Protein AF-0000000075470374 (afdb_homodimer)

pLDDT: mean 70.32, std 26.99, range [16.89, 98.88]

Foldseek 3Di:
DQQDPFDQCQDDVDDPPDPARDRDPDDDPDPPCPDPPDDPPPQFQWAAEEEEQAPQVCQQVQLLQCLAVVNQVSLQVQFQDADRPDRPRPRPNQRQSRCQFAAHAAALVRFFFKKKKKAWAPVRFIAIEGRDGFARRRNVLRVVQSVVQVVAADPPRHHRDRYYYDPRSVVVCVVVPGDGHDRVSSHDPNNVVVLVVVVVVVVVVVVVVVVCVVVVDDDPPPPPPCVQARWRKYKYWHAYLVQIIMIMMGTRAGHNHHRPDGFQNGDPLQAKGWHCDDPVAQKTKIKGKTWHRVLSVLLSLRNCLRVQCSDPDSQVSNVCCCQVRRLVNPSCVVPPFTWMKMKMKIKHWDADDVPDPDRWTKIKMKIKMKTLAQWYKYWYDYSPDRGIDIDIDGNDPPRDRRNGMGMDIHMDIGTNPDD/DAQFDFDQCQDDVDDPPDPARDRDPDDDPDPPCPDPPDDDPPQFQWAAEEEEQAPQVCQQVQLQQCQAVVNQVSLQVQFQDADRPDRPRPRPNQRCSRCQFFAHAAAQVRFFFKKKKKAWAPVRFIAIEGRDGFARRRNVLRVVQRVVQVVAADPPRHHRDRYYYDPRSVVVCVVVPGDGHDRVSSHDPNNVVVLVVVVVVVVVVVVVVVVCVVVVDDDPPPPPPCVQARWRKYKYWHAYLVGIIMIMMGTRAGHNHHRRDGFQNGDPLQAKGWHCDDPVAQKTKIKGKTWHRVLSVLLSLRNCLRVQCSDPDSQVSNVCCCQDRRLVNPSCPVPPFTWMKMKMKIKHWDADDVPDPDRWTKIKMKIKMKTLAQWYKYWYDYSPDRGIDIDIDGNDPPRDRRNGMGMGIHMDIGTNPDD

Sequence (838 aa):
MITQKGFYVYLPLTVSHFIHFFFYSSSNFSPGLHPSPRGLTFAVSHGSFVAFLLPISSVLLLIDAFTSPLKMRFMENVKLSSGWSSFKLEFLKDSPFTNAGMGSNLNLLGEIECDASIMDGKSLNFGAVGALSGIKNPVSVANRLLCEGQKGKLSAGRIPPCFLVGEGAYRWAVDHGIPSCPPNIMTTRFSLAAFKRNKRKLELAERVETDFIQLKKRRQSSEKENDSGTLDTVGAVVVDHEGNVAAAVSSGGLALKHPGRVGQAALYGCGCWAENTGAHNPYSTAVSTSGCGEHLVRTILARECSRALQAEDAHQALLETMQNKFISSPFLASEDGVLGGVIVLRSCRCSAEPDSSQNKQTLLVEFLWSHTTESMCVGYMSAQDGKAKTHISRLPPGAVAGQSVAIEGGVCRLESPVNMITQKGFYVYLPLTVSHFIHFFFYSSSNFSPGLHPSPRGLTFAVSHGSFVAFLLPISSVLLLIDAFTSPLKMRFMENVKLSSGWSSFKLEFLKDSPFTNAGMGSNLNLLGEIECDASIMDGKSLNFGAVGALSGIKNPVSVANRLLCEGQKGKLSAGRIPPCFLVGEGAYRWAVDHGIPSCPPNIMTTRFSLAAFKRNKRKLELAERVETDFIQLKKRRQSSEKENDSGTLDTVGAVVVDHEGNVAAAVSSGGLALKHPGRVGQAALYGCGCWAENTGAHNPYSTAVSTSGCGEHLVRTILARECSRALQAEDAHQALLETMQNKFISSPFLASEDGVLGGVIVLRSCRCSAEPDSSQNKQTLLVEFLWSHTTESMCVGYMSAQDGKAKTHISRLPPGAVAGQSVAIEGGVCRLESPVN

Solvent-accessible surface area (backbone atoms only — not comparable to full-atom values): 42513 Å² total; per-residue (Å²): 90,84,49,71,64,74,42,76,37,75,48,60,104,76,58,80,64,78,63,78,34,69,52,58,69,78,84,78,76,74,79,73,77,68,76,75,72,79,82,72,75,70,76,65,51,32,33,42,33,33,44,32,46,31,57,62,79,40,45,56,52,46,36,61,53,50,21,25,60,67,36,65,65,41,35,54,62,43,53,68,64,82,60,85,85,60,74,62,70,82,48,80,80,79,50,61,47,12,26,25,28,27,21,16,32,26,24,68,85,69,43,56,37,22,19,2,19,31,24,35,9,74,77,48,44,48,6,16,26,23,26,33,44,48,42,53,52,42,40,58,49,6,44,49,32,26,55,53,42,73,71,43,64,42,75,74,69,35,74,58,60,44,31,26,24,26,68,29,32,38,52,51,32,46,76,70,71,43,70,76,37,57,66,75,69,34,49,24,73,66,30,49,51,53,43,54,54,52,49,51,51,39,52,53,38,49,50,45,52,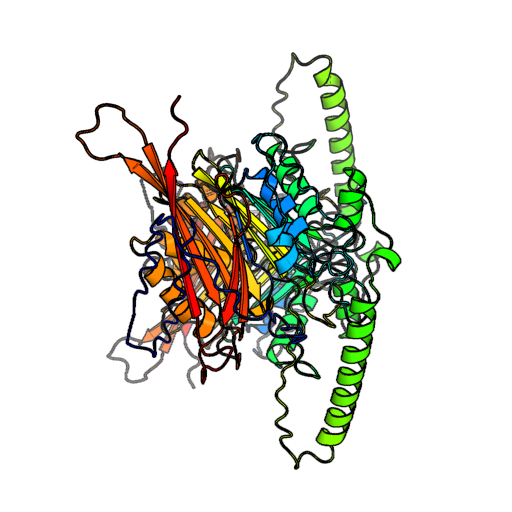60,44,29,72,69,59,66,77,85,85,80,78,66,82,64,69,67,68,64,53,63,39,19,26,23,17,19,25,26,33,32,96,87,51,46,21,16,8,21,14,21,15,9,44,53,55,56,29,62,56,27,45,49,48,16,27,36,36,86,35,13,7,27,25,24,35,33,53,49,98,89,27,82,35,15,25,14,15,15,38,38,58,43,32,68,61,34,44,66,44,28,43,15,40,52,47,48,61,34,46,58,43,89,53,41,67,62,30,48,51,49,41,49,46,53,51,47,57,59,15,77,64,43,65,88,52,92,51,45,44,33,33,40,37,37,39,38,34,39,77,41,80,57,67,86,81,54,88,68,88,53,52,31,38,40,35,39,38,39,37,35,30,13,38,59,31,37,32,37,33,37,37,47,80,85,40,67,44,34,47,70,48,76,46,62,50,57,91,88,58,48,61,17,77,40,65,35,53,44,55,45,58,46,79,45,72,56,78,80,125,105,85,41,71,55,72,37,78,32,72,47,60,104,76,56,79,62,77,60,77,34,71,49,63,74,80,84,79,74,71,80,71,79,67,76,75,72,80,84,73,76,73,76,68,52,31,32,43,32,34,44,32,46,31,57,62,79,40,44,57,53,47,35,62,52,51,21,24,59,66,35,67,65,42,35,54,61,44,53,68,64,82,60,88,85,58,73,64,72,84,51,78,79,79,50,61,48,12,27,25,29,27,19,15,31,25,24,69,85,68,43,58,37,21,19,3,20,31,24,35,9,75,77,48,43,48,7,16,26,23,25,34,43,50,42,54,52,41,40,58,49,5,44,50,32,26,56,53,41,73,71,44,64,42,76,73,68,36,76,59,62,42,30,26,25,27,69,30,32,39,52,51,32,46,75,70,71,44,69,77,37,57,66,75,70,34,49,23,75,65,29,50,51,52,42,54,55,50,50,52,50,40,52,52,38,50,50,45,52,62,44,30,72,68,58,66,77,83,85,82,77,68,82,66,69,67,66,64,55,62,40,17,27,24,16,18,24,25,34,32,96,87,52,45,20,16,9,21,14,19,15,9,45,52,55,56,28,62,57,27,44,50,47,16,26,36,37,86,34,13,7,26,24,24,35,31,54,49,99,89,28,82,35,16,25,14,13,15,39,36,56,45,31,68,61,33,43,65,44,29,42,15,40,52,47,47,62,35,47,57,42,90,53,42,66,63,30,48,51,48,40,49,47,52,49,44,57,58,14,76,64,42,65,87,52,92,51,43,44,33,32,39,37,38,37,37,34,40,78,40,79,57,68,87,81,54,87,70,89,52,52,29,38,40,35,38,39,38,36,38,32,14,38,59,32,39,33,37,33,39,39,47,80,84,39,66,45,34,45,69,46,75,47,62,50,58,91,88,58,47,62,18,77,39,65,35,52,40,55,45,65,47,78,44,73,55,80,80,125

Radius of gyration: 27.43 Å; Cα contacts (8 Å, |Δi|>4): 2110; chains: 2; bounding box: 82×89×71 Å

Secondary structure (DSSP, 8-state):
------------SS------------S------------------S--EEEE---TTHHHHHHHHHTSSTHHHHHHH----S-TT-------TT-S--SSSTTPPB-TTS-B-EEEEEEETTT--EEEEEEE-S-S-HHHHHHHHHHHHHT---GGGPPPPSEEEHHHHHHHHHHTTPPP--HHHHS-HHHHHHHHHHHHHHHHHHHHHHHHHHS-S--------------EEEEEEEE-TT--EEEEEEEEESTTPPTTB--GGGSTTTSEEEE---SS-SSEEEEEEEE-HHHHHHHTHHHHHHHHTTSS-HHHHHHHIIIIIIIT-GGGTT-S---EEEEEEEEEEEE--TT-SS--EEEEEEEEEEESSSEEEEEEE-TT-SS-EEEEEEPPTTPPTTT--EEEEEEEEEE----/------------TT------------S------------------S-EEEEE-S-TTHHHHHHHHHTSSTHHHHHHH----S-TT-------TT-S--SSSTTPPB-TTS-B-EEEEEEETTT--EEEEEEE-S-S-HHHHHHHHHHHHHT---GGGPPPPSEEEHHHHHHHHHHTTPPP--HHHHS-HHHHHHHHHHHHHHHHHHHHHHHHHHS-S--------------EEEEEEEE-TT--EEEEEEEEESTTPPTTB--GGGSTTTSEEEE---SS-SSEEEEEEEE-HHHHHHHTHHHHHHHHTTSS-HHHHHHHIIIIIIIT-GGGTT-S---EEEEEEEEEEEE--TT-SS--EEEEEEEEEEESSSEEEEEEE-TT-SS-EEEEEEPPTTPPTTT--EEEEEEEEEE----

Organism: Callithrix jacchus (NCBI:txid9483)

Structure (mmCIF, N/CA/C/O backbone):
data_AF-0000000075470374-model_v1
#
loop_
_entity.id
_entity.type
_entity.pdbx_description
1 polymer 'Threonine aspartase 1'
#
loop_
_atom_site.group_PDB
_atom_site.id
_atom_site.type_symbol
_atom_site.label_atom_id
_atom_site.label_alt_id
_atom_site.label_comp_id
_atom_site.label_asym_id
_atom_site.label_entity_id
_atom_site.label_seq_id
_atom_site.pdbx_PDB_ins_code
_atom_site.Cartn_x
_atom_site.Cartn_y
_atom_site.Cartn_z
_atom_site.occupancy
_atom_site.B_iso_or_equiv
_atom_site.auth_seq_id
_atom_site.auth_comp_id
_atom_site.auth_asym_id
_atom_site.auth_atom_id
_atom_site.pdbx_PDB_model_num
ATOM 1 N N . MET A 1 1 ? -4.941 -28.578 -25.844 1 16.89 1 MET A N 1
ATOM 2 C CA . MET A 1 1 ? -3.535 -28.969 -25.922 1 16.89 1 MET A CA 1
ATOM 3 C C . MET A 1 1 ? -2.635 -27.734 -25.969 1 16.89 1 MET A C 1
ATOM 5 O O . MET A 1 1 ? -2.848 -26.844 -26.797 1 16.89 1 MET A O 1
ATOM 9 N N . ILE A 1 2 ? -1.912 -27.453 -24.844 1 20.19 2 ILE A N 1
ATOM 10 C CA . ILE A 1 2 ? -1.213 -26.219 -24.516 1 20.19 2 ILE A CA 1
ATOM 11 C C . ILE A 1 2 ? 0.126 -26.172 -25.25 1 20.19 2 ILE A C 1
ATOM 13 O O . ILE A 1 2 ? 0.97 -27.047 -25.062 1 20.19 2 ILE A O 1
ATOM 17 N N . THR A 1 3 ? 0.131 -25.859 -26.516 1 21.12 3 THR A N 1
ATOM 18 C CA . THR A 1 3 ? 1.406 -25.844 -27.219 1 21.12 3 THR A CA 1
ATOM 19 C C . THR A 1 3 ? 2.344 -24.812 -26.625 1 21.12 3 THR A C 1
ATOM 21 O O . THR A 1 3 ? 1.957 -23.656 -26.438 1 21.12 3 THR A O 1
ATOM 24 N N . GLN A 1 4 ? 3.484 -25.328 -26.062 1 21.23 4 GLN A N 1
ATOM 25 C CA . GLN A 1 4 ? 4.41 -24.594 -25.203 1 21.23 4 GLN A CA 1
ATOM 26 C C . GLN A 1 4 ? 5.457 -23.859 -26.031 1 21.23 4 GLN A C 1
ATOM 28 O O . GLN A 1 4 ? 6.262 -23.094 -25.5 1 21.23 4 GLN A O 1
ATOM 33 N N . LYS A 1 5 ? 5.176 -23.094 -27.062 1 23.55 5 LYS A N 1
ATOM 34 C CA . LYS A 1 5 ? 6.422 -22.578 -27.625 1 23.55 5 LYS A CA 1
ATOM 35 C C . LYS A 1 5 ? 6.957 -21.406 -26.812 1 23.55 5 LYS A C 1
ATOM 37 O O . LYS A 1 5 ? 6.219 -20.453 -26.516 1 23.55 5 LYS A O 1
ATOM 42 N N . GLY A 1 6 ? 7.949 -21.641 -25.953 1 23.44 6 GLY A N 1
ATOM 43 C CA . GLY A 1 6 ? 8.648 -20.672 -25.125 1 23.44 6 GLY A CA 1
ATOM 44 C C . GLY A 1 6 ? 9.484 -19.688 -25.938 1 23.44 6 GLY A C 1
ATOM 45 O O . GLY A 1 6 ? 10.242 -20.094 -26.812 1 23.44 6 GLY A O 1
ATOM 46 N N . PHE A 1 7 ? 8.883 -18.656 -26.469 1 23.94 7 PHE A N 1
ATOM 47 C CA . PHE A 1 7 ? 9.766 -17.766 -27.203 1 23.94 7 PHE A CA 1
ATOM 48 C C . PHE A 1 7 ? 10.672 -16.984 -26.25 1 23.94 7 PHE A C 1
ATOM 50 O O . PHE A 1 7 ? 10.289 -16.703 -25.109 1 23.94 7 PHE A O 1
ATOM 57 N N . TYR A 1 8 ? 11.898 -17.297 -26.281 1 23.36 8 TYR A N 1
ATOM 58 C CA . TYR A 1 8 ? 12.945 -16.547 -25.609 1 23.36 8 TYR A CA 1
ATOM 59 C C . TYR A 1 8 ? 13.141 -15.18 -26.25 1 23.36 8 TYR A C 1
ATOM 61 O O . TYR A 1 8 ? 13.297 -15.086 -27.469 1 23.36 8 TYR A O 1
ATOM 69 N N . VAL A 1 9 ? 12.219 -14.297 -26.109 1 24.25 9 VAL A N 1
ATOM 70 C CA . VAL A 1 9 ? 12.578 -13.031 -26.75 1 24.25 9 VAL A CA 1
ATOM 71 C C . VAL A 1 9 ? 13.695 -12.352 -25.969 1 24.25 9 VAL A C 1
ATOM 73 O O . VAL A 1 9 ? 13.5 -11.984 -24.797 1 24.25 9 VAL A O 1
ATOM 76 N N . TYR A 1 10 ? 14.836 -12.789 -26.125 1 23.59 10 TYR A N 1
ATOM 77 C CA . TYR A 1 10 ? 15.945 -11.953 -25.703 1 23.59 10 TYR A CA 1
ATOM 78 C C . TYR A 1 10 ? 15.922 -10.602 -26.406 1 23.59 10 TYR A C 1
ATOM 80 O O . TYR A 1 10 ? 16.094 -10.539 -27.641 1 23.59 10 TYR A O 1
ATOM 88 N N . LEU A 1 11 ? 14.82 -9.828 -26.297 1 23.86 11 LEU A N 1
ATOM 89 C CA . LEU A 1 11 ? 14.977 -8.57 -27.031 1 23.86 11 LEU A CA 1
ATOM 90 C C . LEU A 1 11 ? 16.172 -7.781 -26.5 1 23.86 11 LEU A C 1
ATOM 92 O O . LEU A 1 11 ? 16.266 -7.504 -25.297 1 23.86 11 LEU A O 1
ATOM 96 N N . PRO A 1 12 ? 17.281 -7.781 -27.047 1 24.44 12 PRO A N 1
ATOM 97 C CA . PRO A 1 12 ? 18 -6.512 -26.922 1 24.44 12 PRO A CA 1
ATOM 98 C C . PRO A 1 12 ? 17.078 -5.301 -26.984 1 24.44 12 PRO A C 1
ATOM 100 O O . PRO A 1 12 ? 15.938 -5.41 -27.438 1 24.44 12 PRO A O 1
ATOM 103 N N . LEU A 1 13 ? 17.328 -3.906 -26.438 1 25.28 13 LEU A N 1
ATOM 104 C CA . LEU A 1 13 ? 16.391 -2.793 -26.547 1 25.28 13 LEU A CA 1
ATOM 105 C C . LEU A 1 13 ? 15.5 -2.939 -27.781 1 25.28 13 LEU A C 1
ATOM 107 O O . LEU A 1 13 ? 14.422 -2.348 -27.844 1 25.28 13 LEU A O 1
ATOM 111 N N . THR A 1 14 ? 15.93 -3.363 -29.078 1 21.59 14 THR A N 1
ATOM 112 C CA . THR A 1 14 ? 15.258 -3.219 -30.359 1 21.59 14 THR A CA 1
ATOM 113 C C . THR A 1 14 ? 14.219 -4.316 -30.562 1 21.59 14 THR A C 1
ATOM 115 O O . THR A 1 14 ? 13.203 -4.109 -31.219 1 21.59 14 THR A O 1
ATOM 118 N N . VAL A 1 15 ? 14.555 -5.598 -30.875 1 21.3 15 VAL A N 1
ATOM 119 C CA . VAL A 1 15 ? 13.766 -6.512 -31.703 1 21.3 15 VAL A CA 1
ATOM 120 C C . VAL A 1 15 ? 12.711 -7.203 -30.844 1 21.3 15 VAL A C 1
ATOM 122 O O . VAL A 1 15 ? 13.039 -7.84 -29.828 1 21.3 15 VAL A O 1
ATOM 125 N N . SER A 1 16 ? 11.406 -6.859 -30.906 1 23.36 16 SER A N 1
ATOM 126 C CA . SER A 1 16 ? 10.109 -7.262 -30.359 1 23.36 16 SER A CA 1
ATOM 127 C C . SER A 1 16 ? 9.711 -8.648 -30.859 1 23.36 16 SER A C 1
ATOM 129 O O . SER A 1 16 ? 9.43 -8.836 -32.031 1 23.36 16 SER A O 1
ATOM 131 N N . HIS A 1 17 ? 10.508 -9.703 -30.969 1 23.14 17 HIS A N 1
ATOM 132 C CA . HIS A 1 17 ? 9.938 -10.891 -31.578 1 23.14 17 HIS A CA 1
ATOM 133 C C . HIS A 1 17 ? 8.766 -11.438 -30.766 1 23.14 17 HIS A C 1
ATOM 135 O O . HIS A 1 17 ? 8.875 -11.586 -29.547 1 23.14 17 HIS A O 1
ATOM 141 N N . PHE A 1 18 ? 7.543 -11.289 -31.375 1 23.41 18 PHE A N 1
ATOM 142 C CA . PHE A 1 18 ? 6.207 -11.703 -30.953 1 23.41 18 PHE A CA 1
ATOM 143 C C . PHE A 1 18 ? 6.086 -13.227 -30.969 1 23.41 18 PHE A C 1
ATOM 145 O O . PHE A 1 18 ? 6.434 -13.867 -31.969 1 23.41 18 PHE A O 1
ATOM 152 N N . ILE A 1 19 ? 6.496 -13.859 -30.125 1 25.33 19 ILE A N 1
ATOM 153 C CA . ILE A 1 19 ? 6.293 -15.305 -30.188 1 25.33 19 ILE A CA 1
ATOM 154 C C . ILE A 1 19 ? 4.809 -15.625 -30.031 1 25.33 19 ILE A C 1
ATOM 156 O O . ILE A 1 19 ? 4.195 -15.266 -29.016 1 25.33 19 ILE A O 1
ATOM 160 N N . HIS A 1 20 ? 4.109 -15.781 -31.234 1 23.02 20 HIS A N 1
ATOM 161 C CA . HIS A 1 20 ? 2.701 -16.156 -31.266 1 23.02 20 HIS A CA 1
ATOM 162 C C . HIS A 1 20 ? 2.514 -17.609 -30.828 1 23.02 20 HIS A C 1
ATOM 164 O O . HIS A 1 20 ? 3.186 -18.5 -31.344 1 23.02 20 HIS A O 1
ATOM 170 N N . PHE A 1 21 ? 2.375 -17.938 -29.734 1 25.23 21 PHE A N 1
ATOM 171 C CA . PHE A 1 21 ? 2.064 -19.297 -29.328 1 25.23 21 PHE A CA 1
ATOM 172 C C . PHE A 1 21 ? 0.656 -19.688 -29.766 1 25.23 21 PHE A C 1
ATOM 174 O O . PHE A 1 21 ? -0.304 -18.953 -29.484 1 25.23 21 PHE A O 1
ATOM 181 N N . PHE A 1 22 ? 0.533 -20.281 -31.047 1 24.05 22 PHE A N 1
ATOM 182 C CA . PHE A 1 22 ? -0.777 -20.781 -31.438 1 24.05 22 PHE A CA 1
ATOM 183 C C . PHE A 1 22 ? -1.105 -22.078 -30.703 1 24.05 22 PHE A C 1
ATOM 185 O O . PHE A 1 22 ? -0.272 -22.984 -30.625 1 24.05 22 PHE A O 1
ATOM 192 N N . PHE A 1 23 ? -1.962 -22.062 -29.703 1 25.17 23 PHE A N 1
ATOM 193 C CA . PHE A 1 23 ? -2.531 -23.188 -28.969 1 25.17 23 PHE A CA 1
ATOM 194 C C . PHE A 1 23 ? -3.379 -24.062 -29.875 1 25.17 23 PHE A C 1
ATOM 196 O O . PHE A 1 23 ? -4.488 -23.672 -30.266 1 25.17 23 PHE A O 1
ATOM 203 N N . TYR A 1 24 ? -2.846 -24.766 -31.062 1 23.05 24 TYR A N 1
ATOM 204 C CA . TYR A 1 24 ? -3.746 -25.656 -31.797 1 23.05 24 TYR A CA 1
ATOM 205 C C . TYR A 1 24 ? -3.98 -26.953 -31.031 1 23.05 24 TYR A C 1
ATOM 207 O O . TYR A 1 24 ? -3.088 -27.438 -30.328 1 23.05 24 TYR A O 1
ATOM 215 N N . SER A 1 25 ? -5.289 -27.484 -30.859 1 22.75 25 SER A N 1
ATOM 216 C CA . SER A 1 25 ? -5.863 -28.734 -30.391 1 22.75 25 SER A CA 1
ATOM 217 C C . SER A 1 25 ? -5.336 -29.922 -31.188 1 22.75 25 SER A C 1
ATOM 219 O O . SER A 1 25 ? -5.93 -31 -31.188 1 22.75 25 SER A O 1
ATOM 221 N N . SER A 1 26 ? -4.215 -30.062 -31.938 1 23.31 26 SER A N 1
ATOM 222 C CA . SER A 1 26 ? -4.176 -31.328 -32.656 1 23.31 26 SER A CA 1
ATOM 223 C C . SER A 1 26 ? -3.887 -32.5 -31.719 1 23.31 26 SER A C 1
ATOM 225 O O . SER A 1 26 ? -3.213 -32.312 -30.703 1 23.31 26 SER A O 1
ATOM 227 N N . SER A 1 27 ? -4.527 -33.844 -31.984 1 22.83 27 SER A N 1
ATOM 228 C CA . SER A 1 27 ? -4.574 -35.219 -31.469 1 22.83 27 SER A CA 1
ATOM 229 C C . SER A 1 27 ? -3.172 -35.75 -31.219 1 22.83 27 SER A C 1
ATOM 231 O O . SER A 1 27 ? -2.945 -36.5 -30.25 1 22.83 27 SER A O 1
ATOM 233 N N . ASN A 1 28 ? -2.318 -35.938 -32.25 1 21.95 28 ASN A N 1
ATOM 234 C CA . ASN A 1 28 ? -1.411 -37.062 -32.406 1 21.95 28 ASN A CA 1
ATOM 235 C C . ASN A 1 28 ? -0.09 -36.844 -31.688 1 21.95 28 ASN A C 1
ATOM 237 O O . ASN A 1 28 ? 0.982 -36.969 -32.281 1 21.95 28 ASN A O 1
ATOM 241 N N . PHE A 1 29 ? 0.054 -35.844 -30.797 1 22.75 29 PHE A N 1
ATOM 242 C CA . PHE A 1 29 ? 1.46 -35.781 -30.422 1 22.75 29 PHE A CA 1
ATOM 243 C C . PHE A 1 29 ? 1.818 -37 -29.531 1 22.75 29 PHE A C 1
ATOM 245 O O . PHE A 1 29 ? 1.174 -37.219 -28.516 1 22.75 29 PHE A O 1
ATOM 252 N N . SER A 1 30 ? 2.373 -38.094 -30.156 1 20.17 30 SER A N 1
ATOM 253 C CA . SER A 1 30 ? 2.988 -39.219 -29.453 1 20.17 30 SER A CA 1
ATOM 254 C C . SER A 1 30 ? 4.051 -38.719 -28.469 1 20.17 30 SER A C 1
ATOM 256 O O . SER A 1 30 ? 4.938 -37.969 -28.828 1 20.17 30 SER A O 1
ATOM 258 N N . PRO A 1 31 ? 3.834 -38.812 -27.141 1 24.14 31 PRO A N 1
ATOM 259 C CA . PRO A 1 31 ? 4.742 -38.5 -26.031 1 24.14 31 PRO A CA 1
ATOM 260 C C . PRO A 1 31 ? 6.125 -39.125 -26.219 1 24.14 31 PRO A C 1
ATOM 262 O O . PRO A 1 31 ? 6.262 -40.344 -26.266 1 24.14 31 PRO A O 1
ATOM 265 N N . GLY A 1 32 ? 6.824 -38.781 -27.281 1 21.66 32 GLY A N 1
ATOM 266 C CA . GLY A 1 32 ? 8.117 -39.438 -27.172 1 21.66 32 GLY A CA 1
ATOM 267 C C . GLY A 1 32 ? 8.766 -39.25 -25.828 1 21.66 32 GLY A C 1
ATOM 268 O O . GLY A 1 32 ? 8.586 -38.219 -25.172 1 21.66 32 GLY A O 1
ATOM 269 N N . LEU A 1 33 ? 9.102 -40.344 -25.031 1 22.77 33 LEU A N 1
ATOM 270 C CA . LEU A 1 33 ? 9.734 -40.688 -23.781 1 22.77 33 LEU A CA 1
ATOM 271 C C . LEU A 1 33 ? 11.047 -39.938 -23.594 1 22.77 33 LEU A C 1
ATOM 273 O O . LEU A 1 33 ? 12.062 -40.312 -24.188 1 22.77 33 LEU A O 1
ATOM 277 N N . HIS A 1 34 ? 11.156 -38.719 -23.953 1 22.88 34 HIS A N 1
ATOM 278 C CA . HIS A 1 34 ? 12.531 -38.344 -23.641 1 22.88 34 HIS A CA 1
ATOM 279 C C . HIS A 1 34 ? 12.852 -38.656 -22.172 1 22.88 34 HIS A C 1
ATOM 281 O O . HIS A 1 34 ? 11.992 -38.5 -21.312 1 22.88 34 HIS A O 1
ATOM 287 N N . PRO A 1 35 ? 13.844 -39.469 -21.859 1 22.62 35 PRO A N 1
ATOM 288 C CA . PRO A 1 35 ? 14.227 -39.938 -20.516 1 22.62 35 PRO A CA 1
ATOM 289 C C . PRO A 1 35 ? 14.273 -38.812 -19.5 1 22.62 35 PRO A C 1
ATOM 291 O O . PRO A 1 35 ? 14.5 -37.656 -19.859 1 22.62 35 PRO A O 1
ATOM 294 N N . SER A 1 36 ? 13.43 -38.906 -18.469 1 23.67 36 SER A N 1
ATOM 295 C CA . SER A 1 36 ? 13.328 -38.156 -17.219 1 23.67 36 SER A CA 1
ATOM 296 C C . SER A 1 36 ? 14.703 -37.781 -16.703 1 23.67 36 SER A C 1
ATOM 298 O O . SER A 1 36 ? 15.531 -38.625 -16.391 1 23.67 36 SER A O 1
ATOM 300 N N . PRO A 1 37 ? 15.391 -36.781 -17.422 1 23 37 PRO A N 1
ATOM 301 C CA . PRO A 1 37 ? 16.734 -36.719 -16.828 1 23 37 PRO A CA 1
ATOM 302 C C . PRO A 1 37 ? 16.703 -36.812 -15.305 1 23 37 PRO A C 1
ATOM 304 O O . PRO A 1 37 ? 15.664 -36.531 -14.688 1 23 37 PRO A O 1
ATOM 307 N N . ARG A 1 38 ? 17.609 -37.438 -14.602 1 22.91 38 ARG A N 1
ATOM 308 C CA . ARG A 1 38 ? 17.859 -37.625 -13.18 1 22.91 38 ARG A CA 1
ATOM 309 C C . ARG A 1 38 ? 17.5 -36.375 -12.383 1 22.91 38 ARG A C 1
ATOM 311 O O . ARG A 1 38 ? 17.219 -35.312 -12.961 1 22.91 38 ARG A O 1
ATOM 318 N N . GLY A 1 39 ? 17.969 -36.281 -11.016 1 22.72 39 GLY A N 1
ATOM 319 C CA . GLY A 1 39 ? 17.812 -35.656 -9.719 1 22.72 39 GLY A CA 1
ATOM 320 C C . GLY A 1 39 ? 17.984 -34.125 -9.773 1 22.72 39 GLY A C 1
ATOM 321 O O . GLY A 1 39 ? 18.297 -33.5 -8.766 1 22.72 39 GLY A O 1
ATOM 322 N N . LEU A 1 40 ? 18.125 -33.594 -10.836 1 21.06 40 LEU A N 1
ATOM 323 C CA . LEU A 1 40 ? 18.562 -32.219 -10.672 1 21.06 40 LEU A CA 1
ATOM 324 C C . LEU A 1 40 ? 17.469 -31.359 -10.039 1 21.06 40 LEU A C 1
ATOM 326 O O . LEU A 1 40 ? 16.375 -31.25 -10.586 1 21.06 40 LEU A O 1
ATOM 330 N N . THR A 1 41 ? 17.312 -31.312 -8.68 1 23.52 41 THR A N 1
ATOM 331 C CA . THR A 1 41 ? 16.625 -30.375 -7.801 1 23.52 41 THR A CA 1
ATOM 332 C C . THR A 1 41 ? 16.656 -28.953 -8.375 1 23.52 41 THR A C 1
ATOM 334 O O . THR A 1 41 ? 17.734 -28.375 -8.508 1 23.52 41 THR A O 1
ATOM 337 N N . PHE A 1 42 ? 16.094 -28.844 -9.492 1 24.06 42 PHE A N 1
ATOM 338 C CA . PHE A 1 42 ? 16.109 -27.484 -10.039 1 24.06 42 PHE A CA 1
ATOM 339 C C . PHE A 1 42 ? 15.516 -26.5 -9.039 1 24.06 42 PHE A C 1
ATOM 341 O O . PHE A 1 42 ? 14.422 -26.703 -8.516 1 24.06 42 PHE A O 1
ATOM 348 N N . ALA A 1 43 ? 16.312 -25.906 -8.289 1 27.23 43 ALA A N 1
ATOM 349 C CA . ALA A 1 43 ? 16.016 -24.812 -7.383 1 27.23 43 ALA A CA 1
ATOM 350 C C . ALA A 1 43 ? 15.289 -23.672 -8.109 1 27.23 43 ALA A C 1
ATOM 352 O O . ALA A 1 43 ? 15.766 -23.188 -9.133 1 27.23 43 ALA A O 1
ATOM 353 N N . VAL A 1 44 ? 13.984 -23.859 -8.266 1 30.86 44 VAL A N 1
ATOM 354 C CA . VAL A 1 44 ? 13.211 -22.734 -8.781 1 30.86 44 VAL A CA 1
ATOM 355 C C . VAL A 1 44 ? 13.414 -21.516 -7.895 1 30.86 44 VAL A C 1
ATOM 357 O O . VAL A 1 44 ? 13.289 -21.609 -6.672 1 30.86 44 VAL A O 1
ATOM 360 N N . SER A 1 45 ? 14.156 -20.625 -8.336 1 30.55 45 SER A N 1
ATOM 361 C CA . SER A 1 45 ? 14.531 -19.422 -7.602 1 30.55 45 SER A CA 1
ATOM 362 C C . SER A 1 45 ? 13.305 -18.609 -7.195 1 30.55 45 SER A C 1
ATOM 364 O O . SER A 1 45 ? 13.375 -17.781 -6.285 1 30.55 45 SER A O 1
ATOM 366 N N . HIS A 1 46 ? 12.25 -18.594 -8.125 1 36.5 46 HIS A N 1
ATOM 367 C CA . HIS A 1 46 ? 11.172 -17.656 -7.812 1 36.5 46 HIS A CA 1
ATOM 368 C C . HIS A 1 46 ? 9.812 -18.359 -7.816 1 36.5 46 HIS A C 1
ATOM 370 O O . HIS A 1 46 ? 9.648 -19.391 -8.445 1 36.5 46 HIS A O 1
ATOM 376 N N . GLY A 1 47 ? 8.914 -17.891 -7.031 1 39.56 47 GLY A N 1
ATOM 377 C CA . GLY A 1 47 ? 7.59 -18.375 -6.66 1 39.56 47 GLY A CA 1
ATOM 378 C C . GLY A 1 47 ? 6.715 -18.703 -7.855 1 39.56 47 GLY A C 1
ATOM 379 O O . GLY A 1 47 ? 6.988 -18.25 -8.969 1 39.56 47 GLY A O 1
ATOM 380 N N . SER A 1 48 ? 5.918 -19.75 -7.719 1 38.56 48 SER A N 1
ATOM 381 C CA . SER A 1 48 ? 4.98 -20.406 -8.617 1 38.56 48 SER A CA 1
ATOM 382 C C . SER A 1 48 ? 3.715 -19.578 -8.805 1 38.56 48 SER A C 1
ATOM 384 O O . SER A 1 48 ? 3.168 -19.047 -7.84 1 38.56 48 SER A O 1
ATOM 386 N N . PHE A 1 49 ? 3.668 -18.906 -9.977 1 38.84 49 PHE A N 1
ATOM 387 C CA . PHE A 1 49 ? 2.428 -18.234 -10.336 1 38.84 49 PHE A CA 1
ATOM 388 C C . PHE A 1 49 ? 1.479 -19.188 -11.055 1 38.84 49 PHE A C 1
ATOM 390 O O . PHE A 1 49 ? 1.919 -20.094 -11.75 1 38.84 49 PHE A O 1
ATOM 397 N N . VAL A 1 50 ? 0.251 -19.422 -10.508 1 35.22 50 VAL A N 1
ATOM 398 C CA . VAL A 1 50 ? -0.736 -20.281 -11.156 1 35.22 50 VAL A CA 1
ATOM 399 C C . VAL A 1 50 ? -1.871 -19.422 -11.719 1 35.22 50 VAL A C 1
ATOM 401 O O . VAL A 1 50 ? -2.355 -18.5 -11.055 1 35.22 50 VAL A O 1
ATOM 404 N N . ALA A 1 51 ? -2.016 -19.328 -12.992 1 31.27 51 ALA A N 1
ATOM 405 C CA . ALA A 1 51 ? -3.18 -18.719 -13.617 1 31.27 51 ALA A CA 1
ATOM 406 C C . ALA A 1 51 ? -4.246 -19.75 -13.945 1 31.27 51 ALA A C 1
ATOM 408 O O . ALA A 1 51 ? -3.939 -20.812 -14.516 1 31.27 51 ALA A O 1
ATOM 409 N N . PHE A 1 52 ? -5.441 -19.734 -13.117 1 38.41 52 PHE A N 1
ATOM 410 C CA . PHE A 1 52 ? -6.449 -20.75 -13.406 1 38.41 52 PHE A CA 1
ATOM 411 C C . PHE A 1 52 ? -7.742 -20.109 -13.891 1 38.41 52 PHE A C 1
ATOM 413 O O . PHE A 1 52 ? -8.062 -18.984 -13.508 1 38.41 52 PHE A O 1
ATOM 420 N N . LEU A 1 53 ? -8.172 -20.531 -15.016 1 30.38 53 LEU A N 1
ATOM 421 C CA . LEU A 1 53 ? -9.57 -20.312 -15.367 1 30.38 53 LEU A CA 1
ATOM 422 C C . LEU A 1 53 ? -10.5 -21.078 -14.438 1 30.38 53 LEU A C 1
ATOM 424 O O . LEU A 1 53 ? -10.859 -22.219 -14.727 1 30.38 53 LEU A O 1
ATOM 428 N N . LEU A 1 54 ? -10.594 -20.609 -13.195 1 37.31 54 LEU A N 1
ATOM 429 C CA . LEU A 1 54 ? -11.375 -21.266 -12.148 1 37.31 54 LEU A CA 1
ATOM 430 C C . LEU A 1 54 ? -12.305 -20.266 -11.461 1 37.31 54 LEU A C 1
ATOM 432 O O . LEU A 1 54 ? -12.117 -19.062 -11.586 1 37.31 54 LEU A O 1
ATOM 436 N N . PRO A 1 55 ? -13.398 -20.844 -10.938 1 29.98 55 PRO A N 1
ATOM 437 C CA . PRO A 1 55 ? -14.18 -19.953 -10.086 1 29.98 55 PRO A CA 1
ATOM 438 C C . PRO A 1 55 ? -13.312 -19.141 -9.125 1 29.98 55 PRO A C 1
ATOM 440 O O . PRO A 1 55 ? -12.273 -19.625 -8.664 1 29.98 55 PRO A O 1
ATOM 443 N N . ILE A 1 56 ? -13.672 -18.031 -8.914 1 35.75 56 ILE A N 1
ATOM 444 C CA . ILE A 1 56 ? -12.945 -17.047 -8.102 1 35.75 56 ILE A CA 1
ATOM 445 C C . ILE A 1 56 ? -12.57 -17.672 -6.762 1 35.75 56 ILE A C 1
ATOM 447 O O . ILE A 1 56 ? -11.5 -17.391 -6.219 1 35.75 56 ILE A O 1
ATOM 451 N N . SER A 1 57 ? -13.523 -18.484 -6.328 1 38.12 57 SER A N 1
ATOM 452 C CA . SER A 1 57 ? -13.312 -19.109 -5.023 1 38.12 57 SER A CA 1
ATOM 453 C C . SER A 1 57 ? -12.102 -20.031 -5.047 1 38.12 57 SER A C 1
ATOM 455 O O . SER A 1 57 ? -11.555 -20.375 -3.996 1 38.12 57 SER A O 1
ATOM 457 N N . SER A 1 58 ? -11.633 -20.312 -6.262 1 38.78 58 SER A N 1
ATOM 458 C CA . SER A 1 58 ? -10.555 -21.281 -6.391 1 38.78 58 SER A CA 1
ATOM 459 C C . SER A 1 58 ? -9.195 -20.641 -6.141 1 38.78 58 SER A C 1
ATOM 461 O O . SER A 1 58 ? -8.195 -21.344 -5.965 1 38.78 58 SER A O 1
ATOM 463 N N . VAL A 1 59 ? -9.242 -19.453 -6.137 1 40.44 59 VAL A N 1
ATOM 464 C CA . VAL A 1 59 ? -7.969 -18.75 -6.02 1 40.44 59 VAL A CA 1
ATOM 465 C C . VAL A 1 59 ? -7.238 -19.203 -4.762 1 40.44 59 VAL A C 1
ATOM 467 O O . VAL A 1 59 ? -6.023 -19.422 -4.781 1 40.44 59 VAL A O 1
ATOM 470 N N . LEU A 1 60 ? -8.016 -19.438 -3.811 1 41.91 60 LEU A N 1
ATOM 471 C CA . LEU A 1 60 ? -7.426 -19.859 -2.545 1 41.91 60 LEU A CA 1
ATOM 472 C C . LEU A 1 60 ? -6.867 -21.281 -2.654 1 41.91 60 LEU A C 1
ATOM 474 O O . LEU A 1 60 ? -5.797 -21.562 -2.121 1 41.91 60 LEU A O 1
ATOM 478 N N . LEU A 1 61 ? -7.656 -22.016 -3.307 1 45 61 LEU A N 1
ATOM 479 C CA . LEU A 1 61 ? -7.25 -23.406 -3.467 1 45 61 LEU A CA 1
ATOM 480 C C . LEU A 1 61 ? -5.949 -23.516 -4.262 1 45 61 LEU A C 1
ATOM 482 O O . LEU A 1 61 ? -5.094 -24.344 -3.959 1 45 61 LEU A O 1
ATOM 486 N N . LEU A 1 62 ? -5.887 -22.594 -5.129 1 46.34 62 LEU A N 1
ATOM 487 C CA . LEU A 1 62 ? -4.695 -22.594 -5.973 1 46.34 62 LEU A CA 1
ATOM 488 C C . LEU A 1 62 ? -3.465 -22.172 -5.176 1 46.34 62 LEU A C 1
ATOM 490 O O . LEU A 1 62 ? -2.4 -22.781 -5.309 1 46.34 62 LEU A O 1
ATOM 494 N N . ILE A 1 63 ? -3.693 -21.219 -4.492 1 47.06 63 ILE A N 1
ATOM 495 C CA . ILE A 1 63 ? -2.572 -20.781 -3.666 1 47.06 63 ILE A CA 1
ATOM 496 C C . ILE A 1 63 ? -2.166 -21.906 -2.711 1 47.06 63 ILE A C 1
ATOM 498 O O . ILE A 1 63 ? -0.978 -22.188 -2.545 1 47.06 63 ILE A O 1
ATOM 502 N N . ASP A 1 64 ? -3.178 -22.438 -2.148 1 52.56 64 ASP A N 1
ATOM 503 C CA . ASP A 1 64 ? -2.918 -23.516 -1.217 1 52.56 64 ASP A CA 1
ATOM 504 C C . ASP A 1 64 ? -2.236 -24.688 -1.921 1 52.56 64 ASP A C 1
ATOM 506 O O . ASP A 1 64 ? -1.361 -25.344 -1.347 1 52.56 64 ASP A O 1
ATOM 510 N N . ALA A 1 65 ? -2.73 -24.938 -3.121 1 48.44 65 ALA A N 1
ATOM 511 C CA . ALA A 1 65 ? -2.205 -26.062 -3.895 1 48.44 65 ALA A CA 1
ATOM 512 C C . ALA A 1 65 ? -0.758 -25.812 -4.312 1 48.44 65 ALA A C 1
ATOM 514 O O . ALA A 1 65 ? 0.038 -26.75 -4.41 1 48.44 65 ALA A O 1
ATOM 515 N N . PHE A 1 66 ? -0.504 -24.609 -4.52 1 45.81 66 PHE A N 1
ATOM 516 C CA . PHE A 1 66 ? 0.806 -24.297 -5.078 1 45.81 66 PHE A CA 1
ATOM 517 C C . PHE A 1 66 ? 1.808 -24 -3.967 1 45.81 66 PHE A C 1
ATOM 519 O O . PHE A 1 66 ? 3.002 -23.844 -4.23 1 45.81 66 PHE A O 1
ATOM 526 N N . THR A 1 67 ? 1.384 -23.766 -2.898 1 41.62 67 THR A N 1
ATOM 527 C CA . THR A 1 67 ? 2.322 -23.547 -1.803 1 41.62 67 THR A CA 1
ATOM 528 C C . THR A 1 67 ? 3.051 -24.844 -1.452 1 41.62 67 THR A C 1
ATOM 530 O O . THR A 1 67 ? 3.979 -24.844 -0.642 1 41.62 67 THR A O 1
ATOM 533 N N . SER A 1 68 ? 2.752 -26 -2.088 1 37.62 68 SER A N 1
ATOM 534 C CA . SER A 1 68 ? 3.461 -27.25 -1.788 1 37.62 68 SER A CA 1
ATOM 535 C C . SER A 1 68 ? 4.645 -27.453 -2.73 1 37.62 68 SER A C 1
ATOM 537 O O . SER A 1 68 ? 4.582 -27.078 -3.902 1 37.62 68 SER A O 1
ATOM 539 N N . PRO A 1 69 ? 5.941 -27.578 -2.32 1 35 69 PRO A N 1
ATOM 540 C CA . PRO A 1 69 ? 7.113 -27.75 -3.182 1 35 69 PRO A CA 1
ATOM 541 C C . PRO A 1 69 ? 6.852 -28.703 -4.348 1 35 69 PRO A C 1
ATOM 543 O O . PRO A 1 69 ? 7.562 -28.656 -5.352 1 35 69 PRO A O 1
ATOM 546 N N . LEU A 1 70 ? 6.418 -29.938 -4.047 1 34.19 70 LEU A N 1
ATOM 547 C CA . LEU A 1 70 ? 6.293 -30.797 -5.211 1 34.19 70 LEU A CA 1
ATOM 548 C C . LEU A 1 70 ? 5.383 -30.172 -6.262 1 34.19 70 LEU A C 1
ATOM 550 O O . LEU A 1 70 ? 4.266 -30.641 -6.484 1 34.19 70 LEU A O 1
ATOM 554 N N . LYS A 1 71 ? 5.617 -28.953 -6.371 1 42.44 71 LYS A N 1
ATOM 555 C CA . LYS A 1 71 ? 4.867 -27.984 -7.156 1 42.44 71 LYS A CA 1
ATOM 556 C C . LYS A 1 71 ? 4.473 -28.562 -8.516 1 42.44 71 LYS A C 1
ATOM 558 O O . LYS A 1 71 ? 3.307 -28.484 -8.914 1 42.44 71 LYS A O 1
ATOM 563 N N . MET A 1 72 ? 5.586 -28.984 -9.133 1 37.75 72 MET A N 1
ATOM 564 C CA . MET A 1 72 ? 5.379 -29.406 -10.516 1 37.75 72 MET A CA 1
ATOM 565 C C . MET A 1 72 ? 4.609 -30.719 -10.57 1 37.75 72 MET A C 1
ATOM 567 O O . MET A 1 72 ? 3.738 -30.906 -11.422 1 37.75 72 MET A O 1
ATOM 571 N N . ARG A 1 73 ? 5.074 -31.547 -9.656 1 36.19 73 ARG A N 1
ATOM 572 C CA . ARG A 1 73 ? 4.449 -32.875 -9.758 1 36.19 73 ARG A CA 1
ATOM 573 C C . ARG A 1 73 ? 2.977 -32.812 -9.367 1 36.19 73 ARG A C 1
ATOM 575 O O . ARG A 1 73 ? 2.152 -33.531 -9.922 1 36.19 73 ARG A O 1
ATOM 582 N N . PHE A 1 74 ? 2.77 -31.891 -8.547 1 37.94 74 PHE A N 1
ATOM 583 C CA . PHE A 1 74 ? 1.41 -31.812 -8.023 1 37.94 74 PHE A CA 1
ATOM 584 C C . PHE A 1 74 ? 0.469 -31.188 -9.039 1 37.94 74 PHE A C 1
ATOM 586 O O . PHE A 1 74 ? -0.69 -31.594 -9.156 1 37.94 74 PHE A O 1
ATOM 593 N N . MET A 1 75 ? 1.039 -30.312 -9.711 1 39.84 75 MET A N 1
ATOM 594 C CA . MET A 1 75 ? 0.154 -29.703 -10.703 1 39.84 75 MET A CA 1
ATOM 595 C C . MET A 1 75 ? -0.358 -30.75 -11.688 1 39.84 75 MET A C 1
ATOM 597 O O . MET A 1 75 ? -1.484 -30.641 -12.18 1 39.84 75 MET A O 1
ATOM 601 N N . GLU A 1 76 ? 0.571 -31.688 -11.859 1 39.5 76 GLU A N 1
ATOM 602 C CA . GLU A 1 76 ? 0.187 -32.688 -12.844 1 39.5 76 GLU A CA 1
ATOM 603 C C . GLU A 1 76 ? -0.918 -33.594 -12.305 1 39.5 76 GLU A C 1
ATOM 605 O O . GLU A 1 76 ? -1.658 -34.219 -13.07 1 39.5 76 GLU A O 1
ATOM 610 N N . ASN A 1 77 ? -1.007 -33.562 -11 1 36.91 77 ASN A N 1
ATOM 611 C CA . ASN A 1 77 ? -2.016 -34.469 -10.445 1 36.91 77 ASN A CA 1
ATOM 612 C C . ASN A 1 77 ? -3.273 -33.688 -10.031 1 36.91 77 ASN A C 1
ATOM 614 O O . ASN A 1 77 ? -4.129 -34.25 -9.336 1 36.91 77 ASN A O 1
ATOM 618 N N . VAL A 1 78 ? -3.203 -32.438 -10.086 1 37.88 78 VAL A N 1
ATOM 619 C CA . VAL A 1 78 ? -4.438 -31.734 -9.805 1 37.88 78 VAL A CA 1
ATOM 620 C C . VAL A 1 78 ? -5.508 -32.125 -10.82 1 37.88 78 VAL A C 1
ATOM 622 O O . VAL A 1 78 ? -5.336 -31.906 -12.023 1 37.88 78 VAL A O 1
ATOM 625 N N . LYS A 1 79 ? -6.246 -33.25 -10.547 1 32.94 79 LYS A N 1
ATOM 626 C CA . LYS A 1 79 ? -7.422 -33.625 -11.328 1 32.94 79 LYS A CA 1
ATOM 627 C C . LYS A 1 79 ? -8.633 -32.781 -10.922 1 32.94 79 LYS A C 1
ATOM 629 O O . LYS A 1 79 ? -8.883 -32.594 -9.727 1 32.94 79 LYS A O 1
ATOM 634 N N . LEU A 1 80 ? -8.859 -31.828 -11.758 1 31.97 80 LEU A N 1
ATOM 635 C CA . LEU A 1 80 ? -10.141 -31.156 -11.57 1 31.97 80 LEU A CA 1
ATOM 636 C C . LEU A 1 80 ? -11.297 -32.156 -11.742 1 31.97 80 LEU A C 1
ATOM 638 O O . LEU A 1 80 ? -11.352 -32.875 -12.727 1 31.97 80 LEU A O 1
ATOM 642 N N . SER A 1 81 ? -11.742 -32.812 -10.648 1 29.41 81 SER A N 1
ATOM 643 C CA . SER A 1 81 ? -12.977 -33.562 -10.883 1 29.41 81 SER A CA 1
ATOM 644 C C . SER A 1 81 ? -14.039 -32.656 -11.508 1 29.41 81 SER A C 1
ATOM 646 O O . SER A 1 81 ? -14.008 -31.438 -11.344 1 29.41 81 SER A O 1
ATOM 648 N N . SER A 1 82 ? -14.82 -33.188 -12.352 1 28.61 82 SER A N 1
ATOM 649 C CA . SER A 1 82 ? -15.797 -32.594 -13.258 1 28.61 82 SER A CA 1
ATOM 650 C C . SER A 1 82 ? -16.516 -31.406 -12.617 1 28.61 82 SER A C 1
ATOM 652 O O . SER A 1 82 ? -16.969 -30.5 -13.305 1 28.61 82 SER A O 1
ATOM 654 N N . GLY A 1 83 ? -17.438 -31.516 -11.586 1 28.31 83 GLY A N 1
ATOM 655 C CA . GLY A 1 83 ? -18.5 -30.531 -11.336 1 28.31 83 GLY A CA 1
ATOM 656 C C . GLY A 1 83 ? -17.984 -29.25 -10.734 1 28.31 83 GLY A C 1
ATOM 657 O O . GLY A 1 83 ? -17.016 -29.25 -9.969 1 28.31 83 GLY A O 1
ATOM 658 N N . TRP A 1 84 ? -18.203 -28.141 -11.516 1 29.83 84 TRP A N 1
ATOM 659 C CA . TRP A 1 84 ? -17.844 -26.734 -11.344 1 29.83 84 TRP A CA 1
ATOM 660 C C . TRP A 1 84 ? -17.891 -26.328 -9.875 1 29.83 84 TRP A C 1
ATOM 662 O O . TRP A 1 84 ? -17.391 -25.266 -9.5 1 29.83 84 TRP A O 1
ATOM 672 N N . SER A 1 85 ? -18.906 -26.844 -9.164 1 28.02 85 SER A N 1
ATOM 673 C CA . SER A 1 85 ? -19.375 -26.281 -7.898 1 28.02 85 SER A CA 1
ATOM 674 C C . SER A 1 85 ? -18.359 -26.547 -6.785 1 28.02 85 SER A C 1
ATOM 676 O O . SER A 1 85 ? -18.391 -25.891 -5.742 1 28.02 85 SER A O 1
ATOM 678 N N . SER A 1 86 ? -17.938 -27.844 -6.781 1 27.58 86 SER A N 1
ATOM 679 C CA . SER A 1 86 ? -17.156 -28.281 -5.629 1 27.58 86 SER A CA 1
ATOM 680 C C . SER A 1 86 ? -15.711 -28.594 -6.023 1 27.58 86 SER A C 1
ATOM 682 O O . SER A 1 86 ? -15.453 -29.609 -6.68 1 27.58 86 SER A O 1
ATOM 684 N N . PHE A 1 87 ? -15.078 -27.688 -6.422 1 31.58 87 PHE A N 1
ATOM 685 C CA . PHE A 1 87 ? -13.664 -27.938 -6.676 1 31.58 87 PHE A CA 1
ATOM 686 C C . PHE A 1 87 ? -12.969 -28.453 -5.418 1 31.58 87 PHE A C 1
ATOM 688 O O . PHE A 1 87 ? -12.969 -27.766 -4.387 1 31.58 87 PHE A O 1
ATOM 695 N N . LYS A 1 88 ? -13.242 -29.844 -5.168 1 30.08 88 LYS A N 1
ATOM 696 C CA . LYS A 1 88 ? -12.43 -30.406 -4.09 1 30.08 88 LYS A CA 1
ATOM 697 C C . LYS A 1 88 ? -10.969 -30.562 -4.516 1 30.08 88 LYS A C 1
ATOM 699 O O . LYS A 1 88 ? -10.68 -31.203 -5.527 1 30.08 88 LYS A O 1
ATOM 704 N N . LEU A 1 89 ? -10.195 -29.516 -4.426 1 31.59 89 LEU A N 1
ATOM 705 C CA . LEU A 1 89 ? -8.75 -29.703 -4.535 1 31.59 89 LEU A CA 1
ATOM 706 C C . LEU A 1 89 ? -8.266 -30.797 -3.578 1 31.59 89 LEU A C 1
ATOM 708 O O . LEU A 1 89 ? -8.562 -30.75 -2.381 1 31.59 89 LEU A O 1
ATOM 712 N N . GLU A 1 90 ? -8.469 -32.031 -3.908 1 30.53 90 GLU A N 1
ATOM 713 C CA . GLU A 1 90 ? -7.812 -33.031 -3.049 1 30.53 90 GLU A CA 1
ATOM 714 C C . GLU A 1 90 ? -6.344 -32.688 -2.83 1 30.53 90 GLU A C 1
ATOM 716 O O . GLU A 1 90 ? -5.516 -32.875 -3.723 1 30.53 90 GLU A O 1
ATOM 721 N N . PHE A 1 91 ? -6.172 -31.5 -2.211 1 32.81 91 PHE A N 1
ATOM 722 C CA . PHE A 1 91 ? -4.875 -30.969 -1.821 1 32.81 91 PHE A CA 1
ATOM 723 C C . PHE A 1 91 ? -4.098 -31.984 -0.987 1 32.81 91 PHE A C 1
ATOM 725 O O . PHE A 1 91 ? -4.691 -32.75 -0.248 1 32.81 91 PHE A O 1
ATOM 732 N N . LEU A 1 92 ? -3.068 -32.469 -1.519 1 30.03 92 LEU A N 1
ATOM 733 C CA . LEU A 1 92 ? -2.213 -33.062 -0.498 1 30.03 92 LEU A CA 1
ATOM 734 C C . LEU A 1 92 ? -1.992 -32.094 0.661 1 30.03 92 LEU A C 1
ATOM 736 O O . LEU A 1 92 ? -1.329 -31.062 0.5 1 30.03 92 LEU A O 1
ATOM 740 N N . LYS A 1 93 ? -2.965 -31.781 1.492 1 32.47 93 LYS A N 1
ATOM 741 C CA . LYS A 1 93 ? -3.111 -31 2.711 1 32.47 93 LYS A CA 1
ATOM 742 C C . LYS A 1 93 ? -1.752 -30.703 3.34 1 32.47 93 LYS A C 1
ATOM 744 O O . LYS A 1 93 ? -1.527 -29.609 3.861 1 32.47 93 LYS A O 1
ATOM 749 N N . ASP A 1 94 ? -0.931 -31.656 3.686 1 34 94 ASP A N 1
ATOM 750 C CA . ASP A 1 94 ? 0.142 -31.641 4.676 1 34 94 ASP A CA 1
ATOM 751 C C . ASP A 1 94 ? 1.511 -31.562 4 1 34 94 ASP A C 1
ATOM 753 O O . ASP A 1 94 ? 2.469 -32.188 4.465 1 34 94 ASP A O 1
ATOM 757 N N . SER A 1 95 ? 1.601 -30.938 2.812 1 38.31 95 SER A N 1
ATOM 758 C CA . SER A 1 95 ? 2.977 -31.031 2.332 1 38.31 95 SER A CA 1
ATOM 759 C C . SER A 1 95 ? 3.861 -29.984 3.006 1 38.31 95 SER A C 1
ATOM 761 O O . SER A 1 95 ? 3.465 -28.828 3.152 1 38.31 95 SER A O 1
ATOM 763 N N . PRO A 1 96 ? 4.895 -30.422 3.719 1 41.84 96 PRO A N 1
ATOM 764 C CA . PRO A 1 96 ? 5.812 -29.594 4.516 1 41.84 96 PRO A CA 1
ATOM 765 C C . PRO A 1 96 ? 6.508 -28.516 3.689 1 41.84 96 PRO A C 1
ATOM 767 O O . PRO A 1 96 ? 7.184 -27.656 4.246 1 41.84 96 PRO A O 1
ATOM 770 N N . PHE A 1 97 ? 6.434 -28.609 2.352 1 39.5 97 PHE A N 1
ATOM 771 C CA . PHE A 1 97 ? 7.246 -27.672 1.581 1 39.5 97 PHE A CA 1
ATOM 772 C C . PHE A 1 97 ? 6.461 -26.406 1.253 1 39.5 97 PHE A C 1
ATOM 774 O O . PHE A 1 97 ? 6.496 -25.922 0.12 1 39.5 97 PHE A O 1
ATOM 781 N N . THR A 1 98 ? 5.535 -25.938 2.109 1 47.66 98 THR A N 1
ATOM 782 C CA . THR A 1 98 ? 4.676 -24.781 1.868 1 47.66 98 THR A CA 1
ATOM 783 C C . THR A 1 98 ? 5.426 -23.484 2.156 1 47.66 98 THR A C 1
ATOM 785 O O . THR A 1 98 ? 6.016 -23.328 3.227 1 47.66 98 THR A O 1
ATOM 788 N N . ASN A 1 99 ? 5.812 -22.625 0.972 1 57.62 99 ASN A N 1
ATOM 789 C CA . ASN A 1 99 ? 6.645 -21.438 1.092 1 57.62 99 ASN A CA 1
ATOM 790 C C . ASN A 1 99 ? 5.801 -20.188 1.303 1 57.62 99 ASN A C 1
ATOM 792 O O . ASN A 1 99 ? 6.316 -19.062 1.246 1 57.62 99 ASN A O 1
ATOM 796 N N . ALA A 1 100 ? 4.52 -20.281 1.519 1 66.94 100 ALA A N 1
ATOM 797 C CA . ALA A 1 100 ? 3.736 -19.062 1.717 1 66.94 100 ALA A CA 1
ATOM 798 C C . ALA A 1 100 ? 2.768 -19.219 2.885 1 66.94 100 ALA A C 1
ATOM 800 O O . ALA A 1 100 ? 1.632 -18.75 2.826 1 66.94 100 ALA A O 1
ATOM 801 N N . GLY A 1 101 ? 3.193 -19.844 3.854 1 66.75 101 GLY A N 1
ATOM 802 C CA . GLY A 1 101 ? 2.57 -20.25 5.105 1 66.75 101 GLY A CA 1
ATOM 803 C C . GLY A 1 101 ? 3.414 -21.234 5.898 1 66.75 101 GLY A C 1
ATOM 804 O O . GLY A 1 101 ? 4.539 -20.906 6.293 1 66.75 101 GLY A O 1
ATOM 805 N N . MET A 1 102 ? 2.947 -22.406 5.949 1 66.19 102 MET A N 1
ATOM 806 C CA . MET A 1 102 ? 3.742 -23.453 6.582 1 66.19 102 MET A CA 1
ATOM 807 C C . MET A 1 102 ? 5.031 -23.703 5.809 1 66.19 102 MET A C 1
ATOM 809 O O . MET A 1 102 ? 5.023 -23.75 4.578 1 66.19 102 MET A O 1
ATOM 813 N N . GLY A 1 103 ? 6.129 -23.734 6.508 1 74.06 103 GLY A N 1
ATOM 814 C CA . GLY A 1 103 ? 7.414 -24.047 5.906 1 74.06 103 GLY A CA 1
ATOM 815 C C . GLY A 1 103 ? 8.062 -22.859 5.23 1 74.06 103 GLY A C 1
ATOM 816 O O . GLY A 1 103 ? 9.047 -23.016 4.5 1 74.06 103 GLY A O 1
ATOM 817 N N . SER A 1 104 ? 7.527 -21.719 5.48 1 81.56 104 SER A N 1
ATOM 818 C CA . SER A 1 104 ? 8.055 -20.516 4.848 1 81.56 104 SER A CA 1
ATOM 819 C C . SER A 1 104 ? 9.352 -20.062 5.512 1 81.56 104 SER A C 1
ATOM 821 O O . SER A 1 104 ? 9.766 -20.625 6.527 1 81.56 104 SER A O 1
ATOM 823 N N . ASN A 1 105 ? 9.961 -19.078 4.836 1 85.69 105 ASN A N 1
ATOM 824 C CA . ASN A 1 105 ? 11.203 -18.5 5.348 1 85.69 105 ASN A CA 1
ATOM 825 C C . ASN A 1 105 ? 11.039 -17.984 6.773 1 85.69 105 ASN A C 1
ATOM 827 O O . ASN A 1 105 ? 9.992 -17.422 7.117 1 85.69 105 ASN A O 1
ATOM 831 N N . LEU A 1 106 ? 12.094 -18.234 7.535 1 91.81 106 LEU A N 1
ATOM 832 C CA . LEU A 1 106 ? 12.078 -17.766 8.914 1 91.81 106 LEU A CA 1
ATOM 833 C C . LEU A 1 106 ? 12.742 -16.391 9.023 1 91.81 106 LEU A C 1
ATOM 835 O O . LEU A 1 106 ? 13.703 -16.109 8.312 1 91.81 106 LEU A O 1
ATOM 839 N N . ASN A 1 107 ? 12.18 -15.602 9.914 1 94.5 107 ASN A N 1
ATOM 840 C CA . ASN A 1 107 ? 12.766 -14.289 10.148 1 94.5 107 ASN A CA 1
ATOM 841 C C . ASN A 1 107 ? 13.992 -14.367 11.062 1 94.5 107 ASN A C 1
ATOM 843 O O . ASN A 1 107 ? 14.438 -15.469 11.398 1 94.5 107 ASN A O 1
ATOM 847 N N . LEU A 1 108 ? 14.57 -13.25 11.477 1 95.25 108 LEU A N 1
ATOM 848 C CA . LEU A 1 108 ? 15.812 -13.172 12.242 1 95.25 108 LEU A CA 1
ATOM 849 C C . LEU A 1 108 ? 15.664 -13.875 13.586 1 95.25 108 LEU A C 1
ATOM 851 O O . LEU A 1 108 ? 16.656 -14.312 14.18 1 95.25 108 LEU A O 1
ATOM 855 N N . LEU A 1 109 ? 14.414 -14.031 14.07 1 95.12 109 LEU A N 1
ATOM 856 C CA . LEU A 1 109 ? 14.164 -14.664 15.359 1 95.12 109 LEU A CA 1
ATOM 857 C C . LEU A 1 109 ? 13.828 -16.141 15.18 1 95.12 109 LEU A C 1
ATOM 859 O O . LEU A 1 109 ? 13.516 -16.828 16.156 1 95.12 109 LEU A O 1
ATOM 863 N N . GLY A 1 110 ? 13.82 -16.578 13.984 1 94.12 110 GLY A N 1
ATOM 864 C CA . GLY A 1 110 ? 13.484 -17.953 13.719 1 94.12 110 GLY A CA 1
ATOM 865 C C . GLY A 1 110 ? 11.992 -18.219 13.711 1 94.12 110 GLY A C 1
ATOM 866 O O . GLY A 1 110 ? 11.547 -19.344 14.008 1 94.12 110 GLY A O 1
ATOM 867 N N . GLU A 1 111 ? 11.258 -17.219 13.414 1 94.5 111 GLU A N 1
ATOM 868 C CA . GLU A 1 111 ? 9.797 -17.328 13.383 1 94.5 111 GLU A CA 1
ATOM 869 C C . GLU A 1 111 ? 9.258 -17.141 11.969 1 94.5 111 GLU A C 1
ATOM 871 O O . GLU A 1 111 ? 9.875 -16.453 11.148 1 94.5 111 GLU A O 1
ATOM 876 N N . ILE A 1 112 ? 8.094 -17.781 11.734 1 93.88 112 ILE A N 1
ATOM 877 C CA . ILE A 1 112 ? 7.445 -17.625 10.43 1 93.88 112 ILE A CA 1
ATOM 878 C C . ILE A 1 112 ? 6.41 -16.516 10.492 1 93.88 112 ILE A C 1
ATOM 880 O O . ILE A 1 112 ? 5.527 -16.516 11.352 1 93.88 112 ILE A O 1
ATOM 884 N N . GLU A 1 113 ? 6.539 -15.547 9.711 1 96.12 113 GLU A N 1
ATOM 885 C CA . GLU A 1 113 ? 5.574 -14.477 9.453 1 96.12 113 GLU A CA 1
ATOM 886 C C . GLU A 1 113 ? 5.266 -14.359 7.961 1 96.12 113 GLU A C 1
ATOM 888 O O . GLU A 1 113 ? 6.18 -14.25 7.141 1 96.12 113 GLU A O 1
ATOM 893 N N . CYS A 1 114 ? 3.971 -14.352 7.617 1 93.69 114 CYS A N 1
ATOM 894 C CA . CYS A 1 114 ? 3.613 -14.367 6.203 1 93.69 114 CYS A CA 1
ATOM 895 C C . CYS A 1 114 ? 2.719 -13.188 5.848 1 93.69 114 CYS A C 1
ATOM 897 O O . CYS A 1 114 ? 2.049 -12.633 6.719 1 93.69 114 CYS A O 1
ATOM 899 N N . ASP A 1 115 ? 2.779 -12.797 4.617 1 96.75 115 ASP A N 1
ATOM 900 C CA . ASP A 1 115 ? 1.898 -11.805 4.004 1 96.75 115 ASP A CA 1
ATOM 901 C C . ASP A 1 115 ? 0.981 -12.453 2.969 1 96.75 115 ASP A C 1
ATOM 903 O O . ASP A 1 115 ? 1.361 -13.438 2.324 1 96.75 115 ASP A O 1
ATOM 907 N N . ALA A 1 116 ? -0.21 -11.898 2.822 1 94.25 116 ALA A N 1
ATOM 908 C CA . ALA A 1 116 ? -1.117 -12.406 1.795 1 94.25 116 ALA A CA 1
ATOM 909 C C . ALA A 1 116 ? -2.189 -11.375 1.455 1 94.25 116 ALA A C 1
ATOM 911 O O . ALA A 1 116 ? -2.537 -10.539 2.287 1 94.25 116 ALA A O 1
ATOM 912 N N . SER A 1 117 ? -2.65 -11.469 0.228 1 96 117 SER A N 1
ATOM 913 C CA . SER A 1 117 ? -3.768 -10.625 -0.183 1 96 117 SER A CA 1
ATOM 914 C C . SER A 1 117 ? -4.578 -11.281 -1.296 1 96 117 SER A C 1
ATOM 916 O O . SER A 1 117 ? -4.102 -12.211 -1.949 1 96 117 SER A O 1
ATOM 918 N N . ILE A 1 118 ? -5.789 -10.844 -1.417 1 91 118 ILE A N 1
ATOM 919 C CA . ILE A 1 118 ? -6.711 -11.289 -2.461 1 91 118 ILE A CA 1
ATOM 920 C C . ILE A 1 118 ? -7.566 -10.117 -2.926 1 91 118 ILE A C 1
ATOM 922 O O . ILE A 1 118 ? -7.926 -9.242 -2.127 1 91 118 ILE A O 1
ATOM 926 N N . MET A 1 119 ? -7.816 -10.07 -4.195 1 94.56 119 MET A N 1
ATOM 927 C CA . MET A 1 119 ? -8.648 -9.016 -4.762 1 94.56 119 MET A CA 1
ATOM 928 C C . MET A 1 119 ? -9.688 -9.594 -5.715 1 94.56 119 MET A C 1
ATOM 930 O O . MET A 1 119 ? -9.383 -10.5 -6.496 1 94.56 119 MET A O 1
ATOM 934 N N . ASP A 1 120 ? -10.883 -9.109 -5.551 1 90.25 120 ASP A N 1
ATOM 935 C CA . ASP A 1 120 ? -12 -9.492 -6.414 1 90.25 120 ASP A CA 1
ATOM 936 C C . ASP A 1 120 ? -12.25 -8.422 -7.48 1 90.25 120 ASP A C 1
ATOM 938 O O . ASP A 1 120 ? -12.57 -7.277 -7.156 1 90.25 120 ASP A O 1
ATOM 942 N N . GLY A 1 121 ? -12.242 -8.875 -8.742 1 92.88 121 GLY A N 1
ATOM 943 C CA . GLY A 1 121 ? -12.328 -7.926 -9.844 1 92.88 121 GLY A CA 1
ATOM 944 C C . GLY A 1 121 ? -13.719 -7.336 -10.016 1 92.88 121 GLY A C 1
ATOM 945 O O . GLY A 1 121 ? -13.867 -6.242 -10.555 1 92.88 121 GLY A O 1
ATOM 946 N N . LYS A 1 122 ? -14.703 -7.984 -9.594 1 89.31 122 LYS A N 1
ATOM 947 C CA . LYS A 1 122 ? -16.078 -7.531 -9.766 1 89.31 122 LYS A CA 1
ATOM 948 C C . LYS A 1 122 ? -16.453 -6.48 -8.719 1 89.31 122 LYS A C 1
ATOM 950 O O . LYS A 1 122 ? -16.891 -5.383 -9.062 1 89.31 122 LYS A O 1
ATOM 955 N N . SER A 1 123 ? -16.25 -6.816 -7.508 1 89.5 123 SER A N 1
ATOM 956 C CA . SER A 1 123 ? -16.609 -5.898 -6.43 1 89.5 123 SER A CA 1
ATOM 957 C C . SER A 1 123 ? -15.508 -4.883 -6.176 1 89.5 123 SER A C 1
ATOM 959 O O . SER A 1 123 ? -15.719 -3.879 -5.496 1 89.5 123 SER A O 1
ATOM 961 N N . LEU A 1 124 ? -14.281 -5.242 -6.625 1 94.69 124 LEU A N 1
ATOM 962 C CA . LEU A 1 124 ? -13.07 -4.453 -6.43 1 94.69 124 LEU A CA 1
ATOM 963 C C . LEU A 1 124 ? -12.672 -4.426 -4.957 1 94.69 124 LEU A C 1
ATOM 965 O O . LEU A 1 124 ? -11.883 -3.576 -4.539 1 94.69 124 LEU A O 1
ATOM 969 N N . ASN A 1 125 ? -13.258 -5.371 -4.164 1 92.94 125 ASN A N 1
ATOM 970 C CA . ASN A 1 125 ? -12.852 -5.512 -2.77 1 92.94 125 ASN A CA 1
ATOM 971 C C . ASN A 1 125 ? -11.477 -6.164 -2.656 1 92.94 125 ASN A C 1
ATOM 973 O O . ASN A 1 125 ? -11.07 -6.93 -3.533 1 92.94 125 ASN A O 1
ATOM 977 N N . PHE A 1 126 ? -10.867 -5.836 -1.562 1 96.25 126 PHE A N 1
ATOM 978 C CA . PHE A 1 126 ? -9.5 -6.258 -1.271 1 96.25 126 PHE A CA 1
ATOM 979 C C . PHE A 1 126 ? -9.359 -6.688 0.185 1 96.25 126 PHE A C 1
ATOM 981 O O . PHE A 1 126 ? -9.961 -6.078 1.075 1 96.25 126 PHE A O 1
ATOM 988 N N . GLY A 1 127 ? -8.695 -7.801 0.428 1 96 127 GLY A N 1
ATOM 989 C CA . GLY A 1 127 ? -8.336 -8.266 1.757 1 96 127 GLY A CA 1
ATOM 990 C C . GLY A 1 127 ? -6.875 -8.656 1.877 1 96 127 GLY A C 1
ATOM 991 O O . GLY A 1 127 ? -6.309 -9.25 0.958 1 96 127 GLY A O 1
ATOM 992 N N . ALA A 1 128 ? -6.273 -8.266 3.008 1 98.5 128 ALA A N 1
ATOM 993 C CA . ALA A 1 128 ? -4.848 -8.547 3.148 1 98.5 128 ALA A CA 1
ATOM 994 C C . ALA A 1 128 ? -4.473 -8.766 4.613 1 98.5 128 ALA A C 1
ATOM 996 O O . ALA A 1 128 ? -5.141 -8.25 5.512 1 98.5 128 ALA A O 1
ATOM 997 N N . VAL A 1 129 ? -3.422 -9.523 4.816 1 98.31 129 VAL A N 1
ATOM 998 C CA . VAL A 1 129 ? -2.793 -9.711 6.121 1 98.31 129 VAL A CA 1
ATOM 999 C C . VAL A 1 129 ? -1.277 -9.578 5.984 1 98.31 129 VAL A C 1
ATOM 1001 O O . VAL A 1 129 ? -0.71 -9.898 4.938 1 98.31 129 VAL A O 1
ATOM 1004 N N . GLY A 1 130 ? -0.68 -9.086 7.008 1 98.69 130 GLY A N 1
ATOM 1005 C CA . GLY A 1 130 ? 0.764 -8.914 7.02 1 98.69 130 GLY A CA 1
ATOM 1006 C C . GLY A 1 130 ? 1.413 -9.398 8.305 1 98.69 130 GLY A C 1
ATOM 1007 O O . GLY A 1 130 ? 0.83 -9.281 9.383 1 98.69 130 GLY A O 1
ATOM 1008 N N . ALA A 1 131 ? 2.627 -9.93 8.086 1 98.38 131 ALA A N 1
ATOM 1009 C CA . ALA A 1 131 ? 3.408 -10.43 9.211 1 98.38 131 ALA A CA 1
ATOM 1010 C C . ALA A 1 131 ? 2.566 -11.336 10.109 1 98.38 131 ALA A C 1
ATOM 1012 O O . ALA A 1 131 ? 2.564 -11.18 11.328 1 98.38 131 ALA A O 1
ATOM 1013 N N . LEU A 1 132 ? 1.786 -12.141 9.492 1 97.62 132 LEU A N 1
ATOM 1014 C CA . LEU A 1 132 ? 0.88 -13.039 10.195 1 97.62 132 LEU A CA 1
ATOM 1015 C C . LEU A 1 132 ? 1.583 -14.344 10.555 1 97.62 132 LEU A C 1
ATOM 1017 O O . LEU A 1 132 ? 2.217 -14.969 9.703 1 97.62 132 LEU A O 1
ATOM 1021 N N . SER A 1 133 ? 1.518 -14.68 11.773 1 96.12 133 SER A N 1
ATOM 1022 C CA . SER A 1 133 ? 2.043 -15.953 12.25 1 96.12 133 SER A CA 1
ATOM 1023 C C . SER A 1 133 ? 0.932 -16.844 12.805 1 96.12 133 SER A C 1
ATOM 1025 O O . SER A 1 133 ? -0.151 -16.344 13.133 1 96.12 133 SER A O 1
ATOM 1027 N N . GLY A 1 134 ? 1.197 -18.094 12.773 1 95.19 134 GLY A N 1
ATOM 1028 C CA . GLY A 1 134 ? 0.322 -19.016 13.477 1 95.19 134 GLY A CA 1
ATOM 1029 C C . GLY A 1 134 ? -0.853 -19.484 12.633 1 95.19 134 GLY A C 1
ATOM 1030 O O . GLY A 1 134 ? -1.79 -20.094 13.148 1 95.19 134 GLY A O 1
ATOM 1031 N N . ILE A 1 135 ? -0.91 -19.172 11.414 1 92.88 135 ILE A N 1
ATOM 1032 C CA . ILE A 1 135 ? -1.954 -19.594 10.492 1 92.88 135 ILE A CA 1
ATOM 1033 C C . ILE A 1 135 ? -1.328 -20.328 9.312 1 92.88 1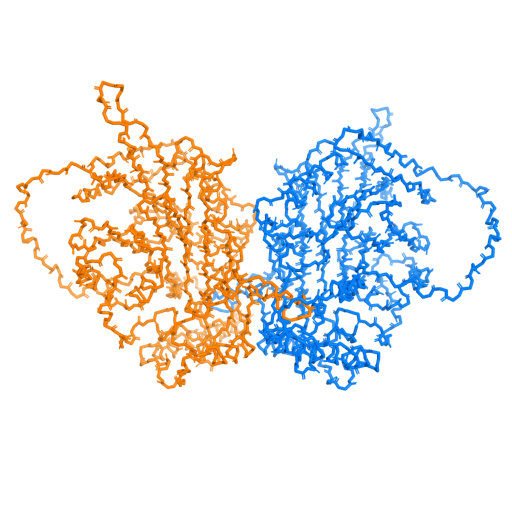35 ILE A C 1
ATOM 1035 O O . ILE A 1 135 ? -0.407 -19.828 8.672 1 92.88 135 ILE A O 1
ATOM 1039 N N . LYS A 1 136 ? -1.853 -21.453 9.016 1 83.56 136 LYS A N 1
ATOM 1040 C CA . LYS A 1 136 ? -1.27 -22.297 7.984 1 83.56 136 LYS A CA 1
ATOM 1041 C C . LYS A 1 136 ? -1.344 -21.641 6.613 1 83.56 136 LYS A C 1
ATOM 1043 O O . LYS A 1 136 ? -0.392 -21.719 5.832 1 83.56 136 LYS A O 1
ATOM 1048 N N . ASN A 1 137 ? -2.516 -21.078 6.32 1 82.38 137 ASN A N 1
ATOM 1049 C CA . ASN A 1 137 ? -2.768 -20.438 5.031 1 82.38 137 ASN A CA 1
ATOM 1050 C C . ASN A 1 137 ? -3.188 -18.984 5.195 1 82.38 137 ASN A C 1
ATOM 1052 O O . ASN A 1 137 ? -4.379 -18.672 5.176 1 82.38 137 ASN A O 1
ATOM 1056 N N . PRO A 1 138 ? -2.211 -18.141 5.199 1 90.69 138 PRO A N 1
ATOM 1057 C CA . PRO A 1 138 ? -2.529 -16.719 5.418 1 90.69 138 PRO A CA 1
ATOM 1058 C C . PRO A 1 138 ? -3.533 -16.188 4.402 1 90.69 138 PRO A C 1
ATOM 1060 O O . PRO A 1 138 ? -4.328 -15.297 4.73 1 90.69 138 PRO A O 1
ATOM 1063 N N . VAL A 1 139 ? -3.537 -16.688 3.191 1 87.44 139 VAL A N 1
ATOM 1064 C CA . VAL A 1 139 ? -4.418 -16.188 2.139 1 87.44 139 VAL A CA 1
ATOM 1065 C C . VAL A 1 139 ? -5.871 -16.469 2.512 1 87.44 139 VAL A C 1
ATOM 1067 O O . VAL A 1 139 ? -6.773 -15.734 2.096 1 87.44 139 VAL A O 1
ATOM 1070 N N . SER A 1 140 ? -6.121 -17.5 3.293 1 86.62 140 SER A N 1
ATOM 1071 C CA . SER A 1 140 ? -7.477 -17.766 3.758 1 86.62 140 SER A CA 1
ATOM 1072 C C . SER A 1 140 ? -7.992 -16.656 4.66 1 86.62 140 SER A C 1
ATOM 1074 O O . SER A 1 140 ? -9.18 -16.344 4.641 1 86.62 140 SER A O 1
ATOM 1076 N N . VAL A 1 141 ? -7.109 -16.141 5.438 1 93.62 141 VAL A N 1
ATOM 1077 C CA . VAL A 1 141 ? -7.496 -15.016 6.293 1 93.62 141 VAL A CA 1
ATOM 1078 C C . VAL A 1 141 ? -7.789 -13.789 5.438 1 93.62 141 VAL A C 1
ATOM 1080 O O . VAL A 1 141 ? -8.773 -13.078 5.672 1 93.62 141 VAL A O 1
ATOM 1083 N N . ALA A 1 142 ? -6.957 -13.547 4.434 1 93.44 142 ALA A N 1
ATOM 1084 C CA . ALA A 1 142 ? -7.18 -12.438 3.506 1 93.44 142 ALA A CA 1
ATOM 1085 C C . ALA A 1 142 ? -8.531 -12.578 2.807 1 93.44 142 ALA A C 1
ATOM 1087 O O . ALA A 1 142 ? -9.266 -11.594 2.662 1 93.44 142 ALA A O 1
ATOM 1088 N N . ASN A 1 143 ? -8.836 -13.766 2.436 1 89.44 143 ASN A N 1
ATOM 1089 C CA . ASN A 1 143 ? -10.117 -14.016 1.784 1 89.44 143 ASN A CA 1
ATOM 1090 C C . ASN A 1 143 ? -11.289 -13.75 2.725 1 89.44 143 ASN A C 1
ATOM 1092 O O . ASN A 1 143 ? -12.305 -13.195 2.311 1 89.44 143 ASN A O 1
ATOM 1096 N N . ARG A 1 144 ? -11.133 -14.203 3.906 1 91.44 144 ARG A N 1
ATOM 1097 C CA . ARG A 1 144 ? -12.188 -13.961 4.887 1 91.44 144 ARG A CA 1
ATOM 1098 C C . ARG A 1 144 ? -12.391 -12.469 5.105 1 91.44 144 ARG A C 1
ATOM 1100 O O . ARG A 1 144 ? -13.523 -12 5.223 1 91.44 144 ARG A O 1
ATOM 1107 N N . LEU A 1 145 ? -11.336 -11.734 5.172 1 95.12 145 LEU A N 1
ATOM 1108 C CA . LEU A 1 145 ? -11.422 -10.289 5.305 1 95.12 145 LEU A CA 1
ATOM 1109 C C . LEU A 1 145 ? -12.172 -9.672 4.129 1 95.12 145 LEU A C 1
ATOM 1111 O O . LEU A 1 145 ? -13.023 -8.797 4.316 1 95.12 145 LEU A O 1
ATOM 1115 N N . LEU A 1 146 ? -11.844 -10.141 2.939 1 91.69 146 LEU A N 1
ATOM 1116 C CA . LEU A 1 146 ? -12.508 -9.656 1.736 1 91.69 146 LEU A CA 1
ATOM 1117 C C . LEU A 1 146 ? -14.008 -9.922 1.807 1 91.69 146 LEU A C 1
ATOM 1119 O O . LEU A 1 146 ? -14.812 -9.016 1.553 1 91.69 146 LEU A O 1
ATOM 1123 N N . CYS A 1 147 ? -14.367 -11.109 2.225 1 89.81 147 CYS A N 1
ATOM 1124 C CA . CYS A 1 147 ? -15.766 -11.492 2.307 1 89.81 147 CYS A CA 1
ATOM 1125 C C . CYS A 1 147 ? -16.5 -10.656 3.35 1 89.81 147 CYS A C 1
ATOM 1127 O O . CYS A 1 147 ? -17.625 -10.219 3.115 1 89.81 147 CYS A O 1
ATOM 1129 N N . GLU A 1 148 ? -15.859 -10.477 4.457 1 91.38 148 GLU A N 1
ATOM 1130 C CA . GLU A 1 148 ? -16.469 -9.664 5.504 1 91.38 148 GLU A CA 1
ATOM 1131 C C . GLU A 1 148 ? -16.641 -8.219 5.043 1 91.38 148 GLU A C 1
ATOM 1133 O O . GLU A 1 148 ? -17.625 -7.566 5.387 1 91.38 148 GLU A O 1
ATOM 1138 N N . GLY A 1 149 ? -15.672 -7.77 4.281 1 91.31 149 GLY A N 1
ATOM 1139 C CA . GLY A 1 149 ? -15.781 -6.422 3.744 1 91.31 149 GLY A CA 1
ATOM 1140 C C . GLY A 1 149 ? -16.953 -6.254 2.787 1 91.31 149 GLY A C 1
ATOM 1141 O O . GLY A 1 149 ? -17.547 -5.184 2.721 1 91.31 149 GLY A O 1
ATOM 1142 N N . GLN A 1 150 ? -17.312 -7.242 2.129 1 87.81 150 GLN A N 1
ATOM 1143 C CA . GLN A 1 150 ? -18.375 -7.207 1.135 1 87.81 150 GLN A CA 1
ATOM 1144 C C . GLN A 1 150 ? -19.75 -7.125 1.802 1 87.81 150 GLN A C 1
ATOM 1146 O O . GLN A 1 150 ? -20.734 -6.766 1.158 1 87.81 150 GLN A O 1
ATOM 1151 N N . LYS A 1 151 ? -19.75 -7.387 3.102 1 89.5 151 LYS A N 1
ATOM 1152 C CA . LYS A 1 151 ? -21.016 -7.348 3.828 1 89.5 151 LYS A CA 1
ATOM 1153 C C . LYS A 1 151 ? -21.391 -5.918 4.207 1 89.5 151 LYS A C 1
ATOM 1155 O O . LYS A 1 151 ? -22.516 -5.656 4.625 1 89.5 151 LYS A O 1
ATOM 1160 N N . GLY A 1 152 ? -20.516 -5.055 4.055 1 88.5 152 GLY A N 1
ATOM 1161 C CA . GLY A 1 152 ? -20.797 -3.662 4.359 1 88.5 152 GLY A CA 1
ATOM 1162 C C . GLY A 1 152 ? -20.297 -3.23 5.727 1 88.5 152 GLY A C 1
ATOM 1163 O O . GLY A 1 152 ? -19.391 -3.844 6.281 1 88.5 152 GLY A O 1
ATOM 1164 N N . LYS A 1 153 ? -20.922 -2.172 6.262 1 88.5 153 LYS A N 1
ATOM 1165 C CA . LYS A 1 153 ? -20.438 -1.562 7.5 1 88.5 153 LYS A CA 1
ATOM 1166 C C . LYS A 1 153 ? -20.75 -2.447 8.703 1 88.5 153 LYS A C 1
ATOM 1168 O O . LYS A 1 153 ? -21.734 -3.195 8.695 1 88.5 153 LYS A O 1
ATOM 1173 N N . LEU A 1 154 ? -19.906 -2.336 9.695 1 90.31 154 LEU A N 1
ATOM 1174 C CA . LEU A 1 154 ? -20.078 -3.049 10.953 1 90.31 154 LEU A CA 1
ATOM 1175 C C . LEU A 1 154 ? -21.031 -2.287 11.875 1 90.31 154 LEU A C 1
ATOM 1177 O O . LEU A 1 154 ? -21.547 -1.229 11.508 1 90.31 154 LEU A O 1
ATOM 1181 N N . SER A 1 155 ? -21.281 -2.875 13.047 1 85.94 155 SER A N 1
ATOM 1182 C CA . SER A 1 155 ? -22.172 -2.227 14.008 1 85.94 155 SER A CA 1
ATOM 1183 C C . SER A 1 155 ? -21.719 -0.798 14.297 1 85.94 155 SER A C 1
ATOM 1185 O O . SER A 1 155 ? -20.516 -0.531 14.414 1 85.94 155 SER A O 1
ATOM 1187 N N . ALA A 1 156 ? -22.703 0.103 14.422 1 84.44 156 ALA A N 1
ATOM 1188 C CA . ALA A 1 156 ? -22.469 1.515 14.719 1 84.44 156 ALA A CA 1
ATOM 1189 C C . ALA A 1 156 ? -21.75 2.207 13.555 1 84.44 156 ALA A C 1
ATOM 1191 O O . ALA A 1 156 ? -21.016 3.178 13.766 1 84.44 156 ALA A O 1
ATOM 1192 N N . GLY A 1 157 ? -21.812 1.592 12.359 1 85.06 157 GLY A N 1
ATOM 1193 C CA . GLY A 1 157 ? -21.297 2.225 11.156 1 85.06 157 GLY A CA 1
ATOM 1194 C C . GLY A 1 157 ? -19.797 2.102 11.016 1 85.06 157 GLY A C 1
ATOM 1195 O O . GLY A 1 157 ? -19.172 2.816 10.227 1 85.06 157 GLY A O 1
ATOM 1196 N N . ARG A 1 158 ? -19.203 1.225 11.75 1 88.88 158 ARG A N 1
ATOM 1197 C CA . ARG A 1 158 ? -17.75 1.046 11.695 1 88.88 158 ARG A CA 1
ATOM 1198 C C . ARG A 1 158 ? -17.328 0.448 10.359 1 88.88 158 ARG A C 1
ATOM 1200 O O . ARG A 1 158 ? -18.078 -0.323 9.75 1 88.88 158 ARG A O 1
ATOM 1207 N N . ILE A 1 159 ? -16.203 0.839 9.953 1 87.75 159 ILE A N 1
ATOM 1208 C CA . ILE A 1 159 ? -15.664 0.387 8.68 1 87.75 159 ILE A CA 1
ATOM 1209 C C . ILE A 1 159 ? -14.906 -0.924 8.875 1 87.75 159 ILE A C 1
ATOM 1211 O O . ILE A 1 159 ? -14.016 -1.01 9.719 1 87.75 159 ILE A O 1
ATOM 1215 N N . PRO A 1 160 ? -15.312 -1.919 8.117 1 94.06 160 PRO A N 1
ATOM 1216 C CA . PRO A 1 160 ? -14.531 -3.156 8.211 1 94.06 160 PRO A CA 1
ATOM 1217 C C . PRO A 1 160 ? -13.102 -2.994 7.703 1 94.06 160 PRO A C 1
ATOM 1219 O O . PRO A 1 160 ? -12.867 -2.305 6.707 1 94.06 160 PRO A O 1
ATOM 1222 N N . PRO A 1 161 ? -12.188 -3.648 8.383 1 96.5 161 PRO A N 1
ATOM 1223 C CA . PRO A 1 161 ? -10.797 -3.541 7.922 1 96.5 161 PRO A CA 1
ATOM 1224 C C . PRO A 1 161 ? -10.539 -4.336 6.645 1 96.5 161 PRO A C 1
ATOM 1226 O O . PRO A 1 161 ? -11.125 -5.406 6.449 1 96.5 161 PRO A O 1
ATOM 1229 N N . CYS A 1 162 ? -9.656 -3.785 5.82 1 96.5 162 CYS A N 1
ATOM 1230 C CA . CYS A 1 162 ? -9.227 -4.531 4.645 1 96.5 162 CYS A CA 1
ATOM 1231 C C . CYS A 1 162 ? -7.801 -5.039 4.809 1 96.5 162 CYS A C 1
ATOM 1233 O O . CYS A 1 162 ? -7.324 -5.836 3.998 1 96.5 162 CYS A O 1
ATOM 1235 N N . PHE A 1 163 ? -7.117 -4.613 5.805 1 98.75 163 PHE A N 1
ATOM 1236 C CA . PHE A 1 163 ? -5.73 -4.992 6.043 1 98.75 163 PHE A CA 1
ATOM 1237 C C . PHE A 1 163 ? -5.453 -5.113 7.539 1 98.75 163 PHE A C 1
ATOM 1239 O O . PHE A 1 163 ? -5.559 -4.133 8.273 1 98.75 163 PHE A O 1
ATOM 1246 N N . LEU A 1 164 ? -5.105 -6.305 7.988 1 98.88 164 LEU A N 1
ATOM 1247 C CA . LEU A 1 164 ? -4.746 -6.582 9.375 1 98.88 164 LEU A CA 1
ATOM 1248 C C . LEU A 1 164 ? -3.35 -7.184 9.469 1 98.88 164 LEU A C 1
ATOM 1250 O O . LEU A 1 164 ? -2.914 -7.895 8.562 1 98.88 164 LEU A O 1
ATOM 1254 N N . VAL A 1 165 ? -2.686 -6.922 10.633 1 98.88 165 VAL A N 1
ATOM 1255 C CA . VAL A 1 165 ? -1.309 -7.395 10.734 1 98.88 165 VAL A CA 1
ATOM 1256 C C . VAL A 1 165 ? -1.068 -8 12.117 1 98.88 165 VAL A C 1
ATOM 1258 O O . VAL A 1 165 ? -1.829 -7.746 13.055 1 98.88 165 VAL A O 1
ATOM 1261 N N . GLY A 1 166 ? -0.055 -8.812 12.172 1 98.19 166 GLY A N 1
ATOM 1262 C CA . GLY A 1 166 ? 0.496 -9.289 13.438 1 98.19 166 GLY A CA 1
ATOM 1263 C C . GLY A 1 166 ? -0.518 -10.023 14.289 1 98.19 166 GLY A C 1
ATOM 1264 O O . GLY A 1 166 ? -1.299 -10.828 13.781 1 98.19 166 GLY A O 1
ATOM 1265 N N . GLU A 1 167 ? -0.426 -9.742 15.57 1 97.88 167 GLU A N 1
ATOM 1266 C CA . GLU A 1 167 ? -1.27 -10.414 16.547 1 97.88 167 GLU A CA 1
ATOM 1267 C C . GLU A 1 167 ? -2.742 -10.078 16.328 1 97.88 167 GLU A C 1
ATOM 1269 O O . GLU A 1 167 ? -3.613 -10.922 16.547 1 97.88 167 GLU A O 1
ATOM 1274 N N . GLY A 1 168 ? -2.965 -8.883 15.961 1 98.38 168 GLY A N 1
ATOM 1275 C CA . GLY A 1 168 ? -4.34 -8.516 15.664 1 98.38 168 GLY A CA 1
ATOM 1276 C C . GLY A 1 168 ? -4.961 -9.352 14.562 1 98.38 168 GLY A C 1
ATOM 1277 O O . GLY A 1 168 ? -6.102 -9.805 14.688 1 98.38 168 GLY A O 1
ATOM 1278 N N . ALA A 1 169 ? -4.215 -9.555 13.555 1 98.62 169 ALA A N 1
ATOM 1279 C CA . ALA A 1 169 ? -4.68 -10.398 12.445 1 98.62 169 ALA A CA 1
ATOM 1280 C C . ALA A 1 169 ? -4.91 -11.828 12.906 1 98.62 169 ALA A C 1
ATOM 1282 O O . ALA A 1 169 ? -5.891 -12.469 12.516 1 98.62 169 ALA A O 1
ATOM 1283 N N . TYR A 1 170 ? -3.951 -12.328 13.719 1 98.12 170 TYR A N 1
ATOM 1284 C CA . TYR A 1 170 ? -4.055 -13.688 14.234 1 98.12 170 TYR A CA 1
ATOM 1285 C C . TYR A 1 170 ? -5.328 -13.859 15.055 1 98.12 170 TYR A C 1
ATOM 1287 O O . TYR A 1 170 ? -6.09 -14.805 14.836 1 98.12 170 TYR A O 1
ATOM 1295 N N . ARG A 1 171 ? -5.559 -12.977 15.961 1 98.25 171 ARG A N 1
ATOM 1296 C CA . ARG A 1 171 ? -6.738 -13.062 16.812 1 98.25 171 ARG A CA 1
ATOM 1297 C C . ARG A 1 171 ? -8.016 -12.945 15.992 1 98.25 171 ARG A C 1
ATOM 1299 O O . ARG A 1 171 ? -8.992 -13.664 16.234 1 98.25 171 ARG A O 1
ATOM 1306 N N . TRP A 1 172 ? -8.023 -12.031 15.078 1 98.25 172 TRP A N 1
ATOM 1307 C CA . TRP A 1 172 ? -9.172 -11.859 14.195 1 98.25 172 TRP A CA 1
ATOM 1308 C C . TRP A 1 172 ? -9.461 -13.148 13.438 1 98.25 172 TRP A C 1
ATOM 1310 O O . TRP A 1 172 ? -10.625 -13.555 13.305 1 98.25 172 TRP A O 1
ATOM 1320 N N . ALA A 1 173 ? -8.43 -13.789 12.922 1 97.56 173 ALA A N 1
ATOM 1321 C CA . ALA A 1 173 ? -8.562 -15.031 12.172 1 97.56 173 ALA A CA 1
ATOM 1322 C C . ALA A 1 173 ? -9.203 -16.125 13.031 1 97.56 173 ALA A C 1
ATOM 1324 O O . ALA A 1 173 ? -10.156 -16.781 12.609 1 97.56 173 ALA A O 1
ATOM 1325 N N . VAL A 1 174 ? -8.641 -16.25 14.203 1 97.94 174 VAL A N 1
ATOM 1326 C CA . VAL A 1 174 ? -9.141 -17.266 15.109 1 97.94 174 VAL A CA 1
ATOM 1327 C C . VAL A 1 174 ? -10.594 -16.984 15.469 1 97.94 174 VAL A C 1
ATOM 1329 O O . VAL A 1 174 ? -11.43 -17.891 15.477 1 97.94 174 VAL A O 1
ATOM 1332 N N . ASP A 1 175 ? -10.922 -15.727 15.719 1 97.38 175 ASP A N 1
ATOM 1333 C CA . ASP A 1 175 ? -12.273 -15.312 16.078 1 97.38 175 ASP A CA 1
ATOM 1334 C C . ASP A 1 175 ? -13.242 -15.555 14.922 1 97.38 175 ASP A C 1
ATOM 1336 O O . ASP A 1 175 ? -14.453 -15.648 15.125 1 97.38 175 ASP A O 1
ATOM 1340 N N . HIS A 1 176 ? -12.805 -15.664 13.773 1 96.19 176 HIS A N 1
ATOM 1341 C CA . HIS A 1 176 ? -13.648 -15.875 12.609 1 96.19 176 HIS A CA 1
ATOM 1342 C C . HIS A 1 176 ? -13.586 -17.312 12.125 1 96.19 176 HIS A C 1
ATOM 1344 O O . HIS A 1 176 ? -13.867 -17.594 10.953 1 96.19 176 HIS A O 1
ATOM 1350 N N . GLY A 1 177 ? -13.047 -18.172 12.883 1 95.31 177 GLY A N 1
ATOM 1351 C CA . GLY A 1 177 ? -13.195 -19.594 12.672 1 95.31 177 GLY A CA 1
ATOM 1352 C C . GLY A 1 177 ? -12.023 -20.219 11.93 1 95.31 177 GLY A C 1
ATOM 1353 O O . GLY A 1 177 ? -12.094 -21.375 11.5 1 95.31 177 GLY A O 1
ATOM 1354 N N . ILE A 1 178 ? -10.969 -19.562 11.672 1 92.44 178 ILE A N 1
ATOM 1355 C CA . ILE A 1 178 ? -9.789 -20.125 11.016 1 92.44 178 ILE A CA 1
ATOM 1356 C C . ILE A 1 178 ? -8.883 -20.781 12.055 1 92.44 178 ILE A C 1
ATOM 1358 O O . ILE A 1 178 ? -8.508 -20.156 13.047 1 92.44 178 ILE A O 1
ATOM 1362 N N . PRO A 1 179 ? -8.578 -22 11.898 1 91.69 179 PRO A N 1
ATOM 1363 C CA . PRO A 1 179 ? -7.809 -22.734 12.914 1 91.69 179 PRO A CA 1
ATOM 1364 C C . PRO A 1 179 ? -6.375 -22.219 13.055 1 91.69 179 PRO A C 1
ATOM 1366 O O . PRO A 1 179 ? -5.742 -21.875 12.047 1 91.69 179 PRO A O 1
ATOM 1369 N N . SER A 1 180 ? -5.941 -22.203 14.258 1 95.06 180 SER A N 1
ATOM 1370 C CA . SER A 1 180 ? -4.547 -21.859 14.523 1 95.06 180 SER A CA 1
ATOM 1371 C C . SER A 1 180 ? -3.623 -23.031 14.18 1 95.06 180 SER A C 1
ATOM 1373 O O . SER A 1 180 ? -4.074 -24.172 14.078 1 95.06 180 SER A O 1
ATOM 1375 N N . CYS A 1 181 ? -2.363 -22.719 13.906 1 90.62 181 CYS A N 1
ATOM 1376 C CA . CYS A 1 181 ? -1.323 -23.703 13.641 1 90.62 181 CYS A CA 1
ATOM 1377 C C . CYS A 1 181 ? -0.124 -23.5 14.555 1 90.62 181 CYS A C 1
ATOM 1379 O O . CYS A 1 181 ? 0.499 -22.438 14.539 1 90.62 181 CYS A O 1
ATOM 1381 N N . PRO A 1 182 ? 0.211 -24.5 15.367 1 90.94 182 PRO A N 1
ATOM 1382 C CA . PRO A 1 182 ? 1.341 -24.344 16.281 1 90.94 182 PRO A CA 1
ATOM 1383 C C . PRO A 1 182 ? 2.668 -24.125 15.562 1 90.94 182 PRO A C 1
ATOM 1385 O O . PRO A 1 182 ? 2.857 -24.641 14.453 1 90.94 182 PRO A O 1
ATOM 1388 N N . PRO A 1 183 ? 3.553 -23.469 16.234 1 87.44 183 PRO A N 1
ATOM 1389 C CA . PRO A 1 183 ? 4.832 -23.125 15.609 1 87.44 183 PRO A CA 1
ATOM 1390 C C . PRO A 1 183 ? 5.617 -24.359 15.172 1 87.44 183 PRO A C 1
ATOM 1392 O O . PRO A 1 183 ? 6.316 -24.312 14.156 1 87.44 183 PRO A O 1
ATOM 1395 N N . ASN A 1 184 ? 5.562 -25.406 15.875 1 86.06 184 ASN A N 1
ATOM 1396 C CA . ASN A 1 184 ? 6.332 -26.594 15.539 1 86.06 184 ASN A CA 1
ATOM 1397 C C . ASN A 1 184 ? 5.832 -27.25 14.258 1 86.06 184 ASN A C 1
ATOM 1399 O O . ASN A 1 184 ? 6.582 -27.953 13.578 1 86.06 184 ASN A O 1
ATOM 1403 N N . ILE A 1 185 ? 4.566 -27.016 14.016 1 83.06 185 ILE A N 1
ATOM 1404 C CA . ILE A 1 185 ? 4 -27.516 12.766 1 83.06 185 ILE A CA 1
ATOM 1405 C C . ILE A 1 185 ? 4.305 -26.547 11.633 1 83.06 185 ILE A C 1
ATOM 1407 O O . ILE A 1 185 ? 4.57 -26.953 10.5 1 83.06 185 ILE A O 1
ATOM 1411 N N . MET A 1 186 ? 4.293 -25.297 11.984 1 86.31 186 MET A N 1
ATOM 1412 C CA . MET A 1 186 ? 4.551 -24.266 10.984 1 86.31 186 MET A CA 1
ATOM 1413 C C . MET A 1 186 ? 5.977 -24.359 10.453 1 86.31 186 MET A C 1
ATOM 1415 O O . MET A 1 186 ? 6.215 -24.156 9.266 1 86.31 186 MET A O 1
ATOM 1419 N N . THR A 1 187 ? 6.859 -24.656 11.352 1 87.75 187 THR A N 1
ATOM 1420 C CA . THR A 1 187 ? 8.273 -24.75 11 1 87.75 187 THR A CA 1
ATOM 1421 C C . THR A 1 187 ? 8.633 -26.188 10.602 1 87.75 187 THR A C 1
ATOM 1423 O O . THR A 1 187 ? 8.617 -27.094 11.445 1 87.75 187 THR A O 1
ATOM 1426 N N . THR A 1 188 ? 8.93 -26.344 9.344 1 79.44 188 THR A N 1
ATOM 1427 C CA . THR A 1 188 ? 9.32 -27.656 8.867 1 79.44 188 THR A CA 1
ATOM 1428 C C . THR A 1 188 ? 10.82 -27.875 9.031 1 79.44 188 THR A C 1
ATOM 1430 O O . THR A 1 188 ? 11.562 -26.938 9.289 1 79.44 188 THR A O 1
ATOM 1433 N N . ARG A 1 189 ? 11.227 -29.125 8.914 1 81.25 189 ARG A N 1
ATOM 1434 C CA . ARG A 1 189 ? 12.648 -29.453 9 1 81.25 189 ARG A CA 1
ATOM 1435 C C . ARG A 1 189 ? 13.445 -28.719 7.926 1 81.25 189 ARG A C 1
ATOM 1437 O O . ARG A 1 189 ? 14.562 -28.25 8.18 1 81.25 189 ARG A O 1
ATOM 1444 N N . PHE A 1 190 ? 12.852 -28.578 6.812 1 76.81 190 PHE A N 1
ATOM 1445 C CA . PHE A 1 190 ? 13.531 -27.938 5.688 1 76.81 190 PHE A CA 1
ATOM 1446 C C . PHE A 1 190 ? 13.711 -26.453 5.949 1 76.81 190 PHE A C 1
ATOM 1448 O O . PHE A 1 190 ? 14.789 -25.891 5.691 1 76.81 190 PHE A O 1
ATOM 1455 N N . SER A 1 191 ? 12.641 -25.797 6.41 1 81.69 191 SER A N 1
ATOM 1456 C CA . SER A 1 191 ? 12.742 -24.359 6.672 1 81.69 191 SER A CA 1
ATOM 1457 C C . SER A 1 191 ? 13.719 -24.078 7.801 1 81.69 191 SER A C 1
ATOM 1459 O O . SER A 1 191 ? 14.43 -23.062 7.773 1 81.69 191 SER A O 1
ATOM 1461 N N . LEU A 1 192 ? 13.789 -24.953 8.75 1 88.31 192 LEU A N 1
ATOM 1462 C CA . LEU A 1 192 ? 14.711 -24.797 9.859 1 88.31 192 LEU A CA 1
ATOM 1463 C C . LEU A 1 192 ? 16.156 -24.969 9.406 1 88.31 192 LEU A C 1
ATOM 1465 O O . LEU A 1 192 ? 17.047 -24.25 9.844 1 88.31 192 LEU A O 1
ATOM 1469 N N . ALA A 1 193 ? 16.391 -25.953 8.578 1 85.62 193 ALA A N 1
ATOM 1470 C CA . ALA A 1 193 ? 17.719 -26.172 8.039 1 85.62 193 ALA A CA 1
ATOM 1471 C C . ALA A 1 193 ? 18.188 -24.984 7.219 1 85.62 193 ALA A C 1
ATOM 1473 O O . ALA A 1 193 ? 19.344 -24.562 7.332 1 85.62 193 ALA A O 1
ATOM 1474 N N . ALA A 1 194 ? 17.266 -24.5 6.387 1 83.75 194 ALA A N 1
ATOM 1475 C CA . ALA A 1 194 ? 17.594 -23.312 5.598 1 83.75 194 ALA A CA 1
ATOM 1476 C C . ALA A 1 194 ? 17.922 -22.125 6.5 1 83.75 194 ALA A C 1
ATOM 1478 O O . ALA A 1 194 ? 18.859 -21.375 6.223 1 83.75 194 ALA A O 1
ATOM 1479 N N . PHE A 1 195 ? 17.203 -22.031 7.594 1 91.38 195 PHE A N 1
ATOM 1480 C CA . PHE A 1 195 ? 17.406 -20.953 8.555 1 91.38 195 PHE A CA 1
ATOM 1481 C C . PHE A 1 195 ? 18.797 -21.031 9.172 1 91.38 195 PHE A C 1
ATOM 1483 O O . PHE A 1 195 ? 19.5 -20.031 9.258 1 91.38 195 PHE A O 1
ATOM 1490 N N . LYS A 1 196 ? 19.141 -22.094 9.555 1 92.69 196 LYS A N 1
ATOM 1491 C CA . LYS A 1 196 ? 20.438 -22.297 10.188 1 92.69 196 LYS A CA 1
ATOM 1492 C C . LYS A 1 196 ? 21.578 -22 9.211 1 92.69 196 LYS A C 1
ATOM 1494 O O . LYS A 1 196 ? 22.578 -21.375 9.586 1 92.69 196 LYS A O 1
ATOM 1499 N N . ARG A 1 197 ? 21.453 -22.484 8.031 1 88.88 197 ARG A N 1
ATOM 1500 C CA . ARG A 1 197 ? 22.453 -22.234 7 1 88.88 197 ARG A CA 1
ATOM 1501 C C . ARG A 1 197 ? 22.609 -20.734 6.734 1 88.88 197 ARG A C 1
ATOM 1503 O O . ARG A 1 197 ? 23.719 -20.219 6.676 1 88.88 197 ARG A O 1
ATOM 1510 N N . ASN A 1 198 ? 21.469 -20.078 6.582 1 88.44 198 ASN A N 1
ATOM 1511 C CA . ASN A 1 198 ? 21.484 -18.641 6.309 1 88.44 198 ASN A CA 1
ATOM 1512 C C . ASN A 1 198 ? 22.047 -17.844 7.488 1 88.44 198 ASN A C 1
ATOM 1514 O O . ASN A 1 198 ? 22.719 -16.844 7.297 1 88.44 198 ASN A O 1
ATOM 1518 N N . LYS A 1 199 ? 21.734 -18.266 8.625 1 92.81 199 LYS A N 1
ATOM 1519 C CA . LYS A 1 199 ? 22.234 -17.594 9.82 1 92.81 199 LYS A CA 1
ATOM 1520 C C . LYS A 1 199 ? 23.75 -17.688 9.922 1 92.81 199 LYS A C 1
ATOM 1522 O O . LYS A 1 199 ? 24.406 -16.734 10.328 1 92.81 199 LYS A O 1
ATOM 1527 N N . ARG A 1 200 ? 24.281 -18.812 9.609 1 91.12 200 ARG A N 1
ATOM 1528 C CA . ARG A 1 200 ? 25.734 -19 9.602 1 91.12 200 ARG A CA 1
ATOM 1529 C C . ARG A 1 200 ? 26.406 -18.062 8.586 1 91.12 200 ARG A C 1
ATOM 1531 O O . ARG A 1 200 ? 27.438 -17.469 8.875 1 91.12 200 ARG A O 1
ATOM 1538 N N . LYS A 1 201 ? 25.812 -18.047 7.449 1 86.88 201 LYS A N 1
ATOM 1539 C CA . LYS A 1 201 ? 26.328 -17.141 6.422 1 86.88 201 LYS A CA 1
ATOM 1540 C C . LYS A 1 201 ? 26.328 -15.695 6.906 1 86.88 201 LYS A C 1
ATOM 1542 O O . LYS A 1 201 ? 27.25 -14.938 6.629 1 86.88 201 LYS A O 1
ATOM 1547 N N . LEU A 1 202 ? 25.266 -15.359 7.566 1 90.06 202 LEU A N 1
ATOM 1548 C CA . LEU A 1 202 ? 25.141 -14.008 8.094 1 90.06 202 LEU A CA 1
ATOM 1549 C C . LEU A 1 202 ? 26.219 -13.711 9.125 1 90.06 202 LEU A C 1
ATOM 1551 O O . LEU A 1 202 ? 26.828 -12.641 9.102 1 90.06 202 LEU A O 1
ATOM 1555 N N . GLU A 1 203 ? 26.422 -14.602 9.945 1 91.5 203 GLU A N 1
ATOM 1556 C CA . GLU A 1 203 ? 27.438 -14.438 10.977 1 91.5 203 GLU A CA 1
ATOM 1557 C C . GLU A 1 203 ? 28.828 -14.305 10.367 1 91.5 203 GLU A C 1
ATOM 1559 O O . GLU A 1 203 ? 29.641 -13.5 10.828 1 91.5 203 GLU A O 1
ATOM 1564 N N . LEU A 1 204 ? 29.141 -15.055 9.359 1 87.69 204 LEU A N 1
ATOM 1565 C CA . LEU A 1 204 ? 30.422 -14.984 8.664 1 87.69 204 LEU A CA 1
ATOM 1566 C C . LEU A 1 204 ? 30.594 -13.633 7.977 1 87.69 204 LEU A C 1
ATOM 1568 O O . LEU A 1 204 ? 31.672 -13.047 8.023 1 87.69 204 LEU A O 1
ATOM 1572 N N . ALA A 1 205 ? 29.516 -13.25 7.375 1 86.31 205 ALA A N 1
ATOM 1573 C CA . ALA A 1 205 ? 29.562 -11.961 6.691 1 86.31 205 ALA A CA 1
ATOM 1574 C C . ALA A 1 205 ? 29.797 -10.828 7.684 1 86.31 205 ALA A C 1
ATOM 1576 O O . ALA A 1 205 ? 30.531 -9.875 7.387 1 86.31 205 ALA A O 1
ATOM 1577 N N . GLU A 1 206 ? 29.203 -10.836 8.836 1 86.06 206 GLU A N 1
ATOM 1578 C CA . GLU A 1 206 ? 29.344 -9.805 9.859 1 86.06 206 GLU A CA 1
ATOM 1579 C C . GLU A 1 206 ? 30.75 -9.805 10.453 1 86.06 206 GLU A C 1
ATOM 1581 O O . GLU A 1 206 ? 31.281 -8.75 10.812 1 86.06 206 GLU A O 1
ATOM 1586 N N . ARG A 1 207 ? 31.344 -10.93 10.516 1 83.06 207 ARG A N 1
ATOM 1587 C CA . ARG A 1 207 ? 32.719 -11.039 11.016 1 83.06 207 ARG A CA 1
ATOM 1588 C C . ARG A 1 207 ? 33.719 -10.445 10.023 1 83.06 207 ARG A C 1
ATOM 1590 O O . ARG A 1 207 ? 34.625 -9.742 10.414 1 83.06 207 ARG A O 1
ATOM 1597 N N . VAL A 1 208 ? 33.469 -10.734 8.75 1 76.19 208 VAL A N 1
ATOM 1598 C CA . VAL A 1 208 ? 34.375 -10.219 7.703 1 76.19 208 VAL A CA 1
ATOM 1599 C C . VAL A 1 208 ? 34.25 -8.695 7.641 1 76.19 208 VAL A C 1
ATOM 1601 O O . VAL A 1 208 ? 35.25 -8 7.465 1 76.19 208 VAL A O 1
ATOM 1604 N N . GLU A 1 209 ? 33.031 -8.203 7.707 1 69.56 209 GLU A N 1
ATOM 1605 C CA . GLU A 1 209 ? 32.812 -6.758 7.668 1 69.56 209 GLU A CA 1
ATOM 1606 C C . GLU A 1 209 ? 33.469 -6.066 8.852 1 69.56 209 GLU A C 1
ATOM 1608 O O . GLU A 1 209 ? 34.031 -4.973 8.711 1 69.56 209 GLU A O 1
ATOM 1613 N N . THR A 1 210 ? 33.375 -6.711 9.938 1 62.94 210 THR A N 1
ATOM 1614 C CA . THR A 1 210 ? 34.062 -6.184 11.109 1 62.94 210 THR A CA 1
ATOM 1615 C C . THR A 1 210 ? 35.594 -6.246 10.922 1 62.94 210 THR A C 1
ATOM 1617 O O . THR A 1 210 ? 36.312 -5.316 11.297 1 62.94 210 THR A O 1
ATOM 1620 N N . ASP A 1 211 ? 35.969 -7.418 10.219 1 59.56 211 ASP A N 1
ATOM 1621 C CA . ASP A 1 211 ? 37.406 -7.566 9.977 1 59.56 211 ASP A CA 1
ATOM 1622 C C . ASP A 1 211 ? 37.875 -6.633 8.867 1 59.56 211 ASP A C 1
ATOM 1624 O O . ASP A 1 211 ? 39 -6.113 8.914 1 59.56 211 ASP A O 1
ATOM 1628 N N . PHE A 1 212 ? 37.062 -6.664 7.727 1 51.66 212 PHE A N 1
ATOM 1629 C CA . PHE A 1 212 ? 37.438 -5.797 6.617 1 51.66 212 PHE A CA 1
ATOM 1630 C C . PHE A 1 212 ? 37.438 -4.336 7.051 1 51.66 212 PHE A C 1
ATOM 1632 O O . PHE A 1 212 ? 38.156 -3.514 6.465 1 51.66 212 PHE A O 1
ATOM 1639 N N . ILE A 1 213 ? 36.562 -3.848 7.789 1 45.81 213 ILE A N 1
ATOM 1640 C CA . ILE A 1 213 ? 36.75 -2.484 8.266 1 45.81 213 ILE A CA 1
ATOM 1641 C C . ILE A 1 213 ? 38.188 -2.332 8.805 1 45.81 213 ILE A C 1
ATOM 1643 O O . ILE A 1 213 ? 38.812 -1.289 8.625 1 45.81 213 ILE A O 1
ATOM 1647 N N . GLN A 1 214 ? 38.781 -3.326 9.383 1 39.59 214 GLN A N 1
ATOM 1648 C CA . GLN A 1 214 ? 40.188 -3.244 9.719 1 39.59 214 GLN A CA 1
ATOM 1649 C C . GLN A 1 214 ? 41.062 -3.457 8.484 1 39.59 214 GLN A C 1
ATOM 1651 O O . GLN A 1 214 ? 42.094 -2.799 8.328 1 39.59 214 GLN A O 1
ATOM 1656 N N . LEU A 1 215 ? 41.156 -4.664 7.844 1 35.12 215 LEU A N 1
ATOM 1657 C CA . LEU A 1 215 ? 41.969 -4.875 6.652 1 35.12 215 LEU A CA 1
ATOM 1658 C C . LEU A 1 215 ? 41.219 -4.469 5.395 1 35.12 215 LEU A C 1
ATOM 1660 O O . LEU A 1 215 ? 40.312 -5.18 4.953 1 35.12 215 LEU A O 1
ATOM 1664 N N . LYS A 1 216 ? 40.656 -3.359 5.148 1 33.72 216 LYS A N 1
ATOM 1665 C CA . LYS A 1 216 ? 39.781 -2.918 4.082 1 33.72 216 LYS A CA 1
ATOM 1666 C C . LYS A 1 216 ? 40.281 -3.355 2.713 1 33.72 216 LYS A C 1
ATOM 1668 O O . LYS A 1 216 ? 39.781 -2.916 1.681 1 33.72 216 LYS A O 1
ATOM 1673 N N . LYS A 1 217 ? 41.656 -3.738 2.482 1 27.56 217 LYS A N 1
ATOM 1674 C CA . LYS A 1 217 ? 42.156 -3.76 1.109 1 27.56 217 LYS A CA 1
ATOM 1675 C C . LYS A 1 217 ? 41.5 -4.895 0.311 1 27.56 217 LYS A C 1
ATOM 1677 O O . LYS A 1 217 ? 41.312 -4.773 -0.901 1 27.56 217 LYS A O 1
ATOM 1682 N N . ARG A 1 218 ? 41.688 -6.348 0.624 1 22.83 218 ARG A N 1
ATOM 1683 C CA . ARG A 1 218 ? 41.906 -7.344 -0.413 1 22.83 218 ARG A CA 1
ATOM 1684 C C . ARG A 1 218 ? 40.625 -7.727 -1.119 1 22.83 218 ARG A C 1
ATOM 1686 O O . ARG A 1 218 ? 40.438 -7.449 -2.307 1 22.83 218 ARG A O 1
ATOM 1693 N N . ARG A 1 219 ? 40.25 -9.344 -1.285 1 28.86 219 ARG A N 1
ATOM 1694 C CA . ARG A 1 219 ? 39.781 -10.227 -2.354 1 28.86 219 ARG A CA 1
ATOM 1695 C C . ARG A 1 219 ? 38.281 -10.125 -2.527 1 28.86 219 ARG A C 1
ATOM 1697 O O . ARG A 1 219 ? 37.531 -10.125 -1.543 1 28.86 219 ARG A O 1
ATOM 1704 N N . GLN A 1 220 ? 37.688 -9.594 -3.656 1 31.19 220 GLN A N 1
ATOM 1705 C CA . GLN A 1 220 ? 36.469 -9.742 -4.434 1 31.19 220 GLN A CA 1
ATOM 1706 C C . GLN A 1 220 ? 35.969 -11.188 -4.391 1 31.19 220 GLN A C 1
ATOM 1708 O O . GLN A 1 220 ? 36.375 -12.016 -5.195 1 31.19 220 GLN A O 1
ATOM 1713 N N . SER A 1 221 ? 36.125 -12.023 -3.426 1 29.08 221 SER A N 1
ATOM 1714 C CA . SER A 1 221 ? 35.594 -13.344 -3.727 1 29.08 221 SER A CA 1
ATOM 1715 C C . SER A 1 221 ? 34.219 -13.25 -4.406 1 29.08 221 SER A C 1
ATOM 1717 O O . SER A 1 221 ? 33.344 -12.539 -3.928 1 29.08 221 SER A O 1
ATOM 1719 N N . SER A 1 222 ? 34.125 -13.477 -5.695 1 30.45 222 SER A N 1
ATOM 1720 C CA . SER A 1 222 ? 33.156 -13.609 -6.777 1 30.45 222 SER A CA 1
ATOM 1721 C C . SER A 1 222 ? 32 -14.523 -6.379 1 30.45 222 SER A C 1
ATOM 1723 O O . SER A 1 222 ? 31.078 -14.758 -7.168 1 30.45 222 SER A O 1
ATOM 1725 N N . GLU A 1 223 ? 32.25 -15.445 -5.406 1 33.5 223 GLU A N 1
ATOM 1726 C CA . GLU A 1 223 ? 31.141 -16.375 -5.488 1 33.5 223 GLU A CA 1
ATOM 1727 C C . GLU A 1 223 ? 29.812 -15.664 -5.281 1 33.5 223 GLU A C 1
ATOM 1729 O O . GLU A 1 223 ? 29.5 -15.234 -4.168 1 33.5 223 GLU A O 1
ATOM 1734 N N . LYS A 1 224 ? 29.344 -14.945 -6.102 1 35.41 224 LYS A N 1
ATOM 1735 C CA . LYS A 1 224 ? 28.078 -14.281 -6.434 1 35.41 224 LYS A CA 1
ATOM 1736 C C . LYS A 1 224 ? 26.906 -15.234 -6.312 1 35.41 224 LYS A C 1
ATOM 1738 O O . LYS A 1 224 ? 26.047 -15.297 -7.203 1 35.41 224 LYS A O 1
ATOM 1743 N N . GLU A 1 225 ? 27.266 -16.406 -5.906 1 34.56 225 GLU A N 1
ATOM 1744 C CA . GLU A 1 225 ? 25.938 -17.016 -5.781 1 34.56 225 GLU A CA 1
ATOM 1745 C C . GLU A 1 225 ? 25.031 -16.172 -4.891 1 34.56 225 GLU A C 1
ATOM 1747 O O . GLU A 1 225 ? 25.219 -16.125 -3.672 1 34.56 225 GLU A O 1
ATOM 1752 N N . ASN A 1 226 ? 24.906 -14.945 -5.145 1 36.03 226 ASN A N 1
ATOM 1753 C CA . ASN A 1 226 ? 23.766 -14.266 -4.57 1 36.03 226 ASN A CA 1
ATOM 1754 C C . ASN A 1 226 ? 22.625 -15.242 -4.27 1 36.03 226 ASN A C 1
ATOM 1756 O O . ASN A 1 226 ? 21.875 -15.625 -5.168 1 36.03 226 ASN A O 1
ATOM 1760 N N . ASP A 1 227 ? 22.938 -16.312 -3.613 1 37.84 227 ASP A N 1
ATOM 1761 C CA . ASP A 1 227 ? 21.797 -17.047 -3.061 1 37.84 227 ASP A CA 1
ATOM 1762 C C . ASP A 1 227 ? 20.672 -16.078 -2.676 1 37.84 227 ASP A C 1
ATOM 1764 O O . ASP A 1 227 ? 20.578 -15.656 -1.523 1 37.84 227 ASP A O 1
ATOM 1768 N N . SER A 1 228 ? 20.516 -15.102 -3.361 1 41.19 228 SER A N 1
ATOM 1769 C CA . SER A 1 228 ? 19.266 -14.383 -3.105 1 41.19 228 SER A CA 1
ATOM 1770 C C . SER A 1 228 ? 18.203 -15.305 -2.527 1 41.19 228 SER A C 1
ATOM 1772 O O . SER A 1 228 ? 17.953 -16.391 -3.066 1 41.19 228 SER A O 1
ATOM 1774 N N . GLY A 1 229 ? 18.234 -15.562 -1.345 1 48.41 229 GLY A N 1
ATOM 1775 C CA . GLY A 1 229 ? 17.25 -16.25 -0.539 1 48.41 229 GLY A CA 1
ATOM 1776 C C . GLY A 1 229 ? 15.977 -16.578 -1.304 1 48.41 229 GLY A C 1
ATOM 1777 O O . GLY A 1 229 ? 15.664 -15.93 -2.303 1 48.41 229 GLY A O 1
ATOM 1778 N N . THR A 1 230 ? 15.727 -17.906 -1.386 1 52.09 230 THR A N 1
ATOM 1779 C CA . THR A 1 230 ? 14.531 -18.5 -1.964 1 52.09 230 THR A CA 1
ATOM 1780 C C . THR A 1 230 ? 13.305 -17.625 -1.731 1 52.09 230 THR A C 1
ATOM 1782 O O . THR A 1 230 ? 13.023 -17.234 -0.598 1 52.09 230 THR A O 1
ATOM 1785 N N . LEU A 1 231 ? 12.922 -16.875 -2.738 1 57.41 231 LEU A N 1
ATOM 1786 C CA . LEU A 1 231 ? 11.648 -16.156 -2.719 1 57.41 231 LEU A CA 1
ATOM 1787 C C . LEU A 1 231 ? 10.484 -17.125 -2.533 1 57.41 231 LEU A C 1
ATOM 1789 O O . LEU A 1 231 ? 10.391 -18.141 -3.234 1 57.41 231 LEU A O 1
ATOM 1793 N N . ASP A 1 232 ? 9.867 -16.969 -1.391 1 76.38 232 ASP A N 1
ATOM 1794 C CA . ASP A 1 232 ? 8.773 -17.812 -0.927 1 76.38 232 ASP A CA 1
ATOM 1795 C C . ASP A 1 232 ? 7.418 -17.156 -1.182 1 76.38 232 ASP A C 1
ATOM 1797 O O . ASP A 1 232 ? 6.699 -16.828 -0.238 1 76.38 232 ASP A O 1
ATOM 1801 N N . THR A 1 233 ? 7.113 -16.953 -2.516 1 83.19 233 THR A N 1
ATOM 1802 C CA . THR A 1 233 ? 5.84 -16.328 -2.855 1 83.19 233 THR A CA 1
ATOM 1803 C C . THR A 1 233 ? 5.055 -17.188 -3.84 1 83.19 233 THR A C 1
ATOM 1805 O O . THR A 1 233 ? 5.629 -17.75 -4.777 1 83.19 233 THR A O 1
ATOM 1808 N N . VAL A 1 234 ? 3.814 -17.375 -3.576 1 80.88 234 VAL A N 1
ATOM 1809 C CA . VAL A 1 234 ? 2.904 -18.062 -4.496 1 80.88 234 VAL A CA 1
ATOM 1810 C C . VAL A 1 234 ? 1.775 -17.109 -4.895 1 80.88 234 VAL A C 1
ATOM 1812 O O . VAL A 1 234 ? 1.218 -16.406 -4.043 1 80.88 234 VAL A O 1
ATOM 1815 N N . GLY A 1 235 ? 1.551 -17 -6.148 1 83 235 GLY A N 1
ATOM 1816 C CA . GLY A 1 235 ? 0.48 -16.156 -6.66 1 83 235 GLY A CA 1
ATOM 1817 C C . GLY A 1 235 ? -0.459 -16.891 -7.598 1 83 235 GLY A C 1
ATOM 1818 O O . GLY A 1 235 ? -0.081 -17.906 -8.195 1 83 235 GLY A O 1
ATOM 1819 N N . ALA A 1 236 ? -1.689 -16.391 -7.672 1 81.31 236 ALA A N 1
ATOM 1820 C CA . ALA A 1 236 ? -2.686 -17 -8.555 1 81.31 236 ALA A CA 1
ATOM 1821 C C . ALA A 1 236 ? -3.572 -15.93 -9.188 1 81.31 236 ALA A C 1
ATOM 1823 O O . ALA A 1 236 ? -3.916 -14.938 -8.547 1 81.31 236 ALA A O 1
ATOM 1824 N N . VAL A 1 237 ? -3.922 -16.125 -10.414 1 85.44 237 VAL A N 1
ATOM 1825 C CA . VAL A 1 237 ? -4.91 -15.32 -11.125 1 85.44 237 VAL A CA 1
ATOM 1826 C C . VAL A 1 237 ? -5.953 -16.234 -11.766 1 85.44 237 VAL A C 1
ATOM 1828 O O . VAL A 1 237 ? -5.621 -17.312 -12.266 1 85.44 237 VAL A O 1
ATOM 1831 N N . VAL A 1 238 ? -7.238 -15.812 -11.734 1 79.44 238 VAL A N 1
ATOM 1832 C CA . VAL A 1 238 ? -8.297 -16.672 -12.25 1 79.44 238 VAL A CA 1
ATOM 1833 C C . VAL A 1 238 ? -9.328 -15.828 -12.992 1 79.44 238 VAL A C 1
ATOM 1835 O O . VAL A 1 238 ? -9.461 -14.625 -12.734 1 79.44 238 VAL A O 1
ATOM 1838 N N . VAL A 1 239 ? -9.969 -16.438 -13.938 1 81.44 239 VAL A N 1
ATOM 1839 C CA . VAL A 1 239 ? -11.125 -15.875 -14.633 1 81.44 239 VAL A CA 1
ATOM 1840 C C . VAL A 1 239 ? -12.227 -16.922 -14.727 1 81.44 239 VAL A C 1
ATOM 1842 O O . VAL A 1 239 ? -11.953 -18.109 -14.961 1 81.44 239 VAL A O 1
ATOM 1845 N N . ASP A 1 240 ? -13.43 -16.484 -14.414 1 70.75 240 ASP A N 1
ATOM 1846 C CA . ASP A 1 240 ? -14.539 -17.438 -14.547 1 70.75 240 ASP A CA 1
ATOM 1847 C C . ASP A 1 240 ? -15.227 -17.281 -15.898 1 70.75 240 ASP A C 1
ATOM 1849 O O . ASP A 1 240 ? -14.789 -16.484 -16.734 1 70.75 240 ASP A O 1
ATOM 1853 N N . HIS A 1 241 ? -16.312 -18.062 -16.172 1 68.62 241 HIS A N 1
ATOM 1854 C CA . HIS A 1 241 ? -16.984 -18.125 -17.469 1 68.62 241 HIS A CA 1
ATOM 1855 C C . HIS A 1 241 ? -17.703 -16.812 -17.781 1 68.62 241 HIS A C 1
ATOM 1857 O O . HIS A 1 241 ? -17.984 -16.516 -18.938 1 68.62 241 HIS A O 1
ATOM 1863 N N . GLU A 1 242 ? -17.984 -16.062 -16.719 1 73.75 242 GLU A N 1
ATOM 1864 C CA . GLU A 1 242 ? -18.672 -14.789 -16.906 1 73.75 242 GLU A CA 1
ATOM 1865 C C . GLU A 1 242 ? -17.688 -13.648 -17.172 1 73.75 242 GLU A C 1
ATOM 1867 O O . GLU A 1 242 ? -18.094 -12.531 -17.5 1 73.75 242 GLU A O 1
ATOM 1872 N N . GLY A 1 243 ? -16.391 -13.977 -17.016 1 78.06 243 GLY A N 1
ATOM 1873 C CA . GLY A 1 243 ? -15.375 -12.969 -17.266 1 78.06 243 GLY A CA 1
ATOM 1874 C C . GLY A 1 243 ? -14.93 -12.25 -16 1 78.06 243 GLY A C 1
ATOM 1875 O O . GLY A 1 243 ? -14.18 -11.273 -16.078 1 78.06 243 GLY A O 1
ATOM 1876 N N . ASN A 1 244 ? -15.43 -12.734 -14.852 1 82.56 244 ASN A N 1
ATOM 1877 C CA . ASN A 1 244 ? -14.961 -12.18 -13.594 1 82.56 244 ASN A CA 1
ATOM 1878 C C . ASN A 1 244 ? -13.562 -12.688 -13.242 1 82.56 244 ASN A C 1
ATOM 1880 O O . ASN A 1 244 ? -13.266 -13.875 -13.398 1 82.56 244 ASN A O 1
ATOM 1884 N N . VAL A 1 245 ? -12.773 -11.742 -12.836 1 86.06 245 VAL A N 1
ATOM 1885 C CA . VAL A 1 245 ? -11.398 -12.117 -12.531 1 86.06 245 VAL A CA 1
ATOM 1886 C C . VAL A 1 245 ? -11.133 -11.953 -11.039 1 86.06 245 VAL A C 1
ATOM 1888 O O . VAL A 1 245 ? -11.852 -11.227 -10.352 1 86.06 245 VAL A O 1
ATOM 1891 N N . ALA A 1 246 ? -10.117 -12.648 -10.547 1 86.38 246 ALA A N 1
ATOM 1892 C CA . ALA A 1 246 ? -9.602 -12.516 -9.188 1 86.38 246 ALA A CA 1
ATOM 1893 C C . ALA A 1 246 ? -8.102 -12.812 -9.148 1 86.38 246 ALA A C 1
ATOM 1895 O O . ALA A 1 246 ? -7.57 -13.484 -10.031 1 86.38 246 ALA A O 1
ATOM 1896 N N . ALA A 1 247 ? -7.473 -12.273 -8.219 1 89.88 247 ALA A N 1
ATOM 1897 C CA . ALA A 1 247 ? -6.035 -12.477 -8.031 1 89.88 247 ALA A CA 1
ATOM 1898 C C . ALA A 1 247 ? -5.688 -12.609 -6.555 1 89.88 247 ALA A C 1
ATOM 1900 O O . ALA A 1 247 ? -6.312 -11.969 -5.703 1 89.88 247 ALA A O 1
ATOM 1901 N N . ALA A 1 248 ? -4.719 -13.43 -6.246 1 86.62 248 ALA A N 1
ATOM 1902 C CA . ALA A 1 248 ? -4.262 -13.641 -4.875 1 86.62 248 ALA A CA 1
ATOM 1903 C C . ALA A 1 248 ? -2.756 -13.883 -4.828 1 86.62 248 ALA A C 1
ATOM 1905 O O . ALA A 1 248 ? -2.154 -14.273 -5.832 1 86.62 248 ALA A O 1
ATOM 1906 N N . VAL A 1 249 ? -2.188 -13.625 -3.711 1 89.75 249 VAL A N 1
ATOM 1907 C CA . VAL A 1 249 ? -0.767 -13.867 -3.49 1 89.75 249 VAL A CA 1
ATOM 1908 C C . VAL A 1 249 ? -0.516 -14.164 -2.012 1 89.75 249 VAL A C 1
ATOM 1910 O O . VAL A 1 249 ? -1.21 -13.633 -1.142 1 89.75 249 VAL A O 1
ATOM 1913 N N . SER A 1 250 ? 0.337 -15.086 -1.694 1 87.62 250 SER A N 1
ATOM 1914 C CA . SER A 1 250 ? 0.816 -15.43 -0.359 1 87.62 250 SER A CA 1
ATOM 1915 C C . SER A 1 250 ? 2.336 -15.547 -0.331 1 87.62 250 SER A C 1
ATOM 1917 O O . SER A 1 250 ? 2.934 -16.141 -1.234 1 87.62 250 SER A O 1
ATOM 1919 N N . SER A 1 251 ? 2.971 -14.945 0.665 1 89.88 251 SER A N 1
ATOM 1920 C CA . SER A 1 251 ? 4.43 -14.914 0.679 1 89.88 251 SER A CA 1
ATOM 1921 C C . SER A 1 251 ? 4.973 -15.094 2.094 1 89.88 251 SER A C 1
ATOM 1923 O O . SER A 1 251 ? 4.441 -14.508 3.043 1 89.88 251 SER A O 1
AT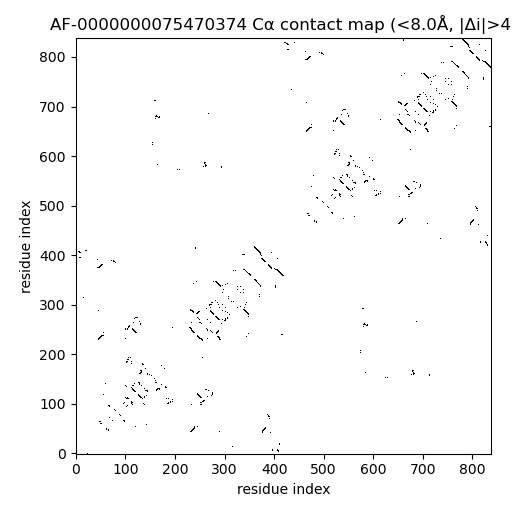OM 1925 N N . GLY A 1 252 ? 5.969 -15.922 2.199 1 88.38 252 GLY A N 1
ATOM 1926 C CA . GLY A 1 252 ? 6.738 -16.031 3.43 1 88.38 252 GLY A CA 1
ATOM 1927 C C . GLY A 1 252 ? 7.812 -14.961 3.551 1 88.38 252 GLY A C 1
ATOM 1928 O O . GLY A 1 252 ? 8.445 -14.828 4.602 1 88.38 252 GLY A O 1
ATOM 1929 N N . GLY A 1 253 ? 7.992 -14.242 2.553 1 88 253 GLY A N 1
ATOM 1930 C CA . GLY A 1 253 ? 8.93 -13.133 2.576 1 88 253 GLY A CA 1
ATOM 1931 C C . GLY A 1 253 ? 10.367 -13.57 2.371 1 88 253 GLY A C 1
ATOM 1932 O O . GLY A 1 253 ? 10.633 -14.625 1.787 1 88 253 GLY A O 1
ATOM 1933 N N . LEU A 1 254 ? 11.32 -12.703 2.783 1 87.75 254 LEU A N 1
ATOM 1934 C CA . LEU A 1 254 ? 12.758 -12.914 2.627 1 87.75 254 LEU A CA 1
ATOM 1935 C C . LEU A 1 254 ? 13.32 -13.727 3.789 1 87.75 254 LEU A C 1
ATOM 1937 O O . LEU A 1 254 ? 12.875 -13.578 4.93 1 87.75 254 LEU A O 1
ATOM 1941 N N . ALA A 1 255 ? 14.273 -14.578 3.404 1 88.5 255 ALA A N 1
ATOM 1942 C CA . ALA A 1 255 ? 14.992 -15.273 4.473 1 88.5 255 ALA A CA 1
ATOM 1943 C C . ALA A 1 255 ? 15.664 -14.281 5.414 1 88.5 255 ALA A C 1
ATOM 1945 O O . ALA A 1 255 ? 16.234 -13.289 4.969 1 88.5 255 ALA A O 1
ATOM 1946 N N . LEU A 1 256 ? 15.547 -14.523 6.691 1 93.62 256 LEU A N 1
ATOM 1947 C CA . LEU A 1 256 ? 16.188 -13.742 7.75 1 93.62 256 LEU A CA 1
ATOM 1948 C C . LEU A 1 256 ? 15.695 -12.297 7.719 1 93.62 256 LEU A C 1
ATOM 1950 O O . LEU A 1 256 ? 16.453 -11.375 8.047 1 93.62 256 LEU A O 1
ATOM 1954 N N . LYS A 1 257 ? 14.508 -12.133 7.223 1 93.81 257 LYS A N 1
ATOM 1955 C CA . LYS A 1 257 ? 13.922 -10.789 7.266 1 93.81 257 LYS A CA 1
ATOM 1956 C C . LYS A 1 257 ? 13.766 -10.305 8.703 1 93.81 257 LYS A C 1
ATOM 1958 O O . LYS A 1 257 ? 13.727 -11.109 9.633 1 93.81 257 LYS A O 1
ATOM 1963 N N . HIS A 1 258 ? 13.656 -9.008 8.859 1 97.19 258 HIS A N 1
ATOM 1964 C CA . HIS A 1 258 ? 13.32 -8.453 10.172 1 97.19 258 HIS A CA 1
ATOM 1965 C C . HIS A 1 258 ? 11.914 -8.844 10.594 1 97.19 258 HIS A C 1
ATOM 1967 O O . HIS A 1 258 ? 10.992 -8.852 9.766 1 97.19 258 HIS A O 1
ATOM 1973 N N . PRO A 1 259 ? 11.766 -9.172 11.914 1 97.75 259 PRO A N 1
ATOM 1974 C CA . PRO A 1 259 ? 10.391 -9.383 12.383 1 97.75 259 PRO A CA 1
ATOM 1975 C C . PRO A 1 259 ? 9.484 -8.188 12.141 1 97.75 259 PRO A C 1
ATOM 1977 O O . PRO A 1 259 ? 9.914 -7.039 12.305 1 97.75 259 PRO A O 1
ATOM 1980 N N . GLY A 1 260 ? 8.266 -8.461 11.711 1 98.56 260 GLY A N 1
ATOM 1981 C CA . GLY A 1 260 ? 7.309 -7.391 11.477 1 98.56 260 GLY A CA 1
ATOM 1982 C C . GLY A 1 260 ? 7.391 -6.82 10.07 1 98.56 260 GLY A C 1
ATOM 1983 O O . GLY A 1 260 ? 6.617 -5.93 9.711 1 98.56 260 GLY A O 1
ATOM 1984 N N . ARG A 1 261 ? 8.289 -7.367 9.25 1 98.5 261 ARG A N 1
ATOM 1985 C CA . ARG A 1 261 ? 8.414 -6.879 7.879 1 98.5 261 ARG A CA 1
ATOM 1986 C C . ARG A 1 261 ? 7.184 -7.238 7.055 1 98.5 261 ARG A C 1
ATOM 1988 O O . ARG A 1 261 ? 6.68 -8.359 7.141 1 98.5 261 ARG A O 1
ATOM 1995 N N . VAL A 1 262 ? 6.719 -6.266 6.328 1 98.62 262 VAL A N 1
ATOM 1996 C CA . VAL A 1 262 ? 5.625 -6.504 5.391 1 98.62 262 VAL A CA 1
ATOM 1997 C C . VAL A 1 262 ? 6.105 -6.246 3.965 1 98.62 262 VAL A C 1
ATOM 1999 O O . VAL A 1 262 ? 6.711 -5.211 3.684 1 98.62 262 VAL A O 1
ATOM 2002 N N . GLY A 1 263 ? 5.855 -7.195 3.055 1 97.25 263 GLY A N 1
ATOM 2003 C CA . GLY A 1 263 ? 6.242 -7.082 1.657 1 97.25 263 GLY A CA 1
ATOM 2004 C C . GLY A 1 263 ? 5.066 -6.816 0.735 1 97.25 263 GLY A C 1
ATOM 2005 O O . GLY A 1 263 ? 3.996 -6.406 1.188 1 97.25 263 GLY A O 1
ATOM 2006 N N . GLN A 1 264 ? 5.316 -7.051 -0.494 1 96.94 264 GLN A N 1
ATOM 2007 C CA . GLN A 1 264 ? 4.363 -6.699 -1.542 1 96.94 264 GLN A CA 1
ATOM 2008 C C . GLN A 1 264 ? 3.084 -7.52 -1.42 1 96.94 264 GLN A C 1
ATOM 2010 O O . GLN A 1 264 ? 2.014 -7.074 -1.838 1 96.94 264 GLN A O 1
ATOM 2015 N N . ALA A 1 265 ? 3.186 -8.688 -0.853 1 96.12 265 ALA A N 1
ATOM 2016 C CA . ALA A 1 265 ? 2.078 -9.641 -0.876 1 96.12 265 ALA A CA 1
ATOM 2017 C C . ALA A 1 265 ? 0.915 -9.148 -0.02 1 96.12 265 ALA A C 1
ATOM 2019 O O . ALA A 1 265 ? -0.201 -9.664 -0.119 1 96.12 265 ALA A O 1
ATOM 2020 N N . ALA A 1 266 ? 1.183 -8.148 0.772 1 98.31 266 ALA A N 1
ATOM 2021 C CA . ALA A 1 266 ? 0.111 -7.641 1.624 1 98.31 266 ALA A CA 1
ATOM 2022 C C . ALA A 1 266 ? -0.338 -6.254 1.172 1 98.31 266 ALA A C 1
ATOM 2024 O O . ALA A 1 266 ? -1.327 -5.719 1.679 1 98.31 266 ALA A O 1
ATOM 2025 N N . LEU A 1 267 ? 0.34 -5.656 0.286 1 98.62 267 LEU A N 1
ATOM 2026 C CA . LEU A 1 267 ? 0.116 -4.242 0.018 1 98.62 267 LEU A CA 1
ATOM 2027 C C . LEU A 1 267 ? -0.765 -4.055 -1.212 1 98.62 267 LEU A C 1
ATOM 2029 O O . LEU A 1 267 ? -0.547 -4.695 -2.242 1 98.62 267 LEU A O 1
ATOM 2033 N N . TYR A 1 268 ? -1.745 -3.162 -1.071 1 98.62 268 TYR A N 1
ATOM 2034 C CA . TYR A 1 268 ? -2.703 -2.846 -2.125 1 98.62 268 TYR A CA 1
ATOM 2035 C C . TYR A 1 268 ? -1.991 -2.346 -3.377 1 98.62 268 TYR A C 1
ATOM 2037 O O . TYR A 1 268 ? -1.189 -1.41 -3.309 1 98.62 268 TYR A O 1
ATOM 2045 N N . GLY A 1 269 ? -2.242 -3.027 -4.496 1 98.12 269 GLY A N 1
ATOM 2046 C CA . GLY A 1 269 ? -1.687 -2.629 -5.777 1 98.12 269 GLY A CA 1
ATOM 2047 C C . GLY A 1 269 ? -0.319 -3.229 -6.047 1 98.12 269 GLY A C 1
ATOM 2048 O O . GLY A 1 269 ? 0.244 -3.041 -7.129 1 98.12 269 GLY A O 1
ATOM 2049 N N . CYS A 1 270 ? 0.19 -3.969 -5.113 1 98.31 270 CYS A N 1
ATOM 2050 C CA . CYS A 1 270 ? 1.574 -4.414 -5.23 1 98.31 270 CYS A CA 1
ATOM 2051 C C . CYS A 1 270 ? 1.648 -5.922 -5.434 1 98.31 270 CYS A C 1
ATOM 2053 O O . CYS A 1 270 ? 2.271 -6.395 -6.387 1 98.31 270 CYS A O 1
ATOM 2055 N N . GLY A 1 271 ? 0.998 -6.691 -4.605 1 96.81 271 GLY A N 1
ATOM 2056 C CA . GLY A 1 271 ? 1.081 -8.141 -4.676 1 96.81 271 GLY A CA 1
ATOM 2057 C C . GLY A 1 271 ? 0.134 -8.742 -5.695 1 96.81 271 GLY A C 1
ATOM 2058 O O . GLY A 1 271 ? 0.503 -9.672 -6.422 1 96.81 271 GLY A O 1
ATOM 2059 N N . CYS A 1 272 ? -1.032 -8.234 -5.684 1 94.38 272 CYS A N 1
ATOM 2060 C CA . CYS A 1 272 ? -2.016 -8.703 -6.652 1 94.38 272 CYS A CA 1
ATOM 2061 C C . CYS A 1 272 ? -2.99 -7.594 -7.023 1 94.38 272 CYS A C 1
ATOM 2063 O O . CYS A 1 272 ? -3.059 -6.57 -6.34 1 94.38 272 CYS A O 1
ATOM 2065 N N . TRP A 1 273 ? -3.656 -7.793 -8.117 1 97.94 273 TRP A N 1
ATOM 2066 C CA . TRP A 1 273 ? -4.652 -6.848 -8.617 1 97.94 273 TRP A CA 1
ATOM 2067 C C . TRP A 1 273 ? -5.672 -7.555 -9.5 1 97.94 273 TRP A C 1
ATOM 2069 O O . TRP A 1 273 ? -5.324 -8.445 -10.273 1 97.94 273 TRP A O 1
ATOM 2079 N N . ALA A 1 274 ? -6.906 -7.191 -9.367 1 94.69 274 ALA A N 1
ATOM 2080 C CA . ALA A 1 274 ? -7.969 -7.723 -10.219 1 94.69 274 ALA A CA 1
ATOM 2081 C C . ALA A 1 274 ? -9.031 -6.664 -10.492 1 94.69 274 ALA A C 1
ATOM 2083 O O . ALA A 1 274 ? -9.5 -5.988 -9.578 1 94.69 274 ALA A O 1
ATOM 2084 N N . GLU A 1 275 ? -9.359 -6.562 -11.758 1 96.25 275 GLU A N 1
ATOM 2085 C CA . GLU A 1 275 ? -10.359 -5.578 -12.164 1 96.25 275 GLU A CA 1
ATOM 2086 C C . GLU A 1 275 ? -11.156 -6.07 -13.375 1 96.25 275 GLU A C 1
ATOM 2088 O O . GLU A 1 275 ? -10.578 -6.41 -14.406 1 96.25 275 GLU A O 1
ATOM 2093 N N . ASN A 1 276 ? -12.445 -6.09 -13.219 1 93.62 276 ASN A N 1
ATOM 2094 C CA . ASN A 1 276 ? -13.305 -6.449 -14.344 1 93.62 276 ASN A CA 1
ATOM 2095 C C . ASN A 1 276 ? -13.391 -5.32 -15.367 1 93.62 276 ASN A C 1
ATOM 2097 O O . ASN A 1 276 ? -13.094 -4.168 -15.047 1 93.62 276 ASN A O 1
ATOM 2101 N N . THR A 1 277 ? -13.875 -5.711 -16.484 1 89.88 277 THR A N 1
ATOM 2102 C CA . THR A 1 277 ? -14.164 -4.719 -17.516 1 89.88 277 THR A CA 1
ATOM 2103 C C . THR A 1 277 ? -15.164 -3.686 -17 1 89.88 277 THR A C 1
ATOM 2105 O O . THR A 1 277 ? -16.062 -4.012 -16.219 1 89.88 277 THR A O 1
ATOM 2108 N N . GLY A 1 278 ? -14.945 -2.479 -17.453 1 84.62 278 GLY A N 1
ATOM 2109 C CA . GLY A 1 278 ? -15.844 -1.393 -17.094 1 84.62 278 GLY A CA 1
ATOM 2110 C C . GLY A 1 278 ? -15.844 -0.257 -18.094 1 84.62 278 GLY A C 1
ATOM 2111 O O . GLY A 1 278 ? -15.422 -0.436 -19.25 1 84.62 278 GLY A O 1
ATOM 2112 N N . ALA A 1 279 ? -16.406 0.813 -17.594 1 78.75 279 ALA A N 1
ATOM 2113 C CA . ALA A 1 279 ? -16.547 1.964 -18.484 1 78.75 279 ALA A CA 1
ATOM 2114 C C . ALA A 1 279 ? -15.188 2.408 -19.016 1 78.75 279 ALA A C 1
ATOM 2116 O O . ALA A 1 279 ? -15.062 2.773 -20.188 1 78.75 279 ALA A O 1
ATOM 2117 N N . HIS A 1 280 ? -14.156 2.18 -18.203 1 81.31 280 HIS A N 1
ATOM 2118 C CA . HIS A 1 280 ? -12.844 2.689 -18.594 1 81.31 280 HIS A CA 1
ATOM 2119 C C . HIS A 1 280 ? -11.883 1.548 -18.891 1 81.31 280 HIS A C 1
ATOM 2121 O O . HIS A 1 280 ? -10.727 1.786 -19.266 1 81.31 280 HIS A O 1
ATOM 2127 N N . ASN A 1 281 ? -12.312 0.32 -18.75 1 89.56 281 ASN A N 1
ATOM 2128 C CA . ASN A 1 281 ? -11.461 -0.849 -18.969 1 89.56 281 ASN A CA 1
ATOM 2129 C C . ASN A 1 281 ? -12.086 -1.829 -19.953 1 89.56 281 ASN A C 1
ATOM 2131 O O . ASN A 1 281 ? -13.016 -2.562 -19.594 1 89.56 281 ASN A O 1
ATOM 2135 N N . PRO A 1 282 ? -11.555 -1.851 -21.125 1 92.44 282 PRO A N 1
ATOM 2136 C CA . PRO A 1 282 ? -12.117 -2.777 -22.109 1 92.44 282 PRO A CA 1
ATOM 2137 C C . PRO A 1 282 ? -11.836 -4.238 -21.781 1 92.44 282 PRO A C 1
ATOM 2139 O O . PRO A 1 282 ? -12.539 -5.133 -22.266 1 92.44 282 PRO A O 1
ATOM 2142 N N . TYR A 1 283 ? -10.859 -4.461 -20.953 1 95.12 283 TYR A N 1
ATOM 2143 C CA . TYR A 1 283 ? -10.508 -5.832 -20.609 1 95.12 283 TYR A CA 1
ATOM 2144 C C . TYR A 1 283 ? -10.594 -6.062 -19.109 1 95.12 283 TYR A C 1
ATOM 2146 O O . TYR A 1 283 ? -10.266 -5.18 -18.312 1 95.12 283 TYR A O 1
ATOM 2154 N N . SER A 1 284 ? -11.023 -7.262 -18.734 1 93.25 284 SER A N 1
ATOM 2155 C CA . SER A 1 284 ? -10.797 -7.723 -17.359 1 93.25 284 SER A CA 1
ATOM 2156 C C . SER A 1 284 ? -9.359 -8.18 -17.172 1 93.25 284 SER A C 1
ATOM 2158 O O . SER A 1 284 ? -8.797 -8.867 -18.031 1 93.25 284 SER A O 1
ATOM 2160 N N . THR A 1 285 ? -8.773 -7.762 -16.094 1 96.12 285 THR A N 1
ATOM 2161 C CA . THR A 1 285 ? -7.371 -8.102 -15.898 1 96.12 285 THR A CA 1
ATOM 2162 C C . THR A 1 285 ? -7.141 -8.609 -14.477 1 96.12 285 THR A C 1
ATOM 2164 O O . THR A 1 285 ? -7.781 -8.141 -13.531 1 96.12 285 THR A O 1
ATOM 2167 N N . ALA A 1 286 ? -6.301 -9.539 -14.305 1 92.12 286 ALA A N 1
ATOM 2168 C CA . ALA A 1 286 ? -5.805 -10.055 -13.031 1 92.12 286 ALA A CA 1
ATOM 2169 C C . ALA A 1 286 ? -4.285 -10.203 -13.055 1 92.12 286 ALA A C 1
ATOM 2171 O O . ALA A 1 286 ? -3.715 -10.664 -14.047 1 92.12 286 ALA A O 1
ATOM 2172 N N . VAL A 1 287 ? -3.645 -9.758 -12.008 1 96.31 287 VAL A N 1
ATOM 2173 C CA . VAL A 1 287 ? -2.188 -9.742 -11.945 1 96.31 287 VAL A CA 1
ATOM 2174 C C . VAL A 1 287 ? -1.727 -10.234 -10.578 1 96.31 287 VAL A C 1
ATOM 2176 O O . VAL A 1 287 ? -2.344 -9.922 -9.555 1 96.31 287 VAL A O 1
ATOM 2179 N N . SER A 1 288 ? -0.701 -11 -10.5 1 92.25 288 SER A N 1
ATOM 2180 C CA . SER A 1 288 ? -0.012 -11.398 -9.273 1 92.25 288 SER A CA 1
ATOM 2181 C C . SER A 1 288 ? 1.502 -11.297 -9.438 1 92.25 288 SER A C 1
ATOM 2183 O O . SER A 1 288 ? 2.039 -11.609 -10.5 1 92.25 288 SER A O 1
ATOM 2185 N N . THR A 1 289 ? 2.195 -10.867 -8.391 1 94.88 289 THR A N 1
ATOM 2186 C CA . THR A 1 289 ? 3.627 -10.602 -8.508 1 94.88 289 THR A CA 1
ATOM 2187 C C . THR A 1 289 ? 4.41 -11.438 -7.5 1 94.88 289 THR A C 1
ATOM 2189 O O . THR A 1 289 ? 3.863 -11.867 -6.48 1 94.88 289 THR A O 1
ATOM 2192 N N . SER A 1 290 ? 5.68 -11.711 -7.785 1 89.12 290 SER A N 1
ATOM 2193 C CA . SER A 1 290 ? 6.652 -12.367 -6.91 1 89.12 290 SER A CA 1
ATOM 2194 C C . SER A 1 290 ? 8.055 -11.805 -7.133 1 89.12 290 SER A C 1
ATOM 2196 O O . SER A 1 290 ? 8.398 -11.398 -8.242 1 89.12 290 SER A O 1
ATOM 2198 N N . GLY A 1 291 ? 8.844 -11.703 -6.109 1 90.69 291 GLY A N 1
ATOM 2199 C CA . GLY A 1 291 ? 10.188 -11.156 -6.188 1 90.69 291 GLY A CA 1
ATOM 2200 C C . GLY A 1 291 ? 10.617 -10.445 -4.914 1 90.69 291 GLY A C 1
ATOM 2201 O O . GLY A 1 291 ? 10.234 -10.844 -3.814 1 90.69 291 GLY A O 1
ATOM 2202 N N . CYS A 1 292 ? 11.531 -9.508 -5.145 1 91.81 292 CYS A N 1
ATOM 2203 C CA . CYS A 1 292 ? 11.906 -8.68 -4.008 1 91.81 292 CYS A CA 1
ATOM 2204 C C . CYS A 1 292 ? 10.773 -7.742 -3.611 1 91.81 292 CYS A C 1
ATOM 2206 O O . CYS A 1 292 ? 10.391 -6.859 -4.383 1 91.81 292 CYS A O 1
ATOM 2208 N N . GLY A 1 293 ? 10.305 -7.914 -2.441 1 94.69 293 GLY A N 1
ATOM 2209 C CA . GLY A 1 293 ? 9.133 -7.184 -1.974 1 94.69 293 GLY A CA 1
ATOM 2210 C C . GLY A 1 293 ? 9.281 -5.68 -2.1 1 94.69 293 GLY A C 1
ATOM 2211 O O . GLY A 1 293 ? 8.375 -5 -2.584 1 94.69 293 GLY A O 1
ATOM 2212 N N . GLU A 1 294 ? 10.422 -5.18 -1.699 1 95.44 294 GLU A N 1
ATOM 2213 C CA . GLU A 1 294 ? 10.664 -3.738 -1.723 1 95.44 294 GLU A CA 1
ATOM 2214 C C . GLU A 1 294 ? 10.633 -3.197 -3.148 1 95.44 294 GLU A C 1
ATOM 2216 O O . GLU A 1 294 ? 10.094 -2.115 -3.396 1 95.44 294 GLU A O 1
ATOM 2221 N N . HIS A 1 295 ? 11.18 -3.971 -4.129 1 96 295 HIS A N 1
ATOM 2222 C CA . HIS A 1 295 ? 11.141 -3.549 -5.527 1 96 295 HIS A CA 1
ATOM 2223 C C . HIS A 1 295 ? 9.703 -3.492 -6.043 1 96 295 HIS A C 1
ATOM 2225 O O . HIS A 1 295 ? 9.312 -2.52 -6.688 1 96 295 HIS A O 1
ATOM 2231 N N . LEU A 1 296 ? 8.992 -4.488 -5.699 1 97.31 296 LEU A N 1
ATOM 2232 C CA . LEU A 1 296 ? 7.621 -4.621 -6.188 1 97.31 296 LEU A CA 1
ATOM 2233 C C . LEU A 1 296 ? 6.711 -3.584 -5.539 1 97.31 296 LEU A C 1
ATOM 2235 O O . LEU A 1 296 ? 5.785 -3.082 -6.18 1 97.31 296 LEU A O 1
ATOM 2239 N N . VAL A 1 297 ? 6.969 -3.225 -4.301 1 98.12 297 VAL A N 1
ATOM 2240 C CA . VAL A 1 297 ? 6.191 -2.213 -3.592 1 98.12 297 VAL A CA 1
ATOM 2241 C C . VAL A 1 297 ? 6.484 -0.833 -4.18 1 98.12 297 VAL A C 1
ATOM 2243 O O . VAL A 1 297 ? 5.562 -0.105 -4.559 1 98.12 297 VAL A O 1
ATOM 2246 N N . ARG A 1 298 ? 7.715 -0.516 -4.379 1 97.25 298 ARG A N 1
ATOM 2247 C CA . ARG A 1 298 ? 8.125 0.822 -4.793 1 97.25 298 ARG A CA 1
ATOM 2248 C C . ARG A 1 298 ? 7.656 1.121 -6.215 1 97.25 298 ARG A C 1
ATOM 2250 O O . ARG A 1 298 ? 7.594 2.283 -6.621 1 97.25 298 ARG A O 1
ATOM 2257 N N . THR A 1 299 ? 7.297 0.076 -6.926 1 97.81 299 THR A N 1
ATOM 2258 C CA . THR A 1 299 ? 6.871 0.289 -8.305 1 97.81 299 THR A CA 1
ATOM 2259 C C . THR A 1 299 ? 5.375 0.024 -8.453 1 97.81 299 THR A C 1
ATOM 2261 O O . THR A 1 299 ? 4.809 0.206 -9.531 1 97.81 299 THR A O 1
ATOM 2264 N N . ILE A 1 300 ? 4.77 -0.478 -7.406 1 98.12 300 ILE A N 1
ATOM 2265 C CA . ILE A 1 300 ? 3.357 -0.84 -7.453 1 98.12 300 ILE A CA 1
ATOM 2266 C C . ILE A 1 300 ? 3.082 -1.669 -8.711 1 98.12 300 ILE A C 1
ATOM 2268 O O . ILE A 1 300 ? 2.135 -1.391 -9.445 1 98.12 300 ILE A O 1
ATOM 2272 N N . LEU A 1 301 ? 3.77 -2.646 -8.898 1 98 301 LEU A N 1
ATOM 2273 C CA . LEU A 1 301 ? 3.926 -3.303 -10.188 1 98 301 LEU A CA 1
ATOM 2274 C C . LEU A 1 301 ? 2.627 -3.982 -10.617 1 98 301 LEU A C 1
ATOM 2276 O O . LEU A 1 301 ? 2.279 -3.984 -11.797 1 98 301 LEU A O 1
ATOM 2280 N N . ALA A 1 302 ? 1.886 -4.594 -9.688 1 98.31 302 ALA A N 1
ATOM 2281 C CA . ALA A 1 302 ? 0.663 -5.301 -10.055 1 98.31 302 ALA A CA 1
ATOM 2282 C C . ALA A 1 302 ? -0.334 -4.359 -10.727 1 98.31 302 ALA A C 1
ATOM 2284 O O . ALA A 1 302 ? -0.869 -4.668 -11.789 1 98.31 302 ALA A O 1
ATOM 2285 N N . ARG A 1 303 ? -0.528 -3.25 -10.102 1 98.19 303 ARG A N 1
ATOM 2286 C CA . ARG A 1 303 ? -1.467 -2.277 -10.648 1 98.19 303 ARG A CA 1
ATOM 2287 C C . ARG A 1 303 ? -0.95 -1.697 -11.961 1 98.19 303 ARG A C 1
ATOM 2289 O O . ARG A 1 303 ? -1.716 -1.518 -12.914 1 98.19 303 ARG A O 1
ATOM 2296 N N . GLU A 1 304 ? 0.324 -1.419 -12.031 1 97.88 304 GLU A N 1
ATOM 2297 C CA . GLU A 1 304 ? 0.914 -0.893 -13.258 1 97.88 304 GLU A CA 1
ATOM 2298 C C . GLU A 1 304 ? 0.727 -1.864 -14.414 1 97.88 304 GLU A C 1
ATOM 2300 O O . GLU A 1 304 ? 0.434 -1.447 -15.539 1 97.88 304 GLU A O 1
ATOM 2305 N N . CYS A 1 305 ? 0.911 -3.127 -14.156 1 97.5 305 CYS A N 1
ATOM 2306 C CA . CYS A 1 305 ? 0.724 -4.133 -15.195 1 97.5 305 CYS A CA 1
ATOM 2307 C C . CYS A 1 305 ? -0.731 -4.188 -15.648 1 97.5 305 CYS A C 1
ATOM 2309 O O . CYS A 1 305 ? -1.011 -4.25 -16.844 1 97.5 305 CYS A O 1
ATOM 2311 N N . SER A 1 306 ? -1.607 -4.164 -14.695 1 97.5 306 SER A N 1
ATOM 2312 C CA . SER A 1 306 ? -3.027 -4.211 -15.031 1 97.5 306 SER A CA 1
ATOM 2313 C C . SER A 1 306 ? -3.422 -3.033 -15.922 1 97.5 306 SER A C 1
ATOM 2315 O O . SER A 1 306 ? -4.145 -3.209 -16.906 1 97.5 306 SER A O 1
ATOM 2317 N N . ARG A 1 307 ? -2.951 -1.86 -15.586 1 96.62 307 ARG A N 1
ATOM 2318 C CA . ARG A 1 307 ? -3.238 -0.673 -16.391 1 96.62 307 ARG A CA 1
ATOM 2319 C C . ARG A 1 307 ? -2.67 -0.81 -17.797 1 96.62 307 ARG A C 1
ATOM 2321 O O . ARG A 1 307 ? -3.33 -0.456 -18.781 1 96.62 307 ARG A O 1
ATOM 2328 N N . ALA A 1 308 ? -1.524 -1.302 -17.906 1 96.81 308 ALA A N 1
ATOM 2329 C CA . ALA A 1 308 ? -0.864 -1.469 -19.188 1 96.81 308 ALA A CA 1
ATOM 2330 C C . ALA A 1 308 ? -1.615 -2.469 -20.062 1 96.81 308 ALA A C 1
ATOM 2332 O O . ALA A 1 308 ? -1.688 -2.305 -21.297 1 96.81 308 ALA A O 1
ATOM 2333 N N . LEU A 1 309 ? -2.197 -3.432 -19.484 1 95.56 309 LEU A N 1
ATOM 2334 C CA . LEU A 1 309 ? -2.838 -4.535 -20.188 1 95.56 309 LEU A CA 1
ATOM 2335 C C . LEU A 1 309 ? -4.133 -4.074 -20.844 1 95.56 309 LEU A C 1
ATOM 2337 O O . LEU A 1 309 ? -4.746 -4.828 -21.609 1 95.56 309 LEU A O 1
ATOM 2341 N N . GLN A 1 310 ? -4.496 -2.822 -20.609 1 96.38 310 GLN A N 1
ATOM 2342 C CA . GLN A 1 310 ? -5.676 -2.291 -21.281 1 96.38 310 GLN A CA 1
ATOM 2343 C C . GLN A 1 310 ? -5.359 -1.895 -22.719 1 96.38 310 GLN A C 1
ATOM 2345 O O . GLN A 1 310 ? -6.27 -1.683 -23.531 1 96.38 310 GLN A O 1
ATOM 2350 N N . ALA A 1 311 ? -4.121 -1.817 -22.984 1 94.12 311 ALA A N 1
ATOM 2351 C CA . ALA A 1 311 ? -3.703 -1.527 -24.344 1 94.12 311 ALA A CA 1
ATOM 2352 C C . ALA A 1 311 ? -4.086 -2.666 -25.297 1 94.12 311 ALA A C 1
ATOM 2354 O O . ALA A 1 311 ? -4.316 -3.793 -24.844 1 94.12 311 ALA A O 1
ATOM 2355 N N . GLU A 1 312 ? -4.105 -2.377 -26.547 1 89.75 312 GLU A N 1
ATOM 2356 C CA . GLU A 1 312 ? -4.5 -3.365 -27.547 1 89.75 312 GLU A CA 1
ATOM 2357 C C . GLU A 1 312 ? -3.518 -4.531 -27.578 1 89.75 312 GLU A C 1
ATOM 2359 O O . GLU A 1 312 ? -3.928 -5.695 -27.578 1 89.75 312 GLU A O 1
ATOM 2364 N N . ASP A 1 313 ? -2.264 -4.23 -27.609 1 89.44 313 ASP A N 1
ATOM 2365 C CA . ASP A 1 313 ? -1.236 -5.27 -27.594 1 89.44 313 ASP A CA 1
ATOM 2366 C C . ASP A 1 313 ? -0.734 -5.539 -26.188 1 89.44 313 ASP A C 1
ATOM 2368 O O . ASP A 1 313 ? 0.176 -4.859 -25.703 1 89.44 313 ASP A O 1
ATOM 2372 N N . ALA A 1 314 ? -1.267 -6.598 -25.609 1 89.19 314 ALA A N 1
ATOM 2373 C CA . ALA A 1 314 ? -0.959 -6.926 -24.219 1 89.19 314 ALA A CA 1
ATOM 2374 C C . ALA A 1 314 ? 0.507 -7.312 -24.047 1 89.19 314 ALA A C 1
ATOM 2376 O O . ALA A 1 314 ? 1.141 -6.969 -23.047 1 89.19 314 ALA A O 1
ATOM 2377 N N . HIS A 1 315 ? 1.015 -8.016 -25 1 86.31 315 HIS A N 1
ATOM 2378 C CA . HIS A 1 315 ? 2.396 -8.477 -24.938 1 86.31 315 HIS A CA 1
ATOM 2379 C C . HIS A 1 315 ? 3.371 -7.309 -24.922 1 86.31 315 HIS A C 1
ATOM 2381 O O . HIS A 1 315 ? 4.25 -7.234 -24.062 1 86.31 315 HIS A O 1
ATOM 2387 N N . GLN A 1 316 ? 3.174 -6.488 -25.875 1 89.31 316 GLN A N 1
ATOM 2388 C CA . GLN A 1 316 ? 4.047 -5.324 -25.969 1 89.31 316 GLN A CA 1
ATOM 2389 C C . GLN A 1 316 ? 3.893 -4.422 -24.75 1 89.31 316 GLN A C 1
ATOM 2391 O O . GLN A 1 316 ? 4.875 -3.877 -24.234 1 89.31 316 GLN A O 1
ATOM 2396 N N . ALA A 1 317 ? 2.691 -4.293 -24.328 1 94.81 317 ALA A N 1
ATOM 2397 C CA . ALA A 1 317 ? 2.424 -3.438 -23.172 1 94.81 317 ALA A CA 1
ATOM 2398 C C . ALA A 1 317 ? 3.109 -3.977 -21.922 1 94.81 317 ALA A C 1
ATOM 2400 O O . ALA A 1 317 ? 3.688 -3.213 -21.141 1 94.81 317 ALA A O 1
ATOM 2401 N N . LEU A 1 318 ? 3.041 -5.285 -21.703 1 93.12 318 LEU A N 1
ATOM 2402 C CA . LEU A 1 318 ? 3.664 -5.902 -20.531 1 93.12 318 LEU A CA 1
ATOM 2403 C C . LEU A 1 318 ? 5.184 -5.777 -20.594 1 93.12 318 LEU A C 1
ATOM 2405 O O . LEU A 1 318 ? 5.828 -5.492 -19.578 1 93.12 318 LEU A O 1
ATOM 2409 N N . LEU A 1 319 ? 5.711 -5.953 -21.766 1 90.44 319 LEU A N 1
ATOM 2410 C CA . LEU A 1 319 ? 7.152 -5.828 -21.953 1 90.44 319 LEU A CA 1
ATOM 2411 C C . LEU A 1 319 ? 7.621 -4.414 -21.625 1 90.44 319 LEU A C 1
ATOM 2413 O O . LEU A 1 319 ? 8.609 -4.238 -20.906 1 90.44 319 LEU A O 1
ATOM 2417 N N . GLU A 1 320 ? 6.922 -3.5 -22.125 1 93.31 320 GLU A N 1
ATOM 2418 C CA . GLU A 1 320 ? 7.277 -2.105 -21.875 1 93.31 320 GLU A CA 1
ATOM 2419 C C . GLU A 1 320 ? 7.16 -1.76 -20.391 1 93.31 320 GLU A C 1
ATOM 2421 O O . GLU A 1 320 ? 7.977 -1.005 -19.859 1 93.31 320 GLU A O 1
ATOM 2426 N N . THR A 1 321 ? 6.172 -2.299 -19.797 1 96.69 321 THR A N 1
ATOM 2427 C CA . THR A 1 321 ? 5.988 -2.053 -18.375 1 96.69 321 THR A CA 1
ATOM 2428 C C . THR A 1 321 ? 7.145 -2.633 -17.562 1 96.69 321 THR A C 1
ATOM 2430 O O . THR A 1 321 ? 7.711 -1.956 -16.703 1 96.69 321 THR A O 1
ATOM 2433 N N . MET A 1 322 ? 7.551 -3.865 -17.844 1 94.62 322 MET A N 1
ATOM 2434 C CA . MET A 1 322 ? 8.641 -4.52 -17.125 1 94.62 322 MET A CA 1
ATOM 2435 C C . MET A 1 322 ? 9.961 -3.805 -17.359 1 94.62 322 MET A C 1
ATOM 2437 O O . MET A 1 322 ? 10.789 -3.689 -16.453 1 94.62 322 MET A O 1
ATOM 2441 N N . GLN A 1 323 ? 10.094 -3.252 -18.5 1 92.69 323 GLN A N 1
ATOM 2442 C CA . GLN A 1 323 ? 11.344 -2.58 -18.859 1 92.69 323 GLN A CA 1
ATOM 2443 C C . GLN A 1 323 ? 11.398 -1.178 -18.25 1 92.69 323 GLN A C 1
ATOM 2445 O O . GLN A 1 323 ? 12.383 -0.808 -17.609 1 92.69 323 GLN A O 1
ATOM 2450 N N . ASN A 1 324 ? 10.297 -0.466 -18.438 1 93.62 324 ASN A N 1
ATOM 2451 C CA . ASN A 1 324 ? 10.344 0.962 -18.141 1 93.62 324 ASN A CA 1
ATOM 2452 C C . ASN A 1 324 ? 9.859 1.261 -16.719 1 93.62 324 ASN A C 1
ATOM 2454 O O . ASN A 1 324 ? 10.289 2.24 -16.109 1 93.62 324 ASN A O 1
ATOM 2458 N N . LYS A 1 325 ? 8.984 0.446 -16.266 1 96.19 325 LYS A N 1
ATOM 2459 C CA . LYS A 1 325 ? 8.367 0.769 -14.977 1 96.19 325 LYS A CA 1
ATOM 2460 C C . LYS A 1 325 ? 8.875 -0.159 -13.875 1 96.19 325 LYS A C 1
ATOM 2462 O O . LYS A 1 325 ? 8.523 0.006 -12.703 1 96.19 325 LYS A O 1
ATOM 2467 N N . PHE A 1 326 ? 9.75 -1.1 -14.227 1 96.38 326 PHE A N 1
ATOM 2468 C CA . PHE A 1 326 ? 10.312 -1.994 -13.219 1 96.38 326 PHE A CA 1
ATOM 2469 C C . PHE A 1 326 ? 11.828 -1.996 -13.273 1 96.38 326 PHE A C 1
ATOM 2471 O O . PHE A 1 326 ? 12.484 -1.199 -12.602 1 96.38 326 PHE A O 1
ATOM 2478 N N . ILE A 1 327 ? 12.461 -2.455 -14.25 1 93.06 327 ILE A N 1
ATOM 2479 C CA . ILE A 1 327 ? 13.914 -2.561 -14.328 1 93.06 327 ILE A CA 1
ATOM 2480 C C . ILE A 1 327 ? 14.531 -1.165 -14.383 1 93.06 327 ILE A C 1
ATOM 2482 O O . ILE A 1 327 ? 15.523 -0.889 -13.703 1 93.06 327 ILE A O 1
ATOM 2486 N N . SER A 1 328 ? 13.953 -0.326 -15.195 1 93.5 328 SER A N 1
ATOM 2487 C CA . SER A 1 328 ? 14.523 1.005 -15.383 1 93.5 328 SER A CA 1
ATOM 2488 C C . SER A 1 328 ? 13.711 2.061 -14.633 1 93.5 328 SER A C 1
ATOM 2490 O O . SER A 1 328 ? 13.758 3.242 -14.977 1 93.5 328 SER A O 1
ATOM 2492 N N . SER A 1 329 ? 12.938 1.616 -13.727 1 95.19 329 SER A N 1
ATOM 2493 C CA . SER A 1 329 ? 12.133 2.557 -12.945 1 95.19 329 SER A CA 1
ATOM 2494 C C . SER A 1 329 ? 13.023 3.516 -12.156 1 95.19 329 SER A C 1
ATOM 2496 O O . SER A 1 329 ? 13.984 3.092 -11.516 1 95.19 329 SER A O 1
ATOM 2498 N N . PRO A 1 330 ? 12.656 4.805 -12.148 1 94 330 PRO A N 1
ATOM 2499 C CA . PRO A 1 330 ? 13.391 5.746 -11.297 1 94 330 PRO A CA 1
ATOM 2500 C C . PRO A 1 330 ? 13.297 5.398 -9.812 1 94 330 PRO A C 1
ATOM 2502 O O . PRO A 1 330 ? 14.195 5.73 -9.039 1 94 330 PRO A O 1
ATOM 2505 N N . PHE A 1 331 ? 12.289 4.691 -9.414 1 95.75 331 PHE A N 1
ATOM 2506 C CA . PHE A 1 331 ? 12.07 4.34 -8.016 1 95.75 331 PHE A CA 1
ATOM 2507 C C . PHE A 1 331 ? 13.047 3.256 -7.57 1 95.75 331 PHE A C 1
ATOM 2509 O O . PHE A 1 331 ? 13.195 2.998 -6.375 1 95.75 331 PHE A O 1
ATOM 2516 N N . LEU A 1 332 ? 13.695 2.639 -8.523 1 95.19 332 LEU A N 1
ATOM 2517 C CA . LEU A 1 332 ? 14.641 1.571 -8.227 1 95.19 332 LEU A CA 1
ATOM 2518 C C . LEU A 1 332 ? 16.031 1.911 -8.766 1 95.19 332 LEU A C 1
ATOM 2520 O O . LEU A 1 332 ? 16.844 1.016 -9 1 95.19 332 LEU A O 1
ATOM 2524 N N . ALA A 1 333 ? 16.344 3.135 -8.945 1 91.06 333 ALA A N 1
ATOM 2525 C CA . ALA A 1 333 ? 17.578 3.592 -9.586 1 91.06 333 ALA A CA 1
ATOM 2526 C C . ALA A 1 333 ? 18.797 3.209 -8.766 1 91.06 333 ALA A C 1
ATOM 2528 O O . ALA A 1 333 ? 19.891 3.008 -9.312 1 91.06 333 ALA A O 1
ATOM 2529 N N . SER A 1 334 ? 18.656 3.043 -7.523 1 87.94 334 SER A N 1
ATOM 2530 C CA . SER A 1 334 ? 19.797 2.758 -6.66 1 87.94 334 SER A CA 1
ATOM 2531 C C . SER A 1 334 ? 20.047 1.259 -6.566 1 87.94 334 SER A C 1
ATOM 2533 O O . SER A 1 334 ? 21.047 0.833 -5.98 1 87.94 334 SER A O 1
ATOM 2535 N N . GLU A 1 335 ? 19.219 0.478 -7.211 1 90.19 335 GLU A N 1
ATOM 2536 C CA . GLU A 1 335 ? 19.344 -0.972 -7.102 1 90.19 335 GLU A CA 1
ATOM 2537 C C . GLU A 1 335 ? 20.219 -1.532 -8.219 1 90.19 335 GLU A C 1
ATOM 2539 O O . GLU A 1 335 ? 20.109 -1.112 -9.367 1 90.19 335 GLU A O 1
ATOM 2544 N N . ASP A 1 336 ? 21.156 -2.379 -7.895 1 85.5 336 ASP A N 1
ATOM 2545 C CA . ASP A 1 336 ? 22.047 -3 -8.875 1 85.5 336 ASP A CA 1
ATOM 2546 C C . ASP A 1 336 ? 21.297 -4.062 -9.688 1 85.5 336 ASP A C 1
ATOM 2548 O O . ASP A 1 336 ? 21.703 -4.371 -10.812 1 85.5 336 ASP A O 1
ATOM 2552 N N . GLY A 1 337 ? 20.375 -4.613 -9.266 1 89.62 337 GLY A N 1
ATOM 2553 C CA . GLY A 1 337 ? 19.531 -5.625 -9.891 1 89.62 337 GLY A CA 1
ATOM 2554 C C . GLY A 1 337 ? 18.125 -5.645 -9.352 1 89.62 337 GLY A C 1
ATOM 2555 O O . GLY A 1 337 ? 17.906 -5.609 -8.133 1 89.62 337 GLY A O 1
ATOM 2556 N N . VAL A 1 338 ? 17.25 -5.598 -10.312 1 93.62 338 VAL A N 1
ATOM 2557 C CA . VAL A 1 338 ? 15.828 -5.578 -9.938 1 93.62 338 VAL A CA 1
ATOM 2558 C C . VAL A 1 338 ? 15.211 -6.945 -10.195 1 93.62 338 VAL A C 1
ATOM 2560 O O . VAL A 1 338 ? 15.172 -7.414 -11.336 1 93.62 338 VAL A O 1
ATOM 2563 N N . LEU A 1 339 ? 14.734 -7.559 -9.188 1 89.25 339 LEU A N 1
ATOM 2564 C CA . LEU A 1 339 ? 14.281 -8.938 -9.305 1 89.25 339 LEU A CA 1
ATOM 2565 C C . LEU A 1 339 ? 12.773 -9.039 -9.062 1 89.25 339 LEU A C 1
ATOM 2567 O O . LEU A 1 339 ? 12.281 -8.602 -8.023 1 89.25 339 LEU A O 1
ATOM 2571 N N . GLY A 1 340 ? 12.086 -9.641 -9.992 1 92.06 340 GLY A N 1
ATOM 2572 C CA . GLY A 1 340 ? 10.664 -9.875 -9.844 1 92.06 340 GLY A CA 1
ATOM 2573 C C . GLY A 1 340 ? 10.031 -10.531 -11.055 1 92.06 340 GLY A C 1
ATOM 2574 O O . GLY A 1 340 ? 10.711 -10.781 -12.055 1 92.06 340 GLY A O 1
ATOM 2575 N N . GLY A 1 341 ? 8.836 -10.945 -10.875 1 91.56 341 GLY A N 1
ATOM 2576 C CA . GLY A 1 341 ? 8.031 -11.555 -11.93 1 91.56 341 GLY A CA 1
ATOM 2577 C C . GLY A 1 341 ? 6.543 -11.328 -11.742 1 91.56 341 GLY A C 1
ATOM 2578 O O . GLY A 1 341 ? 6.098 -10.961 -10.656 1 91.56 341 GLY A O 1
ATOM 2579 N N . VAL A 1 342 ? 5.844 -11.5 -12.875 1 94.12 342 VAL A N 1
ATOM 2580 C CA . VAL A 1 342 ? 4.402 -11.289 -12.859 1 94.12 342 VAL A CA 1
ATOM 2581 C C . VAL A 1 342 ? 3.711 -12.359 -13.695 1 94.12 342 VAL A C 1
ATOM 2583 O O . VAL A 1 342 ? 4.285 -12.867 -14.664 1 94.12 342 VAL A O 1
ATOM 2586 N N . ILE A 1 343 ? 2.584 -12.75 -13.234 1 88.81 343 ILE A N 1
ATOM 2587 C CA . ILE A 1 343 ? 1.625 -13.445 -14.086 1 88.81 343 ILE A CA 1
ATOM 2588 C C . ILE A 1 343 ? 0.397 -12.562 -14.305 1 88.81 343 ILE A C 1
ATOM 2590 O O . ILE A 1 343 ? -0.039 -11.852 -13.391 1 88.81 343 ILE A O 1
ATOM 2594 N N . VAL A 1 344 ? -0.059 -12.539 -15.531 1 93.38 344 VAL A N 1
ATOM 2595 C CA . VAL A 1 344 ? -1.178 -11.664 -15.859 1 93.38 344 VAL A CA 1
ATOM 2596 C C . VAL A 1 344 ? -2.201 -12.422 -16.703 1 93.38 344 VAL A C 1
ATOM 2598 O O . VAL A 1 344 ? -1.837 -13.273 -17.516 1 93.38 344 VAL A O 1
ATOM 2601 N N . LEU A 1 345 ? -3.426 -12.164 -16.406 1 87.81 345 LEU A N 1
ATOM 2602 C CA . LEU A 1 345 ? -4.562 -12.664 -17.172 1 87.81 345 LEU A CA 1
ATOM 2603 C C . LEU A 1 345 ? -5.426 -11.516 -17.672 1 87.81 345 LEU A C 1
ATOM 2605 O O . LEU A 1 345 ? -5.695 -10.57 -16.938 1 87.81 345 LEU A O 1
ATOM 2609 N N . ARG A 1 346 ? -5.711 -11.547 -18.875 1 90.88 346 ARG A N 1
ATOM 2610 C CA . ARG A 1 346 ? -6.586 -10.57 -19.516 1 90.88 346 ARG A CA 1
ATOM 2611 C C . ARG A 1 346 ? -7.711 -11.258 -20.281 1 90.88 346 ARG A C 1
ATOM 2613 O O . ARG A 1 346 ? -7.484 -12.258 -20.953 1 90.88 346 ARG A O 1
ATOM 2620 N N . SER A 1 347 ? -8.953 -10.727 -20.156 1 86.5 347 SER A N 1
ATOM 2621 C CA . SER A 1 347 ? -10.062 -11.359 -20.859 1 86.5 347 SER A CA 1
ATOM 2622 C C . SER A 1 347 ? -11.039 -10.328 -21.406 1 86.5 347 SER A C 1
ATOM 2624 O O . SER A 1 347 ? -11.133 -9.219 -20.875 1 86.5 347 SER A O 1
ATOM 2626 N N . CYS A 1 348 ? -11.633 -10.672 -22.516 1 87.19 348 CYS A N 1
ATOM 2627 C CA . CYS A 1 348 ? -12.703 -9.867 -23.094 1 87.19 348 CYS A CA 1
ATOM 2628 C C . CYS A 1 348 ? -13.695 -10.742 -23.844 1 87.19 348 CYS A C 1
ATOM 2630 O O . CYS A 1 348 ? -13.359 -11.836 -24.281 1 87.19 348 CYS A O 1
ATOM 2632 N N . ARG A 1 349 ? -14.891 -10.195 -23.984 1 83.5 349 ARG A N 1
ATOM 2633 C CA . ARG A 1 349 ? -15.906 -10.891 -24.766 1 83.5 349 ARG A CA 1
ATOM 2634 C C . ARG A 1 349 ? -15.875 -10.43 -26.219 1 83.5 349 ARG A C 1
ATOM 2636 O O . ARG A 1 349 ? -15.719 -9.242 -26.5 1 83.5 349 ARG A O 1
ATOM 2643 N N . CYS A 1 350 ? -15.773 -11.367 -27.078 1 74.75 350 CYS A N 1
ATOM 2644 C CA . CYS A 1 350 ? -15.758 -11.055 -28.5 1 74.75 350 CYS A CA 1
ATOM 2645 C C . CYS A 1 350 ? -16.969 -11.672 -29.203 1 74.75 350 CYS A C 1
ATOM 2647 O O . CYS A 1 350 ? -17.438 -12.734 -28.812 1 74.75 350 CYS A O 1
ATOM 2649 N N . SER A 1 351 ? -17.781 -10.781 -29.969 1 66.69 351 SER A N 1
ATOM 2650 C CA . SER A 1 351 ? -18.891 -11.289 -30.781 1 66.69 351 SER A CA 1
ATOM 2651 C C . SER A 1 351 ? -18.391 -12.219 -31.875 1 66.69 351 SER A C 1
ATOM 2653 O O . SER A 1 351 ? -17.359 -11.953 -32.5 1 66.69 351 SER A O 1
ATOM 2655 N N . ALA A 1 352 ? -18.891 -13.469 -31.875 1 55.28 352 ALA A N 1
ATOM 2656 C CA . ALA A 1 352 ? -18.547 -14.391 -32.938 1 55.28 352 ALA A CA 1
ATOM 2657 C C . ALA A 1 352 ? -18.828 -13.758 -34.312 1 55.28 352 ALA A C 1
ATOM 2659 O O . ALA A 1 352 ? -19.594 -12.797 -34.406 1 55.28 352 ALA A O 1
ATOM 2660 N N . GLU A 1 353 ? -18.219 -14.125 -35.469 1 52.88 353 GLU A N 1
ATOM 2661 C CA . GLU A 1 353 ? -18.422 -13.742 -36.844 1 52.88 353 GLU A CA 1
ATOM 2662 C C . GLU A 1 353 ? -19.906 -13.555 -37.156 1 52.88 353 GLU A C 1
ATOM 2664 O O . GLU A 1 353 ? -20.75 -14.234 -36.594 1 52.88 353 GLU A O 1
ATOM 2669 N N . PRO A 1 354 ? -20.281 -12.359 -37.938 1 52.19 354 PRO A N 1
ATOM 2670 C CA . PRO A 1 354 ? -21.641 -12.023 -38.375 1 52.19 354 PRO A CA 1
ATOM 2671 C C . PRO A 1 354 ? -22.469 -13.266 -38.688 1 52.19 354 PRO A C 1
ATOM 2673 O O . PRO A 1 354 ? -23.703 -13.211 -38.656 1 52.19 354 PRO A O 1
ATOM 2676 N N . ASP A 1 355 ? -21.891 -14.148 -39.5 1 48.12 355 ASP A N 1
ATOM 2677 C CA . ASP A 1 355 ? -22.781 -15.094 -40.156 1 48.12 355 ASP A CA 1
ATOM 2678 C C . ASP A 1 355 ? -23.422 -16.062 -39.188 1 48.12 355 ASP A C 1
ATOM 2680 O O . ASP A 1 355 ? -24.141 -16.969 -39.562 1 48.12 355 ASP A O 1
ATOM 2684 N N . SER A 1 356 ? -22.844 -16.25 -38.062 1 46.59 356 SER A N 1
ATOM 2685 C CA . SER A 1 356 ? -23.5 -17.312 -37.312 1 46.59 356 SER A CA 1
ATOM 2686 C C . SER A 1 356 ? -24.672 -16.781 -36.5 1 46.59 356 SER A C 1
ATOM 2688 O O . SER A 1 356 ? -24.594 -15.711 -35.906 1 46.59 356 SER A O 1
ATOM 2690 N N . SER A 1 357 ? -25.891 -17.031 -36.875 1 49.88 357 SER A N 1
ATOM 2691 C CA . SER A 1 357 ? -27.219 -16.75 -36.344 1 49.88 357 SER A CA 1
ATOM 2692 C C . SER A 1 357 ? -27.172 -16.656 -34.812 1 49.88 357 SER A C 1
ATOM 2694 O O . SER A 1 357 ? -28.078 -16.109 -34.188 1 49.88 357 SER A O 1
ATOM 2696 N N . GLN A 1 358 ? -26.484 -17.547 -34.031 1 49.53 358 GLN A N 1
ATOM 2697 C CA . GLN A 1 358 ? -26.625 -17.641 -32.594 1 49.53 358 GLN A CA 1
ATOM 2698 C C . GLN A 1 358 ? -25.609 -16.75 -31.891 1 49.53 358 GLN A C 1
ATOM 2700 O O . GLN A 1 358 ? -24.422 -16.766 -32.219 1 49.53 358 GLN A O 1
ATOM 2705 N N . ASN A 1 359 ? -25.891 -15.625 -31.359 1 52.12 359 ASN A N 1
ATOM 2706 C CA . ASN A 1 359 ? -25.234 -14.594 -30.562 1 52.12 359 ASN A CA 1
ATOM 2707 C C . ASN A 1 359 ? -24.297 -15.203 -29.531 1 52.12 359 ASN A C 1
ATOM 2709 O O . ASN A 1 359 ? -24.578 -15.148 -28.328 1 52.12 359 ASN A O 1
ATOM 2713 N N . LYS A 1 360 ? -23.547 -16.25 -29.906 1 58.28 360 LYS A N 1
ATOM 2714 C CA . LYS A 1 360 ? -22.688 -16.875 -28.922 1 58.28 360 LYS A CA 1
ATOM 2715 C C . LYS A 1 360 ? -21.453 -16.016 -28.625 1 58.28 360 LYS A C 1
ATOM 2717 O O . LYS A 1 360 ? -20.703 -15.695 -29.547 1 58.28 360 LYS A O 1
ATOM 2722 N N . GLN A 1 361 ? -21.406 -15.328 -27.484 1 67.12 361 GLN A N 1
ATOM 2723 C CA . GLN A 1 361 ? -20.25 -14.57 -27.031 1 67.12 361 GLN A CA 1
ATOM 2724 C C . GLN A 1 361 ? -19.156 -15.5 -26.484 1 67.12 361 GLN A C 1
ATOM 2726 O O . GLN A 1 361 ? -19.453 -16.5 -25.828 1 67.12 361 GLN A O 1
ATOM 2731 N N . THR A 1 362 ? -18.047 -15.406 -27.188 1 73.38 362 THR A N 1
ATOM 2732 C CA . THR A 1 362 ? -16.875 -16.156 -26.734 1 73.38 362 THR A CA 1
ATOM 2733 C C . THR A 1 362 ? -15.969 -15.289 -25.875 1 73.38 362 THR A C 1
ATOM 2735 O O . THR A 1 362 ? -15.844 -14.086 -26.109 1 73.38 362 THR A O 1
ATOM 2738 N N . LEU A 1 363 ? -15.508 -15.945 -24.766 1 77.12 363 LEU A N 1
ATOM 2739 C CA . LEU A 1 363 ? -14.555 -15.258 -23.906 1 77.12 363 LEU A CA 1
ATOM 2740 C C . LEU A 1 363 ? -13.117 -15.531 -24.344 1 77.12 363 LEU A C 1
ATOM 2742 O O . LEU A 1 363 ? -12.68 -16.672 -24.375 1 77.12 363 LEU A O 1
ATOM 2746 N N . LEU A 1 364 ? -12.469 -14.5 -24.828 1 79.75 364 LEU A N 1
ATOM 2747 C CA . LEU A 1 364 ? -11.047 -14.586 -25.172 1 79.75 364 LEU A CA 1
ATOM 2748 C C . LEU A 1 364 ? -10.18 -14.328 -23.938 1 79.75 364 LEU A C 1
ATOM 2750 O O . LEU A 1 364 ? -10.359 -13.32 -23.25 1 79.75 364 LEU A O 1
ATOM 2754 N N . VAL A 1 365 ? -9.289 -15.266 -23.625 1 82.12 365 VAL A N 1
ATOM 2755 C CA . VAL A 1 365 ? -8.422 -15.148 -22.453 1 82.12 365 VAL A CA 1
ATOM 2756 C C . VAL A 1 365 ? -6.961 -15.203 -22.875 1 82.12 365 VAL A C 1
ATOM 2758 O O . VAL A 1 365 ? -6.543 -16.141 -23.562 1 82.12 365 VAL A O 1
ATOM 2761 N N . GLU A 1 366 ? -6.258 -14.172 -22.516 1 83.25 366 GLU A N 1
ATOM 2762 C CA . GLU A 1 366 ? -4.809 -14.133 -22.719 1 83.25 366 GLU A CA 1
ATOM 2763 C C . GLU A 1 366 ? -4.074 -14.25 -21.375 1 83.25 366 GLU A C 1
ATOM 2765 O O . GLU A 1 366 ? -4.43 -13.578 -20.406 1 83.25 366 GLU A O 1
ATOM 2770 N N . PHE A 1 367 ? -3.119 -15.18 -21.344 1 83.88 367 PHE A N 1
ATOM 2771 C CA . PHE A 1 367 ? -2.295 -15.398 -20.172 1 83.88 367 PHE A CA 1
ATOM 2772 C C . PHE A 1 367 ? -0.82 -15.188 -20.484 1 83.88 367 PHE A C 1
ATOM 2774 O O . PHE A 1 367 ? -0.282 -15.812 -21.406 1 83.88 367 PHE A O 1
ATOM 2781 N N . LEU A 1 368 ? -0.211 -14.234 -19.766 1 86.38 368 LEU A N 1
ATOM 2782 C CA . LEU A 1 368 ? 1.193 -13.898 -19.969 1 86.38 368 LEU A CA 1
ATOM 2783 C C . LEU A 1 368 ? 1.961 -13.914 -18.656 1 86.38 368 LEU A C 1
ATOM 2785 O O . LEU A 1 368 ? 1.368 -13.758 -17.594 1 86.38 368 LEU A O 1
ATOM 2789 N N . TRP A 1 369 ? 3.219 -14.211 -18.734 1 85.62 369 TRP A N 1
ATOM 2790 C CA . TRP A 1 369 ? 4.098 -14.047 -17.578 1 85.62 369 TRP A CA 1
ATOM 2791 C C . TRP A 1 369 ? 5.434 -13.438 -18 1 85.62 369 TRP A C 1
ATOM 2793 O O . TRP A 1 369 ? 5.844 -13.555 -19.156 1 85.62 369 TRP A O 1
ATOM 2803 N N . SER A 1 370 ? 6.039 -12.742 -17.125 1 89.88 370 SER A N 1
ATOM 2804 C CA . SER A 1 370 ? 7.324 -12.086 -17.328 1 89.88 370 SER A CA 1
ATOM 2805 C C . SER A 1 370 ? 8.141 -12.047 -16.047 1 89.88 370 SER A C 1
ATOM 2807 O O . SER A 1 370 ? 7.574 -11.992 -14.953 1 89.88 370 SER A O 1
ATOM 2809 N N . HIS A 1 371 ? 9.461 -12.164 -16.203 1 85.94 371 HIS A N 1
ATOM 2810 C CA . HIS A 1 371 ? 10.297 -12.133 -15.008 1 85.94 371 HIS A CA 1
ATOM 2811 C C . HIS A 1 371 ? 11.695 -11.609 -15.328 1 85.94 371 HIS A C 1
ATOM 2813 O O . HIS A 1 371 ? 12.133 -11.68 -16.484 1 85.94 371 HIS A O 1
ATOM 2819 N N . THR A 1 372 ? 12.375 -11.07 -14.305 1 88 372 THR A N 1
ATOM 2820 C CA . THR A 1 372 ? 13.758 -10.609 -14.414 1 88 372 THR A CA 1
ATOM 2821 C C . THR A 1 372 ? 14.695 -11.523 -13.641 1 88 372 THR A C 1
ATOM 2823 O O . THR A 1 372 ? 15.914 -11.344 -13.672 1 88 372 THR A O 1
ATOM 2826 N N . THR A 1 373 ? 14.109 -12.477 -12.938 1 82.5 373 THR A N 1
ATOM 2827 C CA . THR A 1 373 ? 14.891 -13.477 -12.219 1 82.5 373 THR A CA 1
ATOM 2828 C C . THR A 1 373 ? 15.422 -14.539 -13.18 1 82.5 373 THR A C 1
ATOM 2830 O O . THR A 1 373 ? 14.992 -14.609 -14.336 1 82.5 373 THR A O 1
ATOM 2833 N N . GLU A 1 374 ? 16.297 -15.359 -12.719 1 77.31 374 GLU A N 1
ATOM 2834 C CA . GLU A 1 374 ? 16.891 -16.391 -13.562 1 77.31 374 GLU A CA 1
ATOM 2835 C C . GLU A 1 374 ? 15.82 -17.344 -14.094 1 77.31 374 GLU A C 1
ATOM 2837 O O . GLU A 1 374 ? 15.898 -17.797 -15.242 1 77.31 374 GLU A O 1
ATOM 2842 N N . SER A 1 375 ? 14.914 -17.672 -13.164 1 74.25 375 SER A N 1
ATOM 2843 C CA . SER A 1 375 ? 13.852 -18.594 -13.547 1 74.25 375 SER A CA 1
ATOM 2844 C C . SER A 1 375 ? 12.57 -18.312 -12.758 1 74.25 375 SER A C 1
ATOM 2846 O O . SER A 1 375 ? 12.617 -17.703 -11.688 1 74.25 375 SER A O 1
ATOM 2848 N N . MET A 1 376 ? 11.5 -18.688 -13.344 1 75.44 376 MET A N 1
ATOM 2849 C CA . MET A 1 376 ? 10.18 -18.578 -12.719 1 75.44 376 MET A CA 1
ATOM 2850 C C . MET A 1 376 ? 9.297 -19.766 -13.078 1 75.44 376 MET A C 1
ATOM 2852 O O . MET A 1 376 ? 9.234 -20.156 -14.242 1 75.44 376 MET A O 1
ATOM 2856 N N . CYS A 1 377 ? 8.648 -20.328 -12.062 1 70.25 377 CYS A N 1
ATOM 2857 C CA . CYS A 1 377 ? 7.754 -21.453 -12.289 1 70.25 377 CYS A CA 1
ATOM 2858 C C . CYS A 1 377 ? 6.32 -20.969 -12.492 1 70.25 377 CYS A C 1
ATOM 2860 O O . CYS A 1 377 ? 5.809 -20.172 -11.703 1 70.25 377 CYS A O 1
ATOM 2862 N N . VAL A 1 378 ? 5.707 -21.484 -13.547 1 74.94 378 VAL A N 1
ATOM 2863 C CA . VAL A 1 378 ? 4.34 -21.094 -13.867 1 74.94 378 VAL A CA 1
ATOM 2864 C C . VAL A 1 378 ? 3.488 -22.328 -14.117 1 74.94 378 VAL A C 1
ATOM 2866 O O . VAL A 1 378 ? 3.957 -23.312 -14.711 1 74.94 378 VAL A O 1
ATOM 2869 N N . GLY A 1 379 ? 2.342 -22.312 -13.539 1 68.56 379 GLY A N 1
ATOM 2870 C CA . GLY A 1 379 ? 1.336 -23.312 -13.82 1 68.56 379 GLY A CA 1
ATOM 2871 C C . GLY A 1 379 ? 0.032 -22.734 -14.336 1 68.56 379 GLY A C 1
ATOM 2872 O O . GLY A 1 379 ? -0.357 -21.641 -13.945 1 68.56 379 GLY A O 1
ATOM 2873 N N . TYR A 1 380 ? -0.567 -23.438 -15.32 1 66.56 380 TYR A N 1
ATOM 2874 C CA . TYR A 1 380 ? -1.845 -22.969 -15.836 1 66.56 380 TYR A CA 1
ATOM 2875 C C . TYR A 1 380 ? -2.744 -24.125 -16.234 1 66.56 380 TYR A C 1
ATOM 2877 O O . TYR A 1 380 ? -2.26 -25.219 -16.516 1 66.56 380 TYR A O 1
ATOM 2885 N N . MET A 1 381 ? -4.035 -23.797 -16.156 1 65.62 381 MET A N 1
ATOM 2886 C CA . MET A 1 381 ? -5.039 -24.797 -16.5 1 65.62 381 MET A CA 1
ATOM 2887 C C . MET A 1 381 ? -6.375 -24.125 -16.828 1 65.62 381 MET A C 1
ATOM 2889 O O . MET A 1 381 ? -6.684 -23.062 -16.328 1 65.62 381 MET A O 1
ATOM 2893 N N . SER A 1 382 ? -7.055 -24.781 -17.781 1 61.47 382 SER A N 1
ATOM 2894 C CA . SER A 1 382 ? -8.445 -24.406 -18.016 1 61.47 382 SER A CA 1
ATOM 2895 C C . SER A 1 382 ? -9.406 -25.453 -17.484 1 61.47 382 SER A C 1
ATOM 2897 O O . SER A 1 382 ? -8.992 -26.578 -17.188 1 61.47 382 SER A O 1
ATOM 2899 N N . ALA A 1 383 ? -10.688 -25.078 -17.297 1 56.97 383 ALA A N 1
ATOM 2900 C CA . ALA A 1 383 ? -11.688 -26.016 -16.812 1 56.97 383 ALA A CA 1
ATOM 2901 C C . ALA A 1 383 ? -11.797 -27.234 -17.734 1 56.97 383 ALA A C 1
ATOM 2903 O O . ALA A 1 383 ? -12.219 -28.312 -17.297 1 56.97 383 ALA A O 1
ATOM 2904 N N . GLN A 1 384 ? -11.359 -27.016 -18.938 1 54.03 384 GLN A N 1
ATOM 2905 C CA . GLN A 1 384 ? -11.5 -28.078 -19.922 1 54.03 384 GLN A CA 1
ATOM 2906 C C . GLN A 1 384 ? -10.273 -28.984 -19.938 1 54.03 384 GLN A C 1
ATOM 2908 O O . GLN A 1 384 ? -10.297 -30.062 -20.547 1 54.03 384 GLN A O 1
ATOM 2913 N N . ASP A 1 385 ? -9.336 -28.5 -19.219 1 56.59 385 ASP A N 1
ATOM 2914 C CA . ASP A 1 385 ? -8.109 -29.281 -19.188 1 56.59 385 ASP A CA 1
ATOM 2915 C C . ASP A 1 385 ? -8.188 -30.375 -18.125 1 56.59 385 ASP A C 1
ATOM 2917 O O . ASP A 1 385 ? -8.75 -30.172 -17.047 1 56.59 385 ASP A O 1
ATOM 2921 N N . GLY A 1 386 ? -7.793 -31.516 -18.5 1 52.94 386 GLY A N 1
ATOM 2922 C CA . GLY A 1 386 ? -7.758 -32.594 -17.516 1 52.94 386 GLY A CA 1
ATOM 2923 C C . GLY A 1 386 ? -6.668 -32.406 -16.469 1 52.94 386 GLY A C 1
ATOM 2924 O O . GLY A 1 386 ? -6.789 -32.875 -15.344 1 52.94 386 GLY A O 1
ATOM 2925 N N . LYS A 1 387 ? -5.59 -31.781 -16.922 1 55.28 387 LYS A N 1
ATOM 2926 C CA . LYS A 1 387 ? -4.457 -31.594 -16.016 1 55.28 387 LYS A CA 1
ATOM 2927 C C . LYS A 1 387 ? -3.838 -30.203 -16.203 1 55.28 387 LYS A C 1
ATOM 2929 O O . LYS A 1 387 ? -3.9 -29.641 -17.281 1 55.28 387 LYS A O 1
ATOM 2934 N N . ALA A 1 388 ? -3.197 -29.75 -15.023 1 60.75 388 ALA A N 1
ATOM 2935 C CA . ALA A 1 388 ? -2.506 -28.469 -15.109 1 60.75 388 ALA A CA 1
ATOM 2936 C C . ALA A 1 388 ? -1.169 -28.609 -15.828 1 60.75 388 ALA A C 1
ATOM 2938 O O . ALA A 1 388 ? -0.498 -29.641 -15.711 1 60.75 388 ALA A O 1
ATOM 2939 N N . LYS A 1 389 ? -0.861 -27.609 -16.641 1 62.12 389 LYS A N 1
ATOM 2940 C CA . LYS A 1 389 ? 0.447 -27.547 -17.297 1 62.12 389 LYS A CA 1
ATOM 2941 C C . LYS A 1 389 ? 1.42 -26.688 -16.484 1 62.12 389 LYS A C 1
ATOM 2943 O O . LYS A 1 389 ? 1.03 -25.672 -15.922 1 62.12 389 LYS A O 1
ATOM 2948 N N . THR A 1 390 ? 2.613 -27.156 -16.328 1 66.12 390 THR A N 1
ATOM 2949 C CA . THR A 1 390 ? 3.648 -26.422 -15.617 1 66.12 390 THR A CA 1
ATOM 2950 C C . THR A 1 390 ? 4.801 -26.062 -16.547 1 66.12 390 THR A C 1
ATOM 2952 O O . THR A 1 390 ? 5.074 -26.781 -17.516 1 66.12 390 THR A O 1
ATOM 2955 N N . HIS A 1 391 ? 5.375 -24.922 -16.328 1 67.88 391 HIS A N 1
ATOM 2956 C CA . HIS A 1 391 ? 6.465 -24.422 -17.141 1 67.88 391 HIS A CA 1
ATOM 2957 C C . HIS A 1 391 ? 7.48 -23.656 -16.297 1 67.88 391 HIS A C 1
ATOM 2959 O O . HIS A 1 391 ? 7.102 -22.906 -15.398 1 67.88 391 HIS A O 1
ATOM 2965 N N . ILE A 1 392 ? 8.75 -24 -16.438 1 70.44 392 ILE A N 1
ATOM 2966 C CA . ILE A 1 392 ? 9.812 -23.203 -15.836 1 70.44 392 ILE A CA 1
ATOM 2967 C C . ILE A 1 392 ? 10.383 -22.234 -16.875 1 70.44 392 ILE A C 1
ATOM 2969 O O . ILE A 1 392 ? 11.078 -22.656 -17.812 1 70.44 392 ILE A O 1
ATOM 2973 N N . SER A 1 393 ? 10.078 -21.016 -16.703 1 74.56 393 SER A N 1
ATOM 2974 C CA . SER A 1 393 ? 10.617 -19.984 -17.578 1 74.56 393 SER A CA 1
ATOM 2975 C C . SER A 1 393 ? 12.008 -19.547 -17.141 1 74.56 393 SER A C 1
ATOM 2977 O O . SER A 1 393 ? 12.258 -19.359 -15.953 1 74.56 393 SER A O 1
ATOM 2979 N N . ARG A 1 394 ? 12.953 -19.5 -18.094 1 75.75 394 ARG A N 1
ATOM 2980 C CA . ARG A 1 394 ? 14.32 -19.125 -17.766 1 75.75 394 ARG A CA 1
ATOM 2981 C C . ARG A 1 394 ? 14.805 -17.969 -18.625 1 75.75 394 ARG A C 1
ATOM 2983 O O . ARG A 1 394 ? 14.391 -17.844 -19.781 1 75.75 394 ARG A O 1
ATOM 2990 N N . LEU A 1 395 ? 15.695 -17.188 -18 1 75.69 395 LEU A N 1
ATOM 2991 C CA . LEU A 1 395 ? 16.406 -16.203 -18.812 1 75.69 395 LEU A CA 1
ATOM 2992 C C . LEU A 1 395 ? 17.328 -16.891 -19.812 1 75.69 395 LEU A C 1
ATOM 2994 O O . LEU A 1 395 ? 17.906 -17.938 -19.516 1 75.69 395 LEU A O 1
ATOM 2998 N N . PRO A 1 396 ? 17.484 -16.297 -20.969 1 72.88 396 PRO A N 1
ATOM 2999 C CA . PRO A 1 396 ? 18.406 -16.906 -21.922 1 72.88 396 PRO A CA 1
ATOM 3000 C C . PRO A 1 396 ? 19.859 -16.875 -21.438 1 72.88 396 PRO A C 1
ATOM 3002 O O . PRO A 1 396 ? 20.203 -16.062 -20.578 1 72.88 396 PRO A O 1
ATOM 3005 N N . PRO A 1 397 ? 20.641 -17.781 -22.078 1 74.44 397 PRO A N 1
ATOM 3006 C CA . PRO A 1 397 ? 22.062 -17.781 -21.688 1 74.44 397 PRO A CA 1
ATOM 3007 C C . PRO A 1 397 ? 22.75 -16.438 -21.922 1 74.44 397 PRO A C 1
ATOM 3009 O O . PRO A 1 397 ? 22.531 -15.812 -22.969 1 74.44 397 PRO A O 1
ATOM 3012 N N . GLY A 1 398 ? 23.453 -15.992 -21.016 1 79.88 398 GLY A N 1
ATOM 3013 C CA . GLY A 1 398 ? 24.172 -14.727 -21.109 1 79.88 398 GLY A CA 1
ATOM 3014 C C . GLY A 1 398 ? 23.422 -13.562 -20.484 1 79.88 398 GLY A C 1
ATOM 3015 O O . GLY A 1 398 ? 24.016 -12.531 -20.188 1 79.88 398 GLY A O 1
ATOM 3016 N N . ALA A 1 399 ? 22.125 -13.828 -20.328 1 81.44 399 ALA A N 1
ATOM 3017 C CA . ALA A 1 399 ? 21.344 -12.781 -19.688 1 81.44 399 ALA A CA 1
ATOM 3018 C C . ALA A 1 399 ? 21.641 -12.695 -18.203 1 81.44 399 ALA A C 1
ATOM 3020 O O . ALA A 1 399 ? 21.922 -13.703 -17.562 1 81.44 399 ALA A O 1
ATOM 3021 N N . VAL A 1 400 ? 21.625 -11.461 -17.734 1 83.44 400 VAL A N 1
ATOM 3022 C CA . VAL A 1 400 ? 21.922 -11.227 -16.328 1 83.44 400 VAL A CA 1
ATOM 3023 C C . VAL A 1 400 ? 20.625 -10.953 -15.562 1 83.44 400 VAL A C 1
ATOM 3025 O O . VAL A 1 400 ? 19.859 -10.062 -15.922 1 83.44 400 VAL A O 1
ATOM 3028 N N . ALA A 1 401 ? 20.438 -11.742 -14.562 1 83.81 401 ALA A N 1
ATOM 3029 C CA . ALA A 1 401 ? 19.266 -11.547 -13.711 1 83.81 401 ALA A CA 1
ATOM 3030 C C . ALA A 1 401 ? 19.25 -10.133 -13.133 1 83.81 401 ALA A C 1
ATOM 3032 O O . ALA A 1 401 ? 20.281 -9.609 -12.719 1 83.81 401 ALA A O 1
ATOM 3033 N N . GLY A 1 402 ? 18.047 -9.539 -13.133 1 88.81 402 GLY A N 1
ATOM 3034 C CA . GLY A 1 402 ? 17.906 -8.195 -12.609 1 88.81 402 GLY A CA 1
ATOM 3035 C C . GLY A 1 402 ? 18.188 -7.113 -13.641 1 88.81 402 GLY A C 1
ATOM 3036 O O . GLY A 1 402 ? 17.891 -5.938 -13.406 1 88.81 402 GLY A O 1
ATOM 3037 N N . GLN A 1 403 ? 18.703 -7.555 -14.789 1 89.19 403 GLN A N 1
ATOM 3038 C CA . GLN A 1 403 ? 19.016 -6.594 -15.844 1 89.19 403 GLN A CA 1
ATOM 3039 C C . GLN A 1 403 ? 18.391 -7.004 -17.172 1 89.19 403 GLN A C 1
ATOM 3041 O O . GLN A 1 403 ? 18.5 -6.289 -18.156 1 89.19 403 GLN A O 1
ATOM 3046 N N . SER A 1 404 ? 17.75 -8.156 -17.125 1 86.62 404 SER A N 1
ATOM 3047 C CA . SER A 1 404 ? 17.078 -8.68 -18.312 1 86.62 404 SER A CA 1
ATOM 3048 C C . SER A 1 404 ? 15.648 -9.094 -17.984 1 86.62 404 SER A C 1
ATOM 3050 O O . SER A 1 404 ? 15.289 -9.281 -16.828 1 86.62 404 SER A O 1
ATOM 3052 N N . VAL A 1 405 ? 14.859 -9.18 -19.094 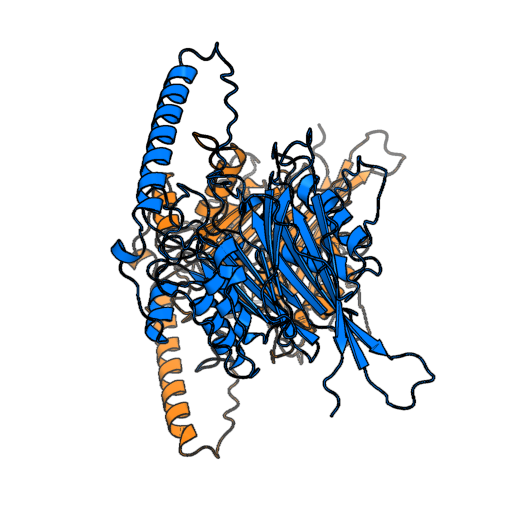1 87.56 405 VAL A N 1
ATOM 3053 C CA . VAL A 1 405 ? 13.453 -9.531 -18.906 1 87.56 405 VAL A CA 1
ATOM 3054 C C . VAL A 1 405 ? 13.086 -10.695 -19.812 1 87.56 405 VAL A C 1
ATOM 3056 O O . VAL A 1 405 ? 13.469 -10.719 -20.984 1 87.56 405 VAL A O 1
ATOM 3059 N N . ALA A 1 406 ? 12.414 -11.656 -19.281 1 82.31 406 ALA A N 1
ATOM 3060 C CA . ALA A 1 406 ? 11.781 -12.711 -20.062 1 82.31 406 ALA A CA 1
ATOM 3061 C C . ALA A 1 406 ? 10.258 -12.555 -20.062 1 82.31 406 ALA A C 1
ATOM 3063 O O . ALA A 1 406 ? 9.656 -12.203 -19.047 1 82.31 406 ALA A O 1
ATOM 3064 N N . ILE A 1 407 ? 9.656 -12.742 -21.203 1 83.12 407 ILE A N 1
ATOM 3065 C CA . ILE A 1 407 ? 8.203 -12.711 -21.312 1 83.12 407 ILE A CA 1
ATOM 3066 C C . ILE A 1 407 ? 7.715 -13.906 -22.125 1 83.12 407 ILE A C 1
ATOM 3068 O O . ILE A 1 407 ? 8.328 -14.266 -23.141 1 83.12 407 ILE A O 1
ATOM 3072 N N . GLU A 1 408 ? 6.719 -14.586 -21.609 1 78 408 GLU A N 1
ATOM 3073 C CA . GLU A 1 408 ? 6.07 -15.711 -22.281 1 78 408 GLU A CA 1
ATOM 3074 C C . GLU A 1 408 ? 4.566 -15.703 -22.031 1 78 408 GLU A C 1
ATOM 3076 O O . GLU A 1 408 ? 4.07 -14.961 -21.188 1 78 408 GLU A O 1
ATOM 3081 N N . GLY A 1 409 ? 3.846 -16.281 -22.859 1 75.44 409 GLY A N 1
ATOM 3082 C CA . GLY A 1 409 ? 2.412 -16.359 -22.625 1 75.44 409 GLY A CA 1
ATOM 3083 C C . GLY A 1 409 ? 1.677 -17.172 -23.672 1 75.44 409 GLY A C 1
ATOM 3084 O O . GLY A 1 409 ? 2.301 -17.859 -24.484 1 75.44 409 GLY A O 1
ATOM 3085 N N . GLY A 1 410 ? 0.313 -17.219 -23.5 1 67.38 410 GLY A N 1
ATOM 3086 C CA . GLY A 1 410 ? -0.577 -17.922 -24.406 1 67.38 410 GLY A CA 1
ATOM 3087 C C . GLY A 1 410 ? -1.993 -17.375 -24.406 1 67.38 410 GLY A C 1
ATOM 3088 O O . GLY A 1 410 ? -2.324 -16.5 -23.594 1 67.38 410 GLY A O 1
ATOM 3089 N N . VAL A 1 411 ? -2.713 -17.734 -25.438 1 67.19 411 VAL A N 1
ATOM 3090 C CA . VAL A 1 411 ? -4.102 -17.312 -25.594 1 67.19 411 VAL A CA 1
ATOM 3091 C C . VAL A 1 411 ? -5.023 -18.516 -25.562 1 67.19 411 VAL A C 1
ATOM 3093 O O . VAL A 1 411 ? -4.676 -19.578 -26.094 1 67.19 411 VAL A O 1
ATOM 3096 N N . CYS A 1 412 ? -6.074 -18.297 -24.828 1 59.88 412 CYS A N 1
ATOM 3097 C CA . CYS A 1 412 ? -7.102 -19.328 -24.812 1 59.88 412 CYS A CA 1
ATOM 3098 C C . CYS A 1 412 ? -8.477 -18.734 -25.078 1 59.88 412 CYS A C 1
ATOM 3100 O O . CYS A 1 412 ? -8.75 -17.578 -24.703 1 59.88 412 CYS A O 1
ATOM 3102 N N . ARG A 1 413 ? -9.273 -19.484 -25.875 1 60 413 ARG A N 1
ATOM 3103 C CA . ARG A 1 413 ? -10.664 -19.109 -26.141 1 60 413 ARG A CA 1
ATOM 3104 C C . ARG A 1 413 ? -11.625 -20.016 -25.375 1 60 413 ARG A C 1
ATOM 3106 O O . ARG A 1 413 ? -11.523 -21.234 -25.438 1 60 413 ARG A O 1
ATOM 3113 N N . LEU A 1 414 ? -12.414 -19.312 -24.547 1 59.22 414 LEU A N 1
ATOM 3114 C CA . LEU A 1 414 ? -13.406 -20.062 -23.781 1 59.22 414 LEU A CA 1
ATOM 3115 C C . LEU A 1 414 ? -14.805 -19.859 -24.375 1 59.22 414 LEU A C 1
ATOM 3117 O O . LEU A 1 414 ? -15.242 -18.719 -24.562 1 59.22 414 LEU A O 1
ATOM 3121 N N . GLU A 1 415 ? -15.445 -20.953 -24.891 1 56.06 415 GLU A N 1
ATOM 3122 C CA . GLU A 1 415 ? -16.797 -20.859 -25.453 1 56.06 415 GLU A CA 1
ATOM 3123 C C . GLU A 1 415 ? -17.844 -20.922 -24.344 1 56.06 415 GLU A C 1
ATOM 3125 O O . GLU A 1 415 ? -17.656 -21.578 -23.328 1 56.06 415 GLU A O 1
ATOM 3130 N N . SER A 1 416 ? -18.797 -19.891 -24.359 1 52.91 416 SER A N 1
ATOM 3131 C CA . SER A 1 416 ? -19.922 -19.953 -23.438 1 52.91 416 SER A CA 1
ATOM 3132 C C . SER A 1 416 ? -20.625 -21.312 -23.5 1 52.91 416 SER A C 1
ATOM 3134 O O . SER A 1 416 ? -20.766 -21.891 -24.578 1 52.91 416 SER A O 1
ATOM 3136 N N . PRO A 1 417 ? -20.828 -21.859 -22.281 1 44 417 PRO A N 1
ATOM 3137 C CA . PRO A 1 417 ? -21.594 -23.094 -22.391 1 44 417 PRO A CA 1
ATOM 3138 C C . PRO A 1 417 ? -22.891 -22.906 -23.188 1 44 417 PRO A C 1
ATOM 3140 O O . PRO A 1 417 ? -23.5 -21.844 -23.141 1 44 417 PRO A O 1
ATOM 3143 N N . VAL A 1 418 ? -23.016 -23.547 -24.375 1 36.47 418 VAL A N 1
ATOM 3144 C CA . VAL A 1 418 ? -24.297 -23.609 -25.062 1 36.47 418 VAL A CA 1
ATOM 3145 C C . VAL A 1 418 ? -25.406 -23.906 -24.062 1 36.47 418 VAL A C 1
ATOM 3147 O O . VAL A 1 418 ? -25.297 -24.828 -23.25 1 36.47 418 VAL A O 1
ATOM 3150 N N . ASN A 1 419 ? -26.156 -22.812 -23.75 1 33.28 419 ASN A N 1
ATOM 3151 C CA . ASN A 1 419 ? -27.438 -23.25 -23.219 1 33.28 419 ASN A CA 1
ATOM 3152 C C . ASN A 1 419 ? -28.078 -24.328 -24.078 1 33.28 419 ASN A C 1
ATOM 3154 O O . ASN A 1 419 ? -28.094 -24.219 -25.312 1 33.28 419 ASN A O 1
ATOM 3158 N N . MET B 1 1 ? 3.516 37.469 3.08 1 17.06 1 MET B N 1
ATOM 3159 C CA . MET B 1 1 ? 2.172 37.688 3.605 1 17.06 1 MET B CA 1
ATOM 3160 C C . MET B 1 1 ? 1.144 36.875 2.842 1 17.06 1 MET B C 1
ATOM 3162 O O . MET B 1 1 ? 1.098 36.906 1.611 1 17.06 1 MET B O 1
ATOM 3166 N N . ILE B 1 2 ? 0.601 35.781 3.514 1 20.52 2 ILE B N 1
ATOM 3167 C CA . ILE B 1 2 ? -0.197 34.719 2.949 1 20.52 2 ILE B CA 1
ATOM 3168 C C . ILE B 1 2 ? -1.638 35.156 2.756 1 20.52 2 ILE B C 1
ATOM 3170 O O . ILE B 1 2 ? -2.305 35.562 3.717 1 20.52 2 ILE B O 1
ATOM 3174 N N . THR B 1 3 ? -1.939 35.938 1.746 1 21.42 3 THR B N 1
ATOM 3175 C CA . THR B 1 3 ? -3.309 36.406 1.571 1 21.42 3 THR B CA 1
ATOM 3176 C C . THR B 1 3 ? -4.258 35.25 1.322 1 21.42 3 THR B C 1
ATOM 3178 O O . THR B 1 3 ? -3.996 34.375 0.466 1 21.42 3 THR B O 1
ATOM 3181 N N . GLN B 1 4 ? -5.258 35.094 2.311 1 21.28 4 GLN B N 1
ATOM 3182 C CA . GLN B 1 4 ? -6.086 33.906 2.469 1 21.28 4 GLN B CA 1
ATOM 3183 C C . GLN B 1 4 ? -7.34 33.969 1.601 1 21.28 4 GLN B C 1
ATOM 3185 O O . GLN B 1 4 ? -8.109 33.031 1.521 1 21.28 4 GLN B O 1
ATOM 3190 N N . LYS B 1 5 ? -7.34 34.25 0.328 1 23.5 5 LYS B N 1
ATOM 3191 C CA . LYS B 1 5 ? -8.711 34.25 -0.169 1 23.5 5 LYS B CA 1
ATOM 3192 C C . LYS B 1 5 ? -9.234 32.844 -0.418 1 23.5 5 LYS B C 1
ATOM 3194 O O . LYS B 1 5 ? -8.578 32.062 -1.089 1 23.5 5 LYS B O 1
ATOM 3199 N N . GLY B 1 6 ? -10.07 32.312 0.507 1 23 6 GLY B N 1
ATOM 3200 C CA . GLY B 1 6 ? -10.68 30.984 0.461 1 23 6 GLY B CA 1
ATOM 3201 C C . GLY B 1 6 ? -11.781 30.875 -0.578 1 23 6 GLY B C 1
ATOM 3202 O O . GLY B 1 6 ? -12.641 31.75 -0.674 1 23 6 GLY B O 1
ATOM 3203 N N . PHE B 1 7 ? -11.438 30.594 -1.795 1 23.73 7 PHE B N 1
ATOM 3204 C CA . PHE B 1 7 ? -12.547 30.484 -2.73 1 23.73 7 PHE B CA 1
ATOM 3205 C C . PHE B 1 7 ? -13.328 29.203 -2.488 1 23.73 7 PHE B C 1
ATOM 3207 O O . PHE B 1 7 ? -12.766 28.188 -2.053 1 23.73 7 PHE B O 1
ATOM 3214 N N . TYR B 1 8 ? -14.523 29.328 -2.006 1 23.02 8 TYR B N 1
ATOM 3215 C CA . TYR B 1 8 ? -15.477 28.234 -1.904 1 23.02 8 TYR B CA 1
ATOM 3216 C C . TYR B 1 8 ? -15.953 27.797 -3.283 1 23.02 8 TYR B C 1
ATOM 3218 O O . TYR B 1 8 ? -16.344 28.625 -4.105 1 23.02 8 TYR B O 1
ATOM 3226 N N . VAL B 1 9 ? -15.148 27.156 -4.043 1 23.92 9 VAL B N 1
ATOM 3227 C CA . VAL B 1 9 ? -15.773 26.781 -5.309 1 23.92 9 VAL B CA 1
ATOM 3228 C C . VAL B 1 9 ? -16.766 25.656 -5.078 1 23.92 9 VAL B C 1
ATOM 3230 O O . VAL B 1 9 ? -16.391 24.562 -4.645 1 23.92 9 VAL B O 1
ATOM 3233 N N . TYR B 1 10 ? -17.875 25.969 -4.656 1 23.03 10 TYR B N 1
ATOM 3234 C CA . TYR B 1 10 ? -18.969 25 -4.758 1 23.03 10 TYR B CA 1
ATOM 3235 C C . TYR B 1 10 ? -19.219 24.609 -6.207 1 23.03 10 TYR B C 1
ATOM 3237 O O . TYR B 1 10 ? -19.625 25.453 -7.016 1 23.03 10 TYR B O 1
ATOM 3245 N N . LEU B 1 11 ? -18.219 24.109 -6.93 1 23.11 11 LEU B N 1
ATOM 3246 C CA . LEU B 1 11 ? -18.656 23.812 -8.281 1 23.11 11 LEU B CA 1
ATOM 3247 C C . LEU B 1 11 ? -19.812 22.797 -8.266 1 23.11 11 LEU B C 1
ATOM 3249 O O . LEU B 1 11 ? -19.672 21.719 -7.676 1 23.11 11 LEU B O 1
ATOM 3253 N N . PRO B 1 12 ? -21 23.125 -8.406 1 23.83 12 PRO B N 1
ATOM 3254 C CA . PRO B 1 12 ? -21.844 22.125 -9.078 1 23.83 12 PRO B CA 1
ATOM 3255 C C . PRO B 1 12 ? -21.094 21.391 -10.188 1 23.83 12 PRO B C 1
ATOM 3257 O O . PRO B 1 12 ? -20.062 21.859 -10.664 1 23.83 12 PRO B O 1
ATOM 3260 N N . LEU B 1 13 ? -21.469 20.078 -10.875 1 25.05 13 LEU B N 1
ATOM 3261 C CA . LEU B 1 13 ? -20.734 19.453 -11.969 1 25.05 13 LEU B CA 1
ATOM 3262 C C . LEU B 1 13 ? -20.047 20.5 -12.828 1 25.05 13 LEU B C 1
ATOM 3264 O O . LEU B 1 13 ? -19.062 20.203 -13.508 1 25.05 13 LEU B O 1
ATOM 3268 N N . THR B 1 14 ? -20.625 21.75 -13.328 1 21.11 14 THR B N 1
ATOM 3269 C CA . THR B 1 14 ? -20.219 22.672 -14.383 1 21.11 14 THR B CA 1
ATOM 3270 C C . THR B 1 14 ? -19.172 23.656 -13.859 1 21.11 14 THR B C 1
ATOM 3272 O O . THR B 1 14 ? -18.359 24.156 -14.633 1 21.11 14 THR B O 1
ATOM 3275 N N . VAL B 1 15 ? -19.469 24.641 -13.008 1 21.02 15 VAL B N 1
ATOM 3276 C CA . VAL B 1 15 ? -18.828 25.953 -12.961 1 21.02 15 VAL B CA 1
ATOM 3277 C C . VAL B 1 15 ? -17.531 25.875 -12.164 1 21.02 15 VAL B C 1
ATOM 3279 O O . VAL B 1 15 ? -17.531 25.469 -11 1 21.02 15 VAL B O 1
ATOM 3282 N N . SER B 1 16 ? -16.344 25.859 -12.789 1 22.64 16 SER B N 1
ATOM 3283 C CA . SER B 1 16 ? -14.922 25.859 -12.438 1 22.64 16 SER B CA 1
ATOM 3284 C C . SER B 1 16 ? -14.508 27.172 -11.781 1 22.64 16 SER B C 1
ATOM 3286 O O . SER B 1 16 ? -14.508 28.219 -12.43 1 22.64 16 SER B O 1
ATOM 3288 N N . HIS B 1 17 ? -15.234 27.844 -10.891 1 22.48 17 HIS B N 1
ATOM 3289 C CA . HIS B 1 17 ? -14.703 29.141 -10.508 1 22.48 17 HIS B CA 1
ATOM 3290 C C . HIS B 1 17 ? -13.344 29 -9.828 1 22.48 17 HIS B C 1
ATOM 3292 O O . HIS B 1 17 ? -13.18 28.188 -8.93 1 22.48 17 HIS B O 1
ATOM 3298 N N . PHE B 1 18 ? -12.305 29.484 -10.57 1 22.72 18 PHE B N 1
ATOM 3299 C CA . PHE B 1 18 ? -10.883 29.578 -10.273 1 22.72 18 PHE B CA 1
ATOM 3300 C C . PHE B 1 18 ? -10.625 30.609 -9.188 1 22.72 18 PHE B C 1
ATOM 3302 O O . PHE B 1 18 ? -11.086 31.75 -9.273 1 22.72 18 PHE B O 1
ATOM 3309 N N . ILE B 1 19 ? -10.828 30.375 -8.086 1 25.25 19 ILE B N 1
ATOM 3310 C CA . ILE B 1 19 ? -10.523 31.406 -7.113 1 25.25 19 ILE B CA 1
ATOM 3311 C C . ILE B 1 19 ? -9.023 31.656 -7.066 1 25.25 19 ILE B C 1
ATOM 3313 O O . ILE B 1 19 ? -8.242 30.734 -6.805 1 25.25 19 ILE B O 1
ATOM 3317 N N . HIS B 1 20 ? -8.586 32.75 -7.832 1 22.7 20 HIS B N 1
ATOM 3318 C CA . HIS B 1 20 ? -7.184 33.156 -7.852 1 22.7 20 HIS B CA 1
ATOM 3319 C C . HIS B 1 20 ? -6.797 33.844 -6.543 1 22.7 20 HIS B C 1
ATOM 3321 O O . HIS B 1 20 ? -7.488 34.75 -6.082 1 22.7 20 HIS B O 1
ATOM 3327 N N . PHE B 1 21 ? -6.398 33.281 -5.613 1 25 21 PHE B N 1
ATOM 3328 C CA . PHE B 1 21 ? -5.922 33.938 -4.398 1 25 21 PHE B CA 1
ATOM 3329 C C . PHE B 1 21 ? -4.617 34.656 -4.664 1 25 21 PHE B C 1
ATOM 3331 O O . PHE B 1 21 ? -3.668 34.094 -5.203 1 25 21 PHE B O 1
ATOM 3338 N N . PHE B 1 22 ? -4.738 36.062 -5.043 1 23.8 22 PHE B N 1
ATOM 3339 C CA . PHE B 1 22 ? -3.527 36.844 -5.191 1 23.8 22 PHE B CA 1
ATOM 3340 C C . PHE B 1 22 ? -2.957 37.219 -3.828 1 23.8 22 PHE B C 1
ATOM 3342 O O . PHE B 1 22 ? -3.693 37.656 -2.939 1 23.8 22 PHE B O 1
ATOM 3349 N N . PHE B 1 23 ? -1.862 36.625 -3.385 1 24.77 23 PHE B N 1
ATOM 3350 C CA . PHE B 1 23 ? -1.076 36.875 -2.188 1 24.77 23 PHE B CA 1
ATOM 3351 C C . PHE B 1 23 ? -0.414 38.25 -2.271 1 24.77 23 PHE B C 1
ATOM 3353 O O . PHE B 1 23 ? 0.555 38.438 -3.012 1 24.77 23 PHE B O 1
ATOM 3360 N N . TYR B 1 24 ? -1.147 39.531 -2.355 1 22.81 24 TYR B N 1
ATOM 3361 C CA . TYR B 1 24 ? -0.385 40.781 -2.346 1 22.81 24 TYR B CA 1
ATOM 3362 C C . TYR B 1 24 ? 0.113 41.094 -0.941 1 22.81 24 TYR B C 1
ATOM 3364 O O . TYR B 1 24 ? -0.532 40.75 0.049 1 22.81 24 TYR B O 1
ATOM 3372 N N . SER B 1 25 ? 1.452 41.594 -0.727 1 22.64 25 SER B N 1
ATOM 3373 C CA . SER B 1 25 ? 2.225 42.156 0.371 1 22.64 25 SER B CA 1
ATOM 3374 C C . SER B 1 25 ? 1.563 43.406 0.912 1 22.64 25 SER B C 1
ATOM 3376 O O . SER B 1 25 ? 2.201 44.219 1.613 1 22.64 25 SER B O 1
ATOM 3378 N N . SER B 1 26 ? 0.296 43.875 0.821 1 22.98 26 SER B N 1
ATOM 3379 C CA . SER B 1 26 ? 0.162 45.219 1.327 1 22.98 26 SER B CA 1
ATOM 3380 C C . SER B 1 26 ? 0.234 45.25 2.85 1 22.98 26 SER B C 1
ATOM 3382 O O . SER B 1 26 ? -0.182 44.312 3.518 1 22.98 26 SER B O 1
ATOM 3384 N N . SER B 1 27 ? 0.941 46.406 3.561 1 22.75 27 SER B N 1
ATOM 3385 C CA . SER B 1 27 ? 1.235 46.938 4.891 1 22.75 27 SER B CA 1
ATOM 3386 C C . SER B 1 27 ? -0.01 46.938 5.77 1 22.75 27 SER B C 1
ATOM 3388 O O . SER B 1 27 ? 0.068 46.656 6.969 1 22.75 27 SER B O 1
ATOM 3390 N N . ASN B 1 28 ? -1.06 47.75 5.445 1 21.88 28 ASN B N 1
ATOM 3391 C CA . ASN B 1 28 ? -1.861 48.5 6.398 1 21.88 28 ASN B CA 1
ATOM 3392 C C . ASN B 1 28 ? -3 47.656 6.969 1 21.88 28 ASN B C 1
ATOM 3394 O O . ASN B 1 28 ? -4.145 48.125 7.02 1 21.88 28 ASN B O 1
ATOM 3398 N N . PHE B 1 29 ? -3.041 46.344 6.785 1 22.36 29 PHE B N 1
ATOM 3399 C CA . PHE B 1 29 ? -4.328 45.875 7.301 1 22.36 29 PHE B CA 1
ATOM 3400 C C . PHE B 1 29 ? -4.355 45.938 8.82 1 22.36 29 PHE B C 1
ATOM 3402 O O . PHE B 1 29 ? -3.484 45.375 9.484 1 22.36 29 PHE B O 1
ATOM 3409 N N . SER B 1 30 ? -4.887 47.031 9.414 1 20.12 30 SER B N 1
ATOM 3410 C CA . SER B 1 30 ? -5.219 47.156 10.828 1 20.12 30 SER B CA 1
ATOM 3411 C C . SER B 1 30 ? -6.078 46 11.32 1 20.12 30 SER B C 1
ATOM 3413 O O . SER B 1 30 ? -7.086 45.688 10.688 1 20.12 30 SER B O 1
ATOM 3415 N N . PRO B 1 31 ? -5.578 45.094 12.188 1 23.98 31 PRO B N 1
ATOM 3416 C CA . PRO B 1 31 ? -6.238 43.969 12.852 1 23.98 31 PRO B CA 1
ATOM 3417 C C . PRO B 1 31 ? -7.59 44.375 13.453 1 23.98 31 PRO B C 1
ATOM 3419 O O . PRO B 1 31 ? -7.648 45.188 14.367 1 23.98 31 PRO B O 1
ATOM 3422 N N . GLY B 1 32 ? -8.516 44.844 12.656 1 21.5 32 GLY B N 1
ATOM 3423 C CA . GLY B 1 32 ? -9.703 45.062 13.461 1 21.5 32 GLY B CA 1
ATOM 3424 C C . GLY B 1 32 ? -10.07 43.875 14.32 1 21.5 32 GLY B C 1
ATOM 3425 O O . GLY B 1 32 ? -9.852 42.719 13.922 1 21.5 32 GLY B O 1
ATOM 3426 N N . LEU B 1 33 ? -10.164 43.969 15.688 1 22.67 33 LEU B N 1
ATOM 3427 C CA . LEU B 1 33 ? -10.508 43.219 16.891 1 22.67 33 LEU B CA 1
ATOM 3428 C C . LEU B 1 33 ? -11.789 42.406 16.688 1 22.67 33 LEU B C 1
ATOM 3430 O O . LEU B 1 33 ? -12.891 42.969 16.734 1 22.67 33 LEU B O 1
ATOM 3434 N N . HIS B 1 34 ? -12.023 41.844 15.555 1 22.91 34 HIS B N 1
ATOM 3435 C CA . HIS B 1 34 ? -13.328 41.219 15.727 1 22.91 34 HIS B CA 1
ATOM 3436 C C . HIS B 1 34 ? -13.344 40.312 16.953 1 22.91 34 HIS B C 1
ATOM 3438 O O . HIS B 1 34 ? -12.344 39.656 17.266 1 22.91 34 HIS B O 1
ATOM 3444 N N . PRO B 1 35 ? -14.211 40.5 17.938 1 22.53 35 PRO B N 1
ATOM 3445 C CA . PRO B 1 35 ? -14.297 39.781 19.219 1 22.53 35 PRO B CA 1
ATOM 3446 C C . PRO B 1 35 ? -14.188 38.281 19.047 1 22.53 35 PRO B C 1
ATOM 3448 O O . PRO B 1 35 ? -14.531 37.75 17.984 1 22.53 35 PRO B O 1
ATOM 3451 N N . SER B 1 36 ? -13.141 37.688 19.656 1 23.59 36 SER B N 1
ATOM 3452 C CA . SER B 1 36 ? -12.828 36.281 19.891 1 23.59 36 SER B CA 1
ATOM 3453 C C . SER B 1 36 ? -14.094 35.469 20.188 1 23.59 36 SER B C 1
ATOM 3455 O O . SER B 1 36 ? -14.789 35.75 21.172 1 23.59 36 SER B O 1
ATOM 3457 N N . PRO B 1 37 ? -14.992 35.312 19.109 1 23.02 37 PRO B N 1
ATOM 3458 C CA . PRO B 1 37 ? -16.172 34.656 19.688 1 23.02 37 PRO B CA 1
ATOM 3459 C C . PRO B 1 37 ? -15.82 33.594 20.703 1 23.02 37 PRO B C 1
ATOM 3461 O O . PRO B 1 37 ? -14.719 33.031 20.672 1 23.02 37 PRO B O 1
ATOM 3464 N N . ARG B 1 38 ? -16.453 33.406 21.844 1 23.08 38 ARG B N 1
ATOM 3465 C CA . ARG B 1 38 ? -16.344 32.469 22.938 1 23.08 38 ARG B CA 1
ATOM 3466 C C . ARG B 1 38 ? -15.992 31.062 22.438 1 23.08 38 ARG B C 1
ATOM 3468 O O . ARG B 1 38 ? -15.922 30.828 21.219 1 23.08 38 ARG B O 1
ATOM 3475 N N . GLY B 1 39 ? -16.359 29.938 23.266 1 22.69 39 GLY B N 1
ATOM 3476 C CA . GLY B 1 39 ? -16.109 28.547 23.609 1 22.69 39 GLY B CA 1
ATOM 3477 C C . GLY B 1 39 ? -16.328 27.594 22.453 1 22.69 39 GLY B C 1
ATOM 3478 O O . GLY B 1 39 ? -16.547 26.391 22.656 1 22.69 39 GLY B O 1
ATOM 3479 N N . LEU B 1 40 ? -16.688 28.016 21.375 1 21 40 LEU B N 1
ATOM 3480 C CA . LEU B 1 40 ? -17.156 26.953 20.516 1 21 40 LEU B CA 1
ATOM 3481 C C . LEU B 1 40 ? -16 26.047 20.078 1 21 40 LEU B C 1
ATOM 3483 O O . LEU B 1 40 ? -15.039 26.516 19.453 1 21 40 LEU B O 1
ATOM 3487 N N . THR B 1 41 ? -15.562 25.031 2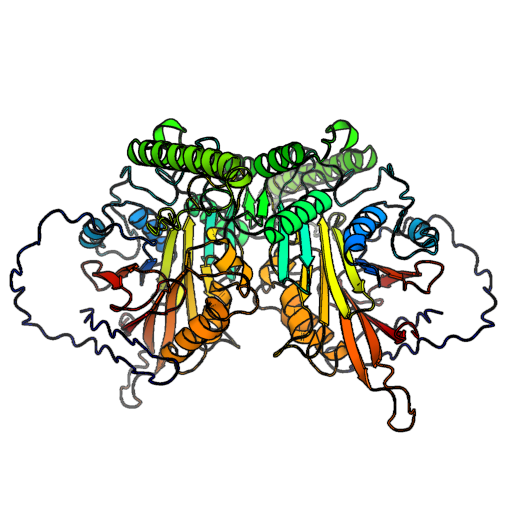0.875 1 23.61 41 THR B N 1
ATOM 3488 C CA . THR B 1 41 ? -14.766 23.844 20.594 1 23.61 41 THR B CA 1
ATOM 3489 C C . THR B 1 41 ? -15.016 23.344 19.172 1 23.61 41 THR B C 1
ATOM 3491 O O . THR B 1 41 ? -16.125 22.938 18.844 1 23.61 41 THR B O 1
ATOM 3494 N N . PHE B 1 42 ? -14.664 24.141 18.266 1 24 42 PHE B N 1
ATOM 3495 C CA . PHE B 1 42 ? -14.875 23.672 16.906 1 24 42 PHE B CA 1
ATOM 3496 C C . PHE B 1 42 ? -14.188 22.328 16.688 1 24 42 PHE B C 1
ATOM 3498 O O . PHE B 1 42 ? -13 22.172 16.969 1 24 42 PHE B O 1
ATOM 3505 N N . ALA B 1 43 ? -14.867 21.297 16.891 1 26.98 43 ALA B N 1
ATOM 3506 C CA . ALA B 1 43 ? -14.484 19.922 16.594 1 26.98 43 ALA B CA 1
ATOM 3507 C C . ALA B 1 43 ? -14.023 19.781 15.141 1 26.98 43 ALA B C 1
ATOM 3509 O O . ALA B 1 43 ? -14.734 20.172 14.211 1 26.98 43 ALA B O 1
ATOM 3510 N N . VAL B 1 44 ? -12.758 20.141 14.922 1 30.45 44 VAL B N 1
ATOM 3511 C CA . VAL B 1 44 ? -12.203 19.859 13.594 1 30.45 44 VAL B CA 1
ATOM 3512 C C . VAL B 1 44 ? -12.328 18.375 13.289 1 30.45 44 VAL B C 1
ATOM 3514 O O . VAL B 1 44 ? -11.961 17.531 14.117 1 30.45 44 VAL B O 1
ATOM 3517 N N . SER B 1 45 ? -13.211 18.047 12.5 1 30.45 45 SER B N 1
ATOM 3518 C CA . SER B 1 45 ? -13.539 16.672 12.141 1 30.45 45 SER B CA 1
ATOM 3519 C C . SER B 1 45 ? -12.32 15.945 11.57 1 30.45 45 SER B C 1
ATOM 3521 O O . SER B 1 45 ? -12.281 14.711 11.555 1 30.45 45 SER B O 1
ATOM 3523 N N . HIS B 1 46 ? -11.461 16.719 10.734 1 36.47 46 HIS B N 1
ATOM 3524 C CA . HIS B 1 46 ? -10.43 15.953 10.039 1 36.47 46 HIS B CA 1
ATOM 3525 C C . HIS B 1 46 ? -9.039 16.547 10.305 1 36.47 46 HIS B C 1
ATOM 3527 O O . HIS B 1 46 ? -8.914 17.719 10.648 1 36.47 46 HIS B O 1
ATOM 3533 N N . GLY B 1 47 ? -8.047 15.734 10.258 1 39.69 47 GLY B N 1
ATOM 3534 C CA . GLY B 1 47 ? -6.637 15.891 10.586 1 39.69 47 GLY B CA 1
ATOM 3535 C C . GLY B 1 47 ? -5.992 17.078 9.906 1 39.69 47 GLY B C 1
ATOM 3536 O O . GLY B 1 47 ? -6.52 17.594 8.922 1 39.69 47 GLY B O 1
ATOM 3537 N N . SER B 1 48 ? -5.09 17.734 10.609 1 38.44 48 SER B N 1
ATOM 3538 C CA . SER B 1 48 ? -4.289 18.938 10.352 1 38.44 48 SER B CA 1
ATOM 3539 C C . SER B 1 48 ? -3.164 18.625 9.359 1 38.44 48 SER B C 1
ATOM 3541 O O . SER B 1 48 ? -2.486 17.609 9.477 1 38.44 48 SER B O 1
ATOM 3543 N N . PHE B 1 49 ? -3.414 19.062 8.109 1 38.78 49 PHE B N 1
ATOM 3544 C CA . PHE B 1 49 ? -2.33 18.984 7.137 1 38.78 49 PHE B CA 1
ATOM 3545 C C . PHE B 1 49 ? -1.459 20.234 7.203 1 38.78 49 PHE B C 1
ATOM 3547 O O . PHE B 1 49 ? -1.946 21.312 7.52 1 38.78 49 PHE B O 1
ATOM 3554 N N . VAL B 1 50 ? -0.131 20.094 7.492 1 35.19 50 VAL B N 1
ATOM 3555 C CA . VAL B 1 50 ? 0.783 21.219 7.523 1 35.19 50 VAL B CA 1
ATOM 3556 C C . VAL B 1 50 ? 1.712 21.172 6.312 1 35.19 50 VAL B C 1
ATOM 3558 O O . VAL B 1 50 ? 2.232 20.109 5.965 1 35.19 50 VAL B O 1
ATOM 3561 N N . ALA B 1 51 ? 1.591 22.062 5.398 1 31 51 ALA B N 1
ATOM 3562 C CA . ALA B 1 51 ? 2.555 22.219 4.312 1 31 51 ALA B CA 1
ATOM 3563 C C . ALA B 1 51 ? 3.621 23.25 4.668 1 31 51 ALA B C 1
ATOM 3565 O O . ALA B 1 51 ? 3.305 24.344 5.141 1 31 51 ALA B O 1
ATOM 3566 N N . PHE B 1 52 ? 4.938 22.719 4.953 1 38.03 52 PHE B N 1
ATOM 3567 C CA . PHE B 1 52 ? 5.953 23.688 5.332 1 38.03 52 PHE B CA 1
ATOM 3568 C C . PHE B 1 52 ? 7.07 23.75 4.297 1 38.03 52 PHE B C 1
ATOM 3570 O O . PHE B 1 52 ? 7.363 22.75 3.643 1 38.03 52 PHE B O 1
ATOM 3577 N N . LEU B 1 53 ? 7.309 24.891 3.809 1 30.12 53 LEU B N 1
ATOM 3578 C CA . LEU B 1 53 ? 8.586 25.141 3.143 1 30.12 53 LEU B CA 1
ATOM 3579 C C . LEU B 1 53 ? 9.742 25.031 4.133 1 30.12 53 LEU B C 1
ATOM 3581 O O . LEU B 1 53 ? 10.148 26.047 4.723 1 30.12 53 LEU B O 1
ATOM 3585 N N . LEU B 1 54 ? 10.031 23.812 4.574 1 37.31 54 LEU B N 1
ATOM 3586 C CA . LEU B 1 54 ? 11.062 23.547 5.574 1 37.31 54 LEU B CA 1
ATOM 3587 C C . LEU B 1 54 ? 12.016 22.453 5.09 1 37.31 54 LEU B C 1
ATOM 3589 O O . LEU B 1 54 ? 11.703 21.719 4.145 1 37.31 54 LEU B O 1
ATOM 3593 N N . PRO B 1 55 ? 13.234 22.562 5.645 1 29.97 55 PRO B N 1
ATOM 3594 C CA . PRO B 1 55 ? 14.086 21.391 5.367 1 29.97 55 PRO B CA 1
ATOM 3595 C C . PRO B 1 55 ? 13.352 20.062 5.551 1 29.97 55 PRO B C 1
ATOM 3597 O O . PRO B 1 55 ? 12.477 19.953 6.41 1 29.97 55 PRO B O 1
ATOM 3600 N N . ILE B 1 56 ? 13.633 19.203 4.781 1 35.47 56 ILE B N 1
ATOM 3601 C CA . ILE B 1 56 ? 13.008 17.891 4.711 1 35.47 56 ILE B CA 1
ATOM 3602 C C . ILE B 1 56 ? 12.953 17.266 6.105 1 35.47 56 ILE B C 1
ATOM 3604 O O . ILE B 1 56 ? 11.984 16.578 6.449 1 35.47 56 ILE B O 1
ATOM 3608 N N . SER B 1 57 ? 14.047 17.562 6.801 1 37.91 57 SER B N 1
ATOM 3609 C CA . SER B 1 57 ? 14.141 16.984 8.141 1 37.91 57 SER B CA 1
ATOM 3610 C C . SER B 1 57 ? 13.039 17.516 9.047 1 37.91 57 SER B C 1
ATOM 3612 O O . SER B 1 57 ? 12.734 16.906 10.078 1 37.91 57 SER B O 1
ATOM 3614 N N . SER B 1 58 ? 12.375 18.547 8.57 1 38.78 58 SER B N 1
ATOM 3615 C CA . SER B 1 58 ? 11.383 19.203 9.414 1 38.78 58 SER B CA 1
ATOM 3616 C C . SER B 1 58 ? 10.047 18.469 9.367 1 38.78 58 SER B C 1
ATOM 3618 O O . SER B 1 58 ? 9.164 18.719 10.195 1 38.78 58 SER B O 1
ATOM 3620 N N . VAL B 1 59 ? 9.984 17.688 8.469 1 40.19 59 VAL B N 1
ATOM 3621 C CA . VAL B 1 59 ? 8.703 17.016 8.273 1 40.19 59 VAL B CA 1
ATOM 3622 C C . VAL B 1 59 ? 8.281 16.312 9.562 1 40.19 59 VAL B C 1
ATOM 3624 O O . VAL B 1 59 ? 7.109 16.375 9.945 1 40.19 59 VAL B O 1
ATOM 3627 N N . LEU B 1 60 ? 9.227 15.836 10.18 1 41.88 60 LEU B N 1
ATOM 3628 C CA . LEU B 1 60 ? 8.945 15.125 11.422 1 41.88 60 LEU B CA 1
ATOM 3629 C C . LEU B 1 60 ? 8.5 16.094 12.516 1 41.88 60 LEU B C 1
ATOM 3631 O O . LEU B 1 60 ? 7.582 15.789 13.281 1 41.88 60 LEU B O 1
ATOM 3635 N N . LEU B 1 61 ? 9.219 17.141 12.508 1 44.47 61 LEU B N 1
ATOM 3636 C CA . LEU B 1 61 ? 8.906 18.141 13.516 1 44.47 61 LEU B CA 1
ATOM 3637 C C . LEU B 1 61 ? 7.492 18.688 13.336 1 44.47 61 LEU B C 1
ATOM 3639 O O . LEU B 1 61 ? 6.789 18.938 14.312 1 44.47 61 LEU B O 1
ATOM 3643 N N . LEU B 1 62 ? 7.18 18.703 12.102 1 45.94 62 LEU B N 1
ATOM 3644 C CA . LEU B 1 62 ? 5.852 19.234 11.805 1 45.94 62 LEU B CA 1
ATOM 3645 C C . LEU B 1 62 ? 4.77 18.25 12.234 1 45.94 62 LEU B C 1
ATOM 3647 O O . LEU B 1 62 ? 3.752 18.641 12.805 1 45.94 62 LEU B O 1
ATOM 3651 N N . ILE B 1 63 ? 5.043 17.125 11.906 1 46.59 63 ILE B N 1
ATOM 3652 C CA . ILE B 1 63 ? 4.07 16.109 12.32 1 46.59 63 ILE B CA 1
ATOM 3653 C C . ILE B 1 63 ? 3.961 16.109 13.844 1 46.59 63 ILE B C 1
ATOM 3655 O O . ILE B 1 63 ? 2.855 16.062 14.391 1 46.59 63 ILE B O 1
ATOM 3659 N N . ASP B 1 64 ? 5.109 16.125 14.406 1 52.34 64 ASP B N 1
ATOM 3660 C CA . ASP B 1 64 ? 5.133 16.125 15.867 1 52.34 64 ASP B CA 1
ATOM 3661 C C . ASP B 1 64 ? 4.434 17.375 16.422 1 52.34 64 ASP B C 1
ATOM 3663 O O . ASP B 1 64 ? 3.75 17.297 17.438 1 52.34 64 ASP B O 1
ATOM 3667 N N . ALA B 1 65 ? 4.703 18.484 15.75 1 48.12 65 ALA B N 1
ATOM 3668 C CA . ALA B 1 65 ? 4.137 19.75 16.188 1 48.12 65 ALA B CA 1
ATOM 3669 C C . ALA B 1 65 ? 2.621 19.766 16.016 1 48.12 65 ALA B C 1
ATOM 3671 O O . ALA B 1 65 ? 1.907 20.391 16.812 1 48.12 65 ALA B O 1
ATOM 3672 N N . PHE B 1 66 ? 2.227 19.109 15.031 1 45.75 66 PHE B N 1
ATOM 3673 C CA . PHE B 1 66 ? 0.811 19.203 14.688 1 45.75 66 PHE B CA 1
ATOM 3674 C C . PHE B 1 66 ? 0.018 18.094 15.375 1 45.75 66 PHE B C 1
ATOM 3676 O O . PHE B 1 66 ? -1.214 18.078 15.32 1 45.75 66 PHE B O 1
ATOM 3683 N N . THR B 1 67 ? 0.61 17.172 15.805 1 41.44 67 THR B N 1
ATOM 3684 C CA . THR B 1 67 ? -0.118 16.141 16.516 1 41.44 67 THR B CA 1
ATOM 3685 C C . THR B 1 67 ? -0.66 16.656 17.844 1 41.44 67 THR B C 1
ATOM 3687 O O . THR B 1 67 ? -1.416 15.969 18.531 1 41.44 67 THR B O 1
ATOM 3690 N N . SER B 1 68 ? -0.396 17.922 18.25 1 37.22 68 SER B N 1
ATOM 3691 C CA . SER B 1 68 ? -0.939 18.453 19.5 1 37.22 68 SER B CA 1
ATOM 3692 C C . SER B 1 68 ? -2.252 19.203 19.266 1 37.22 68 SER B C 1
ATOM 3694 O O . SER B 1 68 ? -2.436 19.828 18.219 1 37.22 68 SER B O 1
ATOM 3696 N N . PRO B 1 69 ? -3.428 18.859 19.859 1 34.62 69 PRO B N 1
ATOM 3697 C CA . PRO B 1 69 ? -4.719 19.516 19.656 1 34.62 69 PRO B CA 1
ATOM 3698 C C . PRO B 1 69 ? -4.594 21.031 19.594 1 34.62 69 PRO B C 1
ATOM 3700 O O . PRO B 1 69 ? -5.473 21.703 19.047 1 34.62 69 PRO B O 1
ATOM 3703 N N . LEU B 1 70 ? -4.016 21.656 20.641 1 34 70 LEU B N 1
ATOM 3704 C CA . LEU B 1 70 ? -4.035 23.109 20.516 1 34 70 LEU B CA 1
ATOM 3705 C C . LEU B 1 70 ? -3.395 23.562 19.219 1 34 70 LEU B C 1
ATOM 3707 O O . LEU B 1 70 ? -2.295 24.125 19.219 1 34 70 LEU B O 1
ATOM 3711 N N . LYS B 1 71 ? -3.752 22.828 18.281 1 42.28 71 LYS B N 1
ATOM 3712 C CA . LYS B 1 71 ? -3.25 22.828 16.906 1 42.28 71 LYS B CA 1
ATOM 3713 C C . LYS B 1 71 ? -3.064 24.25 16.391 1 42.28 71 LYS B C 1
ATOM 3715 O O . LYS B 1 71 ? -2.004 24.594 15.859 1 42.28 71 LYS B O 1
ATOM 3720 N N . MET B 1 72 ? -4.242 24.891 16.516 1 37.66 72 MET B N 1
ATOM 3721 C CA . MET B 1 72 ? -4.262 26.219 15.906 1 37.66 72 MET B CA 1
ATOM 3722 C C . MET B 1 72 ? -3.404 27.203 16.703 1 37.66 72 MET B C 1
ATOM 3724 O O . MET B 1 72 ? -2.697 28.031 16.125 1 37.66 72 MET B O 1
ATOM 3728 N N . ARG B 1 73 ? -3.604 27.031 17.984 1 36.09 73 ARG B N 1
ATOM 3729 C CA . ARG B 1 73 ? -2.904 28.031 18.766 1 36.09 73 ARG B CA 1
ATOM 3730 C C . ARG B 1 73 ? -1.394 27.828 18.703 1 36.09 73 ARG B C 1
ATOM 3732 O O . ARG B 1 73 ? -0.632 28.797 18.734 1 36.09 73 ARG B O 1
ATOM 3739 N N . PHE B 1 74 ? -1.113 26.625 18.516 1 37.97 74 PHE B N 1
ATOM 3740 C CA . PHE B 1 74 ? 0.31 26.312 18.531 1 37.97 74 PHE B CA 1
ATOM 3741 C C . PHE B 1 74 ? 0.981 26.734 17.234 1 37.97 74 PHE B C 1
ATOM 3743 O O . PHE B 1 74 ? 2.129 27.172 17.234 1 37.97 74 PHE B O 1
ATOM 3750 N N . MET B 1 75 ? 0.218 26.609 16.25 1 39.72 75 MET B N 1
ATOM 3751 C CA . MET B 1 75 ? 0.838 27.016 15 1 39.72 75 MET B CA 1
ATOM 3752 C C . MET B 1 75 ? 1.248 28.484 15.047 1 39.72 75 MET B C 1
ATOM 3754 O O . MET B 1 75 ? 2.246 28.875 14.438 1 39.72 75 MET B O 1
ATOM 3758 N N . GLU B 1 76 ? 0.391 29.156 15.812 1 39.34 76 GLU B N 1
ATOM 3759 C CA . GLU B 1 76 ? 0.67 30.578 15.859 1 39.34 76 GLU B CA 1
ATOM 3760 C C . GLU B 1 76 ? 1.936 30.875 16.672 1 39.34 76 GLU B C 1
ATOM 3762 O O . GLU B 1 76 ? 2.562 31.922 16.484 1 39.34 76 GLU B O 1
ATOM 3767 N N . ASN B 1 77 ? 2.279 29.875 17.438 1 36.91 77 ASN B N 1
ATOM 3768 C CA . ASN B 1 77 ? 3.455 30.141 18.266 1 36.91 77 ASN B CA 1
ATOM 3769 C C . ASN B 1 77 ? 4.691 29.438 17.719 1 36.91 77 ASN B C 1
ATOM 3771 O O . ASN B 1 77 ? 5.711 29.344 18.406 1 36.91 77 ASN B O 1
ATOM 3775 N N . VAL B 1 78 ? 4.492 28.656 16.766 1 37.75 78 VAL B N 1
ATOM 3776 C CA . VAL B 1 78 ? 5.688 28.062 16.156 1 37.75 78 VAL B CA 1
ATOM 3777 C C . VAL B 1 78 ? 6.57 29.172 15.586 1 37.75 78 VAL B C 1
ATOM 3779 O O . VAL B 1 78 ? 6.141 29.922 14.695 1 37.75 78 VAL B O 1
ATOM 3782 N N . LYS B 1 79 ? 7.453 29.797 16.469 1 32.53 79 LYS B N 1
ATOM 3783 C CA . LYS B 1 79 ? 8.484 30.719 16 1 32.53 79 LYS B CA 1
ATOM 3784 C C . LYS B 1 79 ? 9.672 29.969 15.406 1 32.53 79 LYS B C 1
ATOM 3786 O O . LYS B 1 79 ? 10.133 28.984 15.977 1 32.53 79 LYS B O 1
ATOM 3791 N N . LEU B 1 80 ? 9.641 29.969 14.109 1 31.95 80 LEU B N 1
ATOM 3792 C CA . LEU B 1 80 ? 10.867 29.5 13.484 1 31.95 80 LEU B CA 1
ATOM 3793 C C . LEU B 1 80 ? 12.047 30.375 13.875 1 31.95 80 LEU B C 1
ATOM 3795 O O . LEU B 1 80 ? 11.969 31.609 13.781 1 31.95 80 LEU B O 1
ATOM 3799 N N . SER B 1 81 ? 12.742 30.062 15.008 1 29.2 81 SER B N 1
ATOM 3800 C CA . SER B 1 81 ? 13.969 30.844 15.164 1 29.2 81 SER B CA 1
ATOM 3801 C C . SER B 1 81 ? 14.82 30.797 13.898 1 29.2 81 SER B C 1
ATOM 3803 O O . SER B 1 81 ? 14.719 29.859 13.109 1 29.2 81 SER B O 1
ATOM 3805 N N . SER B 1 82 ? 15.438 31.844 13.578 1 28.58 82 SER B N 1
ATOM 3806 C CA . SER B 1 82 ? 16.172 32.188 12.367 1 28.58 82 SER B CA 1
ATOM 3807 C C . SER B 1 82 ? 16.906 31 11.781 1 28.58 82 SER B C 1
ATOM 3809 O O . SER B 1 82 ? 17.141 30.938 10.578 1 28.58 82 SER B O 1
ATOM 3811 N N . GLY B 1 83 ? 18.016 30.391 12.352 1 28.5 83 GLY B N 1
ATOM 3812 C CA . GLY B 1 83 ? 19.016 29.656 11.602 1 28.5 83 GLY B CA 1
ATOM 3813 C C . GLY B 1 83 ? 18.531 28.297 11.125 1 28.5 83 GLY B C 1
ATOM 3814 O O . GLY B 1 83 ? 17.734 27.656 11.805 1 28.5 83 GLY B O 1
ATOM 3815 N N . TRP B 1 84 ? 18.516 28.156 9.766 1 29.72 84 TRP B N 1
ATOM 3816 C CA . TRP B 1 84 ? 18.078 27.062 8.898 1 29.72 84 TRP B CA 1
ATOM 3817 C C . TRP B 1 84 ? 18.375 25.703 9.539 1 29.72 84 TRP B C 1
ATOM 3819 O O . TRP B 1 84 ? 17.875 24.672 9.078 1 29.72 84 TRP B O 1
ATOM 3829 N N . SER B 1 85 ? 19.531 25.625 10.203 1 27.98 85 SER B N 1
ATOM 3830 C CA . SER B 1 85 ? 20.188 24.344 10.523 1 27.98 85 SER B CA 1
ATOM 3831 C C . SER B 1 85 ? 19.422 23.609 11.625 1 27.98 85 SER B C 1
ATOM 3833 O O . SER B 1 85 ? 19.609 22.406 11.805 1 27.98 85 SER B O 1
ATOM 3835 N N . SER B 1 86 ? 19.125 24.438 12.656 1 27.42 86 SER B N 1
ATOM 3836 C CA . SER B 1 86 ? 18.625 23.797 13.867 1 27.42 86 SER B CA 1
ATOM 3837 C C . SER B 1 86 ? 17.156 24.172 14.117 1 27.42 86 SER B C 1
ATOM 3839 O O . SER B 1 86 ? 16.859 25.312 14.477 1 27.42 86 SER B O 1
ATOM 3841 N N . PHE B 1 87 ? 16.391 23.812 13.32 1 31.7 87 PHE B N 1
ATOM 3842 C CA . PHE B 1 87 ? 14.977 24.047 13.609 1 31.7 87 PHE B CA 1
ATOM 3843 C C . PHE B 1 87 ? 14.578 23.406 14.93 1 31.7 87 PHE B C 1
ATOM 3845 O O . PHE B 1 87 ? 14.719 22.188 15.102 1 31.7 87 PHE B O 1
ATOM 3852 N N . LYS B 1 88 ? 15 24.203 16.078 1 29.91 88 LYS B N 1
ATOM 3853 C CA . LYS B 1 88 ? 14.469 23.703 17.344 1 29.91 88 LYS B CA 1
ATOM 3854 C C . LYS B 1 88 ? 12.969 23.984 17.453 1 29.91 88 LYS B C 1
ATOM 3856 O O . LYS B 1 88 ? 12.531 25.125 17.312 1 29.91 88 LYS B O 1
ATOM 3861 N N . LEU B 1 89 ? 12.141 23.156 16.875 1 31.72 89 LEU B N 1
ATOM 3862 C CA . LEU B 1 89 ? 10.727 23.219 17.219 1 31.72 89 LEU B CA 1
ATOM 3863 C C . LEU B 1 89 ? 10.531 23.188 18.734 1 31.72 89 LEU B C 1
ATOM 3865 O O . LEU B 1 89 ? 11.055 22.281 19.406 1 31.72 89 LEU B O 1
ATOM 3869 N N . GLU B 1 90 ? 10.758 24.281 19.422 1 30.5 90 GLU B N 1
ATOM 3870 C CA . GLU B 1 90 ? 10.359 24.219 20.828 1 30.5 90 GLU B CA 1
ATOM 3871 C C . GLU B 1 90 ? 8.938 23.688 20.984 1 30.5 90 GLU B C 1
ATOM 3873 O O . GLU B 1 90 ? 7.973 24.406 20.703 1 30.5 90 GLU B O 1
ATOM 3878 N N . PHE B 1 91 ? 8.789 22.453 20.516 1 32.75 91 PHE B N 1
ATOM 3879 C CA . PHE B 1 91 ? 7.559 21.672 20.594 1 32.75 91 PHE B CA 1
ATOM 3880 C C . PHE B 1 91 ? 7.035 21.656 22.031 1 32.75 91 PHE B C 1
ATOM 3882 O O . PHE B 1 91 ? 7.82 21.672 22.984 1 32.75 91 PHE B O 1
ATOM 3889 N N . LEU B 1 92 ? 5.969 22.281 22.25 1 30.03 92 LEU B N 1
ATOM 3890 C CA . LEU B 1 92 ? 5.379 21.844 23.516 1 30.03 92 LEU B CA 1
ATOM 3891 C C . LEU B 1 92 ? 5.297 20.312 23.562 1 30.03 92 LEU B C 1
ATOM 3893 O O . LEU B 1 92 ? 4.508 19.703 22.844 1 30.03 92 LEU B O 1
ATOM 3897 N N . LYS B 1 93 ? 6.379 19.578 23.656 1 32.47 93 LYS B N 1
ATOM 3898 C CA . LYS B 1 93 ? 6.695 18.156 23.797 1 32.47 93 LYS B CA 1
ATOM 3899 C C . LYS B 1 93 ? 5.477 17.375 24.281 1 32.47 93 LYS B C 1
ATOM 3901 O O . LYS B 1 93 ? 5.27 16.234 23.875 1 32.47 93 LYS B O 1
ATOM 3906 N N . ASP B 1 94 ? 4.84 17.703 25.359 1 34.31 94 ASP B N 1
ATOM 3907 C CA . ASP B 1 94 ? 3.992 16.859 26.203 1 34.31 94 ASP B CA 1
ATOM 3908 C C . ASP B 1 94 ? 2.516 17.203 26 1 34.31 94 ASP B C 1
ATOM 3910 O O . ASP B 1 94 ? 1.735 17.172 26.953 1 34.31 94 ASP B O 1
ATOM 3914 N N . SER B 1 95 ? 2.146 17.656 24.797 1 38.41 95 SER B N 1
ATOM 3915 C CA . SER B 1 95 ? 0.719 17.953 24.828 1 38.41 95 SER B CA 1
ATOM 3916 C C . SER B 1 95 ? -0.113 16.688 24.672 1 38.41 95 SER B C 1
ATOM 3918 O O . SER B 1 95 ? 0.192 15.844 23.828 1 38.41 95 SER B O 1
ATOM 3920 N N . PRO B 1 96 ? -0.938 16.359 25.641 1 42.19 96 PRO B N 1
ATOM 3921 C CA . PRO B 1 96 ? -1.76 15.148 25.734 1 42.19 96 PRO B CA 1
ATOM 3922 C C . PRO B 1 96 ? -2.701 14.984 24.547 1 42.19 96 PRO B C 1
ATOM 3924 O O . PRO B 1 96 ? -3.334 13.938 24.391 1 42.19 96 PRO B O 1
ATOM 3927 N N . PHE B 1 97 ? -2.859 16.047 23.719 1 39.59 97 PHE B N 1
ATOM 3928 C CA . PHE B 1 97 ? -3.885 15.945 22.703 1 39.59 97 PHE B CA 1
ATOM 3929 C C . PHE B 1 97 ? -3.293 15.422 21.391 1 39.59 97 PHE B C 1
ATOM 3931 O O . PHE B 1 97 ? -3.619 15.914 20.312 1 39.59 97 PHE B O 1
ATOM 3938 N N . THR B 1 98 ? -2.279 14.539 21.422 1 47.69 98 THR B N 1
ATOM 3939 C CA . THR B 1 98 ? -1.592 14.031 20.234 1 47.69 98 THR B CA 1
ATOM 3940 C C . THR B 1 98 ? -2.381 12.891 19.594 1 47.69 98 THR B C 1
ATOM 3942 O O . THR B 1 98 ? -2.764 11.938 20.281 1 47.69 98 THR B O 1
ATOM 3945 N N . ASN B 1 99 ? -3.059 13.172 18.281 1 57.25 99 ASN B N 1
ATOM 3946 C CA . ASN B 1 99 ? -3.957 12.227 17.625 1 57.25 99 ASN B CA 1
ATOM 3947 C C . ASN B 1 99 ? -3.201 11.297 16.688 1 57.25 99 ASN B C 1
ATOM 3949 O O . ASN B 1 99 ? -3.814 10.508 15.961 1 57.25 99 ASN B O 1
ATOM 3953 N N . ALA B 1 100 ? -1.901 11.328 16.641 1 67.19 100 ALA B N 1
ATOM 3954 C CA . ALA B 1 100 ? -1.214 10.438 15.711 1 67.19 100 ALA B CA 1
ATOM 3955 C C . ALA B 1 100 ? -0.031 9.75 16.375 1 67.19 100 ALA B C 1
ATOM 3957 O O . ALA B 1 100 ? 1.016 9.547 15.758 1 67.19 100 ALA B O 1
ATOM 3958 N N . GLY B 1 101 ? -0.18 9.422 17.547 1 66.81 101 GLY B N 1
ATOM 3959 C CA . GLY B 1 101 ? 0.704 8.805 18.531 1 66.81 101 GLY B CA 1
ATOM 3960 C C . GLY B 1 101 ? 0.12 8.781 19.922 1 66.81 101 GLY B C 1
ATOM 3961 O O . GLY B 1 101 ? -0.928 8.172 20.156 1 66.81 101 GLY B O 1
ATOM 3962 N N . MET B 1 102 ? 0.698 9.562 20.75 1 66.06 102 MET B N 1
ATOM 3963 C CA . MET B 1 102 ? 0.136 9.711 22.078 1 66.06 102 MET B CA 1
ATOM 3964 C C . MET B 1 102 ? -1.252 10.336 22.031 1 66.06 102 MET B C 1
ATOM 3966 O O . MET B 1 102 ? -1.476 11.289 21.281 1 66.06 102 MET B O 1
ATOM 3970 N N . GLY B 1 103 ? -2.189 9.75 22.719 1 73.81 103 GLY B N 1
ATOM 3971 C CA . GLY B 1 103 ? -3.535 10.297 22.812 1 73.81 103 GLY B CA 1
ATOM 3972 C C . GLY B 1 103 ? -4.406 9.953 21.625 1 73.81 103 GLY B C 1
ATOM 3973 O O . GLY B 1 103 ? -5.496 10.508 21.469 1 73.81 103 GLY B O 1
ATOM 3974 N N . SER B 1 104 ? -3.936 9.047 20.828 1 81.44 104 SER B N 1
ATOM 3975 C CA . SER B 1 104 ? -4.68 8.68 19.625 1 81.44 104 SER B CA 1
ATOM 3976 C C . SER B 1 104 ? -5.863 7.773 19.969 1 81.44 104 SER B C 1
ATOM 3978 O O . SER B 1 104 ? -6.016 7.355 21.125 1 81.44 104 SER B O 1
ATOM 3980 N N . ASN B 1 105 ? -6.672 7.578 18.922 1 85.56 105 ASN B N 1
ATOM 3981 C CA . ASN B 1 105 ? -7.832 6.707 19.062 1 85.56 105 ASN B CA 1
ATOM 3982 C C . ASN B 1 105 ? -7.434 5.32 19.562 1 85.56 105 ASN B C 1
ATOM 3984 O O . ASN B 1 105 ? -6.398 4.785 19.156 1 85.56 105 ASN B O 1
ATOM 3988 N N . LEU B 1 106 ? -8.297 4.828 20.422 1 91.75 106 LEU B N 1
ATOM 3989 C CA . LEU B 1 106 ? -8.055 3.488 20.953 1 91.75 106 LEU B CA 1
ATOM 3990 C C . LEU B 1 106 ? -8.805 2.439 20.125 1 91.75 106 LEU B C 1
ATOM 3992 O O . LEU B 1 106 ? -9.906 2.699 19.641 1 91.75 106 LEU B O 1
ATOM 3996 N N . ASN B 1 107 ? -8.156 1.298 20 1 94.5 107 ASN B N 1
ATOM 3997 C CA . ASN B 1 107 ? -8.805 0.207 19.281 1 94.5 107 ASN B CA 1
ATOM 3998 C C . ASN B 1 107 ? -9.812 -0.523 20.172 1 94.5 107 ASN B C 1
ATOM 4000 O O . ASN B 1 107 ? -10.094 -0.089 21.297 1 94.5 107 ASN B O 1
ATOM 4004 N N . LEU B 1 108 ? -10.406 -1.628 19.719 1 95.19 108 LEU B N 1
ATOM 4005 C CA . LEU B 1 108 ? -11.469 -2.359 20.391 1 95.19 108 LEU B CA 1
ATOM 4006 C C . LEU B 1 108 ? -11.008 -2.879 21.734 1 95.19 108 LEU B C 1
ATOM 4008 O O . LEU B 1 108 ? -11.82 -3.113 22.641 1 95.19 108 LEU B O 1
ATOM 4012 N N . LEU B 1 109 ? -9.688 -3.029 21.922 1 95.06 109 LEU B N 1
ATOM 4013 C CA . LEU B 1 109 ? -9.141 -3.553 23.172 1 95.06 109 LEU B CA 1
ATOM 4014 C C . LEU B 1 109 ? -8.711 -2.416 24.094 1 95.06 109 LEU B C 1
ATOM 4016 O O . LEU B 1 109 ? -8.156 -2.658 25.172 1 95.06 109 LEU B O 1
ATOM 4020 N N . GLY B 1 110 ? -8.891 -1.232 23.656 1 94.12 110 GLY B N 1
ATOM 4021 C CA . GLY B 1 110 ? -8.484 -0.086 24.453 1 94.12 110 GLY B CA 1
ATOM 4022 C C . GLY B 1 110 ? -7.004 0.221 24.344 1 94.12 110 GLY B C 1
ATOM 4023 O O . GLY B 1 110 ? -6.418 0.775 25.281 1 94.12 110 GLY B O 1
ATOM 4024 N N . GLU B 1 111 ? -6.43 -0.167 23.266 1 94.44 111 GLU B N 1
ATOM 4025 C CA . GLU B 1 111 ? -5.004 0.056 23.047 1 94.44 111 GLU B CA 1
ATOM 4026 C C . GLU B 1 111 ? -4.766 1.037 21.891 1 94.44 111 GLU B C 1
ATOM 4028 O O . GLU B 1 111 ? -5.59 1.145 20.984 1 94.44 111 GLU B O 1
ATOM 4033 N N . ILE B 1 112 ? -3.619 1.741 21.984 1 93.88 112 ILE B N 1
ATOM 4034 C CA . ILE B 1 112 ? -3.256 2.668 20.922 1 93.88 112 ILE B CA 1
ATOM 4035 C C . ILE B 1 112 ? -2.33 1.973 19.922 1 93.88 112 ILE B C 1
ATOM 4037 O O . ILE B 1 112 ? -1.304 1.41 20.312 1 93.88 112 ILE B O 1
ATOM 4041 N N . GLU B 1 113 ? -2.697 1.908 18.734 1 96.06 113 GLU B N 1
ATOM 4042 C CA . GLU B 1 113 ? -1.896 1.479 17.578 1 96.06 113 GLU B CA 1
ATOM 4043 C C . GLU B 1 113 ? -1.896 2.537 16.484 1 96.06 113 GLU B C 1
ATOM 4045 O O . GLU B 1 113 ? -2.955 2.994 16.047 1 96.06 113 GLU B O 1
ATOM 4050 N N . CYS B 1 114 ? -0.697 2.906 16.016 1 93.69 114 CYS B N 1
ATOM 4051 C CA . CYS B 1 114 ? -0.619 4.004 15.047 1 93.69 114 CYS B CA 1
ATOM 4052 C C . CYS B 1 114 ? 0.083 3.561 13.773 1 93.69 114 CYS B C 1
ATOM 4054 O O . CYS B 1 114 ? 0.852 2.6 13.781 1 93.69 114 CYS B O 1
ATOM 4056 N N . ASP B 1 115 ? -0.245 4.207 12.703 1 96.75 115 ASP B N 1
ATOM 4057 C CA . ASP B 1 115 ? 0.41 4.09 11.406 1 96.75 115 ASP B CA 1
ATOM 4058 C C . ASP B 1 115 ? 1.161 5.371 11.055 1 96.75 115 ASP B C 1
ATOM 4060 O O . ASP B 1 115 ? 0.75 6.465 11.438 1 96.75 115 ASP B O 1
ATOM 4064 N N . ALA B 1 116 ? 2.252 5.223 10.32 1 94.12 116 ALA B N 1
ATOM 4065 C CA . ALA B 1 116 ? 2.98 6.402 9.867 1 94.12 116 ALA B CA 1
ATOM 4066 C C . ALA B 1 116 ? 3.873 6.066 8.672 1 94.12 116 ALA B C 1
ATOM 4068 O O . ALA B 1 116 ? 4.301 4.922 8.508 1 94.12 116 ALA B O 1
ATOM 4069 N N . SER B 1 117 ? 4.094 7.078 7.859 1 95.94 117 SER B N 1
ATOM 4070 C CA . SER B 1 117 ? 5.031 6.926 6.75 1 95.94 117 SER B CA 1
ATOM 4071 C C . SER B 1 117 ? 5.668 8.258 6.375 1 95.94 117 SER B C 1
ATOM 4073 O O . SER B 1 117 ? 5.156 9.32 6.738 1 95.94 117 SER B O 1
ATOM 4075 N N . ILE B 1 118 ? 6.793 8.172 5.738 1 90.88 118 ILE B N 1
ATOM 4076 C CA . ILE B 1 118 ? 7.527 9.32 5.223 1 90.88 118 ILE B CA 1
ATOM 4077 C C . ILE B 1 118 ? 8.172 8.969 3.887 1 90.88 118 ILE B C 1
ATOM 4079 O O . ILE B 1 118 ? 8.594 7.828 3.678 1 90.88 118 ILE B O 1
ATOM 4083 N N . MET B 1 119 ? 8.164 9.898 2.992 1 94.44 119 MET B N 1
ATOM 4084 C CA . MET B 1 119 ? 8.773 9.703 1.681 1 94.44 119 MET B CA 1
ATOM 4085 C C . MET B 1 119 ? 9.656 10.891 1.308 1 94.44 119 MET B C 1
ATOM 4087 O O . MET B 1 119 ? 9.289 12.039 1.542 1 94.44 119 MET B O 1
ATOM 4091 N N . ASP B 1 120 ? 10.82 10.547 0.824 1 90.06 120 ASP B N 1
ATOM 4092 C CA . ASP B 1 120 ? 11.773 11.539 0.338 1 90.06 120 ASP B CA 1
ATOM 4093 C C . ASP B 1 120 ? 11.719 11.648 -1.184 1 90.06 120 ASP B C 1
ATOM 4095 O O . ASP B 1 120 ? 11.992 10.68 -1.894 1 90.06 120 ASP B O 1
ATOM 4099 N N . GLY B 1 121 ? 11.5 12.891 -1.657 1 92.81 121 GLY B N 1
ATOM 4100 C CA . GLY B 1 121 ? 11.281 13.086 -3.082 1 92.81 121 GLY B CA 1
ATOM 4101 C C . GLY B 1 121 ? 12.555 12.945 -3.902 1 92.81 121 GLY B C 1
ATOM 4102 O O . GLY B 1 121 ? 12.492 12.656 -5.098 1 92.81 121 GLY B O 1
ATOM 4103 N N . LYS B 1 122 ? 13.656 13.156 -3.342 1 89.06 122 LYS B N 1
ATOM 4104 C CA . LYS B 1 122 ? 14.922 13.109 -4.059 1 89.06 122 LYS B CA 1
ATOM 4105 C C . LYS B 1 122 ? 15.398 11.664 -4.242 1 89.06 122 LYS B C 1
ATOM 4107 O O . LYS B 1 122 ? 15.664 11.234 -5.367 1 89.06 122 LYS B O 1
ATOM 4112 N N . SER B 1 123 ? 15.477 10.969 -3.186 1 89.38 123 SER B N 1
ATOM 4113 C CA . SER B 1 123 ? 15.953 9.586 -3.252 1 89.38 123 SER B CA 1
ATOM 4114 C C . SER B 1 123 ? 14.828 8.633 -3.631 1 89.38 123 SER B C 1
ATOM 4116 O O . SER B 1 123 ? 15.086 7.48 -3.99 1 89.38 123 SER B O 1
ATOM 4118 N N . LEU B 1 124 ? 13.578 9.094 -3.406 1 94.62 124 LEU B N 1
ATOM 4119 C CA . LEU B 1 124 ? 12.367 8.32 -3.635 1 94.62 124 LEU B CA 1
ATOM 4120 C C . LEU B 1 124 ? 12.258 7.172 -2.635 1 94.62 124 LEU B C 1
ATOM 4122 O O . LEU B 1 124 ? 11.484 6.234 -2.842 1 94.62 124 LEU B O 1
ATOM 4126 N N . ASN B 1 125 ? 13.078 7.25 -1.537 1 93 125 ASN B N 1
ATOM 4127 C CA . ASN B 1 125 ? 12.961 6.273 -0.46 1 93 125 ASN B CA 1
ATOM 4128 C C . ASN B 1 125 ? 11.695 6.5 0.363 1 93 125 ASN B C 1
ATOM 4130 O O . ASN B 1 125 ? 11.195 7.625 0.445 1 93 125 ASN B O 1
ATOM 4134 N N . PHE B 1 126 ? 11.281 5.41 0.935 1 96.31 126 PHE B N 1
ATOM 4135 C CA . PHE B 1 126 ? 10.039 5.355 1.697 1 96.31 126 PHE B CA 1
ATOM 4136 C C . PHE B 1 126 ? 10.219 4.539 2.973 1 96.31 126 PHE B C 1
ATOM 4138 O O . PHE B 1 126 ? 10.922 3.527 2.973 1 96.31 126 PHE B O 1
ATOM 4145 N N . GLY B 1 127 ? 9.719 5.043 4.09 1 96 127 GLY B N 1
ATOM 4146 C CA . GLY B 1 127 ? 9.664 4.332 5.355 1 96 127 GLY B CA 1
ATOM 4147 C C . GLY B 1 127 ? 8.297 4.371 6.004 1 96 127 GLY B C 1
ATOM 4148 O O . GLY B 1 127 ? 7.613 5.398 5.973 1 96 127 GLY B O 1
ATOM 4149 N N . ALA B 1 128 ? 7.891 3.211 6.547 1 98.5 128 ALA B N 1
ATOM 4150 C CA . ALA B 1 128 ? 6.551 3.168 7.125 1 98.5 128 ALA B CA 1
ATOM 4151 C C . ALA B 1 128 ? 6.484 2.188 8.289 1 98.5 128 ALA B C 1
ATOM 4153 O O . ALA B 1 128 ? 7.262 1.23 8.352 1 98.5 128 ALA B O 1
ATOM 4154 N N . VAL B 1 129 ? 5.562 2.451 9.195 1 98.31 129 VAL B N 1
ATOM 4155 C CA . VAL B 1 129 ? 5.219 1.55 10.289 1 98.31 129 VAL B CA 1
ATOM 4156 C C . VAL B 1 129 ? 3.701 1.426 10.398 1 98.31 129 VAL B C 1
ATOM 4158 O O . VAL B 1 129 ? 2.971 2.365 10.078 1 98.31 129 VAL B O 1
ATOM 4161 N N . GLY B 1 130 ? 3.27 0.269 10.805 1 98.62 130 GLY B N 1
ATOM 4162 C CA . GLY B 1 130 ? 1.847 0.012 10.961 1 98.62 130 GLY B CA 1
ATOM 4163 C C . GLY B 1 130 ? 1.504 -0.679 12.266 1 98.62 130 GLY B C 1
ATOM 4164 O O . GLY B 1 130 ? 2.271 -1.51 12.758 1 98.62 130 GLY B O 1
ATOM 4165 N N . ALA B 1 131 ? 0.327 -0.265 12.758 1 98.38 131 ALA B N 1
ATOM 4166 C CA . ALA B 1 131 ? -0.175 -0.844 14 1 98.38 131 ALA B CA 1
ATOM 4167 C C . ALA B 1 131 ? 0.9 -0.832 15.086 1 98.38 131 ALA B C 1
ATOM 4169 O O . ALA B 1 131 ? 1.126 -1.842 15.75 1 98.38 131 ALA B O 1
ATOM 4170 N N . LEU B 1 132 ? 1.611 0.229 15.141 1 97.62 132 LEU B N 1
ATOM 4171 C CA . LEU B 1 132 ? 2.713 0.385 16.094 1 97.62 132 LEU B CA 1
ATOM 4172 C C . LEU B 1 132 ? 2.213 0.918 17.422 1 97.62 132 LEU B C 1
ATOM 4174 O O . LEU B 1 132 ? 1.481 1.911 17.469 1 97.62 132 LEU B O 1
ATOM 4178 N N . SER B 1 133 ? 2.539 0.244 18.438 1 96.12 133 SER B N 1
ATOM 4179 C CA . SER B 1 133 ? 2.229 0.686 19.797 1 96.12 133 SER B CA 1
ATOM 4180 C C . SER B 1 133 ? 3.5 0.952 20.594 1 96.12 133 SER B C 1
ATOM 4182 O O . SER B 1 133 ? 4.578 0.478 20.234 1 96.12 133 SER B O 1
ATOM 4184 N N . GLY B 1 134 ? 3.348 1.786 21.562 1 95.12 134 GLY B N 1
ATOM 4185 C CA . GLY B 1 134 ? 4.418 1.952 22.531 1 95.12 134 GLY B CA 1
ATOM 4186 C C . GLY B 1 134 ? 5.445 2.988 22.109 1 95.12 134 GLY B C 1
ATOM 4187 O O . GLY B 1 134 ? 6.516 3.088 22.703 1 95.12 134 GLY B O 1
ATOM 4188 N N . ILE B 1 135 ? 5.23 3.689 21.078 1 92.75 135 ILE B N 1
ATOM 4189 C CA . ILE B 1 135 ? 6.109 4.75 20.609 1 92.75 135 ILE B CA 1
ATOM 4190 C C . ILE B 1 135 ? 5.336 6.066 20.531 1 92.75 135 ILE B C 1
ATOM 4192 O O . ILE B 1 135 ? 4.266 6.129 19.922 1 92.75 135 ILE B O 1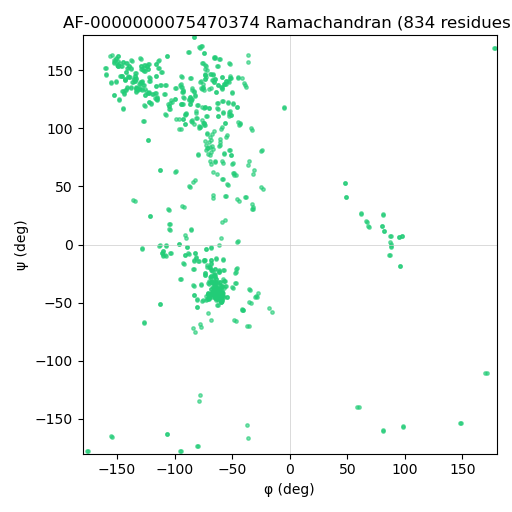
ATOM 4196 N N . LYS B 1 136 ? 5.887 7.062 21.062 1 83.5 136 LYS B N 1
ATOM 4197 C CA . LYS B 1 136 ? 5.199 8.344 21.156 1 83.5 136 LYS B CA 1
ATOM 4198 C C . LYS B 1 136 ? 4.945 8.945 19.781 1 83.5 136 LYS B C 1
ATOM 4200 O O . LYS B 1 136 ? 3.873 9.492 19.516 1 83.5 136 LYS B O 1
ATOM 4205 N N . ASN B 1 137 ? 5.984 8.883 18.938 1 82.31 137 ASN B N 1
ATOM 4206 C CA . ASN B 1 137 ? 5.93 9.445 17.594 1 82.31 137 ASN B CA 1
ATOM 4207 C C . ASN B 1 137 ? 6.242 8.398 16.531 1 82.31 137 A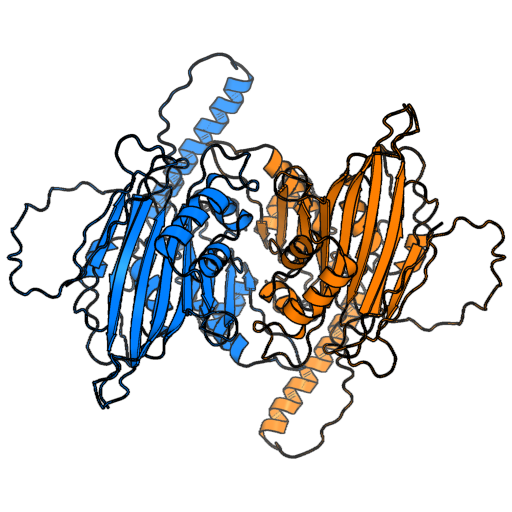SN B C 1
ATOM 4209 O O . ASN B 1 137 ? 7.375 8.312 16.062 1 82.31 137 ASN B O 1
ATOM 4213 N N . PRO B 1 138 ? 5.215 7.754 16.094 1 90.62 138 PRO B N 1
ATOM 4214 C CA . PRO B 1 138 ? 5.441 6.684 15.117 1 90.62 138 PRO B CA 1
ATOM 4215 C C . PRO B 1 138 ? 6.176 7.168 13.875 1 90.62 138 PRO B C 1
ATOM 4217 O O . PRO B 1 138 ? 6.938 6.41 13.266 1 90.62 138 PRO B O 1
ATOM 4220 N N . VAL B 1 139 ? 5.992 8.406 13.477 1 87.38 139 VAL B N 1
ATOM 4221 C CA . VAL B 1 139 ? 6.605 8.938 12.266 1 87.38 139 VAL B CA 1
ATOM 4222 C C . VAL B 1 139 ? 8.125 8.969 12.422 1 87.38 139 VAL B C 1
ATOM 4224 O O . VAL B 1 139 ? 8.859 8.875 11.438 1 87.38 139 VAL B O 1
ATOM 4227 N N . SER B 1 140 ? 8.609 9.086 13.641 1 86.62 140 SER B N 1
ATOM 4228 C CA . SER B 1 140 ? 10.047 9.047 13.883 1 86.62 140 SER B CA 1
ATOM 4229 C C . SER B 1 140 ? 10.633 7.68 13.531 1 86.62 140 SER B C 1
ATOM 4231 O O . SER B 1 140 ? 11.758 7.586 13.047 1 86.62 140 SER B O 1
ATOM 4233 N N . VAL B 1 141 ? 9.875 6.676 13.805 1 93.69 141 VAL B N 1
ATOM 4234 C CA . VAL B 1 141 ? 10.32 5.332 13.445 1 93.69 141 VAL B CA 1
ATOM 4235 C C . VAL B 1 141 ? 10.328 5.18 11.922 1 93.69 141 VAL B C 1
ATOM 4237 O O . VAL B 1 141 ? 11.273 4.625 11.352 1 93.69 141 VAL B O 1
ATOM 4240 N N . ALA B 1 142 ? 9.297 5.695 11.266 1 93.38 142 ALA B N 1
ATOM 4241 C CA . ALA B 1 142 ? 9.234 5.672 9.805 1 93.38 142 ALA B CA 1
ATOM 4242 C C . ALA B 1 142 ? 10.438 6.398 9.195 1 93.38 142 ALA B C 1
ATOM 4244 O O . ALA B 1 142 ? 11.031 5.922 8.234 1 93.38 142 ALA B O 1
ATOM 4245 N N . ASN B 1 143 ? 10.766 7.496 9.781 1 89.44 143 ASN B N 1
ATOM 4246 C CA . ASN B 1 143 ? 11.914 8.258 9.305 1 89.44 143 ASN B CA 1
ATOM 4247 C C . ASN B 1 143 ? 13.211 7.48 9.477 1 89.44 143 ASN B C 1
ATOM 4249 O O . ASN B 1 143 ? 14.078 7.512 8.609 1 89.44 143 ASN B O 1
ATOM 4253 N N . ARG B 1 144 ? 13.336 6.887 10.609 1 91.44 144 ARG B N 1
ATOM 4254 C CA . ARG B 1 144 ? 14.531 6.09 10.844 1 91.44 144 ARG B CA 1
ATOM 4255 C C . ARG B 1 144 ? 14.641 4.953 9.836 1 91.44 144 ARG B C 1
ATOM 4257 O O . ARG B 1 144 ? 15.734 4.656 9.344 1 91.44 144 ARG B O 1
ATOM 4264 N N . LEU B 1 145 ? 13.555 4.328 9.539 1 95.19 145 LEU B N 1
ATOM 4265 C CA . LEU B 1 145 ? 13.539 3.277 8.523 1 95.19 145 LEU B CA 1
ATOM 4266 C C . LEU B 1 145 ? 13.992 3.816 7.172 1 95.19 145 LEU B C 1
ATOM 4268 O O . LEU B 1 145 ? 14.781 3.172 6.477 1 95.19 145 LEU B O 1
ATOM 4272 N N . LEU B 1 146 ? 13.477 4.988 6.824 1 91.69 146 LEU B N 1
ATOM 4273 C CA . LEU B 1 146 ? 13.859 5.621 5.566 1 91.69 146 LEU B CA 1
ATOM 4274 C C . LEU B 1 146 ? 15.359 5.875 5.516 1 91.69 146 LEU B C 1
ATOM 4276 O O . LEU B 1 146 ? 16.016 5.535 4.527 1 91.69 146 LEU B O 1
ATOM 4280 N N . CYS B 1 147 ? 15.898 6.383 6.602 1 89.75 147 CYS B N 1
ATOM 4281 C CA . CYS B 1 147 ? 17.312 6.703 6.668 1 89.75 147 CYS B CA 1
ATOM 4282 C C . CYS B 1 147 ? 18.172 5.441 6.574 1 89.75 147 CYS B C 1
ATOM 4284 O O . CYS B 1 147 ? 19.172 5.422 5.871 1 89.75 147 CYS B O 1
ATOM 4286 N N . GLU B 1 148 ? 17.734 4.434 7.27 1 91.5 148 GLU B N 1
ATOM 4287 C CA . GLU B 1 148 ? 18.469 3.17 7.215 1 91.5 148 GLU B CA 1
ATOM 4288 C C . GLU B 1 148 ? 18.422 2.57 5.809 1 91.5 148 GLU B C 1
ATOM 4290 O O . GLU B 1 148 ? 19.406 1.969 5.355 1 91.5 148 GLU B O 1
ATOM 4295 N N . GLY B 1 149 ? 17.281 2.756 5.176 1 91.44 149 GLY B N 1
ATOM 4296 C CA . GLY B 1 149 ? 17.172 2.273 3.811 1 91.44 149 GLY B CA 1
ATOM 4297 C C . GLY B 1 149 ? 18.109 2.977 2.848 1 91.44 149 GLY B C 1
ATOM 4298 O O . GLY B 1 149 ? 18.594 2.369 1.894 1 91.44 149 GLY B O 1
ATOM 4299 N N . GLN B 1 150 ? 18.422 4.156 3.098 1 87.69 150 GLN B N 1
ATOM 4300 C CA . GLN B 1 150 ? 19.266 4.965 2.229 1 87.69 150 GLN B CA 1
ATOM 4301 C C . GLN B 1 150 ? 20.734 4.531 2.33 1 87.69 150 GLN B C 1
ATOM 4303 O O . GLN B 1 150 ? 21.547 4.859 1.462 1 87.69 150 GLN B O 1
ATOM 4308 N N . LYS B 1 151 ? 21.016 3.738 3.354 1 89.56 151 LYS B N 1
ATOM 4309 C CA . LYS B 1 151 ? 22.375 3.281 3.545 1 89.56 151 LYS B CA 1
ATOM 4310 C C . LYS B 1 151 ? 22.688 2.088 2.648 1 89.56 151 LYS B C 1
ATOM 4312 O O . LYS B 1 151 ? 23.859 1.699 2.504 1 89.56 151 LYS B O 1
ATOM 4317 N N . GLY B 1 152 ? 21.734 1.554 2.072 1 88.62 152 GLY B N 1
ATOM 4318 C CA . GLY B 1 152 ? 21.953 0.433 1.173 1 88.62 152 GLY B CA 1
ATOM 4319 C C . GLY B 1 152 ? 21.688 -0.914 1.82 1 88.62 152 GLY B C 1
ATOM 4320 O O . GLY B 1 152 ? 20.953 -1.002 2.809 1 88.62 152 GLY B O 1
ATOM 4321 N N . LYS B 1 153 ? 22.297 -1.953 1.257 1 88.69 153 LYS B N 1
ATOM 4322 C CA . LYS B 1 153 ? 22.031 -3.322 1.685 1 88.69 153 LYS B CA 1
ATOM 4323 C C . LYS B 1 153 ? 22.641 -3.604 3.053 1 88.69 153 LYS B C 1
ATOM 4325 O O . LYS B 1 153 ? 23.656 -3.008 3.418 1 88.69 153 LYS B O 1
ATOM 4330 N N . LEU B 1 154 ? 21.984 -4.5 3.768 1 90.56 154 LEU B N 1
ATOM 4331 C CA . LEU B 1 154 ? 22.469 -4.949 5.066 1 90.56 154 LEU B CA 1
ATOM 4332 C C . LEU B 1 154 ? 23.516 -6.055 4.906 1 90.56 154 LEU B C 1
ATOM 4334 O O . LEU B 1 154 ? 23.844 -6.438 3.781 1 90.56 154 LEU B O 1
ATOM 4338 N N . SER B 1 155 ? 24.047 -6.516 6.043 1 86.31 155 SER B N 1
ATOM 4339 C CA . SER B 1 155 ? 25.031 -7.59 6.012 1 86.31 155 SER B CA 1
ATOM 4340 C C . SER B 1 155 ? 24.516 -8.789 5.219 1 86.31 155 SER B C 1
ATOM 4342 O O . SER B 1 155 ? 23.344 -9.148 5.324 1 86.31 155 SER B O 1
ATOM 4344 N N . ALA B 1 156 ? 25.422 -9.391 4.441 1 84.94 156 ALA B N 1
ATOM 4345 C CA . ALA B 1 156 ? 25.125 -10.562 3.623 1 84.94 156 ALA B CA 1
ATOM 4346 C C . ALA B 1 156 ? 24.141 -10.219 2.508 1 84.94 156 ALA B C 1
ATOM 4348 O O . ALA B 1 156 ? 23.375 -11.078 2.059 1 84.94 156 ALA B O 1
ATOM 4349 N N . GLY B 1 157 ? 24.031 -8.922 2.182 1 85.38 157 GLY B N 1
ATOM 4350 C CA . GLY B 1 157 ? 23.234 -8.484 1.04 1 85.38 157 GLY B CA 1
ATOM 4351 C C . GLY B 1 157 ? 21.75 -8.43 1.333 1 85.38 157 GLY B C 1
ATOM 4352 O O . GLY B 1 157 ? 20.938 -8.359 0.412 1 85.38 157 GLY B O 1
ATOM 4353 N N . ARG B 1 158 ? 21.391 -8.445 2.562 1 89.19 158 ARG B N 1
ATOM 4354 C CA . ARG B 1 158 ? 19.984 -8.414 2.939 1 89.19 158 ARG B CA 1
ATOM 4355 C C . ARG B 1 158 ? 19.359 -7.059 2.613 1 89.19 158 ARG B C 1
ATOM 4357 O O . ARG B 1 158 ? 20.031 -6.035 2.65 1 89.19 158 ARG B O 1
ATOM 4364 N N . ILE B 1 159 ? 18.141 -7.117 2.279 1 87.88 159 ILE B N 1
ATOM 4365 C CA . ILE B 1 159 ? 17.422 -5.91 1.906 1 87.88 159 ILE B CA 1
ATOM 4366 C C . ILE B 1 159 ? 16.828 -5.262 3.154 1 87.88 159 ILE B C 1
ATOM 4368 O O . ILE B 1 159 ? 16.109 -5.914 3.924 1 87.88 159 ILE B O 1
ATOM 4372 N N . PRO B 1 160 ? 17.156 -4 3.342 1 94.31 160 PRO B N 1
ATOM 4373 C CA . PRO B 1 160 ? 16.516 -3.322 4.473 1 94.31 160 PRO B CA 1
ATOM 4374 C C . PRO B 1 160 ? 15.008 -3.178 4.301 1 94.31 160 PRO B C 1
ATOM 4376 O O . PRO B 1 160 ? 14.531 -2.914 3.193 1 94.31 160 PRO B O 1
ATOM 4379 N N . PRO B 1 161 ? 14.297 -3.326 5.395 1 96.69 161 PRO B N 1
ATOM 4380 C CA . PRO B 1 161 ? 12.844 -3.176 5.285 1 96.69 161 PRO B CA 1
ATOM 4381 C C . PRO B 1 161 ? 12.414 -1.722 5.109 1 96.69 161 PRO B C 1
ATOM 4383 O O . PRO B 1 161 ? 13.039 -0.816 5.664 1 96.69 161 PRO B O 1
ATOM 4386 N N . CYS B 1 162 ? 11.344 -1.549 4.352 1 96.62 162 CYS B N 1
ATOM 4387 C CA . CYS B 1 162 ? 10.766 -0.214 4.242 1 96.62 162 CYS B CA 1
ATOM 4388 C C . CYS B 1 162 ? 9.445 -0.127 4.996 1 96.62 162 CYS B C 1
ATOM 4390 O O . CYS B 1 162 ? 8.883 0.961 5.16 1 96.62 162 CYS B O 1
ATOM 4392 N N . PHE B 1 163 ? 8.938 -1.221 5.453 1 98.75 163 PHE B N 1
ATOM 4393 C CA . PHE B 1 163 ? 7.66 -1.269 6.16 1 98.75 163 PHE B CA 1
ATOM 4394 C C . PHE B 1 163 ? 7.688 -2.326 7.258 1 98.75 163 PHE B C 1
ATOM 4396 O O . PHE B 1 163 ? 7.852 -3.516 6.977 1 98.75 163 PHE B O 1
ATOM 4403 N N . LEU B 1 164 ? 7.543 -1.896 8.508 1 98.88 164 LEU B N 1
ATOM 4404 C CA . LEU B 1 164 ? 7.488 -2.779 9.664 1 98.88 164 LEU B CA 1
ATOM 4405 C C . LEU B 1 164 ? 6.195 -2.57 10.445 1 98.88 164 LEU B C 1
ATOM 4407 O O . LEU B 1 164 ? 5.66 -1.46 10.484 1 98.88 164 LEU B O 1
ATOM 4411 N N . VAL B 1 165 ? 5.742 -3.68 11.117 1 98.88 165 VAL B N 1
ATOM 4412 C CA . VAL B 1 165 ? 4.461 -3.559 11.797 1 98.88 165 VAL B CA 1
ATOM 4413 C C . VAL B 1 165 ? 4.543 -4.211 13.18 1 98.88 165 VAL B C 1
ATOM 4415 O O . VAL B 1 165 ? 5.445 -5.008 13.438 1 98.88 165 VAL B O 1
ATOM 4418 N N . GLY B 1 166 ? 3.643 -3.789 14.031 1 98.19 166 GLY B N 1
ATOM 4419 C CA . GLY B 1 166 ? 3.387 -4.465 15.289 1 98.19 166 GLY B CA 1
ATOM 4420 C C . GLY B 1 166 ? 4.609 -4.531 16.188 1 98.19 166 GLY B C 1
ATOM 4421 O O . GLY B 1 166 ? 5.348 -3.555 16.312 1 98.19 166 GLY B O 1
ATOM 4422 N N . GLU B 1 167 ? 4.734 -5.684 16.812 1 97.88 167 GLU B N 1
ATOM 4423 C CA . GLU B 1 167 ? 5.809 -5.898 17.766 1 97.88 167 GLU B CA 1
ATOM 4424 C C . GLU B 1 167 ? 7.176 -5.832 17.109 1 97.88 167 GLU B C 1
ATOM 4426 O O . GLU B 1 167 ? 8.141 -5.355 17.703 1 97.88 167 GLU B O 1
ATOM 4431 N N . GLY B 1 168 ? 7.219 -6.324 15.938 1 98.38 168 GLY B N 1
ATOM 4432 C CA . GLY B 1 168 ? 8.469 -6.23 15.203 1 98.38 168 GLY B CA 1
ATOM 4433 C C . GLY B 1 168 ? 8.938 -4.801 15 1 98.38 168 GLY B C 1
ATOM 4434 O O . GLY B 1 168 ? 10.117 -4.5 15.195 1 98.38 168 GLY B O 1
ATOM 4435 N N . ALA B 1 169 ? 8.031 -3.973 14.648 1 98.62 169 ALA B N 1
ATOM 4436 C CA . ALA B 1 169 ? 8.352 -2.557 14.477 1 98.62 169 ALA B CA 1
ATOM 4437 C C . ALA B 1 169 ? 8.781 -1.929 15.797 1 98.62 169 ALA B C 1
ATOM 4439 O O . ALA B 1 169 ? 9.719 -1.127 15.836 1 98.62 169 ALA B O 1
ATOM 4440 N N . TYR B 1 170 ? 8.055 -2.293 16.859 1 98.12 170 TYR B N 1
ATOM 4441 C CA . TYR B 1 170 ? 8.375 -1.769 18.188 1 98.12 170 TYR B CA 1
ATOM 4442 C C . TYR B 1 170 ? 9.789 -2.146 18.594 1 98.12 170 TYR B C 1
ATOM 4444 O O . TYR B 1 170 ? 10.578 -1.29 19.016 1 98.12 170 TYR B O 1
ATOM 4452 N N . ARG B 1 171 ? 10.117 -3.383 18.469 1 98.25 171 ARG B N 1
ATOM 4453 C CA . ARG B 1 171 ? 11.445 -3.854 18.859 1 98.25 171 ARG B CA 1
ATOM 4454 C C . ARG B 1 171 ? 12.523 -3.211 17.984 1 98.25 171 ARG B C 1
ATOM 4456 O O . ARG B 1 171 ? 13.586 -2.83 18.484 1 98.25 171 ARG B O 1
ATOM 4463 N N . TRP B 1 172 ? 12.266 -3.141 16.734 1 98.31 172 TRP B N 1
ATOM 4464 C CA . TRP B 1 172 ? 13.203 -2.494 15.812 1 98.31 172 TRP B CA 1
ATOM 4465 C C . TRP B 1 172 ? 13.461 -1.05 16.234 1 98.31 172 TRP B C 1
ATOM 4467 O O . TRP B 1 172 ? 14.602 -0.588 16.219 1 98.31 172 TRP B O 1
ATOM 4477 N N . ALA B 1 173 ? 12.398 -0.336 16.578 1 97.62 173 ALA B N 1
ATOM 4478 C CA . ALA B 1 173 ? 12.5 1.06 17 1 97.62 173 ALA B CA 1
ATOM 4479 C C . ALA B 1 173 ? 13.383 1.199 18.234 1 97.62 173 ALA B C 1
ATOM 4481 O O . ALA B 1 173 ? 14.289 2.031 18.266 1 97.62 173 ALA B O 1
ATOM 4482 N N . VAL B 1 174 ? 13.07 0.354 19.172 1 97.94 174 VAL B N 1
ATOM 4483 C CA . VAL B 1 174 ? 13.82 0.402 20.422 1 97.94 174 VAL B CA 1
ATOM 4484 C C . VAL B 1 174 ? 15.289 0.066 20.156 1 97.94 174 VAL B C 1
ATOM 4486 O O . VAL B 1 174 ? 16.188 0.735 20.672 1 97.94 174 VAL B O 1
ATOM 4489 N N . ASP B 1 175 ? 15.547 -0.92 19.312 1 97.44 175 ASP B N 1
ATOM 4490 C CA . ASP B 1 175 ? 16.906 -1.339 18.969 1 97.44 175 ASP B CA 1
ATOM 4491 C C . ASP B 1 175 ? 17.656 -0.232 18.234 1 97.44 175 ASP B C 1
ATOM 4493 O O . ASP B 1 175 ? 18.891 -0.22 18.203 1 97.44 175 ASP B O 1
ATOM 4497 N N . HIS B 1 176 ? 17 0.665 17.672 1 96.25 176 HIS B N 1
ATOM 4498 C CA . HIS B 1 176 ? 17.625 1.745 16.922 1 96.25 176 HIS B CA 1
ATOM 4499 C C . HIS B 1 176 ? 17.594 3.057 17.688 1 96.25 176 HIS B C 1
ATOM 4501 O O . HIS B 1 176 ? 17.656 4.137 17.109 1 96.25 176 HIS B O 1
ATOM 4507 N N . GLY B 1 177 ? 17.297 3.004 18.922 1 95.31 177 GLY B N 1
ATOM 4508 C CA . GLY B 1 177 ? 17.531 4.125 19.812 1 95.31 177 GLY B CA 1
ATOM 4509 C C . GLY B 1 177 ? 16.297 4.98 20.031 1 95.31 177 GLY B C 1
ATOM 4510 O O . GLY B 1 177 ? 16.375 6.07 20.609 1 95.31 177 GLY B O 1
ATOM 4511 N N . ILE B 1 178 ? 15.148 4.629 19.578 1 92.44 178 ILE B N 1
ATOM 4512 C CA . ILE B 1 178 ? 13.922 5.387 19.812 1 92.44 178 ILE B CA 1
ATOM 4513 C C . ILE B 1 178 ? 13.297 4.969 21.141 1 92.44 178 ILE B C 1
ATOM 4515 O O . ILE B 1 178 ? 13.062 3.781 21.375 1 92.44 178 ILE B O 1
ATOM 4519 N N . PRO B 1 179 ? 13.07 5.879 22.016 1 91.81 179 PRO B N 1
ATOM 4520 C CA . PRO B 1 179 ? 12.586 5.535 23.344 1 91.81 179 PRO B CA 1
ATOM 4521 C C . PRO B 1 179 ? 11.164 4.973 23.344 1 91.81 179 PRO B C 1
ATOM 4523 O O . PRO B 1 179 ? 10.32 5.441 22.578 1 91.81 179 PRO B O 1
ATOM 4526 N N . SER B 1 180 ? 10.969 4.012 24.172 1 95 180 SER B N 1
ATOM 4527 C CA . SER B 1 180 ? 9.625 3.471 24.359 1 95 180 SER B CA 1
ATOM 4528 C C . SER B 1 180 ? 8.766 4.414 25.188 1 95 180 SER B C 1
ATOM 4530 O O . SER B 1 180 ? 9.281 5.281 25.891 1 95 180 SER B O 1
ATOM 4532 N N . CYS B 1 181 ? 7.457 4.309 25.031 1 90.62 181 CYS B N 1
ATOM 4533 C CA . CYS B 1 181 ? 6.477 5.07 25.797 1 90.62 181 CYS B CA 1
ATOM 4534 C C . CYS B 1 181 ? 5.461 4.145 26.453 1 90.62 181 CYS B C 1
ATOM 4536 O O . CYS B 1 181 ? 4.754 3.402 25.766 1 90.62 181 CYS B O 1
ATOM 4538 N N . PRO B 1 182 ? 5.387 4.18 27.781 1 90.88 182 PRO B N 1
ATOM 4539 C CA . PRO B 1 182 ? 4.445 3.289 28.469 1 90.88 182 PRO B CA 1
ATOM 4540 C C . PRO B 1 182 ? 2.99 3.574 28.109 1 90.88 182 PRO B C 1
ATOM 4542 O O . PRO B 1 182 ? 2.635 4.719 27.828 1 90.88 182 PRO B O 1
ATOM 4545 N N . PRO B 1 183 ? 2.189 2.547 28.219 1 87.31 183 PRO B N 1
ATOM 4546 C CA . PRO B 1 183 ? 0.788 2.678 27.812 1 87.31 183 PRO B CA 1
ATOM 4547 C C . PRO B 1 183 ? 0.046 3.752 28.609 1 87.31 183 PRO B C 1
ATOM 4549 O O . PRO B 1 183 ? -0.835 4.426 28.062 1 87.31 183 PRO B O 1
ATOM 4552 N N . ASN B 1 184 ? 0.332 3.932 29.828 1 85.81 184 ASN B N 1
ATOM 4553 C CA . ASN B 1 184 ? -0.374 4.902 30.656 1 85.81 184 ASN B CA 1
ATOM 4554 C C . ASN B 1 184 ? -0.077 6.332 30.219 1 85.81 184 ASN B C 1
ATOM 4556 O O . ASN B 1 184 ? -0.877 7.238 30.469 1 85.81 184 ASN B O 1
ATOM 4560 N N . ILE B 1 185 ? 1.091 6.461 29.641 1 82.94 185 ILE B N 1
ATOM 4561 C CA . ILE B 1 185 ? 1.448 7.773 29.125 1 82.94 185 ILE B CA 1
ATOM 4562 C C . ILE B 1 185 ? 0.845 7.949 27.719 1 82.94 185 ILE B C 1
ATOM 4564 O O . ILE B 1 185 ? 0.401 9.039 27.375 1 82.94 185 ILE B O 1
ATOM 4568 N N . MET B 1 186 ? 0.81 6.863 27.031 1 86.25 186 MET B N 1
ATOM 4569 C CA . MET B 1 186 ? 0.274 6.898 25.672 1 86.25 186 MET B CA 1
ATOM 4570 C C . MET B 1 186 ? -1.213 7.234 25.672 1 86.25 186 MET B C 1
ATOM 4572 O O . MET B 1 186 ? -1.694 7.965 24.812 1 86.25 186 MET B O 1
ATOM 4576 N N . THR B 1 187 ? -1.87 6.676 26.641 1 87.62 187 THR B N 1
ATOM 4577 C CA . THR B 1 187 ? -3.311 6.883 26.766 1 87.62 187 THR B CA 1
ATOM 4578 C C . THR B 1 187 ? -3.611 8.094 27.641 1 87.62 187 THR B C 1
ATOM 4580 O O . THR B 1 187 ? -3.348 8.07 28.844 1 87.62 187 THR B O 1
ATOM 4583 N N . THR B 1 188 ? -4.145 9.109 27.016 1 79.19 188 THR B N 1
ATOM 4584 C CA . THR B 1 188 ? -4.496 10.305 27.766 1 79.19 188 THR B CA 1
ATOM 4585 C C . THR B 1 188 ? -5.91 10.195 28.328 1 79.19 188 THR B C 1
ATOM 4587 O O . THR B 1 188 ? -6.672 9.305 27.922 1 79.19 188 THR B O 1
ATOM 4590 N N . ARG B 1 189 ? -6.223 11.078 29.266 1 81.19 189 ARG B N 1
ATOM 4591 C CA . ARG B 1 189 ? -7.566 11.109 29.828 1 81.19 189 ARG B CA 1
ATOM 4592 C C . ARG B 1 189 ? -8.609 11.352 28.75 1 81.19 189 ARG B C 1
ATOM 4594 O O . ARG B 1 189 ? -9.695 10.758 28.781 1 81.19 189 ARG B O 1
ATOM 4601 N N . PHE B 1 190 ? -8.266 12.141 27.812 1 76.69 190 PHE B N 1
ATOM 4602 C CA . PHE B 1 190 ? -9.203 12.492 26.75 1 76.69 190 PHE B CA 1
ATOM 4603 C C . PHE B 1 190 ? -9.461 11.297 25.844 1 76.69 190 PHE B C 1
ATOM 4605 O O . PHE B 1 190 ? -10.609 11.031 25.469 1 76.69 190 PHE B O 1
ATOM 4612 N N . SER B 1 191 ? -8.391 10.609 25.453 1 81.56 191 SER B N 1
ATOM 4613 C CA . SER B 1 191 ? -8.562 9.461 24.562 1 81.56 191 SER B CA 1
ATOM 4614 C C . SER B 1 191 ? -9.328 8.344 25.266 1 81.56 191 SER B C 1
ATOM 4616 O O . SER B 1 191 ? -10.117 7.637 24.625 1 81.56 191 SER B O 1
ATOM 4618 N N . LEU B 1 192 ? -9.125 8.219 26.547 1 88.25 192 LEU B N 1
ATOM 4619 C CA . LEU B 1 192 ? -9.836 7.195 27.312 1 88.25 192 LEU B CA 1
ATOM 4620 C C . LEU B 1 192 ? -11.312 7.531 27.422 1 88.25 192 LEU B C 1
ATOM 4622 O O . LEU B 1 192 ? -12.164 6.645 27.344 1 88.25 192 LEU B O 1
ATOM 4626 N N . ALA B 1 193 ? -11.609 8.773 27.688 1 85.5 193 ALA B N 1
ATOM 4627 C CA . ALA B 1 193 ? -13 9.211 27.766 1 85.5 193 ALA B CA 1
ATOM 4628 C C . ALA B 1 193 ? -13.719 8.984 26.438 1 85.5 193 ALA B C 1
ATOM 4630 O O . ALA B 1 193 ? -14.867 8.523 26.422 1 85.5 193 ALA B O 1
ATOM 4631 N N . ALA B 1 194 ? -13.023 9.359 25.375 1 83.75 194 ALA B N 1
ATOM 4632 C CA . ALA B 1 194 ? -13.602 9.141 24.047 1 83.75 194 ALA B CA 1
ATOM 4633 C C . ALA B 1 194 ? -13.852 7.652 23.797 1 83.75 194 ALA B C 1
ATOM 4635 O O . ALA B 1 194 ? -14.883 7.277 23.234 1 83.75 194 ALA B O 1
ATOM 4636 N N . PHE B 1 195 ? -12.938 6.836 24.266 1 91.31 195 PHE B N 1
ATOM 4637 C CA . PHE B 1 195 ? -13.047 5.391 24.125 1 91.31 195 PHE B CA 1
ATOM 4638 C C . PHE B 1 195 ? -14.281 4.863 24.844 1 91.31 195 PHE B C 1
ATOM 4640 O O . PHE B 1 195 ? -15.047 4.078 24.297 1 91.31 195 PHE B O 1
ATOM 4647 N N . LYS B 1 196 ? -14.453 5.242 25.953 1 92.56 196 LYS B N 1
ATOM 4648 C CA . LYS B 1 196 ? -15.586 4.793 26.766 1 92.56 196 LYS B CA 1
ATOM 4649 C C . LYS B 1 196 ? -16.906 5.227 26.141 1 92.56 196 LYS B C 1
ATOM 4651 O O . LYS B 1 196 ? -17.875 4.453 26.109 1 92.56 196 LYS B O 1
ATOM 4656 N N . ARG B 1 197 ? -16.984 6.438 25.734 1 88.75 197 ARG B N 1
ATOM 4657 C CA . ARG B 1 197 ? -18.172 6.953 25.078 1 88.75 197 ARG B CA 1
ATOM 4658 C C . ARG B 1 197 ? -18.5 6.148 23.812 1 88.75 197 ARG B C 1
ATOM 4660 O O . ARG B 1 197 ? -19.656 5.754 23.609 1 88.75 197 ARG B O 1
ATOM 4667 N N . ASN B 1 198 ? -17.484 5.93 23 1 88.25 198 ASN B N 1
ATOM 4668 C CA . ASN B 1 198 ? -17.688 5.188 21.766 1 88.25 198 ASN B CA 1
ATOM 4669 C C . ASN B 1 198 ? -18.078 3.736 22.031 1 88.25 198 ASN B C 1
ATOM 4671 O O . ASN B 1 198 ? -18.859 3.15 21.281 1 88.25 198 ASN B O 1
ATOM 4675 N N . LYS B 1 199 ? -17.5 3.186 23 1 92.69 199 LYS B N 1
ATOM 4676 C CA . LYS B 1 199 ? -17.812 1.804 23.359 1 92.69 199 LYS B CA 1
ATOM 4677 C C . LYS B 1 199 ? -19.266 1.662 23.797 1 92.69 199 LYS B C 1
ATOM 4679 O O . LYS B 1 199 ? -19.922 0.674 23.469 1 92.69 199 LYS B O 1
ATOM 4684 N N . ARG B 1 200 ? -19.75 2.582 24.531 1 90.94 200 ARG B N 1
ATOM 4685 C CA . ARG B 1 200 ? -21.156 2.584 24.953 1 90.94 200 ARG B CA 1
ATOM 4686 C C . ARG B 1 200 ? -22.078 2.67 23.75 1 90.94 200 ARG B C 1
ATOM 4688 O O . ARG B 1 200 ? -23.094 1.964 23.688 1 90.94 200 ARG B O 1
ATOM 4695 N N . LYS B 1 201 ? -21.734 3.557 22.875 1 86.62 201 LYS B N 1
ATOM 4696 C CA . LYS B 1 201 ? -22.516 3.686 21.656 1 86.62 201 LYS B CA 1
ATOM 4697 C C . LYS B 1 201 ? -22.547 2.367 20.875 1 86.62 201 LYS B C 1
ATOM 4699 O O . LYS B 1 201 ? -23.578 1.994 20.328 1 86.62 201 LYS B O 1
ATOM 4704 N N . LEU B 1 202 ? -21.422 1.743 20.859 1 90 202 LEU B N 1
ATOM 4705 C CA . LEU B 1 202 ? -21.312 0.469 20.156 1 90 202 LEU B CA 1
ATOM 4706 C C . LEU B 1 202 ? -22.188 -0.591 20.812 1 90 202 LEU B C 1
ATOM 4708 O O . LEU B 1 202 ? -22.891 -1.338 20.109 1 90 202 LEU B O 1
ATOM 4712 N N . GLU B 1 203 ? -22.156 -0.633 22.031 1 91.31 203 GLU B N 1
ATOM 4713 C CA . GLU B 1 203 ? -22.969 -1.599 22.766 1 91.31 203 GLU B CA 1
ATOM 4714 C C . GLU B 1 203 ? -24.453 -1.356 22.547 1 91.31 203 GLU B C 1
ATOM 4716 O O . GLU B 1 203 ? -25.234 -2.305 22.406 1 91.31 203 GLU B O 1
ATOM 4721 N N . LEU B 1 204 ? -24.875 -0.132 22.516 1 87.56 204 LEU B N 1
ATOM 4722 C CA . LEU B 1 204 ? -26.266 0.226 22.281 1 87.56 204 LEU B CA 1
ATOM 4723 C C . LEU B 1 204 ? -26.703 -0.168 20.859 1 87.56 204 LEU B C 1
ATOM 4725 O O . LEU B 1 204 ? -27.797 -0.682 20.672 1 87.56 204 LEU B O 1
ATOM 4729 N N . ALA B 1 205 ? -25.797 0.125 19.984 1 86 205 ALA B N 1
ATOM 4730 C CA . ALA B 1 205 ? -26.078 -0.224 18.594 1 86 205 ALA B CA 1
ATOM 4731 C C . ALA B 1 205 ? -26.234 -1.733 18.422 1 86 205 ALA B C 1
ATOM 4733 O O . ALA B 1 205 ? -27.094 -2.201 17.672 1 86 205 ALA B O 1
ATOM 4734 N N . GLU B 1 206 ? -25.406 -2.541 19.047 1 85.75 206 GLU B N 1
ATOM 4735 C CA . GLU B 1 206 ? -25.438 -3.998 18.953 1 85.75 206 GLU B CA 1
ATOM 4736 C C . GLU B 1 206 ? -26.703 -4.562 19.609 1 85.75 206 GLU B C 1
ATOM 4738 O O . GLU B 1 206 ? -27.25 -5.57 19.156 1 85.75 206 GLU B O 1
ATOM 4743 N N . ARG B 1 207 ? -27.172 -3.91 20.609 1 82.56 207 ARG B N 1
ATOM 4744 C CA . ARG B 1 207 ? -28.406 -4.332 21.281 1 82.56 207 ARG B CA 1
ATOM 4745 C C . ARG B 1 207 ? -29.625 -4.074 20.391 1 82.56 207 ARG B C 1
ATOM 4747 O O . ARG B 1 207 ? -30.516 -4.914 20.297 1 82.56 207 ARG B O 1
ATOM 4754 N N . VAL B 1 208 ? -29.625 -2.918 19.766 1 75.62 208 VAL B N 1
ATOM 4755 C CA . VAL B 1 208 ? -30.734 -2.557 18.891 1 75.62 208 VAL B CA 1
ATOM 4756 C C . VAL B 1 208 ? -30.766 -3.502 17.688 1 75.62 208 VAL B C 1
ATOM 4758 O O . VAL B 1 208 ? -31.844 -3.918 17.25 1 75.62 208 VAL B O 1
ATOM 4761 N N . GLU B 1 209 ? -29.594 -3.764 17.125 1 69.38 209 GLU B N 1
ATOM 4762 C CA . GLU B 1 209 ? -29.516 -4.668 15.977 1 69.38 209 GLU B CA 1
ATOM 4763 C C . GLU B 1 209 ? -30 -6.066 16.344 1 69.38 209 GLU B C 1
ATOM 4765 O O . GLU B 1 209 ? -30.672 -6.73 15.547 1 69.38 209 GLU B O 1
ATOM 4770 N N . THR B 1 210 ? -29.656 -6.438 17.5 1 62.66 210 THR B N 1
ATOM 4771 C CA . THR B 1 210 ? -30.156 -7.719 18 1 62.66 210 THR B CA 1
ATOM 4772 C C . THR B 1 210 ? -31.672 -7.668 18.219 1 62.66 210 THR B C 1
ATOM 4774 O O . THR B 1 210 ? -32.375 -8.625 17.906 1 62.66 210 THR B O 1
ATOM 4777 N N . ASP B 1 211 ? -32.062 -6.395 18.703 1 59.22 211 ASP B N 1
ATOM 4778 C CA . ASP B 1 211 ? -33.5 -6.234 18.938 1 59.22 211 ASP B CA 1
ATOM 4779 C C . ASP B 1 211 ? -34.25 -6.055 17.625 1 59.22 211 ASP B C 1
ATOM 4781 O O . ASP B 1 211 ? -35.375 -6.543 17.484 1 59.22 211 ASP B O 1
ATOM 4785 N N . PHE B 1 212 ? -33.688 -5.102 16.766 1 51.59 212 PHE B N 1
ATOM 4786 C CA . PHE B 1 212 ? -34.344 -4.879 15.484 1 51.59 212 PHE B CA 1
ATOM 4787 C C . PHE B 1 212 ? -34.406 -6.168 14.672 1 51.59 212 PHE B C 1
ATOM 4789 O O . PHE B 1 212 ? -35.312 -6.332 13.828 1 51.59 212 PHE B O 1
ATOM 4796 N N . ILE B 1 213 ? -33.438 -6.969 14.602 1 45.5 213 ILE B N 1
ATOM 4797 C CA . ILE B 1 213 ? -33.688 -8.242 13.93 1 45.5 213 ILE B CA 1
ATOM 4798 C C . ILE B 1 213 ? -35 -8.852 14.43 1 45.5 213 ILE B C 1
ATOM 4800 O O . ILE B 1 213 ? -35.75 -9.445 13.656 1 45.5 213 ILE B O 1
ATOM 4804 N N . GLN B 1 214 ? -35.375 -8.664 15.648 1 39.09 214 GLN B N 1
ATOM 4805 C CA . GLN B 1 214 ? -36.719 -9.078 16.078 1 39.09 214 GLN B CA 1
ATOM 4806 C C . GLN B 1 214 ? -37.781 -8.086 15.609 1 39.09 214 GLN B C 1
ATOM 4808 O O . GLN B 1 214 ? -38.875 -8.484 15.211 1 39.09 214 GLN B O 1
ATOM 4813 N N . LEU B 1 215 ? -37.906 -6.836 16.141 1 35.25 215 LEU B N 1
ATOM 4814 C CA . LEU B 1 215 ? -38.906 -5.871 15.703 1 35.25 215 LEU B CA 1
ATOM 4815 C C . LEU B 1 215 ? -38.438 -5.129 14.453 1 35.25 215 LEU B C 1
ATOM 4817 O O . LEU B 1 215 ? -37.562 -4.258 14.539 1 35.25 215 LEU B O 1
ATOM 4821 N N . LYS B 1 216 ? -38.062 -5.625 13.344 1 33.5 216 LYS B N 1
ATOM 4822 C CA . LYS B 1 216 ? -37.438 -5.043 12.172 1 33.5 216 LYS B CA 1
ATOM 4823 C C . LYS B 1 216 ? -38.125 -3.75 11.75 1 33.5 216 LYS B C 1
ATOM 4825 O O . LYS B 1 216 ? -37.844 -3.211 10.68 1 33.5 216 LYS B O 1
ATOM 4830 N N . LYS B 1 217 ? -39.469 -3.43 12.141 1 27.47 217 LYS B N 1
ATOM 4831 C CA . LYS B 1 217 ? -40.188 -2.418 11.367 1 27.47 217 LYS B CA 1
ATOM 4832 C C . LYS B 1 217 ? -39.625 -1.027 11.617 1 27.47 217 LYS B C 1
ATOM 4834 O O . LYS B 1 217 ? -39.719 -0.144 10.766 1 27.47 217 LYS B O 1
ATOM 4839 N N . ARG B 1 218 ? -39.562 -0.371 12.945 1 22.94 218 ARG B N 1
ATOM 4840 C CA . ARG B 1 218 ? -39.906 1.038 13.117 1 22.94 218 ARG B CA 1
ATOM 4841 C C . ARG B 1 218 ? -38.75 1.938 12.664 1 22.94 218 ARG B C 1
ATOM 4843 O O . ARG B 1 218 ? -37.656 1.454 12.352 1 22.94 218 ARG B O 1
ATOM 4850 N N . ARG B 1 219 ? -38.312 3.215 13.633 1 28.84 219 ARG B N 1
ATOM 4851 C CA . ARG B 1 219 ? -38 4.629 13.477 1 28.84 219 ARG B CA 1
ATOM 4852 C C . ARG B 1 219 ? -36.562 4.816 13.023 1 28.84 219 ARG B C 1
ATOM 4854 O O . ARG B 1 219 ? -35.656 4.156 13.539 1 28.84 219 ARG B O 1
ATOM 4861 N N . GLN B 1 220 ? -36.219 5.348 11.789 1 31.12 220 GLN B N 1
ATOM 4862 C CA . GLN B 1 220 ? -35.156 6.109 11.172 1 31.12 220 GLN B CA 1
ATOM 4863 C C . GLN B 1 220 ? -34.531 7.09 12.164 1 31.12 220 GLN B C 1
ATOM 4865 O O . GLN B 1 220 ? -35 8.211 12.328 1 31.12 220 GLN B O 1
ATOM 4870 N N . SER B 1 221 ? -34.438 6.926 13.438 1 28.78 221 SER B N 1
ATOM 4871 C CA . SER B 1 221 ? -33.844 8.07 14.109 1 28.78 221 SER B CA 1
ATOM 4872 C C . SER B 1 221 ? -32.625 8.594 13.344 1 28.78 221 SER B C 1
ATOM 4874 O O . SER B 1 221 ? -31.75 7.82 12.969 1 28.78 221 SER B O 1
ATOM 4876 N N . SER B 1 222 ? -32.75 9.695 12.617 1 30.53 222 SER B N 1
ATOM 4877 C CA . SER B 1 222 ? -31.969 10.633 11.82 1 30.53 222 SER B CA 1
ATOM 4878 C C . SER B 1 222 ? -30.703 11.055 12.539 1 30.53 222 SER B C 1
ATOM 4880 O O . SER B 1 222 ? -29.922 11.852 12.023 1 30.53 222 SER B O 1
ATOM 4882 N N . GLU B 1 223 ? -30.703 10.945 13.898 1 33.38 223 GLU B N 1
ATOM 4883 C CA . GLU B 1 223 ? -29.531 11.719 14.328 1 33.38 223 GLU B CA 1
ATOM 4884 C C . GLU B 1 223 ? -28.25 11.195 13.695 1 33.38 223 GLU B C 1
ATOM 4886 O O . GLU B 1 223 ? -27.781 10.117 14.055 1 33.38 223 GLU B O 1
ATOM 4891 N N . LYS B 1 224 ? -28.016 11.32 12.531 1 35.5 224 LYS B N 1
ATOM 4892 C CA . LYS B 1 224 ? -26.906 11.203 11.594 1 35.5 224 LYS B CA 1
ATOM 4893 C C . LYS B 1 224 ? -25.641 11.875 12.148 1 35.5 224 LYS B C 1
ATOM 4895 O O . LYS B 1 224 ? -25.016 12.68 11.461 1 35.5 224 LYS B O 1
ATOM 4900 N N . GLU B 1 225 ? -25.828 12.328 13.344 1 34.25 225 GLU B N 1
ATOM 4901 C CA . GLU B 1 225 ? -24.453 12.75 13.625 1 34.25 225 GLU B CA 1
ATOM 4902 C C . GLU B 1 225 ? -23.469 11.602 13.398 1 34.25 225 GLU B C 1
ATOM 4904 O O . GLU B 1 225 ? -23.406 10.664 14.195 1 34.25 225 GLU B O 1
ATOM 4909 N N . ASN B 1 226 ? -23.516 10.992 12.312 1 35.66 226 ASN B N 1
ATOM 4910 C CA . ASN B 1 226 ? -22.328 10.219 11.945 1 35.66 226 ASN B CA 1
ATOM 4911 C C . ASN B 1 226 ? -21.078 10.734 12.656 1 35.66 226 ASN B C 1
ATOM 4913 O O . ASN B 1 226 ? -20.484 11.727 12.227 1 35.66 226 ASN B O 1
ATOM 4917 N N . ASP B 1 227 ? -21.188 10.938 13.93 1 37.47 227 ASP B N 1
ATOM 4918 C CA . ASP B 1 227 ? -19.906 11.094 14.617 1 37.47 227 ASP B CA 1
ATOM 4919 C C . ASP B 1 227 ? -18.812 10.258 13.938 1 37.47 227 ASP B C 1
ATOM 4921 O O . ASP B 1 227 ? -18.547 9.133 14.352 1 37.47 227 ASP B O 1
ATOM 4925 N N . SER B 1 228 ? -18.906 10.109 12.742 1 40.78 228 SER B N 1
ATOM 4926 C CA . SER B 1 228 ? -17.703 9.547 12.141 1 40.78 228 SER B CA 1
ATOM 4927 C C . SER B 1 228 ? -16.469 9.828 12.992 1 40.78 228 SER B C 1
ATOM 4929 O O . SER B 1 228 ? -16.234 10.969 13.398 1 40.78 228 SER B O 1
ATOM 4931 N N . GLY B 1 229 ? -16.25 9.117 13.938 1 47.97 229 GLY B N 1
ATOM 4932 C CA . GLY B 1 229 ? -15.062 9.055 14.773 1 47.97 229 GLY B CA 1
ATOM 4933 C C . GLY B 1 229 ? -13.938 9.953 14.297 1 47.97 229 GLY B C 1
ATOM 4934 O O . GLY B 1 229 ? -13.875 10.297 13.109 1 47.97 229 GLY B O 1
ATOM 4935 N N . THR B 1 230 ? -13.602 10.914 15.188 1 51.97 230 THR B N 1
ATOM 4936 C CA . THR B 1 230 ? -12.492 11.844 15.055 1 51.97 230 THR B CA 1
ATOM 4937 C C . THR B 1 230 ? -11.328 11.203 14.312 1 51.97 230 THR B C 1
ATOM 4939 O O . THR B 1 230 ? -10.867 10.117 14.688 1 51.97 230 THR B O 1
ATOM 4942 N N . LEU B 1 231 ? -11.211 11.484 13.023 1 57.56 231 LEU B N 1
ATOM 4943 C CA . LEU B 1 231 ? -10.023 11.109 12.258 1 57.56 231 LEU B CA 1
ATOM 4944 C C . LEU B 1 231 ? -8.766 11.719 12.875 1 57.56 231 LEU B C 1
ATOM 4946 O O . LEU B 1 231 ? -8.734 12.922 13.156 1 57.56 231 LEU B O 1
ATOM 4950 N N . ASP B 1 232 ? -7.953 10.82 13.352 1 76.44 232 ASP B N 1
ATOM 4951 C CA . ASP B 1 232 ? -6.723 11.141 14.07 1 76.44 232 ASP B CA 1
ATOM 4952 C C . ASP B 1 232 ? -5.508 11.023 13.156 1 76.44 232 ASP B C 1
ATOM 4954 O O . ASP B 1 232 ? -4.637 10.18 13.375 1 76.44 232 ASP B O 1
ATOM 4958 N N . THR B 1 233 ? -5.5 11.891 12.086 1 83.06 233 THR B N 1
ATOM 4959 C CA . THR B 1 233 ? -4.379 11.844 11.148 1 83.06 233 THR B CA 1
ATOM 4960 C C . THR B 1 233 ? -3.729 13.211 11.016 1 83.06 233 THR B C 1
ATOM 4962 O O . THR B 1 233 ? -4.422 14.234 10.945 1 83.06 233 THR B O 1
ATOM 4965 N N . VAL B 1 234 ? -2.441 13.266 11.094 1 80.69 234 VAL B N 1
ATOM 4966 C CA . VAL B 1 234 ? -1.673 14.477 10.828 1 80.69 234 VAL B CA 1
ATOM 4967 C C . VAL B 1 234 ? -0.73 14.242 9.648 1 80.69 234 VAL B C 1
ATOM 4969 O O . VAL B 1 234 ? -0.084 13.195 9.562 1 80.69 234 VAL B O 1
ATOM 4972 N N . GLY B 1 235 ? -0.765 15.117 8.711 1 83 235 GLY B N 1
ATOM 4973 C CA . GLY B 1 235 ? 0.108 15.039 7.555 1 83 235 GLY B CA 1
ATOM 4974 C C . GLY B 1 235 ? 0.908 16.297 7.324 1 83 235 GLY B C 1
ATOM 4975 O O . GLY B 1 235 ? 0.507 17.391 7.758 1 83 235 GLY B O 1
ATOM 4976 N N . ALA B 1 236 ? 2.055 16.141 6.672 1 81.25 236 ALA B N 1
ATOM 4977 C CA . ALA B 1 236 ? 2.908 17.281 6.363 1 81.25 236 ALA B CA 1
ATOM 4978 C C . ALA B 1 236 ? 3.561 17.125 4.996 1 81.25 236 ALA B C 1
ATOM 4980 O O . ALA B 1 236 ? 3.938 16.031 4.602 1 81.25 236 ALA B O 1
ATOM 4981 N N . VAL B 1 237 ? 3.682 18.188 4.285 1 85.31 237 VAL B N 1
ATOM 4982 C CA . VAL B 1 237 ? 4.438 18.281 3.041 1 85.31 237 VAL B CA 1
ATOM 4983 C C . VAL B 1 237 ? 5.414 19.453 3.105 1 85.31 237 VAL B C 1
ATOM 4985 O O . VAL B 1 237 ? 5.09 20.5 3.658 1 85.31 237 VAL B O 1
ATOM 4988 N N . VAL B 1 238 ? 6.645 19.266 2.57 1 79.31 238 VAL B N 1
ATOM 4989 C CA . VAL B 1 238 ? 7.652 20.312 2.67 1 79.31 238 VAL B CA 1
ATOM 4990 C C . VAL B 1 238 ? 8.445 20.391 1.366 1 79.31 238 VAL B C 1
ATOM 4992 O O . VAL B 1 238 ? 8.508 19.422 0.611 1 79.31 238 VAL B O 1
ATOM 4995 N N . VAL B 1 239 ? 8.93 21.562 1.095 1 81.31 239 VAL B N 1
ATOM 4996 C CA . VAL B 1 239 ? 9.875 21.797 0.011 1 81.31 239 VAL B CA 1
ATOM 4997 C C . VAL B 1 239 ? 11.023 22.672 0.517 1 81.31 239 VAL B C 1
ATOM 4999 O O . VAL B 1 239 ? 10.812 23.594 1.301 1 81.31 239 VAL B O 1
ATOM 5002 N N . ASP B 1 240 ? 12.227 22.25 0.161 1 70.69 240 ASP B N 1
ATOM 5003 C CA . ASP B 1 240 ? 13.367 23.078 0.565 1 70.69 240 ASP B CA 1
ATOM 5004 C C . ASP B 1 240 ? 13.766 24.047 -0.541 1 70.69 240 ASP B C 1
ATOM 5006 O O . ASP B 1 240 ? 13.109 24.109 -1.583 1 70.69 240 ASP B O 1
ATOM 5010 N N . HIS B 1 241 ? 14.852 24.859 -0.343 1 68.31 241 HIS B N 1
ATOM 5011 C CA . HIS B 1 241 ? 15.25 25.922 -1.253 1 68.31 241 HIS B CA 1
ATOM 5012 C C . HIS B 1 241 ? 15.781 25.359 -2.564 1 68.31 241 HIS B C 1
ATOM 5014 O O . HIS B 1 241 ? 15.812 26.047 -3.582 1 68.31 241 HIS B O 1
ATOM 5020 N N . GLU B 1 242 ? 16.188 24.078 -2.512 1 73.25 242 GLU B N 1
ATOM 5021 C CA . GLU B 1 242 ? 16.703 23.453 -3.719 1 73.25 242 GLU B CA 1
ATOM 5022 C C . GLU B 1 242 ? 15.594 22.812 -4.539 1 73.25 242 GLU B C 1
ATOM 5024 O O . GLU B 1 242 ? 15.82 22.359 -5.66 1 73.25 242 GLU B O 1
ATOM 5029 N N . GLY B 1 243 ? 14.398 22.797 -3.941 1 77.75 243 GLY B N 1
ATOM 5030 C CA . GLY B 1 243 ? 13.266 22.219 -4.648 1 77.75 243 GLY B CA 1
ATOM 5031 C C . GLY B 1 243 ? 13.008 20.766 -4.301 1 77.75 243 GLY B C 1
ATOM 5032 O O . GLY B 1 243 ? 12.18 20.109 -4.93 1 77.75 243 GLY B O 1
ATOM 5033 N N . ASN B 1 244 ? 13.766 20.281 -3.307 1 82.31 244 ASN B N 1
ATOM 5034 C CA . ASN B 1 244 ? 13.5 18.922 -2.82 1 82.31 244 ASN B CA 1
ATOM 5035 C C . ASN B 1 244 ? 12.242 18.875 -1.955 1 82.31 244 ASN B C 1
ATOM 5037 O O . ASN B 1 244 ? 12.039 19.75 -1.108 1 82.31 244 ASN B O 1
ATOM 5041 N N . VAL B 1 245 ? 11.477 17.875 -2.242 1 85.81 245 VAL B N 1
ATOM 5042 C CA . VAL B 1 245 ? 10.219 17.781 -1.502 1 85.81 245 VAL B CA 1
ATOM 5043 C C . VAL B 1 245 ? 10.234 16.547 -0.618 1 85.81 245 VAL B C 1
ATOM 5045 O O . VAL B 1 245 ? 11.008 15.609 -0.858 1 85.81 245 VAL B O 1
ATOM 5048 N N . ALA B 1 246 ? 9.406 16.547 0.415 1 86.06 246 ALA B N 1
ATOM 5049 C CA . ALA B 1 246 ? 9.156 15.398 1.284 1 86.06 246 ALA B CA 1
ATOM 5050 C C . ALA B 1 246 ? 7.727 15.43 1.824 1 86.06 246 ALA B C 1
ATOM 5052 O O . ALA B 1 246 ? 7.094 16.484 1.87 1 86.06 246 ALA B O 1
ATOM 5053 N N . ALA B 1 247 ? 7.238 14.328 2.133 1 89.75 247 ALA B N 1
ATOM 5054 C CA . ALA B 1 247 ? 5.891 14.195 2.678 1 89.75 247 ALA B CA 1
ATOM 5055 C C . ALA B 1 247 ? 5.848 13.148 3.787 1 89.75 247 ALA B C 1
ATOM 5057 O O . ALA B 1 247 ? 6.57 12.156 3.736 1 89.75 247 ALA B O 1
ATOM 5058 N N . ALA B 1 248 ? 5.035 13.383 4.793 1 86.5 248 ALA B N 1
ATOM 5059 C CA . ALA B 1 248 ? 4.871 12.461 5.906 1 86.5 248 ALA B CA 1
ATOM 5060 C C . ALA B 1 248 ? 3.43 12.453 6.41 1 86.5 248 ALA B C 1
ATOM 5062 O O . ALA B 1 248 ? 2.68 13.406 6.176 1 86.5 248 ALA B O 1
ATOM 5063 N N . VAL B 1 249 ? 3.066 11.398 7.039 1 89.62 249 VAL B N 1
ATOM 5064 C CA . VAL B 1 249 ? 1.742 11.273 7.641 1 89.62 249 VAL B CA 1
ATOM 5065 C C . VAL B 1 249 ? 1.811 10.344 8.852 1 89.62 249 VAL B C 1
ATOM 5067 O O . VAL B 1 249 ? 2.609 9.406 8.875 1 89.62 249 VAL B O 1
ATOM 5070 N N . SER B 1 250 ? 1.121 10.641 9.914 1 87.5 250 SER B N 1
ATOM 5071 C CA . SER B 1 250 ? 0.94 9.836 11.109 1 87.5 250 SER B CA 1
ATOM 5072 C C . SER B 1 250 ? -0.529 9.758 11.516 1 87.5 250 SER B C 1
ATOM 5074 O O . SER B 1 250 ? -1.235 10.773 11.492 1 87.5 250 SER B O 1
ATOM 5076 N N . SER B 1 251 ? -1.009 8.562 11.82 1 89.88 251 SER B N 1
ATOM 5077 C CA . SER B 1 251 ? -2.434 8.406 12.086 1 89.88 251 SER B CA 1
ATOM 5078 C C . SER B 1 251 ? -2.678 7.426 13.227 1 89.88 251 SER B C 1
ATOM 5080 O O . SER B 1 251 ? -2.029 6.379 13.297 1 89.88 251 SER B O 1
ATOM 5082 N N . GLY B 1 252 ? -3.553 7.816 14.109 1 88.25 252 GLY B N 1
ATOM 5083 C CA . GLY B 1 252 ? -4.059 6.906 15.117 1 88.25 252 GLY B CA 1
ATOM 5084 C C . GLY B 1 252 ? -5.176 6.016 14.617 1 88.25 252 GLY B C 1
ATOM 5085 O O . GLY B 1 252 ? -5.602 5.09 15.312 1 88.25 252 GLY B O 1
ATOM 5086 N N . GLY B 1 253 ? -5.609 6.254 13.484 1 88.06 253 GLY B N 1
ATOM 5087 C CA . GLY B 1 253 ? -6.621 5.418 12.852 1 88.06 253 GLY B CA 1
ATOM 5088 C C . GLY B 1 253 ? -8.031 5.734 13.32 1 88.06 253 GLY B C 1
ATOM 5089 O O . GLY B 1 253 ? -8.305 6.852 13.773 1 88.06 253 GLY B O 1
ATOM 5090 N N . LEU B 1 254 ? -8.961 4.77 13.133 1 87.75 254 LEU B N 1
ATOM 5091 C CA . LEU B 1 254 ? -10.375 4.898 13.461 1 87.75 254 LEU B CA 1
ATOM 5092 C C . LEU B 1 254 ? -10.625 4.523 14.922 1 87.75 254 LEU B C 1
ATOM 5094 O O . LEU B 1 254 ? -9.984 3.611 15.453 1 87.75 254 LEU B O 1
ATOM 5098 N N . ALA B 1 255 ? -11.562 5.289 15.492 1 88.44 255 ALA B N 1
ATOM 5099 C CA . ALA B 1 255 ? -11.984 4.891 16.828 1 88.44 255 ALA B CA 1
ATOM 5100 C C . ALA B 1 255 ? -12.555 3.475 16.828 1 88.44 255 ALA B C 1
ATOM 5102 O O . ALA B 1 255 ? -13.297 3.1 15.914 1 88.44 255 ALA B O 1
ATOM 5103 N N . LEU B 1 256 ? -12.164 2.697 17.797 1 93.56 256 LEU B N 1
ATOM 5104 C CA . LEU B 1 256 ? -12.648 1.337 18.016 1 93.56 256 LEU B CA 1
ATOM 5105 C C . LEU B 1 256 ? -12.305 0.445 16.828 1 93.56 256 LEU B C 1
ATOM 5107 O O . LEU B 1 256 ? -13.062 -0.469 16.484 1 93.56 256 LEU B O 1
ATOM 5111 N N . LYS B 1 257 ? -11.258 0.804 16.141 1 93.81 257 LYS B N 1
ATOM 5112 C CA . LYS B 1 257 ? -10.797 -0.062 15.062 1 93.81 257 LYS B CA 1
ATOM 5113 C C . LYS B 1 257 ? -10.406 -1.439 15.594 1 93.81 257 LYS B C 1
ATOM 5115 O O . LYS B 1 257 ? -10.117 -1.598 16.781 1 93.81 257 LYS B O 1
ATOM 5120 N N . HIS B 1 258 ? -10.383 -2.398 14.711 1 97.06 258 HIS B N 1
ATOM 5121 C CA . HIS B 1 258 ? -9.852 -3.713 15.062 1 97.06 258 HIS B CA 1
ATOM 5122 C C . HIS B 1 258 ? -8.359 -3.646 15.352 1 97.06 258 HIS B C 1
ATOM 5124 O O . HIS B 1 258 ? -7.617 -2.955 14.648 1 97.06 258 HIS B O 1
ATOM 5130 N N . PRO B 1 259 ? -7.934 -4.406 16.406 1 97.81 259 PRO B N 1
ATOM 5131 C CA . PRO B 1 259 ? -6.484 -4.496 16.609 1 97.81 259 PRO B CA 1
ATOM 5132 C C . PRO B 1 259 ? -5.75 -5.023 15.383 1 97.81 259 PRO B C 1
ATOM 5134 O O . PRO B 1 259 ? -6.23 -5.945 14.719 1 97.81 259 PRO B O 1
ATOM 5137 N N . GLY B 1 260 ? -4.621 -4.418 15.078 1 98.56 260 GLY B N 1
ATOM 5138 C CA . GLY B 1 260 ? -3.82 -4.859 13.953 1 98.56 260 GLY B CA 1
ATOM 5139 C C . GLY B 1 260 ? -4.227 -4.211 12.641 1 98.56 260 GLY B C 1
ATOM 5140 O O . GLY B 1 260 ? -3.627 -4.48 11.594 1 98.56 260 GLY B O 1
ATOM 5141 N N . ARG B 1 261 ? -5.207 -3.305 12.695 1 98.44 261 ARG B N 1
ATOM 5142 C CA . ARG B 1 261 ? -5.641 -2.623 11.477 1 98.44 261 ARG B CA 1
ATOM 5143 C C . ARG B 1 261 ? -4.57 -1.66 10.984 1 98.44 261 ARG B C 1
ATOM 5145 O O . ARG B 1 261 ? -3.957 -0.941 11.773 1 98.44 261 ARG B O 1
ATOM 5152 N N . VAL B 1 262 ? -4.336 -1.729 9.703 1 98.62 262 VAL B N 1
ATOM 5153 C CA . VAL B 1 262 ? -3.428 -0.778 9.062 1 98.62 262 VAL B CA 1
ATOM 5154 C C . VAL B 1 262 ? -4.195 0.071 8.055 1 98.62 262 VAL B C 1
ATOM 5156 O O . VAL B 1 262 ? -4.934 -0.46 7.223 1 98.62 262 VAL B O 1
ATOM 5159 N N . GLY B 1 263 ? -4.043 1.399 8.125 1 97.31 263 GLY B N 1
ATOM 5160 C CA . GLY B 1 263 ? -4.703 2.33 7.227 1 97.31 263 GLY B CA 1
ATOM 5161 C C . GLY B 1 263 ? -3.76 2.945 6.211 1 97.31 263 GLY B C 1
ATOM 5162 O O . GLY B 1 263 ? -2.662 2.432 5.984 1 97.31 263 GLY B O 1
ATOM 5163 N N . GLN B 1 264 ? -4.223 3.994 5.652 1 96.88 264 GLN B N 1
ATOM 5164 C CA . GLN B 1 264 ? -3.527 4.625 4.535 1 96.88 264 GLN B CA 1
ATOM 5165 C C . GLN B 1 264 ? -2.182 5.195 4.977 1 96.88 264 GLN B C 1
ATOM 5167 O O . GLN B 1 264 ? -1.257 5.309 4.172 1 96.88 264 GLN B O 1
ATOM 5172 N N . ALA B 1 265 ? -2.064 5.535 6.23 1 96.12 265 ALA B N 1
ATOM 5173 C CA . ALA B 1 265 ? -0.9 6.277 6.707 1 96.12 265 ALA B CA 1
ATOM 5174 C C . ALA B 1 265 ? 0.357 5.414 6.66 1 96.12 265 ALA B C 1
ATOM 5176 O O . ALA B 1 265 ? 1.474 5.93 6.766 1 96.12 265 ALA B O 1
ATOM 5177 N N . ALA B 1 266 ? 0.162 4.141 6.48 1 98.31 266 ALA B N 1
ATOM 5178 C CA . ALA B 1 266 ? 1.33 3.264 6.438 1 98.31 266 ALA B CA 1
ATOM 5179 C C . ALA B 1 266 ? 1.557 2.725 5.027 1 98.31 266 ALA B C 1
ATOM 5181 O O . ALA B 1 266 ? 2.582 2.094 4.754 1 98.31 266 ALA B O 1
ATOM 5182 N N . LEU B 1 267 ? 0.661 2.918 4.152 1 98.62 267 LEU B N 1
ATOM 5183 C CA . LEU B 1 267 ? 0.704 2.201 2.883 1 98.62 267 LEU B CA 1
ATOM 5184 C C . LEU B 1 267 ? 1.314 3.07 1.789 1 98.62 267 LEU B C 1
ATOM 5186 O O . LEU B 1 267 ? 0.959 4.242 1.651 1 98.62 267 LEU B O 1
ATOM 5190 N N . TYR B 1 268 ? 2.221 2.467 1.028 1 98.62 268 TYR B N 1
ATOM 5191 C CA . TYR B 1 268 ? 2.924 3.129 -0.065 1 98.62 268 TYR B CA 1
ATOM 5192 C C . TYR B 1 268 ? 1.942 3.668 -1.098 1 98.62 268 TYR B C 1
ATOM 5194 O O . TYR B 1 268 ? 1.089 2.932 -1.597 1 98.62 268 TYR B O 1
ATOM 5202 N N . GLY B 1 269 ? 2.031 4.977 -1.35 1 98.12 269 GLY B N 1
ATOM 5203 C CA . GLY B 1 269 ? 1.207 5.621 -2.359 1 98.12 269 GLY B CA 1
ATOM 5204 C C . GLY B 1 269 ? -0.129 6.098 -1.823 1 98.12 269 GLY B C 1
ATOM 5205 O O . GLY B 1 269 ? -0.903 6.73 -2.545 1 98.12 269 GLY B O 1
ATOM 5206 N N . CYS B 1 270 ? -0.376 5.852 -0.577 1 98.31 270 CYS B N 1
ATOM 5207 C CA . CYS B 1 270 ? -1.713 6.113 -0.055 1 98.31 270 CYS B CA 1
ATOM 5208 C C . CYS B 1 270 ? -1.691 7.258 0.953 1 98.31 270 CYS B C 1
ATOM 5210 O O . CYS B 1 270 ? -2.449 8.219 0.821 1 98.31 270 CYS B O 1
ATOM 5212 N N . GLY B 1 271 ? -0.829 7.207 1.921 1 96.81 271 GLY B N 1
ATOM 5213 C CA . GLY B 1 271 ? -0.795 8.211 2.973 1 96.81 271 GLY B CA 1
ATOM 5214 C C . GLY B 1 271 ? -0.014 9.453 2.588 1 96.81 271 GLY B C 1
ATOM 5215 O O . GLY B 1 271 ? -0.431 10.57 2.889 1 96.81 271 GLY B O 1
ATOM 5216 N N . CYS B 1 272 ? 1.081 9.211 1.994 1 94.19 272 CYS B N 1
ATOM 5217 C CA . CYS B 1 272 ? 1.896 10.328 1.534 1 94.19 272 CYS B CA 1
ATOM 5218 C C . CYS B 1 272 ? 2.68 9.961 0.281 1 94.19 272 CYS B C 1
ATOM 5220 O O . CYS B 1 272 ? 2.789 8.781 -0.058 1 94.19 272 CYS B O 1
ATOM 5222 N N . TRP B 1 273 ? 3.133 10.953 -0.402 1 97.88 273 TRP B N 1
ATOM 5223 C CA . TRP B 1 273 ? 3.924 10.789 -1.617 1 97.88 273 TRP B CA 1
ATOM 5224 C C . TRP B 1 273 ? 4.812 12.008 -1.855 1 97.88 273 TRP B C 1
ATOM 5226 O O . TRP B 1 273 ? 4.398 13.141 -1.617 1 97.88 273 TRP B O 1
ATOM 5236 N N . ALA B 1 274 ? 6.016 11.773 -2.273 1 94.56 274 ALA B N 1
ATOM 5237 C CA . ALA B 1 274 ? 6.934 12.852 -2.627 1 94.56 274 ALA B CA 1
ATOM 5238 C C . ALA B 1 274 ? 7.824 12.453 -3.801 1 94.56 274 ALA B C 1
ATOM 5240 O O . ALA B 1 274 ? 8.398 11.359 -3.811 1 94.56 274 ALA B O 1
ATOM 5241 N N . GLU B 1 275 ? 7.891 13.359 -4.75 1 96.19 275 GLU B N 1
ATOM 5242 C CA . GLU B 1 275 ? 8.695 13.102 -5.938 1 96.19 275 GLU B CA 1
ATOM 5243 C C . GLU B 1 275 ? 9.289 14.391 -6.492 1 96.19 275 GLU B C 1
ATOM 5245 O O . GLU B 1 275 ? 8.555 15.336 -6.789 1 96.19 275 GLU B O 1
ATOM 5250 N N . ASN B 1 276 ? 10.578 14.406 -6.629 1 93.44 276 ASN B N 1
ATOM 5251 C CA . ASN B 1 276 ? 11.234 15.547 -7.25 1 93.44 276 ASN B CA 1
ATOM 5252 C C . ASN B 1 276 ? 11.023 15.57 -8.758 1 93.44 276 ASN B C 1
ATOM 5254 O O . ASN B 1 276 ? 10.68 14.547 -9.359 1 93.44 276 ASN B O 1
ATOM 5258 N N . THR B 1 277 ? 11.312 16.703 -9.281 1 89.88 277 THR B N 1
ATOM 5259 C CA . THR B 1 277 ? 11.305 16.828 -10.734 1 89.88 277 THR B CA 1
ATOM 5260 C C . THR B 1 277 ? 12.289 15.852 -11.375 1 89.88 277 THR B C 1
ATOM 5262 O O . THR B 1 277 ? 13.336 15.562 -10.797 1 89.88 277 THR B O 1
ATOM 5265 N N . GLY B 1 278 ? 11.883 15.359 -12.508 1 84.44 278 GLY B N 1
ATOM 5266 C CA . GLY B 1 278 ? 12.734 14.453 -13.258 1 84.44 278 GLY B CA 1
ATOM 5267 C C . GLY B 1 278 ? 12.438 14.445 -14.75 1 84.44 278 GLY B C 1
ATOM 5268 O O . GLY B 1 278 ? 11.812 15.375 -15.266 1 84.44 278 GLY B O 1
ATOM 5269 N N . ALA B 1 279 ? 12.992 13.438 -15.328 1 78.44 279 ALA B N 1
ATOM 5270 C CA . ALA B 1 279 ? 12.859 13.344 -16.781 1 78.44 279 ALA B CA 1
ATOM 5271 C C . ALA B 1 279 ? 11.391 13.336 -17.188 1 78.44 279 ALA B C 1
ATOM 5273 O O . ALA B 1 279 ? 11.016 13.953 -18.188 1 78.44 279 ALA B O 1
ATOM 5274 N N . HIS B 1 280 ? 10.562 12.773 -16.312 1 81.19 280 HIS B N 1
ATOM 5275 C CA . HIS B 1 280 ? 9.164 12.609 -16.688 1 81.19 280 HIS B CA 1
ATOM 5276 C C . HIS B 1 280 ? 8.258 13.5 -15.844 1 81.19 280 HIS B C 1
ATOM 5278 O O . HIS B 1 280 ? 7.043 13.516 -16.031 1 81.19 280 HIS B O 1
ATOM 5284 N N . ASN B 1 281 ? 8.82 14.258 -14.922 1 89.31 281 ASN B N 1
ATOM 5285 C CA . ASN B 1 281 ? 8.055 15.117 -14.023 1 89.31 281 ASN B CA 1
ATOM 5286 C C . ASN B 1 281 ? 8.562 16.547 -14.039 1 89.31 281 ASN B C 1
ATOM 5288 O O . ASN B 1 281 ? 9.602 16.859 -13.453 1 89.31 281 ASN B O 1
ATOM 5292 N N . PRO B 1 282 ? 7.809 17.406 -14.672 1 92.25 282 PRO B N 1
ATOM 5293 C CA . PRO B 1 282 ? 8.258 18.797 -14.719 1 92.25 282 PRO B CA 1
ATOM 5294 C C . PRO B 1 282 ? 8.172 19.484 -13.359 1 92.25 282 PRO B C 1
ATOM 5296 O O . PRO B 1 282 ? 8.852 20.484 -13.133 1 92.25 282 PRO B O 1
ATOM 5299 N N . TYR B 1 283 ? 7.391 18.938 -12.484 1 95.06 283 TYR B N 1
ATOM 5300 C CA . TYR B 1 283 ? 7.227 19.562 -11.172 1 95.06 283 TYR B CA 1
ATOM 5301 C C . TYR B 1 283 ? 7.625 18.609 -10.055 1 95.06 283 TYR B C 1
ATOM 5303 O O . TYR B 1 283 ? 7.371 17.391 -10.141 1 95.06 283 TYR B O 1
ATOM 5311 N N . SER B 1 284 ? 8.227 19.141 -9.008 1 93.12 284 SER B N 1
ATOM 5312 C CA . SER B 1 284 ? 8.312 18.422 -7.746 1 93.12 284 SER B CA 1
ATOM 5313 C C . SER B 1 284 ? 6.984 18.438 -7 1 93.12 284 SER B C 1
ATOM 5315 O O . SER B 1 284 ? 6.328 19.484 -6.926 1 93.12 284 SER B O 1
ATOM 5317 N N . THR B 1 285 ? 6.59 17.328 -6.52 1 96.12 285 THR B N 1
ATOM 5318 C CA . THR B 1 285 ? 5.289 17.266 -5.867 1 96.12 285 THR B CA 1
ATOM 5319 C C . THR B 1 285 ? 5.379 16.531 -4.535 1 96.12 285 THR B C 1
ATOM 5321 O O . THR B 1 285 ? 6.148 15.57 -4.406 1 96.12 285 THR B O 1
ATOM 5324 N N . ALA B 1 286 ? 4.672 16.953 -3.57 1 91.94 286 ALA B N 1
ATOM 5325 C CA . ALA B 1 286 ? 4.477 16.297 -2.277 1 91.94 286 ALA B CA 1
ATOM 5326 C C . ALA B 1 286 ? 3 16.281 -1.891 1 91.94 286 ALA B C 1
ATOM 5328 O O . ALA B 1 286 ? 2.291 17.266 -2.072 1 91.94 286 ALA B O 1
ATOM 5329 N N . VAL B 1 287 ? 2.551 15.148 -1.422 1 96.25 287 VAL B N 1
ATOM 5330 C CA . VAL B 1 287 ? 1.138 14.961 -1.107 1 96.25 287 VAL B CA 1
ATOM 5331 C C . VAL B 1 287 ? 0.997 14.227 0.224 1 96.25 287 VAL B C 1
ATOM 5333 O O . VAL B 1 287 ? 1.769 13.312 0.521 1 96.25 287 VAL B O 1
ATOM 5336 N N . SER B 1 288 ? 0.07 14.594 1.039 1 92.12 288 SER B N 1
ATOM 5337 C CA . SER B 1 288 ? -0.333 13.883 2.248 1 92.12 288 SER B CA 1
ATOM 5338 C C . SER B 1 288 ? -1.852 13.805 2.363 1 92.12 288 SER B C 1
ATOM 5340 O O . SER B 1 288 ? -2.555 14.758 2.021 1 92.12 288 SER B O 1
ATOM 5342 N N . THR B 1 289 ? -2.359 12.688 2.85 1 94.81 289 THR B N 1
ATOM 5343 C CA . THR B 1 289 ? -3.803 12.469 2.861 1 94.81 289 THR B CA 1
ATOM 5344 C C . THR B 1 289 ? -4.301 12.203 4.277 1 94.81 289 THR B C 1
ATOM 5346 O O . THR B 1 289 ? -3.527 11.789 5.145 1 94.81 289 THR B O 1
ATOM 5349 N N . SER B 1 290 ? -5.566 12.484 4.543 1 88.94 290 SER B N 1
ATOM 5350 C CA . SER B 1 290 ? -6.293 12.18 5.77 1 88.94 290 SER B CA 1
ATOM 5351 C C . SER B 1 290 ? -7.754 11.852 5.484 1 88.94 290 SER B C 1
ATOM 5353 O O . SER B 1 290 ? -8.336 12.375 4.535 1 88.94 290 SER B O 1
ATOM 5355 N N . GLY B 1 291 ? -8.336 10.953 6.227 1 90.62 291 GLY B N 1
ATOM 5356 C CA . GLY B 1 291 ? -9.711 10.531 6.023 1 90.62 291 GLY B CA 1
ATOM 5357 C C . GLY B 1 291 ? -9.953 9.078 6.391 1 90.62 291 GLY B C 1
ATOM 5358 O O . GLY B 1 291 ? -9.32 8.555 7.312 1 90.62 291 GLY B O 1
ATOM 5359 N N . CYS B 1 292 ? -10.969 8.547 5.719 1 91.75 292 CYS B N 1
ATOM 5360 C CA . CYS B 1 292 ? -11.203 7.121 5.902 1 91.75 292 CYS B CA 1
ATOM 5361 C C . CYS B 1 292 ? -10.094 6.301 5.242 1 91.75 292 CYS B C 1
ATOM 5363 O O . CYS B 1 292 ? -9.953 6.32 4.016 1 91.75 292 CYS B O 1
ATOM 5365 N N . GLY B 1 293 ? -9.391 5.582 6.023 1 94.69 293 GLY B N 1
ATOM 5366 C CA . GLY B 1 293 ? -8.227 4.852 5.555 1 94.69 293 GLY B CA 1
ATOM 5367 C C . GLY B 1 293 ? -8.531 3.936 4.383 1 94.69 293 GLY B C 1
ATOM 5368 O O . GLY B 1 293 ? -7.797 3.924 3.393 1 94.69 293 GLY B O 1
ATOM 5369 N N . GLU B 1 294 ? -9.617 3.213 4.484 1 95.44 294 GLU B N 1
ATOM 5370 C CA . GLU B 1 294 ? -9.984 2.258 3.443 1 95.44 294 GLU B CA 1
ATOM 5371 C C . GLU B 1 294 ? -10.273 2.965 2.123 1 95.44 294 GLU B C 1
ATOM 5373 O O . GLU B 1 294 ? -9.891 2.48 1.055 1 95.44 294 GLU B O 1
ATOM 5378 N N . HIS B 1 295 ? -10.922 4.156 2.178 1 95.94 295 HIS B N 1
ATOM 5379 C CA . HIS B 1 295 ? -11.188 4.918 0.964 1 95.94 295 HIS B CA 1
ATOM 5380 C C . HIS B 1 295 ? -9.891 5.395 0.314 1 95.94 295 HIS B C 1
ATOM 5382 O O . HIS B 1 295 ? -9.719 5.266 -0.9 1 95.94 295 HIS B O 1
ATOM 5388 N N . LEU B 1 296 ? -9.047 5.863 1.138 1 97.31 296 LEU B N 1
ATOM 5389 C CA . LEU B 1 296 ? -7.793 6.434 0.661 1 97.31 296 LEU B CA 1
ATOM 5390 C C . LEU B 1 296 ? -6.871 5.344 0.123 1 97.31 296 LEU B C 1
ATOM 5392 O O . LEU B 1 296 ? -6.137 5.566 -0.841 1 97.31 296 LEU B O 1
ATOM 5396 N N . VAL B 1 297 ? -6.91 4.16 0.699 1 98.12 297 VAL B N 1
ATOM 5397 C CA . VAL B 1 297 ? -6.105 3.033 0.246 1 98.12 297 VAL B CA 1
ATOM 5398 C C . VAL B 1 297 ? -6.625 2.531 -1.099 1 98.12 297 VAL B C 1
ATOM 5400 O O . VAL B 1 297 ? -5.863 2.41 -2.061 1 98.12 297 VAL B O 1
ATOM 5403 N N . ARG B 1 298 ? -7.891 2.361 -1.225 1 97.25 298 ARG B N 1
ATOM 5404 C CA . ARG B 1 298 ? -8.484 1.747 -2.406 1 97.25 298 ARG B CA 1
ATOM 5405 C C . ARG B 1 298 ? -8.344 2.648 -3.627 1 97.25 298 ARG B C 1
ATOM 5407 O O . ARG B 1 298 ? -8.477 2.189 -4.762 1 97.25 298 ARG B O 1
ATOM 5414 N N . THR B 1 299 ? -8.031 3.902 -3.371 1 97.75 299 THR B N 1
ATOM 5415 C CA . THR B 1 299 ? -7.902 4.824 -4.492 1 97.75 299 THR B CA 1
ATOM 5416 C C . THR B 1 299 ? -6.445 5.242 -4.684 1 97.75 299 THR B C 1
ATOM 5418 O O . THR B 1 299 ? -6.121 5.973 -5.621 1 97.75 299 THR B O 1
ATOM 5421 N N . ILE B 1 300 ? -5.602 4.852 -3.766 1 98.12 300 ILE B N 1
ATOM 5422 C CA . ILE B 1 300 ? -4.203 5.25 -3.805 1 98.12 300 ILE B CA 1
ATOM 5423 C C . ILE B 1 300 ? -4.102 6.758 -4.043 1 98.12 300 ILE B C 1
ATOM 5425 O O . ILE B 1 300 ? -3.346 7.207 -4.906 1 98.12 300 ILE B O 1
ATOM 5429 N N . LEU B 1 301 ? -4.727 7.488 -3.299 1 97.94 301 LEU B N 1
ATOM 5430 C CA . LEU B 1 301 ? -5.07 8.875 -3.605 1 97.94 301 LEU B CA 1
ATOM 5431 C C . LEU B 1 301 ? -3.826 9.75 -3.623 1 97.94 301 LEU B C 1
ATOM 5433 O O . LEU B 1 301 ? -3.715 10.664 -4.445 1 97.94 301 LEU B O 1
ATOM 5437 N N . ALA B 1 302 ? -2.869 9.516 -2.717 1 98.31 302 ALA B N 1
ATOM 5438 C CA . ALA B 1 302 ? -1.684 10.367 -2.664 1 98.31 302 ALA B CA 1
ATOM 5439 C C . ALA B 1 302 ? -0.921 10.328 -3.984 1 98.31 302 ALA B C 1
ATOM 5441 O O . ALA B 1 302 ? -0.578 11.375 -4.543 1 98.31 302 ALA B O 1
ATOM 5442 N N . ARG B 1 303 ? -0.709 9.148 -4.445 1 98.19 303 ARG B N 1
ATOM 5443 C CA . ARG B 1 303 ? 0.017 8.992 -5.699 1 98.19 303 ARG B CA 1
ATOM 5444 C C . ARG B 1 303 ? -0.792 9.547 -6.871 1 98.19 303 ARG B C 1
ATOM 5446 O O . ARG B 1 303 ? -0.241 10.195 -7.762 1 98.19 303 ARG B O 1
ATOM 5453 N N . GLU B 1 304 ? -2.074 9.297 -6.879 1 97.81 304 GLU B N 1
ATOM 5454 C CA . GLU B 1 304 ? -2.934 9.812 -7.941 1 97.81 304 GLU B CA 1
ATOM 5455 C C . GLU B 1 304 ? -2.889 11.344 -7.996 1 97.81 304 GLU B C 1
ATOM 5457 O O . GLU B 1 304 ? -2.854 11.93 -9.078 1 97.81 304 GLU B O 1
ATOM 5462 N N . CYS B 1 305 ? -2.91 11.969 -6.848 1 97.44 305 CYS B N 1
ATOM 5463 C CA . CYS B 1 305 ? -2.84 13.422 -6.801 1 97.44 305 CYS B CA 1
ATOM 5464 C C . CYS B 1 305 ? -1.501 13.922 -7.332 1 97.44 305 CYS B C 1
ATOM 5466 O O . CYS B 1 305 ? -1.454 14.883 -8.102 1 97.44 305 CYS B O 1
ATOM 5468 N N . SER B 1 306 ? -0.465 13.266 -6.918 1 97.44 306 SER B N 1
ATOM 5469 C CA . SER B 1 306 ? 0.861 13.672 -7.371 1 97.44 306 SER B CA 1
ATOM 5470 C C . SER B 1 306 ? 0.974 13.594 -8.891 1 97.44 306 SER B C 1
ATOM 5472 O O . SER B 1 306 ? 1.508 14.5 -9.531 1 97.44 306 SER B O 1
ATOM 5474 N N . ARG B 1 307 ? 0.475 12.531 -9.461 1 96.62 307 ARG B N 1
ATOM 5475 C CA . ARG B 1 307 ? 0.496 12.367 -10.906 1 96.62 307 ARG B CA 1
ATOM 5476 C C . ARG B 1 307 ? -0.32 13.453 -11.602 1 96.62 307 ARG B C 1
ATOM 5478 O O . ARG B 1 307 ? 0.105 14.008 -12.617 1 96.62 307 ARG B O 1
ATOM 5485 N N . ALA B 1 308 ? -1.412 13.758 -11.086 1 96.75 308 ALA B N 1
ATOM 5486 C CA . ALA B 1 308 ? -2.293 14.773 -11.656 1 96.75 308 ALA B CA 1
ATOM 5487 C C . ALA B 1 308 ? -1.642 16.156 -11.617 1 96.75 308 ALA B C 1
ATOM 5489 O O . ALA B 1 308 ? -1.825 16.953 -12.531 1 96.75 308 ALA B O 1
ATOM 5490 N N . LEU B 1 309 ? -0.875 16.391 -10.633 1 95.5 309 LEU B N 1
ATOM 5491 C CA . LEU B 1 309 ? -0.29 17.703 -10.391 1 95.5 309 LEU B CA 1
ATOM 5492 C C . LEU B 1 309 ? 0.807 18.016 -11.406 1 95.5 309 LEU B C 1
ATOM 5494 O O . LEU B 1 309 ? 1.325 19.125 -11.453 1 95.5 309 LEU B O 1
ATOM 5498 N N . GLN B 1 310 ? 1.094 17.047 -12.25 1 96.38 310 GLN B N 1
ATOM 5499 C CA . GLN B 1 310 ? 2.07 17.297 -13.305 1 96.38 310 GLN B CA 1
ATOM 5500 C C . GLN B 1 310 ? 1.447 18.062 -14.461 1 96.38 310 GLN B C 1
ATOM 5502 O O . GLN B 1 310 ? 2.16 18.609 -15.305 1 96.38 310 GLN B O 1
ATOM 5507 N N . ALA B 1 311 ? 0.182 18.094 -14.453 1 94 311 ALA B N 1
ATOM 5508 C CA . ALA B 1 311 ? -0.518 18.891 -15.461 1 94 311 ALA B CA 1
ATOM 5509 C C . ALA B 1 311 ? -0.229 20.375 -15.297 1 94 311 ALA B C 1
ATOM 5511 O O . ALA B 1 311 ? 0.186 20.812 -14.219 1 94 311 ALA B O 1
ATOM 5512 N N . GLU B 1 312 ? -0.478 21.125 -16.312 1 89.75 312 GLU B N 1
ATOM 5513 C CA . GLU B 1 312 ? -0.199 22.547 -16.297 1 89.75 312 GLU B CA 1
ATOM 5514 C C . GLU B 1 312 ? -1.062 23.266 -15.266 1 89.75 312 GLU B C 1
ATOM 5516 O O . GLU B 1 312 ? -0.558 24.078 -14.484 1 89.75 312 GLU B O 1
ATOM 5521 N N . ASP B 1 313 ? -2.322 22.969 -15.25 1 89.44 313 ASP B N 1
ATOM 5522 C CA . ASP B 1 313 ? -3.232 23.562 -14.281 1 89.44 313 ASP B CA 1
ATOM 5523 C C . ASP B 1 313 ? -3.422 22.641 -13.07 1 89.44 313 ASP B C 1
ATOM 5525 O O . ASP B 1 313 ? -4.281 21.766 -13.086 1 89.44 313 ASP B O 1
ATOM 5529 N N . ALA B 1 314 ? -2.695 22.969 -12.016 1 89.06 314 ALA B N 1
ATOM 5530 C CA . ALA B 1 314 ? -2.697 22.125 -10.82 1 89.06 314 ALA B CA 1
ATOM 5531 C C . ALA B 1 314 ? -4.062 22.125 -10.141 1 89.06 314 ALA B C 1
ATOM 5533 O O . ALA B 1 314 ? -4.52 21.109 -9.633 1 89.06 314 ALA B O 1
ATOM 5534 N N . HIS B 1 315 ? -4.684 23.266 -10.125 1 86.38 315 HIS B N 1
ATOM 5535 C CA . HIS B 1 315 ? -5.98 23.406 -9.477 1 86.38 315 HIS B CA 1
ATOM 5536 C C . HIS B 1 315 ? -7.035 22.531 -10.148 1 86.38 315 HIS B C 1
ATOM 5538 O O . HIS B 1 315 ? -7.727 21.766 -9.477 1 86.38 315 HIS B O 1
ATOM 5544 N N . GLN B 1 316 ? -7.098 22.703 -11.406 1 89.44 316 GLN B N 1
ATOM 5545 C CA . GLN B 1 316 ? -8.07 21.938 -12.164 1 89.44 316 GLN B CA 1
ATOM 5546 C C . GLN B 1 316 ? -7.766 20.438 -12.086 1 89.44 316 GLN B C 1
ATOM 5548 O O . GLN B 1 316 ? -8.68 19.609 -11.977 1 89.44 316 GLN B O 1
ATOM 5553 N N . ALA B 1 317 ? -6.52 20.141 -12.141 1 94.75 317 ALA B N 1
ATOM 5554 C CA . ALA B 1 317 ? -6.109 18.734 -12.094 1 94.75 317 ALA B CA 1
ATOM 5555 C C . ALA B 1 317 ? -6.488 18.109 -10.758 1 94.75 317 ALA B C 1
ATOM 5557 O O . ALA B 1 317 ? -6.969 16.969 -10.719 1 94.75 317 ALA B O 1
ATOM 5558 N N . LEU B 1 318 ? -6.258 18.812 -9.656 1 93 318 LEU B N 1
ATOM 5559 C CA . LEU B 1 318 ? -6.586 18.297 -8.328 1 93 318 LEU B CA 1
ATOM 5560 C C . LEU B 1 318 ? -8.094 18.125 -8.164 1 93 318 LEU B C 1
ATOM 5562 O O . LEU B 1 318 ? -8.555 17.141 -7.605 1 93 318 LEU B O 1
ATOM 5566 N N . LEU B 1 319 ? -8.828 19.078 -8.672 1 90.31 319 LEU B N 1
ATOM 5567 C CA . LEU B 1 319 ? -10.281 19 -8.609 1 90.31 319 LEU B CA 1
ATOM 5568 C C . LEU B 1 319 ? -10.805 17.781 -9.359 1 90.31 319 LEU B C 1
ATOM 5570 O O . LEU B 1 319 ? -11.641 17.047 -8.836 1 90.31 319 LEU B O 1
ATOM 5574 N N . GLU B 1 320 ? -10.289 17.609 -10.508 1 93.25 320 GLU B N 1
ATOM 5575 C CA . GLU B 1 320 ? -10.711 16.469 -11.312 1 93.25 320 GLU B CA 1
ATOM 5576 C C . GLU B 1 320 ? -10.344 15.156 -10.648 1 93.25 320 GLU B C 1
ATOM 5578 O O . GLU B 1 320 ? -11.102 14.188 -10.711 1 93.25 320 GLU B O 1
ATOM 5583 N N . THR B 1 321 ? -9.219 15.156 -10.055 1 96.69 321 THR B N 1
ATOM 5584 C CA . THR B 1 321 ? -8.781 13.945 -9.359 1 96.69 321 THR B CA 1
ATOM 5585 C C . THR B 1 321 ? -9.703 13.625 -8.188 1 96.69 321 THR B C 1
ATOM 5587 O O . THR B 1 321 ? -10.148 12.492 -8.031 1 96.69 321 THR B O 1
ATOM 5590 N N . MET B 1 322 ? -10.047 14.625 -7.371 1 94.69 322 MET B N 1
ATOM 5591 C CA . MET B 1 322 ? -10.906 14.422 -6.211 1 94.69 322 MET B CA 1
ATOM 5592 C C . MET B 1 322 ? -12.312 14.016 -6.641 1 94.69 322 MET B C 1
ATOM 5594 O O . MET B 1 322 ? -12.953 13.188 -5.984 1 94.69 322 MET B O 1
ATOM 5598 N N . GLN B 1 323 ? -12.711 14.484 -7.758 1 92.69 323 GLN B N 1
ATOM 5599 C CA . GLN B 1 323 ? -14.062 14.188 -8.242 1 92.69 323 GLN B CA 1
ATOM 5600 C C . GLN B 1 323 ? -14.125 12.812 -8.891 1 92.69 323 GLN B C 1
ATOM 5602 O O . GLN B 1 323 ? -15 12.008 -8.57 1 92.69 323 GLN B O 1
ATOM 5607 N N . ASN B 1 324 ? -13.148 12.562 -9.75 1 93.69 324 ASN B N 1
ATOM 5608 C CA . ASN B 1 324 ? -13.266 11.398 -10.617 1 93.69 324 ASN B CA 1
ATOM 5609 C C . ASN B 1 324 ? -12.547 10.188 -10.031 1 93.69 324 ASN B C 1
ATOM 5611 O O . ASN B 1 324 ? -12.93 9.047 -10.281 1 93.69 324 ASN B O 1
ATOM 5615 N N . LYS B 1 325 ? -11.523 10.461 -9.297 1 96.19 325 LYS B N 1
ATOM 5616 C CA . LYS B 1 325 ? -10.703 9.344 -8.836 1 96.19 325 LYS B CA 1
ATOM 5617 C C . LYS B 1 325 ? -10.898 9.094 -7.348 1 96.19 325 LYS B C 1
ATOM 5619 O O . LYS B 1 325 ? -10.336 8.141 -6.793 1 96.19 325 LYS B O 1
ATOM 5624 N N . PHE B 1 326 ? -11.734 9.891 -6.691 1 96.44 326 PHE B N 1
ATOM 5625 C CA . PHE B 1 326 ? -12.008 9.688 -5.273 1 96.44 326 PHE B CA 1
ATOM 5626 C C . PHE B 1 326 ? -13.508 9.594 -5.016 1 96.44 326 PHE B C 1
ATOM 5628 O O . PHE B 1 326 ? -14.078 8.508 -5.047 1 96.44 326 PHE B O 1
ATOM 5635 N N . ILE B 1 327 ? -14.266 10.57 -5.172 1 93.06 327 ILE B N 1
ATOM 5636 C CA . ILE B 1 327 ? -15.695 10.57 -4.859 1 93.06 327 ILE B CA 1
ATOM 5637 C C . ILE B 1 327 ? -16.438 9.633 -5.816 1 93.06 327 ILE B C 1
ATOM 5639 O O . ILE B 1 327 ? -17.297 8.859 -5.391 1 93.06 327 ILE B O 1
ATOM 5643 N N . SER B 1 328 ? -16.094 9.742 -7.074 1 93.44 328 SER B N 1
ATOM 5644 C CA . SER B 1 328 ? -16.812 8.945 -8.07 1 93.44 328 SER B CA 1
ATOM 5645 C C . SER B 1 328 ? -15.961 7.762 -8.539 1 93.44 328 SER B C 1
ATOM 5647 O O . SER B 1 328 ? -16.172 7.23 -9.625 1 93.44 328 SER B O 1
ATOM 5649 N N . SER B 1 329 ? -14.984 7.449 -7.777 1 95.12 329 SER B N 1
ATOM 5650 C CA . SER B 1 329 ? -14.133 6.32 -8.141 1 95.12 329 SER B CA 1
ATOM 5651 C C . SER B 1 329 ? -14.93 5.02 -8.18 1 95.12 329 SER B C 1
ATOM 5653 O O . SER B 1 329 ? -15.711 4.734 -7.262 1 95.12 329 SER B O 1
ATOM 5655 N N . PRO B 1 330 ? -14.695 4.18 -9.195 1 94 330 PRO B N 1
ATOM 5656 C CA . PRO B 1 330 ? -15.328 2.859 -9.211 1 94 330 PRO B CA 1
ATOM 5657 C C . PRO B 1 330 ? -14.922 1.995 -8.023 1 94 330 PRO B C 1
ATOM 5659 O O . PRO B 1 330 ? -15.672 1.115 -7.602 1 94 330 PRO B O 1
ATOM 5662 N N . PHE B 1 331 ? -13.797 2.256 -7.434 1 95.75 331 PHE B N 1
ATOM 5663 C CA . PHE B 1 331 ? -13.289 1.464 -6.32 1 95.75 331 PHE B CA 1
ATOM 5664 C C . PHE B 1 331 ? -14.062 1.769 -5.043 1 95.75 331 PHE B C 1
ATOM 5666 O O . PHE B 1 331 ? -13.953 1.037 -4.055 1 95.75 331 PHE B O 1
ATOM 5673 N N . LEU B 1 332 ? -14.82 2.834 -5.074 1 95.19 332 LEU B N 1
ATOM 5674 C CA . LEU B 1 332 ? -15.594 3.238 -3.906 1 95.19 332 LEU B CA 1
ATOM 5675 C C . LEU B 1 332 ? -17.078 3.293 -4.238 1 95.19 332 LEU B C 1
ATOM 5677 O O . LEU B 1 332 ? -17.844 4 -3.572 1 95.19 332 LEU B O 1
ATOM 5681 N N . ALA B 1 333 ? -17.547 2.588 -5.199 1 91.06 333 ALA B N 1
ATOM 5682 C CA . ALA B 1 333 ? -18.906 2.658 -5.719 1 91.06 333 ALA B CA 1
ATOM 5683 C C . ALA B 1 333 ? -19.906 2.191 -4.672 1 91.06 333 ALA B C 1
ATOM 5685 O O . ALA B 1 333 ? -21.062 2.641 -4.664 1 91.06 333 ALA B O 1
ATOM 5686 N N . SER B 1 334 ? -19.516 1.387 -3.777 1 88.06 334 SER B N 1
ATOM 5687 C CA . SER B 1 334 ? -20.438 0.831 -2.795 1 88.06 334 SER B CA 1
ATOM 5688 C C . SER B 1 334 ? -20.531 1.727 -1.564 1 88.06 334 SER B C 1
ATOM 5690 O O . SER B 1 334 ? -21.359 1.479 -0.677 1 88.06 334 SER B O 1
ATOM 5692 N N . GLU B 1 335 ? -19.766 2.801 -1.558 1 90.19 335 GLU B N 1
ATOM 5693 C CA . GLU B 1 335 ? -19.75 3.666 -0.381 1 90.19 335 GLU B CA 1
ATOM 5694 C C . GLU B 1 335 ? -20.766 4.789 -0.503 1 90.19 335 GLU B C 1
ATOM 5696 O O . GLU B 1 335 ? -20.922 5.383 -1.573 1 90.19 335 GLU B O 1
ATOM 5701 N N . ASP B 1 336 ? -21.547 5.039 0.509 1 85.31 336 ASP B N 1
ATOM 5702 C CA . ASP B 1 336 ? -22.547 6.102 0.518 1 85.31 336 ASP B CA 1
ATOM 5703 C C . ASP B 1 336 ? -21.891 7.473 0.646 1 85.31 336 ASP B C 1
ATOM 5705 O O . ASP B 1 336 ? -22.469 8.484 0.243 1 85.31 336 ASP B O 1
ATOM 5709 N N . GLY B 1 337 ? -20.859 7.602 1.15 1 89.62 337 GLY B N 1
ATOM 5710 C CA . GLY B 1 337 ? -20.062 8.805 1.343 1 89.62 337 GLY B CA 1
ATOM 5711 C C . GLY B 1 337 ? -18.578 8.539 1.43 1 89.62 337 GLY B C 1
ATOM 5712 O O . GLY B 1 337 ? -18.141 7.617 2.131 1 89.62 337 GLY B O 1
ATOM 5713 N N . VAL B 1 338 ? -17.906 9.305 0.611 1 93.56 338 VAL B N 1
ATOM 5714 C CA . VAL B 1 338 ? -16.453 9.133 0.559 1 93.56 338 VAL B CA 1
ATOM 5715 C C . VAL B 1 338 ? -15.773 10.289 1.295 1 93.56 338 VAL B C 1
ATOM 5717 O O . VAL B 1 338 ? -15.922 11.453 0.915 1 93.56 338 VAL B O 1
ATOM 5720 N N . LEU B 1 339 ? -15.055 9.984 2.305 1 89.25 339 LEU B N 1
ATOM 5721 C CA . LEU B 1 339 ? -14.508 11.023 3.176 1 89.25 339 LEU B CA 1
ATOM 5722 C C . LEU B 1 339 ? -12.984 11.047 3.109 1 89.25 339 LEU B C 1
ATOM 5724 O O . LEU B 1 339 ? -12.336 10.023 3.346 1 89.25 339 LEU B O 1
ATOM 5728 N N . GLY B 1 340 ? -12.438 12.188 2.824 1 92 340 GLY B N 1
ATOM 5729 C CA . GLY B 1 340 ? -11 12.359 2.818 1 92 340 GLY B CA 1
ATOM 5730 C C . GLY B 1 340 ? -10.562 13.758 2.412 1 92 340 GLY B C 1
ATOM 5731 O O . GLY B 1 340 ? -11.398 14.602 2.09 1 92 340 GLY B O 1
ATOM 5732 N N . GLY B 1 341 ? -9.32 14.008 2.602 1 91.5 341 GLY B N 1
ATOM 5733 C CA . GLY B 1 341 ? -8.688 15.258 2.227 1 91.5 341 GLY B CA 1
ATOM 5734 C C . GLY B 1 341 ? -7.215 15.102 1.89 1 91.5 341 GLY B C 1
ATOM 5735 O O . GLY B 1 341 ? -6.602 14.094 2.23 1 91.5 341 GLY B O 1
ATOM 5736 N N . VAL B 1 342 ? -6.742 16.109 1.153 1 94.06 342 VAL B N 1
ATOM 5737 C CA . VAL B 1 342 ? -5.344 16.078 0.728 1 94.06 342 VAL B CA 1
ATOM 5738 C C . VAL B 1 342 ? -4.738 17.484 0.858 1 94.06 342 VAL B C 1
ATOM 5740 O O . VAL B 1 342 ? -5.441 18.484 0.731 1 94.06 342 VAL B O 1
ATOM 5743 N N . ILE B 1 343 ? -3.508 17.5 1.231 1 88.62 343 ILE B N 1
ATOM 5744 C CA . ILE B 1 343 ? -2.676 18.672 1.019 1 88.62 343 ILE B CA 1
ATOM 5745 C C . ILE B 1 343 ? -1.594 18.359 -0.014 1 88.62 343 ILE B C 1
ATOM 5747 O O . ILE B 1 343 ? -1.054 17.25 -0.041 1 88.62 343 ILE B O 1
ATOM 5751 N N . VAL B 1 344 ? -1.393 19.297 -0.903 1 93.31 344 VAL B N 1
ATOM 5752 C CA . VAL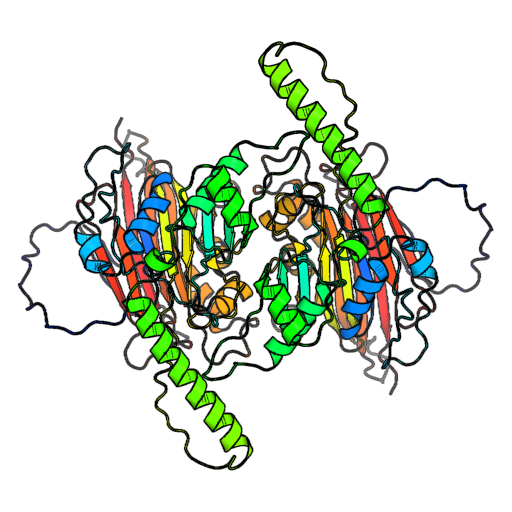 B 1 344 ? -0.441 19.062 -1.982 1 93.31 344 VAL B CA 1
ATOM 5753 C C . VAL B 1 344 ? 0.464 20.281 -2.152 1 93.31 344 VAL B C 1
ATOM 5755 O O . VAL B 1 344 ? 0.028 21.406 -1.962 1 93.31 344 VAL B O 1
ATOM 5758 N N . LEU B 1 345 ? 1.695 19.984 -2.398 1 87.75 345 LEU B N 1
ATOM 5759 C CA . LEU B 1 345 ? 2.699 21 -2.74 1 87.75 345 LEU B CA 1
ATOM 5760 C C . LEU B 1 345 ? 3.346 20.688 -4.086 1 87.75 345 LEU B C 1
ATOM 5762 O O . LEU B 1 345 ? 3.672 19.531 -4.367 1 87.75 345 LEU B O 1
ATOM 5766 N N . ARG B 1 346 ? 3.385 21.625 -4.895 1 90.81 346 ARG B N 1
ATOM 5767 C CA . ARG B 1 346 ? 4.031 21.516 -6.199 1 90.81 346 ARG B CA 1
ATOM 5768 C C . ARG B 1 346 ? 5.043 22.641 -6.395 1 90.81 346 ARG B C 1
ATOM 5770 O O . ARG B 1 346 ? 4.777 23.797 -6.035 1 90.81 346 ARG B O 1
ATOM 5777 N N . SER B 1 347 ? 6.223 22.312 -6.945 1 86.44 347 SER B N 1
ATOM 5778 C CA . SER B 1 347 ? 7.227 23.359 -7.137 1 86.44 347 SER B CA 1
ATOM 5779 C C . SER B 1 347 ? 7.984 23.172 -8.445 1 86.44 347 SER B C 1
ATOM 5781 O O . SER B 1 347 ? 8.086 22.047 -8.945 1 86.44 347 SER B O 1
ATOM 5783 N N . CYS B 1 348 ? 8.383 24.266 -9.016 1 87.12 348 CYS B N 1
ATOM 5784 C CA . CYS B 1 348 ? 9.242 24.266 -10.195 1 87.12 348 CYS B CA 1
ATOM 5785 C C . CYS B 1 348 ? 10.156 25.484 -10.211 1 87.12 348 CYS B C 1
ATOM 5787 O O . CYS B 1 348 ? 9.836 26.516 -9.602 1 87.12 348 CYS B O 1
ATOM 5789 N N . ARG B 1 349 ? 11.242 25.328 -10.922 1 83.38 349 ARG B N 1
ATOM 5790 C CA . ARG B 1 349 ? 12.141 26.453 -11.109 1 83.38 349 ARG B CA 1
ATOM 5791 C C . ARG B 1 349 ? 11.789 27.234 -12.375 1 83.38 349 ARG B C 1
ATOM 5793 O O . ARG B 1 349 ? 11.477 26.641 -13.406 1 83.38 349 ARG B O 1
ATOM 5800 N N . CYS B 1 350 ? 11.609 28.484 -12.203 1 74.81 350 CYS B N 1
ATOM 5801 C CA . CYS B 1 350 ? 11.289 29.344 -13.344 1 74.81 350 CYS B CA 1
ATOM 5802 C C . CYS B 1 350 ? 12.383 30.375 -13.578 1 74.81 350 CYS B C 1
ATOM 5804 O O . CYS B 1 350 ? 13.031 30.812 -12.625 1 74.81 350 CYS B O 1
ATOM 5806 N N . SER B 1 351 ? 12.953 30.422 -14.891 1 66.56 351 SER B N 1
ATOM 5807 C CA . SER B 1 351 ? 13.922 31.453 -15.242 1 66.56 351 SER B CA 1
ATOM 5808 C C . SER B 1 351 ? 13.297 32.844 -15.164 1 66.56 351 SER B C 1
ATOM 5810 O O . SER B 1 351 ? 12.148 33.031 -15.547 1 66.56 351 SER B O 1
ATOM 5812 N N . ALA B 1 352 ? 13.898 33.688 -14.32 1 55.19 352 ALA B N 1
ATOM 5813 C CA . ALA B 1 352 ? 13.438 35.094 -14.258 1 55.19 352 ALA B CA 1
ATOM 5814 C C . ALA B 1 352 ? 13.398 35.719 -15.656 1 55.19 352 ALA B C 1
ATOM 5816 O O . ALA B 1 352 ? 14.047 35.219 -16.578 1 55.19 352 ALA B O 1
ATOM 5817 N N . GLU B 1 353 ? 12.617 36.75 -15.992 1 52.91 353 GLU B N 1
ATOM 5818 C CA . GLU B 1 353 ? 12.508 37.531 -17.219 1 52.91 353 GLU B CA 1
ATOM 5819 C C . GLU B 1 353 ? 13.883 37.781 -17.828 1 52.91 353 GLU B C 1
ATOM 5821 O O . GLU B 1 353 ? 14.883 37.875 -17.125 1 52.91 353 GLU B O 1
ATOM 5826 N N . PRO B 1 354 ? 13.977 37.625 -19.297 1 52.25 354 PRO B N 1
ATOM 5827 C CA . PRO B 1 354 ? 15.203 37.844 -20.078 1 52.25 354 PRO B CA 1
ATOM 5828 C C . PRO B 1 354 ? 16.062 38.969 -19.531 1 52.25 354 PRO B C 1
ATOM 5830 O O . PRO B 1 354 ? 17.266 39 -19.766 1 52.25 354 PRO B O 1
ATOM 5833 N N . ASP B 1 355 ? 15.422 40.094 -19.281 1 48.03 355 ASP B N 1
ATOM 5834 C CA . ASP B 1 355 ? 16.234 41.312 -19.172 1 48.03 355 ASP B CA 1
ATOM 5835 C C . ASP B 1 355 ? 17.125 41.281 -17.938 1 48.03 355 ASP B C 1
ATOM 5837 O O . ASP B 1 355 ? 17.828 42.25 -17.641 1 48.03 355 ASP B O 1
ATOM 5841 N N . SER B 1 356 ? 16.781 40.531 -16.969 1 46.66 356 SER B N 1
ATOM 5842 C CA . SER B 1 356 ? 17.656 40.75 -15.82 1 46.66 356 SER B CA 1
ATOM 5843 C C . SER B 1 356 ? 18.922 39.906 -15.914 1 46.66 356 SER B C 1
ATOM 5845 O O . SER B 1 356 ? 18.875 38.719 -16.312 1 46.66 356 SER B O 1
ATOM 5847 N N . SER B 1 357 ? 20.047 40.469 -16.188 1 49.81 357 SER B N 1
ATOM 5848 C CA . SER B 1 357 ? 21.438 40 -16.297 1 49.81 357 SER B CA 1
ATOM 5849 C C . SER B 1 357 ? 21.688 38.781 -15.391 1 49.81 357 SER B C 1
ATOM 5851 O O . SER B 1 357 ? 22.656 38.062 -15.594 1 49.81 357 SER B O 1
ATOM 5853 N N . GLN B 1 358 ? 21.234 38.75 -14.109 1 49.47 358 GLN B N 1
ATOM 5854 C CA . GLN B 1 358 ? 21.656 37.719 -13.148 1 49.47 358 GLN B CA 1
ATOM 5855 C C . GLN B 1 358 ? 20.719 36.531 -13.18 1 49.47 358 GLN B C 1
ATOM 5857 O O . GLN B 1 358 ? 19.484 36.688 -13.141 1 49.47 358 GLN B O 1
ATOM 5862 N N . ASN B 1 359 ? 21 35.438 -13.742 1 52.06 359 ASN B N 1
ATOM 5863 C CA . ASN B 1 359 ? 20.422 34.094 -13.875 1 52.06 359 ASN B CA 1
ATOM 5864 C C . ASN B 1 359 ? 19.766 33.625 -12.578 1 52.06 359 ASN B C 1
ATOM 5866 O O . ASN B 1 359 ? 20.281 32.719 -11.906 1 52.06 359 ASN B O 1
ATOM 5870 N N . LYS B 1 360 ? 19.062 34.531 -11.898 1 58.06 360 LYS B N 1
ATOM 5871 C CA . LYS B 1 360 ? 18.484 34.125 -10.625 1 58.06 360 LYS B CA 1
ATOM 5872 C C . LYS B 1 360 ? 17.266 33.25 -10.836 1 58.06 360 LYS B C 1
ATOM 5874 O O . LYS B 1 360 ? 16.297 33.625 -11.508 1 58.06 360 LYS B O 1
ATOM 5879 N N . GLN B 1 361 ? 17.375 31.906 -10.617 1 66.81 361 GLN B N 1
ATOM 5880 C CA . GLN B 1 361 ? 16.266 30.953 -10.664 1 66.81 361 GLN B CA 1
ATOM 5881 C C . GLN B 1 361 ? 15.391 31.078 -9.422 1 66.81 361 GLN B C 1
ATOM 5883 O O . GLN B 1 361 ? 15.898 31.266 -8.312 1 66.81 361 GLN B O 1
ATOM 5888 N N . THR B 1 362 ? 14.156 31.453 -9.711 1 73.31 362 THR B N 1
ATOM 5889 C CA . THR B 1 362 ? 13.18 31.5 -8.633 1 73.31 362 THR B CA 1
ATOM 5890 C C . THR B 1 362 ? 12.375 30.203 -8.555 1 73.31 362 THR B C 1
ATOM 5892 O O . THR B 1 362 ? 12.109 29.578 -9.586 1 73.31 362 THR B O 1
ATOM 5895 N N . LEU B 1 363 ? 12.195 29.781 -7.285 1 77.06 363 LEU B N 1
ATOM 5896 C CA . LEU B 1 363 ? 11.375 28.594 -7.055 1 77.06 363 LEU B CA 1
ATOM 5897 C C . LEU B 1 363 ? 9.914 28.984 -6.859 1 77.06 363 LEU B C 1
ATOM 5899 O O . LEU B 1 363 ? 9.578 29.719 -5.93 1 77.06 363 LEU B O 1
ATOM 5903 N N . LEU B 1 364 ? 9.094 28.594 -7.801 1 79.88 364 LEU B N 1
ATOM 5904 C CA . LEU B 1 364 ? 7.652 28.781 -7.68 1 79.88 364 LEU B CA 1
ATOM 5905 C C . LEU B 1 364 ? 7.02 27.609 -6.918 1 79.88 364 LEU B C 1
ATOM 5907 O O . LEU B 1 364 ? 7.238 26.453 -7.262 1 79.88 364 LEU B O 1
ATOM 5911 N N . VAL B 1 365 ? 6.289 27.922 -5.844 1 82.12 365 VAL B N 1
ATOM 5912 C CA . VAL B 1 365 ? 5.664 26.891 -5.012 1 82.12 365 VAL B CA 1
ATOM 5913 C C . VAL B 1 365 ? 4.156 27.125 -4.961 1 82.12 365 VAL B C 1
ATOM 5915 O O . VAL B 1 365 ? 3.695 28.219 -4.621 1 82.12 365 VAL B O 1
ATOM 5918 N N . GLU B 1 366 ? 3.443 26.125 -5.371 1 83.25 366 GLU B N 1
ATOM 5919 C CA . GLU B 1 366 ? 1.989 26.109 -5.238 1 83.25 366 GLU B CA 1
ATOM 5920 C C . GLU B 1 366 ? 1.54 25.125 -4.16 1 83.25 366 GLU B C 1
ATOM 5922 O O . GLU B 1 366 ? 2.021 24 -4.105 1 83.25 366 GLU B O 1
ATOM 5927 N N . PHE B 1 367 ? 0.695 25.641 -3.27 1 83.81 367 PHE B N 1
ATOM 5928 C CA . PHE B 1 367 ? 0.139 24.828 -2.189 1 83.81 367 PHE B CA 1
ATOM 5929 C C . PHE B 1 367 ? -1.383 24.797 -2.268 1 83.81 367 PHE B C 1
ATOM 5931 O O . PHE B 1 367 ? -2.033 25.844 -2.287 1 83.81 367 PHE B O 1
ATOM 5938 N N . LEU B 1 368 ? -1.913 23.578 -2.389 1 86.38 368 LEU B N 1
ATOM 5939 C CA . LEU B 1 368 ? -3.355 23.391 -2.502 1 86.38 368 LEU B CA 1
ATOM 5940 C C . LEU B 1 368 ? -3.852 22.344 -1.503 1 86.38 368 LEU B C 1
ATOM 5942 O O . LEU B 1 368 ? -3.078 21.5 -1.05 1 86.38 368 LEU B O 1
ATOM 5946 N N . TRP B 1 369 ? -5.07 22.484 -1.088 1 85.62 369 TRP B N 1
ATOM 5947 C CA . TRP B 1 369 ? -5.719 21.438 -0.303 1 85.62 369 TRP B CA 1
ATOM 5948 C C . TRP B 1 369 ? -7.16 21.234 -0.759 1 85.62 369 TRP B C 1
ATOM 5950 O O . TRP B 1 369 ? -7.773 22.141 -1.333 1 85.62 369 TRP B O 1
ATOM 5960 N N . SER B 1 370 ? -7.648 20.078 -0.598 1 89.69 370 SER B N 1
ATOM 5961 C CA . SER B 1 370 ? -9 19.688 -0.972 1 89.69 370 SER B CA 1
ATOM 5962 C C . SER B 1 370 ? -9.547 18.625 -0.021 1 89.69 370 SER B C 1
ATOM 5964 O O . SER B 1 370 ? -8.789 17.828 0.523 1 89.69 370 SER B O 1
ATOM 5966 N N . HIS B 1 371 ? -10.859 18.703 0.235 1 85.81 371 HIS B N 1
ATOM 5967 C CA . HIS B 1 371 ? -11.453 17.719 1.133 1 85.81 371 HIS B CA 1
ATOM 5968 C C . HIS B 1 371 ? -12.93 17.5 0.806 1 85.81 371 HIS B C 1
ATOM 5970 O O . HIS B 1 371 ? -13.57 18.359 0.207 1 85.81 371 HIS B O 1
ATOM 5976 N N . THR B 1 372 ? -13.445 16.328 1.206 1 87.81 372 THR B N 1
ATOM 5977 C CA . THR B 1 372 ? -14.852 15.969 1.057 1 87.81 372 THR B CA 1
ATOM 5978 C C . THR B 1 372 ? -15.547 15.922 2.416 1 87.81 372 THR B C 1
ATOM 5980 O O . THR B 1 372 ? -16.75 15.719 2.494 1 87.81 372 THR B O 1
ATOM 5983 N N . THR B 1 373 ? -14.75 16.094 3.453 1 82.38 373 THR B N 1
ATOM 5984 C CA . THR B 1 373 ? -15.289 16.141 4.805 1 82.38 373 THR B CA 1
ATOM 5985 C C . THR B 1 373 ? -15.898 17.516 5.086 1 82.38 373 THR B C 1
ATOM 5987 O O . THR B 1 373 ? -15.695 18.469 4.324 1 82.38 373 THR B O 1
ATOM 5990 N N . GLU B 1 374 ? -16.594 17.641 6.168 1 77.19 374 GLU B N 1
ATOM 5991 C CA . GLU B 1 374 ? -17.234 18.906 6.512 1 77.19 374 GLU B CA 1
ATOM 5992 C C . GLU B 1 374 ? -16.219 20.016 6.68 1 77.19 374 GLU B C 1
ATOM 5994 O O . GLU B 1 374 ? -16.484 21.172 6.309 1 77.19 374 GLU B O 1
ATOM 5999 N N . SER B 1 375 ? -15.117 19.609 7.348 1 74 375 SER B N 1
ATOM 6000 C CA . SER B 1 375 ? -14.07 20.609 7.574 1 74 375 SER B CA 1
ATOM 6001 C C . SER B 1 375 ? -12.695 19.953 7.625 1 74 375 SER B C 1
ATOM 6003 O O . SER B 1 375 ? -12.586 18.75 7.871 1 74 375 SER B O 1
ATOM 6005 N N . MET B 1 376 ? -11.719 20.719 7.312 1 75.31 376 MET B N 1
ATOM 6006 C CA . MET B 1 376 ? -10.32 20.297 7.363 1 75.31 376 MET B CA 1
ATOM 6007 C C . MET B 1 376 ? -9.43 21.438 7.852 1 75.31 376 MET B C 1
ATOM 6009 O O . MET B 1 376 ? -9.562 22.578 7.398 1 75.31 376 MET B O 1
ATOM 6013 N N . CYS B 1 377 ? -8.547 21.109 8.797 1 70 377 CYS B N 1
ATOM 6014 C CA . CYS B 1 377 ? -7.617 22.109 9.32 1 70 377 CYS B CA 1
ATOM 6015 C C . CYS B 1 377 ? -6.297 22.062 8.555 1 70 377 CYS B C 1
ATOM 6017 O O . CYS B 1 377 ? -5.711 21 8.375 1 70 377 CYS B O 1
ATOM 6019 N N . VAL B 1 378 ? -5.863 23.234 8.133 1 74.94 378 VAL B N 1
ATOM 6020 C CA . VAL B 1 378 ? -4.629 23.344 7.363 1 74.94 378 VAL B CA 1
ATOM 6021 C C . VAL B 1 378 ? -3.732 24.422 7.965 1 74.94 378 VAL B C 1
ATOM 6023 O O . VAL B 1 378 ? -4.219 25.469 8.398 1 74.94 378 VAL B O 1
ATOM 6026 N N . GLY B 1 379 ? -2.504 24.078 8.094 1 68.56 379 GLY B N 1
ATOM 6027 C CA . GLY B 1 379 ? -1.486 25.047 8.469 1 68.56 379 GLY B CA 1
ATOM 6028 C C . GLY B 1 379 ? -0.362 25.156 7.457 1 68.56 379 GLY B C 1
ATOM 6029 O O . GLY B 1 379 ? -0.003 24.172 6.809 1 68.56 379 GLY B O 1
ATOM 6030 N N . TYR B 1 380 ? 0.101 26.406 7.234 1 66.38 380 TYR B N 1
ATOM 6031 C CA . TYR B 1 380 ? 1.207 26.578 6.301 1 66.38 380 TYR B CA 1
ATOM 6032 C C . TYR B 1 380 ? 2.111 27.734 6.734 1 66.38 380 TYR B C 1
ATOM 6034 O O . TYR B 1 380 ? 1.681 28.625 7.473 1 66.38 380 TYR B O 1
ATOM 6042 N N . MET B 1 381 ? 3.363 27.562 6.289 1 65.5 381 MET B N 1
ATOM 6043 C CA . MET B 1 381 ? 4.363 28.578 6.621 1 65.5 381 MET B CA 1
ATOM 6044 C C . MET B 1 381 ? 5.547 28.5 5.66 1 65.5 381 MET B C 1
ATOM 6046 O O . MET B 1 381 ? 5.852 27.438 5.121 1 65.5 381 MET B O 1
ATOM 6050 N N . SER B 1 382 ? 6.086 29.703 5.414 1 61.41 382 SER B N 1
ATOM 6051 C CA . SER B 1 382 ? 7.367 29.75 4.715 1 61.41 382 SER B CA 1
ATOM 6052 C C . SER B 1 382 ? 8.5 30.125 5.66 1 61.41 382 SER B C 1
ATOM 6054 O O . SER B 1 382 ? 8.258 30.625 6.762 1 61.41 382 SER B O 1
ATOM 6056 N N . ALA B 1 383 ? 9.75 29.844 5.246 1 56.91 383 ALA B N 1
ATOM 6057 C CA . ALA B 1 383 ? 10.906 30.188 6.066 1 56.91 383 ALA B CA 1
ATOM 6058 C C . ALA B 1 383 ? 10.938 31.688 6.367 1 56.91 383 ALA B C 1
ATOM 6060 O O . ALA B 1 383 ? 11.523 32.125 7.367 1 56.91 383 ALA B O 1
ATOM 6061 N N . GLN B 1 384 ? 10.258 32.406 5.52 1 54 384 GLN B N 1
ATOM 6062 C CA . GLN B 1 384 ? 10.297 33.844 5.645 1 54 384 GLN B CA 1
ATOM 6063 C C . GLN B 1 384 ? 9.172 34.344 6.547 1 54 384 GLN B C 1
ATOM 6065 O O . GLN B 1 384 ? 9.18 35.5 6.965 1 54 384 GLN B O 1
ATOM 6070 N N . ASP B 1 385 ? 8.367 33.406 6.82 1 56.66 385 ASP B N 1
ATOM 6071 C CA . ASP B 1 385 ? 7.238 33.781 7.664 1 56.66 385 ASP B CA 1
ATOM 6072 C C . ASP B 1 385 ? 7.609 33.719 9.141 1 56.66 385 ASP B C 1
ATOM 6074 O O . ASP B 1 385 ? 8.352 32.844 9.562 1 56.66 385 ASP B O 1
ATOM 6078 N N . GLY B 1 386 ? 7.266 34.719 9.844 1 52.41 386 GLY B N 1
ATOM 6079 C CA . GLY B 1 386 ? 7.516 34.688 11.273 1 52.41 386 GLY B CA 1
ATOM 6080 C C . GLY B 1 386 ? 6.633 33.688 12.008 1 52.41 386 GLY B C 1
ATOM 6081 O O . GLY B 1 386 ? 7.012 33.188 13.07 1 52.41 386 GLY B O 1
ATOM 6082 N N . LYS B 1 387 ? 5.438 33.531 11.469 1 55.31 387 LYS B N 1
ATOM 6083 C CA . LYS B 1 387 ? 4.488 32.625 12.117 1 55.31 387 LYS B CA 1
ATOM 6084 C C . LYS B 1 387 ? 3.725 31.812 11.086 1 55.31 387 LYS B C 1
ATOM 6086 O O . LYS B 1 387 ? 3.521 32.25 9.953 1 55.31 387 LYS B O 1
ATOM 6091 N N . ALA B 1 388 ? 3.273 30.578 11.617 1 60.78 388 ALA B N 1
ATOM 6092 C CA . ALA B 1 388 ? 2.469 29.734 10.734 1 60.78 388 ALA B CA 1
ATOM 6093 C C . ALA B 1 388 ? 1.036 30.25 10.641 1 60.78 388 ALA B C 1
ATOM 6095 O O . ALA B 1 388 ? 0.49 30.766 11.625 1 60.78 388 ALA B O 1
ATOM 6096 N N . LYS B 1 389 ? 0.503 30.188 9.438 1 62.12 389 LYS B N 1
ATOM 6097 C CA . LYS B 1 389 ? -0.905 30.516 9.234 1 62.12 389 LYS B CA 1
ATOM 6098 C C . LYS B 1 389 ? -1.775 29.266 9.297 1 62.12 389 LYS B C 1
ATOM 6100 O O . LYS B 1 389 ? -1.375 28.188 8.82 1 62.12 389 LYS B O 1
ATOM 6105 N N . THR B 1 390 ? -2.877 29.344 9.977 1 66 390 THR B N 1
ATOM 6106 C CA . THR B 1 390 ? -3.812 28.234 10.086 1 66 390 THR B CA 1
ATOM 6107 C C . THR B 1 390 ? -5.152 28.594 9.445 1 66 390 THR B C 1
ATOM 6109 O O . THR B 1 390 ? -5.547 29.75 9.422 1 66 390 THR B O 1
ATOM 6112 N N . HIS B 1 391 ? -5.762 27.625 8.852 1 67.88 391 HIS B N 1
ATOM 6113 C CA . HIS B 1 391 ? -7.035 27.797 8.164 1 67.88 391 HIS B CA 1
ATOM 6114 C C . HIS B 1 391 ? -7.926 26.562 8.344 1 67.88 391 HIS B C 1
ATOM 6116 O O . HIS B 1 391 ? -7.449 25.438 8.281 1 67.88 391 HIS B O 1
ATOM 6122 N N . ILE B 1 392 ? -9.172 26.797 8.734 1 70.31 392 ILE B N 1
ATOM 6123 C CA . ILE B 1 392 ? -10.156 25.719 8.742 1 70.31 392 ILE B CA 1
ATOM 6124 C C . ILE B 1 392 ? -11.008 25.797 7.473 1 70.31 392 ILE B C 1
ATOM 6126 O O . ILE B 1 392 ? -11.82 26.703 7.32 1 70.31 392 ILE B O 1
ATOM 6130 N N . SER B 1 393 ? -10.773 24.891 6.617 1 74.31 393 SER B N 1
ATOM 6131 C CA . SER B 1 393 ? -11.562 24.812 5.391 1 74.31 393 SER B CA 1
ATOM 6132 C C . SER B 1 393 ? -12.883 24.062 5.625 1 74.31 393 SER B C 1
ATOM 6134 O O . SER B 1 393 ? -12.906 23.047 6.301 1 74.31 393 SER B O 1
ATOM 6136 N N . ARG B 1 394 ? -13.984 24.656 5.152 1 75.88 394 ARG B N 1
ATOM 6137 C CA . ARG B 1 394 ? -15.297 24.047 5.355 1 75.88 394 ARG B CA 1
ATOM 6138 C C . ARG B 1 394 ? -16.031 23.891 4.035 1 75.88 394 ARG B C 1
ATOM 6140 O O . ARG B 1 394 ? -15.867 24.688 3.119 1 75.88 394 ARG B O 1
ATOM 6147 N N . LEU B 1 395 ? -16.875 22.812 4.027 1 75.5 395 LEU B N 1
ATOM 6148 C CA . LEU B 1 395 ? -17.812 22.703 2.918 1 75.5 395 LEU B CA 1
ATOM 6149 C C . LEU B 1 395 ? -18.844 23.828 2.971 1 75.5 395 LEU B C 1
ATOM 6151 O O . LEU B 1 395 ? -19.25 24.25 4.055 1 75.5 395 LEU B O 1
ATOM 6155 N N . PRO B 1 396 ? -19.25 24.281 1.818 1 72.88 396 PRO B N 1
ATOM 6156 C CA . PRO B 1 396 ? -20.297 25.312 1.84 1 72.88 396 PRO B CA 1
ATOM 6157 C C . PRO B 1 396 ? -21.625 24.812 2.402 1 72.88 396 PRO B C 1
ATOM 6159 O O . PRO B 1 396 ? -21.859 23.609 2.414 1 72.88 396 PRO B O 1
ATOM 6162 N N . PRO B 1 397 ? -22.438 25.812 2.82 1 74.56 397 PRO B N 1
ATOM 6163 C CA . PRO B 1 397 ? -23.734 25.406 3.344 1 74.56 397 PRO B CA 1
ATOM 6164 C C . PRO B 1 397 ? -24.562 24.625 2.322 1 74.56 397 PRO B C 1
ATOM 6166 O O . PRO B 1 397 ? -24.609 25 1.147 1 74.56 397 PRO B O 1
ATOM 6169 N N . GLY B 1 398 ? -25.125 23.594 2.705 1 80 398 GLY B N 1
ATOM 6170 C CA . GLY B 1 398 ? -25.953 22.781 1.833 1 80 398 GLY B CA 1
ATOM 6171 C C . GLY B 1 398 ? -25.203 21.609 1.223 1 80 398 GLY B C 1
ATOM 6172 O O . GLY B 1 398 ? -25.812 20.641 0.756 1 80 398 GLY B O 1
ATOM 6173 N N . ALA B 1 399 ? -23.891 21.766 1.285 1 81.5 399 ALA B N 1
ATOM 6174 C CA . ALA B 1 399 ? -23.078 20.672 0.758 1 81.5 399 ALA B CA 1
ATOM 6175 C C . ALA B 1 399 ? -23.094 19.469 1.706 1 81.5 399 ALA B C 1
ATOM 6177 O O . ALA B 1 399 ? -23.172 19.641 2.926 1 81.5 399 ALA B O 1
ATOM 6178 N N . VAL B 1 400 ? -23.109 18.312 1.08 1 83.38 400 VAL B N 1
ATOM 6179 C CA . VAL B 1 400 ? -23.156 17.078 1.862 1 83.38 400 VAL B CA 1
ATOM 6180 C C . VAL B 1 400 ? -21.766 16.453 1.902 1 83.38 400 VAL B C 1
ATOM 6182 O O . VAL B 1 400 ? -21.156 16.188 0.857 1 83.38 400 VAL B O 1
ATOM 6185 N N . ALA B 1 401 ? -21.297 16.266 3.092 1 83.62 401 ALA B N 1
ATOM 6186 C CA . ALA B 1 401 ? -20.016 15.594 3.258 1 83.62 401 ALA B CA 1
ATOM 6187 C C . ALA B 1 401 ? -20.016 14.227 2.574 1 83.62 401 ALA B C 1
ATOM 6189 O O . ALA B 1 401 ? -20.984 13.484 2.648 1 83.62 401 ALA B O 1
ATOM 6190 N N . GLY B 1 402 ? -18.891 13.938 1.896 1 88.62 402 GLY B N 1
ATOM 6191 C CA . GLY B 1 402 ? -18.781 12.664 1.201 1 88.62 402 GLY B CA 1
ATOM 6192 C C . GLY B 1 402 ? -19.344 12.703 -0.208 1 88.62 402 GLY B C 1
ATOM 6193 O O . GLY B 1 402 ? -19.125 11.773 -0.99 1 88.62 402 GLY B O 1
ATOM 6194 N N . GLN B 1 403 ? -20.016 13.805 -0.522 1 88.62 403 GLN B N 1
ATOM 6195 C CA . GLN B 1 403 ? -20.625 13.93 -1.848 1 88.62 403 GLN B CA 1
ATOM 6196 C C . GLN B 1 403 ? -20.219 15.242 -2.514 1 88.62 403 GLN B C 1
ATOM 6198 O O . GLN B 1 403 ? -20.578 15.492 -3.666 1 88.62 403 GLN B O 1
ATOM 6203 N N . SER B 1 404 ? -19.484 16.031 -1.742 1 85.19 404 SER B N 1
ATOM 6204 C CA . SER B 1 404 ? -19.016 17.312 -2.232 1 85.19 404 SER B CA 1
ATOM 6205 C C . SER B 1 404 ? -17.516 17.469 -2.002 1 85.19 404 SER B C 1
ATOM 6207 O O . SER B 1 404 ? -16.922 16.75 -1.189 1 85.19 404 SER B O 1
ATOM 6209 N N . VAL B 1 405 ? -16.953 18.406 -2.791 1 86.19 405 VAL B N 1
ATOM 6210 C CA . VAL B 1 405 ? -15.516 18.625 -2.689 1 86.19 405 VAL B CA 1
ATOM 6211 C C . VAL B 1 405 ? -15.227 20.109 -2.48 1 86.19 405 VAL B C 1
ATOM 6213 O O . VAL B 1 405 ? -15.828 20.953 -3.137 1 86.19 405 VAL B O 1
ATOM 6216 N N . ALA B 1 406 ? -14.383 20.406 -1.544 1 81.31 406 ALA B N 1
ATOM 6217 C CA . ALA B 1 406 ? -13.82 21.75 -1.381 1 81.31 406 ALA B CA 1
ATOM 6218 C C . ALA B 1 406 ? -12.352 21.781 -1.799 1 81.31 406 ALA B C 1
ATOM 6220 O O . ALA B 1 406 ? -11.602 20.844 -1.527 1 81.31 406 ALA B O 1
ATOM 6221 N N . ILE B 1 407 ? -11.969 22.797 -2.5 1 81.5 407 ILE B N 1
ATOM 6222 C CA . ILE B 1 407 ? -10.57 22.969 -2.881 1 81.5 407 ILE B CA 1
ATOM 6223 C C . ILE B 1 407 ? -10.148 24.422 -2.602 1 81.5 407 ILE B C 1
ATOM 6225 O O . ILE B 1 407 ? -10.906 25.359 -2.855 1 81.5 407 ILE B O 1
ATOM 6229 N N . GLU B 1 408 ? -9.016 24.578 -1.945 1 77.44 408 GLU B N 1
ATOM 6230 C CA . GLU B 1 408 ? -8.406 25.875 -1.669 1 77.44 408 GLU B CA 1
ATOM 6231 C C . GLU B 1 408 ? -6.891 25.812 -1.804 1 77.44 408 GLU B C 1
ATOM 6233 O O . GLU B 1 408 ? -6.312 24.734 -1.915 1 77.44 408 GLU B O 1
ATOM 6238 N N . GLY B 1 409 ? -6.293 26.875 -2.045 1 74.12 409 GLY B N 1
ATOM 6239 C CA . GLY B 1 409 ? -4.844 26.875 -2.123 1 74.12 409 GLY B CA 1
ATOM 6240 C C . GLY B 1 409 ? -4.254 28.25 -2.318 1 74.12 409 GLY B C 1
ATOM 6241 O O . GLY B 1 409 ? -4.957 29.25 -2.193 1 74.12 409 GLY B O 1
ATOM 6242 N N . GLY B 1 410 ? -2.889 28.281 -2.449 1 67.44 410 GLY B N 1
ATOM 6243 C CA . GLY B 1 410 ? -2.133 29.5 -2.674 1 67.44 410 GLY B CA 1
ATOM 6244 C C . GLY B 1 410 ? -0.794 29.266 -3.348 1 67.44 410 GLY B C 1
ATOM 6245 O O . GLY B 1 410 ? -0.392 28.109 -3.543 1 67.44 410 GLY B O 1
ATOM 6246 N N . VAL B 1 411 ? -0.261 30.328 -3.885 1 66.94 411 VAL B N 1
ATOM 6247 C CA . VAL B 1 411 ? 1.027 30.281 -4.566 1 66.94 411 VAL B CA 1
ATOM 6248 C C . VAL B 1 411 ? 2.041 31.141 -3.828 1 66.94 411 VAL B C 1
ATOM 6250 O O . VAL B 1 411 ? 1.693 32.219 -3.303 1 66.94 411 VAL B O 1
ATOM 6253 N N . CYS B 1 412 ? 3.176 30.531 -3.725 1 59.5 412 CYS B N 1
ATOM 6254 C CA . CYS B 1 412 ? 4.277 31.297 -3.145 1 59.5 412 CYS B CA 1
ATOM 6255 C C . CYS B 1 412 ? 5.516 31.234 -4.031 1 59.5 412 CYS B C 1
ATOM 6257 O O . CYS B 1 412 ? 5.754 30.219 -4.691 1 59.5 412 CYS B O 1
ATOM 6259 N N . ARG B 1 413 ? 6.207 32.406 -4.152 1 59.62 413 ARG B N 1
ATOM 6260 C CA . ARG B 1 413 ? 7.48 32.469 -4.859 1 59.62 413 ARG B CA 1
ATOM 6261 C C . ARG B 1 413 ? 8.648 32.562 -3.885 1 59.62 413 ARG B C 1
ATOM 6263 O O . ARG B 1 413 ? 8.641 33.438 -3.002 1 59.62 413 ARG B O 1
ATOM 6270 N N . LEU B 1 414 ? 9.508 31.578 -4.023 1 58.84 414 LEU B N 1
ATOM 6271 C CA . LEU B 1 414 ? 10.695 31.594 -3.172 1 58.84 414 LEU B CA 1
ATOM 6272 C C . LEU B 1 414 ? 11.922 32.031 -3.959 1 58.84 414 LEU B C 1
ATOM 6274 O O . LEU B 1 414 ? 12.211 31.469 -5.027 1 58.84 414 LEU B O 1
ATOM 6278 N N . GLU B 1 415 ? 12.555 33.188 -3.604 1 55.59 415 GLU B N 1
ATOM 6279 C CA . GLU B 1 415 ? 13.758 33.656 -4.273 1 55.59 415 GLU B CA 1
ATOM 6280 C C . GLU B 1 415 ? 15.008 32.969 -3.73 1 55.59 415 GLU B C 1
ATOM 6282 O O . GLU B 1 415 ? 15.07 32.625 -2.545 1 55.59 415 GLU B O 1
ATOM 6287 N N . SER B 1 416 ? 15.844 32.375 -4.688 1 52.69 416 SER B N 1
ATOM 6288 C CA . SER B 1 416 ? 17.125 31.812 -4.27 1 52.69 416 SER B CA 1
ATOM 6289 C C . SER B 1 416 ? 17.922 32.812 -3.436 1 52.69 416 SER B C 1
ATOM 6291 O O . SER B 1 416 ? 17.906 34.031 -3.723 1 52.69 416 SER B O 1
ATOM 6293 N N . PRO B 1 417 ? 18.391 32.312 -2.281 1 44 417 PRO B N 1
ATOM 6294 C CA . PRO B 1 417 ? 19.234 33.281 -1.586 1 44 417 PRO B CA 1
ATOM 6295 C C . PRO B 1 417 ? 20.328 33.844 -2.479 1 44 417 PRO B C 1
ATOM 6297 O O . PRO B 1 417 ? 20.844 33.156 -3.355 1 44 417 PRO B O 1
ATOM 6300 N N . VAL B 1 418 ? 20.281 35.188 -2.793 1 36 418 VAL B N 1
ATOM 6301 C CA . VAL B 1 418 ? 21.422 35.812 -3.441 1 36 418 VAL B CA 1
ATOM 6302 C C . VAL B 1 418 ? 22.719 35.375 -2.771 1 36 418 VAL B C 1
ATOM 6304 O O . VAL B 1 418 ? 22.828 35.406 -1.544 1 36 418 VAL B O 1
ATOM 6307 N N . ASN B 1 419 ? 23.422 34.469 -3.518 1 33.09 419 ASN B N 1
ATOM 6308 C CA . ASN B 1 419 ? 24.812 34.5 -3.098 1 33.09 419 ASN B CA 1
ATOM 6309 C C . ASN B 1 419 ? 25.344 35.906 -2.988 1 33.09 419 ASN B C 1
ATOM 6311 O O . ASN B 1 419 ? 25.125 36.719 -3.879 1 33.09 419 ASN B O 1
#

Nearest PDB structures (foldseek):
  2a8i-assembly1_A  TM=9.720E-01  e=1.314E-50  Homo sapiens
  2a8m-assembly1_B  TM=9.850E-01  e=2.011E-44  Homo sapiens
  2a8m-assembly1_A  TM=9.760E-01  e=9.532E-44  Homo sapiens
  2a8j-assembly1_B  TM=9.020E-01  e=2.131E-46  Homo sapiens
  2a8j-assembly1_A  TM=8.946E-01  e=4.379E-44  Homo sapiens

InterPro domains:
  IPR000246 Peptidase T2, asparaginase 2 [PF01112] (90-323)
  IPR000246 Peptidase T2, asparaginase 2 [PTHR10188] (90-397)
  IPR029055 Nucleophile aminohydrolases, N-terminal [SSF56235] (91-390)
  IPR037464 Threonine aspartase 1 [cd04514] (89-415)